Protein AF-A0A916QQP7-F1 (afdb_monomer)

Nearest PDB structures (foldseek):
  4oo6-assembly1_A  TM=1.938E-01  e=2.506E-03  Homo sapiens
  7rfy-assembly1_A  TM=2.744E-01  e=1.872E+00  Homo sapiens
  3wpt-assembly2_B  TM=1.356E-01  e=4.912E-01  Homo sapiens
  7jtk-assembly1_X  TM=3.147E-01  e=8.544E+00  Chlamydomonas reinhardtii
  4e4v-assembly2_B  TM=1.574E-01  e=1.304E+00  Homo sapiens

Secondary structure (DSSP, 8-state):
---SHHHHHHHHHHHHTTPPPPSSHHHHHHHHHHHHHHHHHHH-TTT--S-HHHHHHHHHHHHHHHHHHHHH-SS-TT---TT-EEEHHHHHHHHHHHHHHH-SSS-HHHHHHHHHHHHHHHHH-BTTEEEEETTEEEESSHHHHHHHHHHHHHHSS-HHHHHHHHHHSTTHHHHHHHHHHHHHHHHHHHGGGGGHIIIIIIHHHTSPPSSTT---HHHH-HHHHHHHHHHHTTTT-SGGGHHHHHHHHHHHGGGGGS---HHHHHHHHHHHHHS-HHHIIIIIHHHHHHHHTSTTS-GGGHHHHHHHHHHH---HHHHHHHHHHHHTT--HHHHHHHHHHHHHH---HHHHHHHHHHTHHHHTT-HHHHHHHHT-TTHHHHHHH----HHHHHHHHHHHHHSGGGGS-TTPPP----PPP-SHHHHHHHHHHHHHHHHHT----EEEEEEEETTTTEEEEEEEE----TTGGGS-HHHHHHHHHHHT-S-S-HHHHHHHHHHHHHH----HHHHHHHHHHHHH--S--HHHHHHHHHTTHHHH-HHHHHHHHHHTTSTT-GGGGGGG-SHHHHHHHHHHHHHHHHHHHTT--HHHHHHHHHHHHH-SSGGGT-HHHHHHHHHHTS-HHHHHHHHEEE-GGG--------HHHHHHHHHHHHHHHHTT--THHHHHHHHHS-------HHHHHHHHHHHHHHHHHHTT---HHHHHHHHHHHHHHTTT-GGGGGGHHHHHHHS-HHHHHTTTT----SS--SHHHHHHHHHHHHHHHTTTS----HHHHHHHHHHHT-SSHHHHHHHHHHHHHHHHHTTSSS---GGGGS----THHHHTTTT-SSHHHHHHHHHHHHHSSSS---HHHHHHHHHHTTS--SSHHHHHHHHHHHHHHSS---GGGHHHHHHHHHHHHT-GGGS-HHHHHHHHHHHHHHHTT-

Radius of gyration: 38.22 Å; Cα contacts (8 Å, |Δi|>4): 1112; chains: 1; bounding box: 90×75×105 Å

Sequence (942 aa):
MLTTPLQVTIILLIIKNGGRPPGERETLFDEYWRTILKREKSKDKDLIKSDDQILLNVHSFLGYLLHYRAASNTSDSSNINVQSLLPEDEFRAAIEEVLRKNDRFSSDEDINNKVDKFVTDAKDRLVLIVEPQPGLFGFELRSFQEFFAAVYLFKNGDRFENLKEKIGAIDSEHWRYVSLFLAGRIVRELGEDSEKILTQVCRPLDRPVEDKNQNQNHFLRPGAWFALEVVADGSLSKSQYRNFQYDLIDYGLEVLDTGLTDKQMSQLVSYTKQLSQSDKDDLLQIILERKFNGKNFPESCWENALYIYGEYFPQEGFLKEKVDALFETEQKSLILSAFSITLLYISDPQWIAKCLENYWSYWIENEDIVIKFLSRDDKNELLRCWSLSESQSEKLAEIIIEDWEYDLPNSEEINWEFTQPQTLAEQLILLSKVLQIIANYRRMKIFDLRIEIDDLSHHIDILITSRDTSYISDIPSETIDSVARLLQNNDFILPVKLTLWIVFWLFNQPEKQNIELFGNFLKDNPTLPEYFDKLWFVSGLEYSWPILTLAIKANTNQQDTFANFLDYLDSSTQISIAEEIDKGIKEFLDKADDEEKQRFVIALLTSVGLDEFFPKLISTARKIGVQLYELVGAYLKLSLMYLELGLEYPPEQLQKMLRTVETAIQNREKPYNYLWPIFIFEGIWLCSLQVIDYARQILELFLEKYSESHSFPSASLGIALFLKLLEYDANILDLAPNLFTTLPLEKLIKVDTYKFDISDNSPETYITRLLNFKFQTGRFFIKPDQEYISRFTLLLTHSNKLVRIGSALILKVIRDSSRRKIIKRKWLSDIRIDFSLGREFINKENPKDRLIGITLLSLSDYPIEEKQYQHLILNNLQNPKTEAEEAEEEAWNQLIQEIPMDSEKHFMWRTFLEEILRKPAVYSSSVLSIAMERYLELVGKS

Solvent-accessible surface area (backbone atoms only — not comparable to full-atom values): 52813 Å² total; per-residue (Å²): 131,81,86,46,76,64,51,49,52,50,40,54,53,36,44,75,72,75,45,80,69,58,82,24,63,42,56,39,53,53,52,45,51,53,52,48,45,55,49,53,46,67,76,38,86,75,76,65,77,69,55,70,67,57,53,50,48,47,48,11,48,51,13,31,52,39,52,52,52,62,66,70,61,85,81,62,99,85,71,87,60,84,78,48,56,30,49,54,69,58,45,44,50,55,46,44,52,50,47,46,74,78,44,84,77,69,51,73,67,58,50,50,57,48,38,55,46,55,53,57,41,19,58,75,51,43,76,67,34,28,40,91,43,96,61,30,35,33,55,90,45,70,71,57,28,32,45,21,21,14,55,33,41,59,74,52,77,58,44,54,59,52,44,35,51,43,63,72,36,94,64,20,78,81,34,43,65,24,46,48,29,31,49,30,46,40,38,70,76,50,49,80,66,33,57,44,48,52,68,64,22,21,51,59,50,27,46,79,52,90,55,95,83,72,52,68,31,48,82,68,25,60,19,24,53,48,32,34,46,47,50,33,60,29,54,48,74,52,77,92,35,49,66,56,46,42,55,28,47,53,51,19,56,52,57,48,67,35,43,57,31,72,69,55,48,53,50,49,52,54,33,61,66,54,41,51,72,67,47,42,64,70,37,51,46,54,46,51,56,51,42,70,75,33,96,84,49,45,74,43,42,38,58,68,55,49,51,58,44,49,76,74,45,88,64,55,68,64,56,48,53,54,36,50,54,33,51,72,64,78,42,63,72,47,34,51,45,28,47,55,50,43,77,71,60,58,82,56,42,57,60,51,33,49,51,52,60,75,46,37,88,70,42,77,83,33,64,71,56,47,49,56,52,61,64,38,91,57,41,74,58,29,41,68,56,36,87,68,48,72,70,53,48,42,53,51,42,50,48,50,66,73,53,37,80,69,66,53,73,91,83,68,80,83,77,69,77,82,78,87,60,90,46,73,48,44,41,51,58,48,38,57,57,55,49,54,52,47,70,76,63,53,75,86,55,82,48,86,42,79,45,81,44,88,94,68,85,48,68,47,45,39,36,47,55,48,67,68,73,91,66,65,84,78,59,62,66,69,38,58,53,48,53,58,56,55,69,72,53,80,90,58,56,65,60,48,50,51,52,49,49,52,56,46,58,74,75,52,74,61,42,73,71,56,45,52,55,50,50,51,51,42,66,78,43,42,74,76,63,58,66,52,54,42,51,38,51,63,52,43,44,46,43,51,34,34,55,52,46,49,35,54,59,45,33,52,75,42,92,80,48,46,70,46,36,62,90,41,44,36,72,70,51,46,51,53,52,46,54,51,51,56,49,50,53,54,65,47,64,78,70,53,52,73,69,54,49,49,50,52,50,50,8,73,73,66,64,57,66,49,69,80,75,46,63,77,47,46,61,53,19,56,64,46,70,46,55,54,65,58,59,50,54,48,45,41,48,74,62,70,91,70,82,77,77,78,49,75,60,54,61,69,58,51,52,54,37,53,50,54,26,52,53,26,54,75,71,69,43,81,38,58,87,49,50,48,69,76,51,75,45,81,36,63,80,77,66,57,69,68,56,56,55,50,53,50,50,51,48,51,52,44,54,65,75,44,53,85,56,90,60,66,74,59,57,54,51,50,52,53,49,50,59,57,42,45,72,80,38,82,73,57,64,76,47,44,59,58,51,50,71,57,41,63,65,77,55,51,54,44,64,67,7,72,67,73,61,80,47,53,75,45,72,68,48,49,47,49,44,46,51,34,49,34,46,42,42,30,56,67,56,76,86,79,47,74,64,38,53,52,58,56,50,53,38,56,70,38,94,47,67,61,39,22,53,43,41,50,41,50,48,46,54,55,53,55,3,43,68,68,48,92,66,82,63,70,72,70,74,77,63,85,46,69,36,68,70,8,63,71,19,62,78,44,92,49,43,62,47,22,40,51,8,52,54,38,22,42,61,5,68,45,96,45,68,54,60,70,49,30,46,53,38,56,58,53,46,20,54,66,53,98,46,50,57,65,39,30,48,54,35,45,40,44,55,54,66,70,47,82,79,51,78,96,43,45,68,60,55,49,53,53,39,50,63,52,56,75,38,42,77,79,42,52,47,66,42,29,12,46,37,40,48,52,48,51,56,57,62,78,74,109

pLDDT: mean 78.85, std 13.81, range [35.72, 97.12]

Mean predicted aligned error: 13.73 Å

Structure (mmCIF, N/CA/C/O backbone):
data_AF-A0A916QQP7-F1
#
_entry.id   AF-A0A916QQP7-F1
#
loop_
_atom_site.group_PDB
_atom_site.id
_atom_site.type_symbol
_atom_site.label_atom_id
_atom_site.label_alt_id
_atom_site.label_comp_id
_atom_site.label_asym_id
_atom_site.label_entity_id
_atom_site.label_seq_id
_atom_site.pdbx_PDB_ins_code
_atom_site.Cartn_x
_atom_site.Cartn_y
_atom_site.Cartn_z
_atom_site.occupancy
_atom_site.B_iso_or_equiv
_atom_site.auth_seq_id
_atom_site.auth_comp_id
_atom_site.auth_asym_id
_atom_site.auth_atom_id
_atom_site.pdbx_PDB_model_num
ATOM 1 N N . MET A 1 1 ? -17.509 13.305 25.160 1.00 52.16 1 MET A N 1
ATOM 2 C CA . MET A 1 1 ? -18.732 13.488 25.982 1.00 52.16 1 MET A CA 1
ATOM 3 C C . MET A 1 1 ? -19.833 14.358 25.344 1.00 52.16 1 MET A C 1
ATOM 5 O O . MET A 1 1 ? -20.975 14.207 25.750 1.00 52.16 1 MET A O 1
ATOM 9 N N . LEU A 1 2 ? -19.572 15.202 24.327 1.00 54.59 2 LEU A N 1
ATOM 10 C CA . LEU A 1 2 ? -20.626 15.915 23.564 1.00 54.59 2 LEU A CA 1
ATOM 11 C C . LEU A 1 2 ? -20.655 15.476 22.091 1.00 54.59 2 LEU A C 1
ATOM 13 O O . LEU A 1 2 ? -20.524 16.298 21.192 1.00 54.59 2 LEU A O 1
ATOM 17 N N . THR A 1 3 ? -20.751 14.172 21.832 1.00 59.41 3 THR A N 1
ATOM 18 C CA . THR A 1 3 ? -20.649 13.652 20.458 1.00 59.41 3 THR A CA 1
ATOM 19 C C . THR A 1 3 ? -22.005 13.469 19.781 1.00 59.41 3 THR A C 1
ATOM 21 O O . THR A 1 3 ? -22.055 13.404 18.558 1.00 59.41 3 THR A O 1
ATOM 24 N N . THR A 1 4 ? -23.114 13.425 20.537 1.00 73.44 4 THR A N 1
ATOM 25 C CA . THR A 1 4 ? -24.462 13.226 19.968 1.00 73.44 4 THR A CA 1
ATOM 26 C C . THR A 1 4 ? -25.487 14.261 20.461 1.00 73.44 4 THR A C 1
ATOM 28 O O . THR A 1 4 ? -25.470 14.628 21.641 1.00 73.44 4 THR A O 1
ATOM 31 N N . PRO A 1 5 ? -26.447 14.690 19.612 1.00 78.56 5 PRO A N 1
ATOM 32 C CA . PRO A 1 5 ? -27.536 15.590 20.016 1.00 78.56 5 PRO A CA 1
ATOM 33 C C . PRO A 1 5 ? -28.362 15.076 21.207 1.00 78.56 5 PRO A C 1
ATOM 35 O O . PRO A 1 5 ? -28.834 15.859 22.038 1.00 78.56 5 PRO A O 1
ATOM 38 N N . LEU A 1 6 ? -28.504 13.752 21.332 1.00 80.00 6 LEU A N 1
ATOM 39 C CA . LEU A 1 6 ? -29.191 13.123 22.458 1.00 80.00 6 LEU A CA 1
ATOM 40 C C . LEU A 1 6 ? -28.448 13.352 23.780 1.00 80.00 6 LEU A C 1
ATOM 42 O O . LEU A 1 6 ? -29.069 13.774 24.752 1.00 80.00 6 LEU A O 1
ATOM 46 N N . GLN A 1 7 ? -27.131 13.126 23.822 1.00 77.94 7 GLN A N 1
ATOM 47 C CA . GLN A 1 7 ? -26.327 13.369 25.026 1.00 77.94 7 GLN A CA 1
ATOM 48 C C . GLN A 1 7 ? -26.394 14.837 25.456 1.00 77.94 7 GLN A C 1
ATOM 50 O O . GLN A 1 7 ? -26.571 15.115 26.639 1.00 77.94 7 GLN A O 1
ATOM 55 N N . VAL A 1 8 ? -26.341 15.774 24.502 1.00 79.50 8 VAL A N 1
ATOM 56 C CA . VAL A 1 8 ? -26.513 17.211 24.780 1.00 79.50 8 VAL A CA 1
ATOM 57 C C . VAL A 1 8 ? -27.874 17.475 25.429 1.00 79.50 8 VAL A C 1
ATOM 59 O O . VAL A 1 8 ? -27.960 18.169 26.441 1.00 79.50 8 VAL A O 1
ATOM 62 N N . THR A 1 9 ? -28.939 16.876 24.893 1.00 82.62 9 THR A N 1
ATOM 63 C CA . THR A 1 9 ? -30.300 17.019 25.429 1.00 82.62 9 THR A CA 1
ATOM 64 C C . THR A 1 9 ? -30.419 16.446 26.841 1.00 82.62 9 THR A C 1
ATOM 66 O O . THR A 1 9 ? -30.991 17.091 27.722 1.00 82.62 9 THR A O 1
ATOM 69 N N . ILE A 1 10 ? -29.843 15.263 27.080 1.00 82.06 10 ILE A N 1
ATOM 70 C CA . ILE A 1 10 ? -29.789 14.629 28.401 1.00 82.06 10 ILE A CA 1
ATOM 71 C C . ILE A 1 10 ? -29.072 15.546 29.402 1.00 82.06 10 ILE A C 1
ATOM 73 O O . ILE A 1 10 ? -29.618 15.832 30.469 1.00 82.06 10 ILE A O 1
ATOM 77 N N . ILE A 1 11 ? -27.894 16.062 29.040 1.00 82.31 11 ILE A N 1
ATOM 78 C CA . ILE A 1 11 ? -27.097 16.967 29.877 1.00 82.31 11 ILE A CA 1
ATOM 79 C C . ILE A 1 11 ? -27.885 18.238 30.216 1.00 82.31 11 ILE A C 1
ATOM 81 O O . ILE A 1 11 ? -27.983 18.602 31.389 1.00 82.31 11 ILE A O 1
ATOM 85 N N . LEU A 1 12 ? -28.491 18.894 29.220 1.00 83.31 12 LEU A N 1
ATOM 86 C CA . LEU A 1 12 ? -29.300 20.100 29.429 1.00 83.31 12 LEU A CA 1
ATOM 87 C C . LEU A 1 12 ? -30.479 19.842 30.374 1.00 83.31 12 LEU A C 1
ATOM 89 O O . LEU A 1 12 ? -30.806 20.694 31.202 1.00 83.31 12 LEU A O 1
ATOM 93 N N . LEU A 1 13 ? -31.104 18.666 30.283 1.00 84.00 13 LEU A N 1
ATOM 94 C CA . LEU A 1 13 ? -32.218 18.286 31.146 1.00 84.00 13 LEU A CA 1
ATOM 95 C C . LEU A 1 13 ? -31.766 18.023 32.590 1.00 84.00 13 LEU A C 1
ATOM 97 O O . LEU A 1 13 ? -32.446 18.461 33.520 1.00 84.00 13 LEU A O 1
ATOM 101 N N . ILE A 1 14 ? -30.616 17.370 32.786 1.00 82.31 14 ILE A N 1
ATOM 102 C CA . ILE A 1 14 ? -30.013 17.160 34.113 1.00 82.31 14 ILE A CA 1
ATOM 103 C C . ILE A 1 14 ? -29.678 18.511 34.763 1.00 82.31 14 ILE A C 1
ATOM 105 O O . ILE A 1 14 ? -30.084 18.758 35.901 1.00 82.31 14 ILE A O 1
ATOM 109 N N . ILE A 1 15 ? -29.028 19.419 34.022 1.00 83.56 15 ILE A N 1
ATOM 110 C CA . ILE A 1 15 ? -28.679 20.768 34.502 1.00 83.56 15 ILE A CA 1
ATOM 111 C C . ILE A 1 15 ? -29.939 21.564 34.855 1.00 83.56 15 ILE A C 1
ATOM 113 O O . ILE A 1 15 ? -30.016 22.157 35.932 1.00 83.56 15 ILE A O 1
ATOM 117 N N . LYS A 1 16 ? -30.960 21.551 33.986 1.00 81.06 16 LYS A N 1
ATOM 118 C CA . LYS A 1 16 ? -32.236 22.248 34.221 1.00 81.06 16 LYS A CA 1
ATOM 119 C C . LYS A 1 16 ? -32.920 21.800 35.517 1.00 81.06 16 LYS A C 1
ATOM 121 O O . LYS A 1 16 ? -33.603 22.603 36.147 1.00 81.06 16 LYS A O 1
ATOM 126 N N . ASN A 1 17 ? -32.726 20.547 35.922 1.00 74.38 17 ASN A N 1
ATOM 127 C CA . ASN A 1 17 ? -33.290 19.980 37.147 1.00 74.38 17 ASN A CA 1
ATOM 128 C C . ASN A 1 17 ? -32.346 20.071 38.364 1.00 74.38 17 ASN A C 1
ATOM 130 O O . ASN A 1 17 ? -32.630 19.467 39.399 1.00 74.38 17 ASN A O 1
ATOM 134 N N . GLY A 1 18 ? -31.252 20.838 38.268 1.00 70.06 18 GLY A N 1
ATOM 135 C CA . GLY A 1 18 ? -30.325 21.117 39.370 1.00 70.06 18 GLY A CA 1
ATOM 136 C C . GLY A 1 18 ? -29.254 20.047 39.610 1.00 70.06 18 GLY A C 1
ATOM 137 O O . GLY A 1 18 ? -28.571 20.100 40.631 1.00 70.06 18 GLY A O 1
ATOM 138 N N . GLY A 1 19 ? -29.104 19.077 38.703 1.00 74.31 19 GLY A N 1
ATOM 139 C CA . GLY A 1 19 ? -28.053 18.060 38.761 1.00 74.31 19 GLY A CA 1
ATOM 140 C C . GLY A 1 19 ? -26.752 18.513 38.092 1.00 74.31 19 GLY A C 1
ATOM 141 O O . GLY A 1 19 ? -26.756 19.362 37.199 1.00 74.31 19 GLY A O 1
ATOM 142 N N . ARG A 1 20 ? -25.623 17.914 38.492 1.00 74.44 20 ARG A N 1
ATOM 143 C CA . ARG A 1 20 ? -24.344 18.054 37.780 1.00 74.44 20 ARG A CA 1
ATOM 144 C C . ARG A 1 20 ? -24.214 16.890 36.792 1.00 74.44 20 ARG A C 1
ATOM 146 O O . ARG A 1 20 ? -24.265 15.748 37.244 1.00 74.44 20 ARG A O 1
ATOM 153 N N . PRO A 1 21 ? -24.054 17.141 35.481 1.00 72.69 21 PRO A N 1
ATOM 154 C CA . PRO A 1 21 ? -23.915 16.062 34.513 1.00 72.69 21 PRO A CA 1
ATOM 155 C C . PRO A 1 21 ? -22.624 15.270 34.790 1.00 72.69 21 PRO A C 1
ATOM 157 O O . PRO A 1 21 ? -21.571 15.887 34.993 1.00 72.69 21 PRO A O 1
ATOM 160 N N . PRO A 1 22 ? -22.693 13.930 34.839 1.00 78.19 22 PRO A N 1
ATOM 161 C CA . PRO A 1 22 ? -21.520 13.088 35.022 1.00 78.19 22 PRO A CA 1
ATOM 162 C C . PRO A 1 22 ? -20.663 13.039 33.752 1.00 78.19 22 PRO A C 1
ATOM 164 O O . PRO A 1 22 ? -21.135 13.336 32.653 1.00 78.19 22 PRO A O 1
ATOM 167 N N . GLY A 1 23 ? -19.392 12.676 33.934 1.00 72.38 23 GLY A N 1
ATOM 168 C CA . GLY A 1 23 ? -18.406 12.569 32.859 1.00 72.38 23 GLY A CA 1
ATOM 169 C C . GLY A 1 23 ? -18.343 11.195 32.190 1.00 72.38 23 GLY A C 1
ATOM 170 O O . GLY A 1 23 ? -17.676 11.084 31.170 1.00 72.38 23 GLY A O 1
ATOM 171 N N . GLU A 1 24 ? -19.025 10.173 32.725 1.00 83.75 24 GLU A N 1
ATOM 172 C CA . GLU A 1 24 ? -19.048 8.809 32.174 1.00 83.75 24 GLU A CA 1
ATOM 173 C C . GLU A 1 24 ? -20.408 8.474 31.543 1.00 83.75 24 GLU A C 1
ATOM 175 O O . GLU A 1 24 ? -21.462 8.867 32.058 1.00 83.75 24 GLU A O 1
ATOM 180 N N . ARG A 1 25 ? -20.403 7.742 30.416 1.00 86.81 25 ARG A N 1
ATOM 181 C CA . ARG A 1 25 ? -21.611 7.505 29.606 1.00 86.81 25 ARG A CA 1
ATOM 182 C C . ARG A 1 25 ? -22.678 6.744 30.384 1.00 86.81 25 ARG A C 1
ATOM 184 O O . ARG A 1 25 ? -23.839 7.141 30.368 1.00 86.81 25 ARG A O 1
ATOM 191 N N . GLU A 1 26 ? -22.302 5.668 31.066 1.00 91.75 26 GLU A N 1
ATOM 192 C CA . GLU A 1 26 ? -23.253 4.863 31.839 1.00 91.75 26 GLU A CA 1
ATOM 193 C C . GLU A 1 26 ? -23.886 5.677 32.973 1.00 91.75 26 GLU A C 1
ATOM 195 O O . GLU A 1 26 ? -25.113 5.700 33.094 1.00 91.75 26 GLU A O 1
ATOM 200 N N . THR A 1 27 ? -23.078 6.446 33.710 1.00 89.00 27 THR A N 1
ATOM 201 C CA . THR A 1 27 ? -23.564 7.346 34.762 1.00 89.00 27 THR A CA 1
ATOM 202 C C . THR A 1 27 ? -24.541 8.382 34.199 1.00 89.00 27 THR A C 1
ATOM 204 O O . THR A 1 27 ? -25.553 8.678 34.831 1.00 89.00 27 THR A O 1
ATOM 207 N N . LEU A 1 28 ? -24.280 8.926 33.004 1.00 89.25 28 LEU A N 1
ATOM 208 C CA . LEU A 1 28 ? -25.153 9.913 32.357 1.00 89.25 28 LEU A CA 1
ATOM 209 C C . LEU A 1 28 ? -26.552 9.354 32.084 1.00 89.25 28 LEU A C 1
ATOM 211 O O . LEU A 1 28 ? -27.550 10.025 32.356 1.00 89.25 28 LEU A O 1
ATOM 215 N N . PHE A 1 29 ? -26.628 8.127 31.569 1.00 91.69 29 PHE A N 1
ATOM 216 C CA . PHE A 1 29 ? -27.898 7.456 31.293 1.00 91.69 29 PHE A CA 1
ATOM 217 C C . PHE A 1 29 ? -28.621 7.045 32.585 1.00 91.69 29 PHE A C 1
ATOM 219 O O . PHE A 1 29 ? -29.838 7.218 32.677 1.00 91.69 29 PHE A O 1
ATOM 226 N N . ASP A 1 30 ? -27.889 6.589 33.607 1.00 91.81 30 ASP A N 1
ATOM 227 C CA . ASP A 1 30 ? -28.454 6.252 34.921 1.00 91.81 30 ASP A CA 1
ATOM 228 C C . ASP A 1 30 ? -29.046 7.490 35.623 1.00 91.81 30 ASP A C 1
ATOM 230 O O . ASP A 1 30 ? -30.173 7.443 36.118 1.00 91.81 30 ASP A O 1
ATOM 234 N N . GLU A 1 31 ? -28.345 8.629 35.601 1.00 89.88 31 GLU A N 1
ATOM 235 C CA . GLU A 1 31 ? -28.830 9.900 36.162 1.00 89.88 31 GLU A CA 1
ATOM 236 C C . GLU A 1 31 ? -30.016 10.473 35.379 1.00 89.88 31 GLU A C 1
ATOM 238 O O . GLU A 1 31 ? -30.972 10.992 35.969 1.00 89.88 31 GLU A O 1
ATOM 243 N N . TYR A 1 32 ? -30.005 10.346 34.050 1.00 90.06 32 TYR A N 1
ATOM 244 C CA . TYR A 1 32 ? -31.153 10.718 33.230 1.00 90.06 32 TYR A CA 1
ATOM 245 C C . TYR A 1 32 ? -32.390 9.898 33.594 1.00 90.06 32 TYR A C 1
ATOM 247 O O . TYR A 1 32 ? -33.447 10.473 33.864 1.00 90.06 32 TYR A O 1
ATOM 255 N N . TRP A 1 33 ? -32.250 8.571 33.667 1.00 91.06 33 TRP A N 1
ATOM 256 C CA . TRP A 1 33 ? -33.318 7.670 34.088 1.00 91.06 33 TRP A CA 1
ATOM 257 C C . TRP A 1 33 ? -33.901 8.085 35.443 1.00 91.06 33 TRP A C 1
ATOM 259 O O . TRP A 1 33 ? -35.109 8.299 35.553 1.00 91.06 33 TRP A O 1
ATOM 269 N N . ARG A 1 34 ? -33.048 8.284 36.460 1.00 89.81 34 ARG A N 1
ATOM 270 C CA . ARG A 1 34 ? -33.471 8.725 37.803 1.00 89.81 34 ARG A CA 1
ATOM 271 C C . ARG A 1 34 ? -34.209 10.061 37.762 1.00 89.81 34 ARG A C 1
ATOM 273 O O . ARG A 1 34 ? -35.211 10.245 38.455 1.00 89.81 34 ARG A O 1
ATOM 280 N N . THR A 1 35 ? -33.735 10.991 36.938 1.00 88.00 35 THR A N 1
ATOM 281 C CA . THR A 1 35 ? -34.334 12.319 36.778 1.00 88.00 35 THR A CA 1
ATOM 282 C C . THR A 1 35 ? -35.729 12.241 36.155 1.00 88.00 35 THR A C 1
ATOM 284 O O . THR A 1 35 ? -36.659 12.878 36.656 1.00 88.00 35 THR A O 1
ATOM 287 N N . ILE A 1 36 ? -35.902 11.450 35.090 1.00 86.88 36 ILE A N 1
ATOM 288 C CA . ILE A 1 36 ? -37.209 11.247 34.450 1.00 86.88 36 ILE A CA 1
ATOM 289 C C . ILE A 1 36 ? -38.151 10.487 35.384 1.00 86.88 36 ILE A C 1
ATOM 291 O O . ILE A 1 36 ? -39.280 10.929 35.573 1.00 86.88 36 ILE A O 1
ATOM 295 N N . LEU A 1 37 ? -37.682 9.434 36.055 1.00 88.25 37 LEU A N 1
ATOM 296 C CA . LEU A 1 37 ? -38.468 8.689 37.040 1.00 88.25 37 LEU A CA 1
ATOM 297 C C . LEU A 1 37 ? -39.016 9.610 38.143 1.00 88.25 37 LEU A C 1
ATOM 299 O O . LEU A 1 37 ? -40.213 9.601 38.433 1.00 88.25 37 LEU A O 1
ATOM 303 N N . LYS A 1 38 ? -38.163 10.474 38.709 1.00 85.50 38 LYS A N 1
ATOM 304 C CA . LYS A 1 38 ? -38.564 11.462 39.723 1.00 85.50 38 LYS A CA 1
ATOM 305 C C . LYS A 1 38 ? -39.569 12.485 39.183 1.00 85.50 38 LYS A C 1
ATOM 307 O O . LYS A 1 38 ? -40.450 12.929 39.919 1.00 85.50 38 LYS A O 1
ATOM 312 N N . ARG A 1 39 ? -39.432 12.883 37.915 1.00 82.94 39 ARG A N 1
ATOM 313 C CA . ARG A 1 39 ? -40.344 13.818 37.243 1.00 82.94 39 ARG A CA 1
ATOM 314 C C . ARG A 1 39 ? -41.712 13.192 36.980 1.00 82.94 39 ARG A C 1
ATOM 316 O O . ARG A 1 39 ? -42.716 13.848 37.224 1.00 82.94 39 ARG A O 1
ATOM 323 N N . GLU A 1 40 ? -41.770 11.957 36.495 1.00 82.38 40 GLU A N 1
ATOM 324 C CA . GLU A 1 40 ? -43.049 11.297 36.212 1.00 82.38 40 GLU A CA 1
ATOM 325 C C . GLU A 1 40 ? -43.801 10.971 37.510 1.00 82.38 40 GLU A C 1
ATOM 327 O O . GLU A 1 40 ? -44.994 11.245 37.608 1.00 82.38 40 GLU A O 1
ATOM 332 N N . LYS A 1 41 ? -43.092 10.569 38.576 1.00 81.31 41 LYS A N 1
ATOM 333 C CA . LYS A 1 41 ? -43.691 10.412 39.914 1.00 81.31 41 LYS A CA 1
ATOM 334 C C . LYS A 1 41 ? -44.239 11.711 40.524 1.00 81.31 41 LYS A C 1
ATOM 336 O O . LYS A 1 41 ? -45.062 11.646 41.434 1.00 81.31 41 LYS A O 1
ATOM 341 N N . SER A 1 42 ? -43.780 12.888 40.083 1.00 77.62 42 SER A N 1
ATOM 342 C CA . SER A 1 42 ? -44.223 14.178 40.639 1.00 77.62 42 SER A CA 1
ATOM 343 C C . SER A 1 42 ? -45.385 14.829 39.885 1.00 77.62 42 SER A C 1
ATOM 345 O O . SER A 1 42 ? -46.081 15.656 40.475 1.00 77.62 42 SER A O 1
ATOM 347 N N . LYS A 1 43 ? -45.615 14.462 38.617 1.00 71.25 43 LYS A N 1
ATOM 348 C CA . LYS A 1 43 ? -46.704 15.007 37.789 1.00 71.25 43 LYS A CA 1
ATOM 349 C C . LYS A 1 43 ? -48.070 14.428 38.129 1.00 71.25 43 LYS A C 1
ATOM 351 O O . LYS A 1 43 ? -49.054 15.155 38.041 1.00 71.25 43 LYS A O 1
ATOM 356 N N . ASP A 1 44 ? -48.125 13.160 38.518 1.00 60.56 44 ASP A N 1
ATOM 357 C CA . ASP A 1 44 ? -49.387 12.492 38.802 1.00 60.56 44 ASP A CA 1
ATOM 358 C C . ASP A 1 44 ? -49.211 11.465 39.931 1.00 60.56 44 ASP A C 1
ATOM 360 O O . ASP A 1 44 ? -48.482 10.480 39.803 1.00 60.56 44 ASP A O 1
ATOM 364 N N . LYS A 1 45 ? -49.849 11.728 41.081 1.00 54.62 45 LYS A N 1
ATOM 365 C CA . LYS A 1 45 ? -49.714 10.902 42.294 1.00 54.62 45 LYS A CA 1
ATOM 366 C C . LYS A 1 45 ? -50.355 9.518 42.140 1.00 54.62 45 LYS A C 1
ATOM 368 O O . LYS A 1 45 ? -50.099 8.653 42.983 1.00 54.62 45 LYS A O 1
ATOM 373 N N . ASP A 1 46 ? -51.173 9.307 41.105 1.00 54.19 46 ASP A N 1
ATOM 374 C CA . ASP A 1 46 ? -51.916 8.063 40.912 1.00 54.19 46 ASP A CA 1
ATOM 375 C C . ASP A 1 46 ? -51.365 7.138 39.812 1.00 54.19 46 ASP A C 1
ATOM 377 O O . ASP A 1 46 ? -51.513 5.914 39.949 1.00 54.19 46 ASP A O 1
ATOM 381 N N . LEU A 1 47 ? -50.650 7.682 38.816 1.00 53.38 47 LEU A N 1
ATOM 382 C CA . LEU A 1 47 ? -50.090 6.932 37.680 1.00 53.38 47 LEU A CA 1
ATOM 383 C C . LEU A 1 47 ? -49.019 5.921 38.139 1.00 53.38 47 LEU A C 1
ATOM 385 O O . LEU A 1 47 ? -49.292 4.731 38.223 1.00 53.38 47 LEU A O 1
ATOM 389 N N . ILE A 1 48 ? -47.848 6.354 38.619 1.00 59.56 48 ILE A N 1
ATOM 390 C CA . ILE A 1 48 ? -46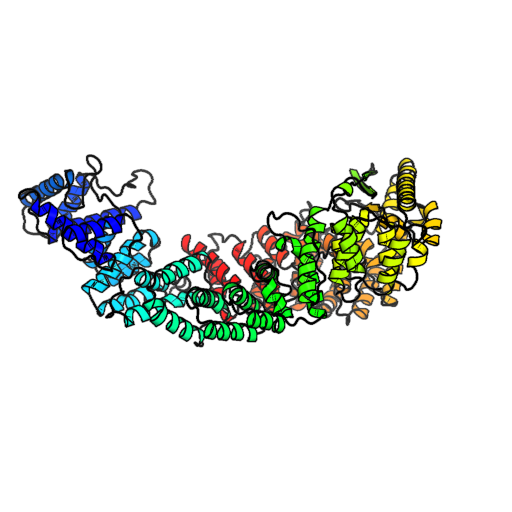.737 5.427 38.925 1.00 59.56 48 ILE A CA 1
ATOM 391 C C . ILE A 1 48 ? -46.591 5.198 40.443 1.00 59.56 48 ILE A C 1
ATOM 393 O O . ILE A 1 48 ? -45.813 5.872 41.121 1.00 59.56 48 ILE A O 1
ATOM 397 N N . LYS A 1 49 ? -47.315 4.207 40.990 1.00 62.72 49 LYS A N 1
ATOM 398 C CA . LYS A 1 49 ? -47.206 3.774 42.413 1.00 62.72 49 LYS A CA 1
ATOM 399 C C . LYS A 1 49 ? -46.224 2.619 42.650 1.00 62.72 49 LYS A C 1
ATOM 401 O O . LYS A 1 49 ? -46.053 2.186 43.787 1.00 62.72 49 LYS A O 1
ATOM 406 N N . SER A 1 50 ? -45.604 2.111 41.590 1.00 66.94 50 SER A N 1
ATOM 407 C CA . SER A 1 50 ? -44.686 0.974 41.653 1.00 66.94 50 SER A CA 1
ATOM 408 C C . SER A 1 50 ? -43.354 1.339 42.322 1.00 66.94 50 SER A C 1
ATOM 410 O O . SER A 1 50 ? -42.880 2.481 42.243 1.00 66.94 50 SER A O 1
ATOM 412 N N . ASP A 1 51 ? -42.752 0.346 42.978 1.00 79.38 51 ASP A N 1
ATOM 413 C CA . ASP A 1 51 ? -41.404 0.434 43.545 1.00 79.38 51 ASP A CA 1
ATOM 414 C C . ASP A 1 51 ? -40.382 0.741 42.435 1.00 79.38 51 ASP A C 1
ATOM 416 O O . ASP A 1 51 ? -40.439 0.161 41.345 1.00 79.38 51 ASP A O 1
ATOM 420 N N . ASP A 1 52 ? -39.446 1.651 42.719 1.00 86.31 52 ASP A N 1
ATOM 421 C CA . ASP A 1 52 ? -38.355 2.039 41.816 1.00 86.31 52 ASP A CA 1
ATOM 422 C C . ASP A 1 52 ? -37.552 0.817 41.366 1.00 86.31 52 ASP A C 1
ATOM 424 O O . ASP A 1 52 ? -37.159 0.722 40.201 1.00 86.31 52 ASP A O 1
ATOM 428 N N . GLN A 1 53 ? -37.355 -0.153 42.264 1.00 85.94 53 GLN A N 1
ATOM 429 C CA . GLN A 1 53 ? -36.619 -1.369 41.944 1.00 85.94 53 GLN A CA 1
ATOM 430 C C . GLN A 1 53 ? -37.382 -2.265 40.960 1.00 85.94 53 GLN A C 1
ATOM 432 O O . GLN A 1 53 ? -36.773 -2.825 40.046 1.00 85.94 53 GLN A O 1
ATOM 437 N N . ILE A 1 54 ? -38.706 -2.382 41.111 1.00 88.38 54 ILE A N 1
ATOM 438 C CA . ILE A 1 54 ? -39.550 -3.148 40.184 1.00 88.38 54 ILE A CA 1
ATOM 439 C C . ILE A 1 54 ? -39.554 -2.466 38.816 1.00 88.38 54 ILE A C 1
ATOM 441 O O . ILE A 1 54 ? -39.341 -3.136 37.808 1.00 88.38 54 ILE A O 1
ATOM 445 N N . LEU A 1 55 ? -39.712 -1.139 38.772 1.00 90.31 55 LEU A N 1
ATOM 446 C CA . LEU A 1 55 ? -39.658 -0.368 37.526 1.00 90.31 55 LEU A CA 1
ATOM 447 C C . LEU A 1 55 ? -38.320 -0.551 36.812 1.00 90.31 55 LEU A C 1
ATOM 449 O O . LEU A 1 55 ? -38.304 -0.825 35.613 1.00 90.31 55 LEU A O 1
ATOM 453 N N . LEU A 1 56 ? -37.209 -0.465 37.544 1.00 92.25 56 LEU A N 1
ATOM 454 C CA . LEU A 1 56 ? -35.880 -0.697 36.990 1.00 92.25 56 LEU A CA 1
ATOM 455 C C . LEU A 1 56 ? -35.718 -2.136 36.482 1.00 92.25 56 LEU A C 1
ATOM 457 O O . LEU A 1 56 ? -35.105 -2.342 35.439 1.00 92.25 56 LEU A O 1
ATOM 461 N N . ASN A 1 57 ? -36.252 -3.132 37.195 1.00 92.31 57 ASN A N 1
ATOM 462 C CA . ASN A 1 57 ? -36.201 -4.528 36.762 1.00 92.31 57 ASN A CA 1
ATOM 463 C C . ASN A 1 57 ? -37.006 -4.742 35.469 1.00 92.31 57 ASN A C 1
ATOM 465 O O . ASN A 1 57 ? -36.477 -5.356 34.545 1.00 92.31 57 ASN A O 1
ATOM 469 N N . VAL A 1 58 ? -38.213 -4.170 35.370 1.00 92.62 58 VAL A N 1
ATOM 470 C CA . VAL A 1 58 ? -39.049 -4.199 34.156 1.00 92.62 58 VAL A CA 1
ATOM 471 C C . VAL A 1 58 ? -38.317 -3.549 32.982 1.00 92.62 58 VAL A C 1
ATOM 473 O O . VAL A 1 58 ? -38.153 -4.186 31.946 1.00 92.62 58 VAL A O 1
ATOM 476 N N . HIS A 1 59 ? -37.786 -2.335 33.161 1.00 95.19 59 HIS A N 1
ATOM 477 C CA . HIS A 1 59 ? -37.027 -1.644 32.115 1.00 95.19 59 HIS A CA 1
ATOM 478 C C . HIS A 1 59 ? -35.788 -2.435 31.693 1.00 95.19 59 HIS A C 1
ATOM 480 O O . HIS A 1 59 ? -35.570 -2.627 30.502 1.00 95.19 59 HIS A O 1
ATOM 486 N N . SER A 1 60 ? -35.004 -2.944 32.653 1.00 95.94 60 SER A N 1
ATOM 487 C CA . SER A 1 60 ? -33.807 -3.736 32.349 1.00 95.94 60 SER A CA 1
ATOM 488 C C . SER A 1 60 ? -34.138 -5.006 31.564 1.00 95.94 60 SER A C 1
ATOM 490 O O . SER A 1 60 ? -33.481 -5.302 30.569 1.00 95.94 60 SER A O 1
ATOM 492 N N . PHE A 1 61 ? -35.190 -5.729 31.962 1.00 95.50 61 PHE A N 1
ATOM 493 C CA . PHE A 1 61 ? -35.578 -6.970 31.304 1.00 95.50 61 PHE A CA 1
ATOM 494 C C . PHE A 1 61 ? -36.090 -6.723 29.890 1.00 95.50 61 PHE A C 1
ATOM 496 O O . PHE A 1 61 ? -35.645 -7.395 28.968 1.00 95.50 61 PHE A O 1
ATOM 503 N N . LEU A 1 62 ? -36.955 -5.725 29.704 1.00 94.56 62 LEU A N 1
ATOM 504 C CA . LEU A 1 62 ? -37.450 -5.345 28.384 1.00 94.56 62 LEU A CA 1
ATOM 505 C C . LEU A 1 62 ? -36.328 -4.832 27.479 1.00 94.56 62 LEU A C 1
ATOM 507 O O . LEU A 1 62 ? -36.293 -5.196 26.309 1.00 94.56 62 LEU A O 1
ATOM 511 N N . GLY A 1 63 ? -35.386 -4.051 28.019 1.00 94.50 63 GLY A N 1
ATOM 512 C CA . GLY A 1 63 ? -34.198 -3.605 27.289 1.00 94.50 63 GLY A CA 1
ATOM 513 C C . GLY A 1 63 ? -33.387 -4.785 26.765 1.00 94.50 63 GLY A C 1
ATOM 514 O O . GLY A 1 63 ? -33.111 -4.861 25.570 1.00 94.50 63 GLY A O 1
ATOM 515 N N . TYR A 1 64 ? -33.086 -5.754 27.634 1.00 94.81 64 TYR A N 1
ATOM 516 C CA . TYR A 1 64 ? -32.396 -6.982 27.241 1.00 94.81 64 TYR A CA 1
ATOM 517 C C . TYR A 1 64 ? -33.201 -7.825 26.248 1.00 94.81 64 TYR A C 1
ATOM 519 O O . TYR A 1 64 ? -32.652 -8.241 25.235 1.00 94.81 64 TYR A O 1
ATOM 527 N N . LEU A 1 65 ? -34.489 -8.063 26.506 1.00 92.88 65 LEU A N 1
ATOM 528 C CA . LEU A 1 65 ? -35.351 -8.911 25.681 1.00 92.88 65 LEU A CA 1
ATOM 529 C C . LEU A 1 65 ? -35.492 -8.363 24.258 1.00 92.88 65 LEU A C 1
ATOM 531 O O . LEU A 1 65 ? -35.314 -9.106 23.294 1.00 92.88 65 LEU A O 1
ATOM 535 N N . LEU A 1 66 ? -35.776 -7.064 24.128 1.00 91.50 66 LEU A N 1
ATOM 536 C CA . LEU A 1 66 ? -35.867 -6.384 22.837 1.00 91.50 66 LEU A CA 1
ATOM 537 C C . LEU A 1 66 ? -34.529 -6.429 22.094 1.00 91.50 66 LEU A C 1
ATOM 539 O O . LEU A 1 66 ? -34.498 -6.743 20.905 1.00 91.50 66 LEU A O 1
ATOM 543 N N . HIS A 1 67 ? -33.416 -6.194 22.799 1.00 90.19 67 HIS A N 1
ATOM 544 C CA . HIS A 1 67 ? -32.082 -6.225 22.195 1.00 90.19 67 HIS A CA 1
ATOM 545 C C . HIS A 1 67 ? -31.666 -7.626 21.755 1.00 90.19 67 HIS A C 1
ATOM 547 O O . HIS A 1 67 ? -31.130 -7.801 20.664 1.00 90.19 67 HIS A O 1
ATOM 553 N N . TYR A 1 68 ? -31.956 -8.632 22.572 1.00 88.94 68 TYR A N 1
ATOM 554 C CA . TYR A 1 68 ? -31.675 -10.031 22.279 1.00 88.94 68 TYR A CA 1
ATOM 555 C C . TYR A 1 68 ? -32.488 -10.543 21.083 1.00 88.94 68 TYR A C 1
ATOM 557 O O . TYR A 1 68 ? -31.947 -11.205 20.195 1.00 88.94 68 TYR A O 1
ATOM 565 N N . ARG A 1 69 ? -33.778 -10.194 21.006 1.00 84.12 69 ARG A N 1
ATOM 566 C CA . ARG A 1 69 ? -34.631 -10.552 19.863 1.00 84.12 69 ARG A CA 1
ATOM 567 C C . ARG A 1 69 ? -34.195 -9.862 18.578 1.00 84.12 69 ARG A C 1
ATOM 569 O O . ARG A 1 69 ? -34.227 -10.489 17.526 1.00 84.12 69 ARG A O 1
ATOM 576 N N . ALA A 1 70 ? -33.741 -8.612 18.664 1.00 82.00 70 ALA A N 1
ATOM 577 C CA . ALA A 1 70 ? -33.170 -7.917 17.516 1.00 82.00 70 ALA A CA 1
ATOM 578 C C . ALA A 1 70 ? -31.919 -8.630 16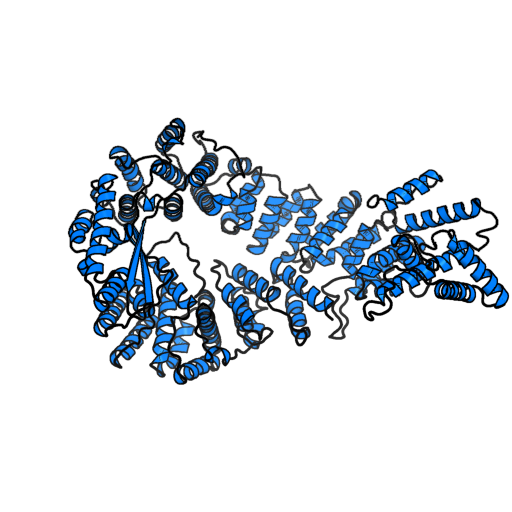.961 1.00 82.00 70 ALA A C 1
ATOM 580 O O . ALA A 1 70 ? -31.715 -8.603 15.753 1.00 82.00 70 ALA A O 1
ATOM 581 N N . ALA A 1 71 ? -31.133 -9.308 17.810 1.00 76.56 71 ALA A N 1
ATOM 582 C CA . ALA A 1 71 ? -29.987 -10.118 17.379 1.00 76.56 71 ALA A CA 1
ATOM 583 C C . ALA A 1 71 ? -30.399 -11.465 16.745 1.00 76.56 71 ALA A C 1
ATOM 585 O O . ALA A 1 71 ? -29.798 -11.911 15.780 1.00 76.56 71 ALA A O 1
ATOM 586 N N . SER A 1 72 ? -31.447 -12.114 17.268 1.00 66.50 72 SER A N 1
ATOM 587 C CA . SER A 1 72 ? -31.788 -13.515 16.940 1.00 66.50 72 SER A CA 1
ATOM 588 C C . SER A 1 72 ? -32.574 -13.715 15.629 1.00 66.50 72 SER A C 1
ATOM 590 O O . SER A 1 72 ? -32.796 -14.850 15.217 1.00 66.50 72 SER A O 1
ATOM 592 N N . ASN A 1 73 ? -33.024 -12.642 14.971 1.00 58.44 73 ASN A N 1
ATOM 593 C CA . ASN A 1 73 ? -34.012 -12.689 13.880 1.00 58.44 73 ASN A CA 1
ATOM 594 C C . ASN A 1 73 ? -33.412 -12.565 12.460 1.00 58.44 73 ASN A C 1
ATOM 596 O O . ASN A 1 73 ? -34.079 -12.090 11.542 1.00 58.44 73 ASN A O 1
ATOM 600 N N . THR A 1 74 ? -32.166 -12.995 12.251 1.00 50.19 74 THR A N 1
ATOM 601 C CA . THR A 1 74 ? -31.482 -12.950 10.942 1.00 50.19 74 THR A CA 1
ATOM 602 C C . THR A 1 74 ? -31.801 -14.130 10.007 1.00 50.19 74 THR A C 1
ATOM 604 O O . THR A 1 74 ? -31.333 -14.124 8.871 1.00 50.19 74 THR A O 1
ATOM 607 N N . SER A 1 75 ? -32.610 -15.120 10.420 1.00 40.38 75 SER A N 1
ATOM 608 C CA . SER A 1 75 ? -32.779 -16.387 9.673 1.00 40.38 75 SER A CA 1
ATOM 609 C C . SER A 1 75 ? -34.190 -16.748 9.169 1.00 40.38 75 SER A C 1
ATOM 611 O O . SER A 1 75 ? -34.267 -17.593 8.284 1.00 40.38 75 SER A O 1
ATOM 613 N N . ASP A 1 76 ? -35.284 -16.100 9.600 1.00 37.50 76 ASP A N 1
ATOM 614 C CA . ASP A 1 76 ? -36.644 -16.435 9.121 1.00 37.50 76 ASP A CA 1
ATOM 615 C C . ASP A 1 76 ? -37.463 -15.203 8.691 1.00 37.50 76 ASP A C 1
ATOM 617 O O . ASP A 1 76 ? -37.742 -14.278 9.452 1.00 37.50 76 ASP A O 1
ATOM 621 N N . SER A 1 77 ? -37.876 -15.205 7.424 1.00 38.50 77 SER A N 1
ATOM 622 C CA . SER A 1 77 ? -38.370 -14.050 6.658 1.00 38.50 77 SER A CA 1
ATOM 623 C C . SER A 1 77 ? -39.870 -13.745 6.807 1.00 38.50 77 SER A C 1
ATOM 625 O O . SER A 1 77 ? -40.429 -13.018 5.985 1.00 38.50 77 SER A O 1
ATOM 627 N N . SER A 1 78 ? -40.551 -14.247 7.845 1.00 37.66 78 SER A N 1
ATOM 628 C CA . SER A 1 78 ? -42.017 -14.120 7.949 1.00 37.66 78 SER A CA 1
ATOM 629 C C . SER A 1 78 ? -42.573 -13.354 9.153 1.00 37.66 78 SER A C 1
ATOM 631 O O . SER A 1 78 ? -43.787 -13.219 9.230 1.00 37.66 78 SER A O 1
ATOM 633 N N . ASN A 1 79 ? -41.758 -12.802 10.059 1.00 42.06 79 ASN A N 1
ATOM 634 C CA . ASN A 1 79 ? -42.236 -11.817 11.045 1.00 42.06 79 ASN A CA 1
ATOM 635 C C . ASN A 1 79 ? -41.119 -10.849 11.450 1.00 42.06 79 ASN A C 1
ATOM 637 O O . ASN A 1 79 ? -40.345 -11.061 12.380 1.00 42.06 79 ASN A O 1
ATOM 641 N N . ILE A 1 80 ? -41.045 -9.767 10.683 1.00 45.91 80 ILE A N 1
ATOM 642 C CA . ILE A 1 80 ? -40.043 -8.709 10.760 1.00 45.91 80 ILE A CA 1
ATOM 643 C C . ILE A 1 80 ? -40.305 -7.862 12.012 1.00 45.91 80 ILE A C 1
ATOM 645 O O . ILE A 1 80 ? -41.023 -6.868 11.947 1.00 45.91 80 ILE A O 1
ATOM 649 N N . ASN A 1 81 ? -39.697 -8.196 13.153 1.00 50.81 81 ASN A N 1
ATOM 650 C CA . ASN A 1 81 ? -39.691 -7.299 14.316 1.00 50.81 81 ASN A CA 1
ATOM 651 C C . ASN A 1 81 ? -38.476 -6.345 14.298 1.00 50.81 81 ASN A C 1
ATOM 653 O O . ASN A 1 81 ? -37.791 -6.140 15.297 1.00 50.81 81 ASN A O 1
ATOM 657 N N . VAL A 1 82 ? -38.203 -5.750 13.126 1.00 51.75 82 VAL A N 1
ATOM 658 C CA . VAL A 1 82 ? -37.143 -4.737 12.896 1.00 51.75 82 VAL A CA 1
ATOM 659 C C . VAL A 1 82 ? -37.355 -3.483 13.753 1.00 51.75 82 VAL A C 1
ATOM 661 O O . VAL A 1 82 ? -36.426 -2.716 13.985 1.00 51.75 82 VAL A O 1
ATOM 664 N N . GLN A 1 83 ? -38.567 -3.283 14.270 1.00 59.41 83 GLN A N 1
ATOM 665 C CA . GLN A 1 83 ? -38.929 -2.099 15.040 1.00 59.41 83 GLN A CA 1
ATOM 666 C C . GLN A 1 83 ? -38.476 -2.148 16.510 1.00 59.41 83 GLN A C 1
ATOM 668 O O . GLN A 1 83 ? -38.533 -1.117 17.168 1.00 59.41 83 GLN A O 1
ATOM 673 N N . SER A 1 84 ? -37.985 -3.290 17.022 1.00 78.75 84 SER A N 1
ATOM 674 C CA . SER A 1 84 ? -37.647 -3.465 18.451 1.00 78.75 84 SER A CA 1
ATOM 675 C C . SER A 1 84 ? -38.817 -3.106 19.388 1.00 78.75 84 SER A C 1
ATOM 677 O O . SER A 1 84 ? -38.625 -2.444 20.407 1.00 78.75 84 SER A O 1
ATOM 679 N N . LEU A 1 85 ? -40.035 -3.547 19.041 1.00 86.25 85 LEU A N 1
ATOM 680 C CA . LEU A 1 85 ? -41.262 -3.340 19.822 1.00 86.25 85 LEU A CA 1
ATOM 681 C C . LEU A 1 85 ? -41.935 -4.680 20.161 1.00 86.25 85 LEU A C 1
ATOM 683 O O . LEU A 1 85 ? -41.752 -5.678 19.466 1.00 86.25 85 LEU A O 1
ATOM 687 N N . LEU A 1 86 ? -42.729 -4.706 21.229 1.00 89.19 86 LEU A N 1
ATOM 688 C CA . LEU A 1 86 ? -43.504 -5.866 21.667 1.00 89.19 86 LEU A CA 1
ATOM 689 C C . LEU A 1 86 ? -45.004 -5.636 21.457 1.00 89.19 86 LEU A C 1
ATOM 691 O O . LEU A 1 86 ? -45.511 -4.617 21.928 1.00 89.19 86 LEU A O 1
ATOM 695 N N . PRO A 1 87 ? -45.727 -6.580 20.832 1.00 91.62 87 PRO A N 1
ATOM 696 C CA . PRO A 1 87 ? -47.186 -6.648 20.911 1.00 91.62 87 PRO A CA 1
ATOM 697 C C . PRO A 1 87 ? -47.701 -6.600 22.358 1.00 91.62 87 PRO A C 1
ATOM 699 O O . PRO A 1 87 ? -47.015 -7.066 23.269 1.00 91.62 87 PRO A O 1
ATOM 702 N N . GLU A 1 88 ? -48.897 -6.043 22.588 1.00 92.38 88 GLU A N 1
ATOM 703 C CA . GLU A 1 88 ? -49.460 -5.869 23.942 1.00 92.38 88 GLU A CA 1
ATOM 704 C C . GLU A 1 88 ? -49.488 -7.178 24.752 1.00 92.38 88 GLU A C 1
ATOM 706 O O . GLU A 1 88 ? -49.175 -7.173 25.941 1.00 92.38 88 GLU A O 1
ATOM 711 N N . ASP A 1 89 ? -49.834 -8.305 24.132 1.00 92.50 89 ASP A N 1
ATOM 712 C CA . ASP A 1 89 ? -49.875 -9.628 24.762 1.00 92.50 89 ASP A CA 1
ATOM 713 C C . ASP A 1 89 ? -48.483 -10.121 25.183 1.00 92.50 89 ASP A C 1
ATOM 715 O O . ASP A 1 89 ? -48.304 -10.602 26.304 1.00 92.50 89 ASP A O 1
ATOM 719 N N . GLU A 1 90 ? -47.472 -9.926 24.338 1.00 91.31 90 GLU A N 1
ATOM 720 C CA . GLU A 1 90 ? -46.085 -10.252 24.678 1.00 91.31 90 GLU A CA 1
ATOM 721 C C . GLU A 1 90 ? -45.505 -9.301 25.731 1.00 91.31 90 GLU A C 1
ATOM 723 O O . GLU A 1 90 ? -44.760 -9.723 26.618 1.00 91.31 90 GLU A O 1
ATOM 728 N N . PHE A 1 91 ? -45.862 -8.018 25.667 1.00 93.31 91 PHE A N 1
ATOM 729 C CA . PHE A 1 91 ? -45.480 -7.018 26.658 1.00 93.31 91 PHE A CA 1
ATOM 730 C C . PHE A 1 91 ? -46.081 -7.344 28.032 1.00 93.31 91 PHE A C 1
ATOM 732 O O . PHE A 1 91 ? -45.372 -7.318 29.042 1.00 93.31 91 PHE A O 1
ATOM 739 N N . ARG A 1 92 ? -47.361 -7.739 28.066 1.00 94.81 92 ARG A N 1
ATOM 740 C CA . ARG A 1 92 ? -48.049 -8.258 29.258 1.00 94.81 92 ARG A CA 1
ATOM 741 C C . ARG A 1 92 ? -47.313 -9.457 29.844 1.00 94.81 92 ARG A C 1
ATOM 743 O O . ARG A 1 92 ? -46.998 -9.435 31.032 1.00 94.81 92 ARG A O 1
ATOM 750 N N . ALA A 1 93 ? -46.987 -10.448 29.014 1.00 93.06 93 ALA A N 1
ATOM 751 C CA . ALA A 1 93 ? -46.261 -11.642 29.443 1.00 93.06 93 ALA A CA 1
ATOM 752 C C . ALA A 1 93 ? -44.873 -11.304 30.019 1.00 93.06 93 ALA A C 1
ATOM 754 O O . ALA A 1 93 ? -44.490 -11.824 31.066 1.00 93.06 93 ALA A O 1
ATOM 755 N N . ALA A 1 94 ? -44.140 -10.380 29.389 1.00 91.94 94 ALA A N 1
ATOM 756 C CA . ALA A 1 94 ? -42.831 -9.943 29.869 1.00 91.94 94 ALA A CA 1
ATOM 757 C C . ALA A 1 94 ? -42.911 -9.220 31.228 1.00 91.94 94 ALA A C 1
ATOM 759 O O . ALA A 1 94 ? -42.064 -9.436 32.098 1.00 91.94 94 ALA A O 1
ATOM 760 N N . ILE A 1 95 ? -43.931 -8.379 31.446 1.00 92.56 95 ILE A N 1
ATOM 761 C CA . ILE A 1 95 ? -44.161 -7.739 32.752 1.00 92.56 95 ILE A CA 1
ATOM 762 C C . ILE A 1 95 ? -44.533 -8.790 33.798 1.00 92.56 95 ILE A C 1
ATOM 764 O O . ILE A 1 95 ? -43.988 -8.767 34.904 1.00 92.56 95 ILE A O 1
ATOM 768 N N . GLU A 1 96 ? -45.437 -9.710 33.459 1.00 92.50 96 GLU A N 1
ATOM 769 C CA . GLU A 1 96 ? -45.861 -10.786 34.352 1.00 92.50 96 GLU A CA 1
ATOM 770 C C . GLU A 1 96 ? -44.663 -11.623 34.819 1.00 92.50 96 GLU A C 1
ATOM 772 O O . GLU A 1 96 ? -44.512 -11.865 36.019 1.00 92.50 96 GLU A O 1
ATOM 777 N N . GLU A 1 97 ? -43.761 -11.989 33.904 1.00 91.44 97 GLU A N 1
ATOM 778 C CA . GLU A 1 97 ? -42.534 -12.726 34.213 1.00 91.44 97 GLU A CA 1
ATOM 779 C C . GLU A 1 97 ? -41.673 -11.988 35.249 1.00 91.44 97 GLU A C 1
ATOM 781 O O . GLU A 1 97 ? -41.258 -12.566 36.262 1.00 91.44 97 GLU A O 1
ATOM 786 N N . VAL A 1 98 ? -41.438 -10.688 35.043 1.00 90.44 98 VAL A N 1
ATOM 787 C CA . VAL A 1 98 ? -40.654 -9.870 35.978 1.00 90.44 98 VAL A CA 1
ATOM 788 C C . VAL A 1 98 ? -41.346 -9.779 37.334 1.00 90.44 98 VAL A C 1
ATOM 790 O O . VAL A 1 98 ? -40.680 -9.919 38.364 1.00 90.44 98 VAL A O 1
ATOM 793 N N . LEU A 1 99 ? -42.662 -9.560 37.366 1.00 90.25 99 LEU A N 1
ATOM 794 C CA . LEU A 1 99 ? -43.416 -9.462 38.614 1.00 90.25 99 LEU A CA 1
ATOM 795 C C . LEU A 1 99 ? -43.371 -10.781 39.390 1.00 90.25 99 LEU A C 1
ATOM 797 O O . LEU A 1 99 ? -43.021 -10.759 40.567 1.00 90.25 99 LEU A O 1
ATOM 801 N N . ARG A 1 100 ? -43.599 -11.926 38.738 1.00 89.19 100 ARG A N 1
ATOM 802 C CA . ARG A 1 100 ? -43.530 -13.252 39.378 1.00 89.19 100 ARG A CA 1
ATOM 803 C C . ARG A 1 100 ? -42.127 -13.607 39.868 1.00 89.19 100 ARG A C 1
ATOM 805 O O . ARG A 1 100 ? -41.976 -14.253 40.905 1.00 89.19 100 ARG A O 1
ATOM 812 N N . LYS A 1 101 ? -41.078 -13.165 39.165 1.00 86.06 101 LYS A N 1
ATOM 813 C CA . LYS A 1 101 ? -39.687 -13.356 39.612 1.00 86.06 101 LYS A CA 1
ATOM 814 C C . LYS A 1 101 ? -39.386 -12.576 40.898 1.00 86.06 101 LYS A C 1
ATOM 816 O O . LYS A 1 101 ? -38.616 -13.065 41.726 1.00 86.06 101 LYS A O 1
ATOM 821 N N . ASN A 1 102 ? -39.983 -11.393 41.064 1.00 81.06 102 ASN A N 1
ATOM 822 C CA . ASN A 1 102 ? -39.791 -10.522 42.229 1.00 81.06 102 ASN A CA 1
ATOM 823 C C . ASN A 1 102 ? -40.802 -10.777 43.366 1.00 81.06 102 ASN A C 1
ATOM 825 O O . ASN A 1 102 ? -40.517 -10.434 44.510 1.00 81.06 102 ASN A O 1
ATOM 829 N N . ASP A 1 103 ? -41.950 -11.391 43.075 1.00 81.69 103 ASP A N 1
ATOM 830 C CA . ASP A 1 103 ? -43.036 -11.643 44.022 1.00 81.69 103 ASP A CA 1
ATOM 831 C C . ASP A 1 103 ? -43.668 -13.021 43.768 1.00 81.69 103 ASP A C 1
ATOM 833 O O . ASP A 1 103 ? -44.516 -13.199 42.894 1.00 81.69 103 ASP A O 1
ATOM 837 N N . ARG A 1 104 ? -43.225 -14.015 44.547 1.00 77.31 104 ARG A N 1
ATOM 838 C CA . ARG A 1 104 ? -43.657 -15.419 44.419 1.00 77.31 104 ARG A CA 1
ATOM 839 C C . ARG A 1 104 ? -44.944 -15.747 45.180 1.00 77.31 104 ARG A C 1
ATOM 841 O O . ARG A 1 104 ? -45.399 -16.884 45.101 1.00 77.31 104 ARG A O 1
ATOM 848 N N . PHE A 1 105 ? -45.465 -14.812 45.975 1.00 80.00 105 PHE A N 1
ATOM 849 C CA . PHE A 1 105 ? -46.520 -15.087 46.957 1.00 80.00 105 PHE A CA 1
ATOM 850 C C . PHE A 1 105 ? -47.836 -14.366 46.658 1.00 80.00 105 PHE A C 1
ATOM 852 O O . PHE A 1 105 ? -48.870 -14.791 47.170 1.00 80.00 105 PHE A O 1
ATOM 859 N N . SER A 1 106 ? -47.811 -13.299 45.853 1.00 85.06 106 SER A N 1
ATOM 860 C CA . SER A 1 106 ? -49.030 -12.647 45.362 1.00 85.06 106 SER A CA 1
ATOM 861 C C . SER A 1 106 ? -49.918 -13.613 44.571 1.00 85.06 106 SER A C 1
ATOM 863 O O . SER A 1 106 ? -49.426 -14.501 43.873 1.00 85.06 106 SER A O 1
ATOM 865 N N . SER A 1 107 ? -51.236 -13.420 44.670 1.00 87.81 107 SER A N 1
ATOM 866 C CA . SER A 1 107 ? -52.205 -14.187 43.884 1.00 87.81 107 SER A CA 1
ATOM 867 C C . SER A 1 107 ? -52.132 -13.823 42.393 1.00 87.81 107 SER A C 1
ATOM 869 O O . SER A 1 107 ? -51.663 -12.741 42.033 1.00 87.81 107 SER A O 1
ATOM 871 N N . ASP A 1 108 ? -52.625 -14.701 41.513 1.00 86.38 108 ASP A N 1
ATOM 872 C CA . ASP A 1 108 ? -52.694 -14.413 40.071 1.00 86.38 108 ASP A CA 1
ATOM 873 C C . ASP A 1 108 ? -53.545 -13.170 39.771 1.00 86.38 108 ASP A C 1
ATOM 875 O O . ASP A 1 108 ? -53.230 -12.403 38.865 1.00 86.38 108 ASP A O 1
ATOM 879 N N . GLU A 1 109 ? -54.588 -12.928 40.568 1.00 87.06 109 GLU A N 1
ATOM 880 C CA . GLU A 1 109 ? -55.437 -11.740 40.459 1.00 87.06 109 GLU A CA 1
ATOM 881 C C . GLU A 1 109 ? -54.653 -10.459 40.794 1.00 87.06 109 GLU A C 1
ATOM 883 O O . GLU A 1 109 ? -54.719 -9.477 40.055 1.00 87.06 109 GLU A O 1
ATOM 888 N N . ASP A 1 110 ? -53.828 -10.482 41.847 1.00 85.19 110 ASP A N 1
ATOM 889 C CA . ASP A 1 110 ? -52.979 -9.346 42.226 1.00 85.19 110 ASP A CA 1
ATOM 890 C C . ASP A 1 110 ? -51.890 -9.053 41.185 1.00 85.19 110 ASP A C 1
ATOM 892 O O . ASP A 1 110 ? -51.588 -7.888 40.909 1.00 85.19 110 ASP A O 1
ATOM 896 N N . ILE A 1 111 ? -51.285 -10.098 40.608 1.00 87.69 111 ILE A N 1
ATOM 897 C CA . ILE A 1 111 ? -50.286 -9.958 39.542 1.00 87.69 111 ILE A CA 1
ATOM 898 C C . ILE A 1 111 ? -50.937 -9.387 38.280 1.00 87.69 111 ILE A C 1
ATOM 900 O O . ILE A 1 111 ? -50.422 -8.407 37.746 1.00 87.69 111 ILE A O 1
ATOM 904 N N . ASN A 1 112 ? -52.084 -9.916 37.848 1.00 88.81 112 ASN A N 1
ATOM 905 C CA . ASN A 1 112 ? -52.797 -9.424 36.666 1.00 88.81 112 ASN A CA 1
ATOM 906 C C . ASN A 1 112 ? -53.225 -7.960 36.820 1.00 88.81 112 ASN A C 1
ATOM 908 O O . ASN A 1 112 ? -52.978 -7.160 35.921 1.00 88.81 112 ASN A O 1
ATOM 912 N N . ASN A 1 113 ? -53.747 -7.573 37.989 1.00 87.81 113 ASN A N 1
ATOM 913 C CA . ASN A 1 113 ? -54.083 -6.178 38.283 1.00 87.81 113 ASN A CA 1
ATOM 914 C C . ASN A 1 113 ? -52.856 -5.251 38.188 1.00 87.81 113 ASN A C 1
ATOM 916 O O . ASN A 1 113 ? -52.953 -4.122 37.698 1.00 87.81 113 ASN A O 1
ATOM 920 N N . LYS A 1 114 ? -51.680 -5.713 38.642 1.00 86.81 114 LYS A N 1
ATOM 921 C CA . LYS A 1 114 ? -50.420 -4.972 38.474 1.00 86.81 114 LYS A CA 1
ATOM 922 C C . LYS A 1 114 ? -50.025 -4.899 36.997 1.00 86.81 114 LYS A C 1
ATOM 924 O O . LYS A 1 114 ? -49.702 -3.810 36.538 1.00 86.81 114 LYS A O 1
ATOM 929 N N . VAL A 1 115 ? -50.074 -6.003 36.250 1.00 90.88 115 VAL A N 1
ATOM 930 C CA . VAL A 1 115 ? -49.767 -6.028 34.807 1.00 90.88 115 VAL A CA 1
ATOM 931 C C . VAL A 1 115 ? -50.655 -5.043 34.045 1.00 90.88 115 VAL A C 1
ATOM 933 O O . VAL A 1 115 ? -50.128 -4.202 33.323 1.00 90.88 115 VAL A O 1
ATOM 936 N N . ASP A 1 116 ? -51.974 -5.075 34.254 1.00 90.12 116 ASP A N 1
ATOM 937 C CA . ASP A 1 116 ? -52.927 -4.156 33.617 1.00 90.12 116 ASP A CA 1
ATOM 938 C C . ASP A 1 116 ? -52.580 -2.693 33.882 1.00 90.12 116 ASP A C 1
ATOM 940 O O . ASP A 1 116 ? -52.648 -1.852 32.980 1.00 90.12 116 ASP A O 1
ATOM 944 N N . LYS A 1 117 ? -52.150 -2.393 35.111 1.00 87.19 117 LYS A N 1
ATOM 945 C CA . LYS A 1 117 ? -51.686 -1.058 35.465 1.00 87.19 117 LYS A CA 1
ATOM 946 C C . LYS A 1 117 ? -50.423 -0.671 34.694 1.00 87.19 117 LYS A C 1
ATOM 948 O O . LYS A 1 117 ? -50.397 0.398 34.100 1.00 87.19 117 LYS A O 1
ATOM 953 N N . PHE A 1 118 ? -49.409 -1.536 34.655 1.00 88.88 118 PHE A N 1
ATOM 954 C CA . PHE A 1 118 ? -48.178 -1.281 33.898 1.00 88.88 118 PHE A CA 1
ATOM 955 C C . PHE A 1 118 ? -48.444 -1.080 32.400 1.00 88.88 118 PHE A C 1
ATOM 957 O O . PHE A 1 118 ? -47.845 -0.197 31.792 1.00 88.88 118 PHE A O 1
ATOM 964 N N . VAL A 1 119 ? -49.350 -1.868 31.812 1.00 90.19 119 VAL A N 1
ATOM 965 C CA . VAL A 1 119 ? -49.771 -1.716 30.411 1.00 90.19 119 VAL A CA 1
ATOM 966 C C . VAL A 1 119 ? -50.465 -0.380 30.201 1.00 90.19 119 VAL A C 1
ATOM 968 O O . VAL A 1 119 ? -50.125 0.335 29.267 1.00 90.19 119 VAL A O 1
ATOM 971 N N . THR A 1 120 ? -51.399 -0.018 31.083 1.00 88.50 120 THR A N 1
ATOM 972 C CA . THR A 1 120 ? -52.114 1.264 31.011 1.00 88.50 120 THR A CA 1
ATOM 973 C C . THR A 1 120 ? -51.147 2.443 31.119 1.00 88.50 120 THR A C 1
ATOM 975 O O . THR A 1 120 ? -51.190 3.337 30.281 1.00 88.50 120 THR A O 1
ATOM 978 N N . ASP A 1 121 ? -50.225 2.410 32.085 1.00 86.75 121 ASP A N 1
ATOM 979 C CA . ASP A 1 121 ? -49.205 3.447 32.267 1.00 86.75 121 ASP A CA 1
ATOM 980 C C . ASP A 1 121 ? -48.280 3.553 31.038 1.00 86.75 121 ASP A C 1
ATOM 982 O O . ASP A 1 121 ? -47.847 4.647 30.675 1.00 86.75 121 ASP A O 1
ATOM 986 N N . ALA A 1 122 ? -47.985 2.428 30.375 1.00 88.19 122 ALA A N 1
ATOM 987 C CA . ALA A 1 122 ? -47.130 2.381 29.190 1.00 88.19 122 ALA A CA 1
ATOM 988 C C . ALA A 1 122 ? -47.792 2.938 27.917 1.00 88.19 122 ALA A C 1
ATOM 990 O O . ALA A 1 122 ? -47.057 3.370 27.028 1.00 88.19 122 ALA A O 1
ATOM 991 N N . LYS A 1 123 ? -49.135 2.971 27.835 1.00 87.56 123 LYS A N 1
ATOM 992 C CA . LYS A 1 123 ? -49.871 3.593 26.711 1.00 87.56 123 LYS A CA 1
ATOM 993 C C . LYS A 1 123 ? -49.619 5.096 26.629 1.00 87.56 123 LYS A C 1
ATOM 995 O O . LYS A 1 123 ? -49.441 5.635 25.543 1.00 87.56 123 LYS A O 1
ATOM 1000 N N . ASP A 1 124 ? -49.530 5.753 27.783 1.00 81.62 124 ASP A N 1
ATOM 1001 C CA . ASP A 1 124 ? -49.125 7.156 27.854 1.00 81.62 124 ASP A CA 1
ATOM 1002 C C . ASP A 1 124 ? -47.595 7.283 27.882 1.00 81.62 124 ASP A C 1
ATOM 1004 O O . ASP A 1 124 ? -46.988 7.786 26.933 1.00 81.62 124 ASP A O 1
ATOM 1008 N N . ARG A 1 125 ? -46.959 6.857 28.984 1.00 85.06 125 ARG A N 1
ATOM 1009 C CA . ARG A 1 125 ? -45.498 6.818 29.170 1.00 85.06 125 ARG A CA 1
ATOM 1010 C C . ARG A 1 125 ? -45.157 6.174 30.515 1.00 85.06 125 ARG A C 1
ATOM 1012 O O . ARG A 1 125 ? -45.156 6.838 31.555 1.00 85.06 125 ARG A O 1
ATOM 1019 N N . LEU A 1 126 ? -44.726 4.915 30.500 1.00 86.38 126 LEU A N 1
ATOM 1020 C CA . LEU A 1 126 ? -44.149 4.253 31.667 1.00 86.38 126 LEU A CA 1
ATOM 1021 C C . LEU A 1 126 ? -42.669 4.635 31.768 1.00 86.38 126 LEU A C 1
ATOM 1023 O O . LEU A 1 126 ? -41.768 3.870 31.432 1.00 86.38 126 LEU A O 1
ATOM 1027 N N . VAL A 1 127 ? -42.427 5.860 32.233 1.00 88.88 127 VAL A N 1
ATOM 1028 C CA . VAL A 1 127 ? -41.105 6.492 32.350 1.00 88.88 127 VAL A CA 1
ATOM 1029 C C . VAL A 1 127 ? -40.372 6.609 31.001 1.00 88.88 127 VAL A C 1
ATOM 1031 O O . VAL A 1 127 ? -40.438 7.672 30.384 1.00 88.88 127 VAL A O 1
ATOM 1034 N N . LEU A 1 128 ? -39.679 5.561 30.538 1.00 90.75 128 LEU A N 1
ATOM 1035 C CA . LEU A 1 128 ? -39.004 5.521 29.227 1.00 90.75 128 LEU A CA 1
ATOM 1036 C C . LEU A 1 128 ? -39.587 4.476 28.266 1.00 90.75 128 LEU A C 1
ATOM 1038 O O . LEU A 1 128 ? -39.188 4.451 27.101 1.00 90.75 128 LEU A O 1
ATOM 1042 N N . ILE A 1 129 ? -40.518 3.645 28.734 1.00 92.12 129 ILE A N 1
ATOM 1043 C CA . ILE A 1 129 ? -41.300 2.744 27.888 1.00 92.12 129 ILE A CA 1
ATOM 1044 C C . ILE A 1 129 ? -42.556 3.482 27.432 1.00 92.12 129 ILE A C 1
ATOM 1046 O O . ILE A 1 129 ? -43.235 4.123 28.238 1.00 92.12 129 ILE A O 1
ATOM 1050 N N . VAL A 1 130 ? -42.862 3.386 26.145 1.00 91.44 130 VAL A N 1
ATOM 1051 C CA . VAL A 1 130 ? -44.037 4.009 25.526 1.00 91.44 130 VAL A CA 1
ATOM 1052 C C . VAL A 1 130 ? -44.717 3.028 24.570 1.00 91.44 130 VAL A C 1
ATOM 1054 O O . VAL A 1 130 ? -44.190 1.943 24.309 1.00 91.44 130 VAL A O 1
ATOM 1057 N N . GLU A 1 131 ? -45.843 3.456 24.008 1.00 92.56 131 GLU A N 1
ATOM 1058 C CA . GLU A 1 131 ? -46.539 2.839 22.880 1.00 92.56 131 GLU A CA 1
ATOM 1059 C C . GLU A 1 131 ? -46.326 3.706 21.617 1.00 92.56 131 GLU A C 1
ATOM 1061 O O . GLU A 1 131 ? -47.135 4.592 21.333 1.00 92.56 131 GLU A O 1
ATOM 1066 N N . PRO A 1 132 ? -45.221 3.543 20.850 1.00 85.19 132 PRO A N 1
ATOM 1067 C CA . PRO A 1 132 ? -44.976 4.386 19.675 1.00 85.19 132 PRO A CA 1
ATOM 1068 C C . PRO A 1 132 ? -46.024 4.178 18.579 1.00 85.19 132 PRO A C 1
ATOM 1070 O O . PRO A 1 132 ? -46.267 5.070 17.767 1.00 85.19 132 PRO A O 1
ATOM 1073 N N . GLN A 1 133 ? -46.608 2.978 18.532 1.00 86.94 133 GLN A N 1
ATOM 1074 C CA . GLN A 1 133 ? -47.685 2.590 17.630 1.00 86.94 133 GLN A CA 1
ATOM 1075 C C . GLN A 1 133 ? -48.757 1.856 18.438 1.00 86.94 133 GLN A C 1
ATOM 1077 O O . GLN A 1 133 ? -48.390 1.061 19.303 1.00 86.94 133 GLN A O 1
ATOM 1082 N N . PRO A 1 134 ? -50.055 2.053 18.141 1.00 89.06 134 PRO A N 1
ATOM 1083 C CA . PRO A 1 134 ? -51.126 1.376 18.864 1.00 89.06 134 PRO A CA 1
ATOM 1084 C C . PRO A 1 134 ? -50.927 -0.147 18.903 1.00 89.06 134 PRO A C 1
ATOM 1086 O O . PRO A 1 134 ? -50.840 -0.795 17.861 1.00 89.06 134 PRO A O 1
ATOM 1089 N N . GLY A 1 135 ? -50.867 -0.708 20.107 1.00 89.62 135 GLY A N 1
ATOM 1090 C CA . GLY A 1 135 ? -50.650 -2.122 20.396 1.00 89.62 135 GLY A CA 1
ATOM 1091 C C . GLY A 1 135 ? -49.188 -2.575 20.436 1.00 89.62 135 GLY A C 1
ATOM 1092 O O . GLY A 1 135 ? -48.963 -3.765 20.653 1.00 89.62 135 GLY A O 1
ATOM 1093 N N . LEU A 1 136 ? -48.207 -1.685 20.236 1.00 90.94 136 LEU A N 1
ATOM 1094 C CA . LEU A 1 136 ? -46.776 -2.008 20.206 1.00 90.94 136 LEU A CA 1
ATOM 1095 C C . LEU A 1 136 ? -45.987 -1.168 21.219 1.00 90.94 136 LEU A C 1
ATOM 1097 O O . LEU A 1 136 ? -45.974 0.057 21.143 1.00 90.94 136 LEU A O 1
ATOM 1101 N N . PHE A 1 137 ? -45.268 -1.834 22.122 1.00 92.94 137 PHE A N 1
ATOM 1102 C CA . PHE A 1 137 ? -44.583 -1.229 23.267 1.00 92.94 137 PHE A CA 1
ATOM 1103 C C . PHE A 1 137 ? -43.062 -1.363 23.176 1.00 92.94 137 PHE A C 1
ATOM 1105 O O . PHE A 1 137 ? -42.543 -2.407 22.784 1.00 92.94 137 PHE A O 1
ATOM 1112 N N . GLY A 1 138 ? -42.321 -0.340 23.599 1.00 92.31 138 GLY A N 1
ATOM 1113 C CA . GLY A 1 138 ? -40.859 -0.400 23.645 1.00 92.31 138 GLY A CA 1
ATOM 1114 C C . GLY A 1 138 ? -40.203 0.925 24.015 1.00 92.31 138 GLY A C 1
ATOM 1115 O O . GLY A 1 138 ? -40.818 1.777 24.656 1.00 92.31 138 GLY A O 1
ATOM 1116 N N . PHE A 1 139 ? -38.938 1.089 23.624 1.00 91.62 139 PHE A N 1
ATOM 1117 C CA . PHE A 1 139 ? -38.169 2.313 23.860 1.00 91.62 139 PHE A CA 1
ATOM 1118 C C . PHE A 1 139 ? -38.228 3.240 22.643 1.00 91.62 139 PHE A C 1
ATOM 1120 O O . PHE A 1 139 ? -38.036 2.796 21.516 1.00 91.62 139 PHE A O 1
ATOM 1127 N N . GLU A 1 140 ? -38.396 4.547 22.870 1.00 86.06 140 GLU A N 1
ATOM 1128 C CA . GLU A 1 140 ? -38.318 5.551 21.789 1.00 86.06 140 GLU A CA 1
ATOM 1129 C C . GLU A 1 140 ? -36.917 5.622 21.163 1.00 86.06 140 GLU A C 1
ATOM 1131 O O . GLU A 1 140 ? -36.769 5.974 19.995 1.00 86.06 140 GLU A O 1
ATOM 1136 N N . LEU A 1 141 ? -35.875 5.322 21.948 1.00 88.00 141 LEU A N 1
ATOM 1137 C CA . LEU A 1 141 ? -34.479 5.439 21.535 1.00 88.00 141 LEU A CA 1
ATOM 1138 C C . LEU A 1 141 ? -33.702 4.163 21.859 1.00 88.00 141 LEU A C 1
ATOM 1140 O O . LEU A 1 141 ? -33.671 3.711 23.007 1.00 88.00 141 LEU A O 1
ATOM 1144 N N . ARG A 1 142 ? -32.985 3.651 20.853 1.00 87.94 142 ARG A N 1
ATOM 1145 C CA . ARG A 1 142 ? -32.157 2.438 20.944 1.00 87.94 142 ARG A CA 1
ATOM 1146 C C . ARG A 1 142 ? -31.086 2.506 22.038 1.00 87.94 142 ARG A C 1
ATOM 1148 O O . ARG A 1 142 ? -30.830 1.513 22.705 1.00 87.94 142 ARG A O 1
ATOM 1155 N N . SER A 1 143 ? -30.518 3.680 22.298 1.00 90.69 143 SER A N 1
ATOM 1156 C CA . SER A 1 143 ? -29.503 3.854 23.345 1.00 90.69 143 SER A CA 1
ATOM 1157 C C . SER A 1 143 ? -30.030 3.578 24.762 1.00 90.69 143 SER A C 1
ATOM 1159 O O . SER A 1 143 ? -29.269 3.125 25.615 1.00 90.69 143 SER A O 1
ATOM 1161 N N . PHE A 1 144 ? -31.327 3.796 25.032 1.00 92.25 144 PHE A N 1
ATOM 1162 C CA . PHE A 1 144 ? -31.934 3.404 26.310 1.00 92.25 144 PHE A CA 1
ATOM 1163 C C . PHE A 1 144 ? -32.163 1.901 26.394 1.00 92.25 144 PHE A C 1
ATOM 1165 O O . PHE A 1 144 ? -31.904 1.315 27.442 1.00 92.25 144 PHE A O 1
ATOM 1172 N N . GLN A 1 145 ? -32.592 1.277 25.297 1.00 93.88 145 GLN A N 1
ATOM 1173 C CA . GLN A 1 145 ? -32.683 -0.179 25.206 1.00 93.88 145 GLN A CA 1
ATOM 1174 C C . GLN A 1 145 ? -31.320 -0.829 25.494 1.00 93.88 145 GLN A C 1
ATOM 1176 O O . GLN A 1 145 ? -31.242 -1.724 26.333 1.00 93.88 145 GLN A O 1
ATOM 1181 N N . GLU A 1 146 ? -30.243 -0.330 24.881 1.00 94.25 146 GLU A N 1
ATOM 1182 C CA . GLU A 1 146 ? -28.870 -0.814 25.085 1.00 94.25 146 GLU A CA 1
ATOM 1183 C C . GLU A 1 146 ? -28.381 -0.605 26.527 1.00 94.25 146 GLU A C 1
ATOM 1185 O O . GLU A 1 146 ? -27.835 -1.525 27.141 1.00 94.25 146 GLU A O 1
ATOM 1190 N N . PHE A 1 147 ? -28.630 0.577 27.105 1.00 96.12 147 PHE A N 1
ATOM 1191 C CA . PHE A 1 147 ? -28.335 0.855 28.512 1.00 96.12 147 PHE A CA 1
ATOM 1192 C C . PHE A 1 147 ? -29.046 -0.139 29.438 1.00 96.12 147 PHE A C 1
ATOM 1194 O O . PHE A 1 147 ? -28.416 -0.765 30.289 1.00 96.12 147 PHE A O 1
ATOM 1201 N N . PHE A 1 148 ? -30.353 -0.335 29.261 1.00 97.12 148 PHE A N 1
ATOM 1202 C CA . PHE A 1 148 ? -31.134 -1.234 30.108 1.00 97.12 148 PHE A CA 1
ATOM 1203 C C . PHE A 1 148 ? -30.781 -2.709 29.912 1.00 97.12 148 PHE A C 1
ATOM 1205 O O . PHE A 1 148 ? -30.773 -3.455 30.896 1.00 97.12 148 PHE A O 1
ATOM 1212 N N . ALA A 1 149 ? -30.410 -3.117 28.696 1.00 96.38 149 ALA A N 1
ATOM 1213 C CA . ALA A 1 149 ? -29.853 -4.440 28.443 1.00 96.38 149 ALA A CA 1
ATOM 1214 C C . ALA A 1 149 ? -28.580 -4.674 29.274 1.00 96.38 149 ALA A C 1
ATOM 1216 O O . ALA A 1 149 ? -28.445 -5.715 29.921 1.00 96.38 149 ALA A O 1
ATOM 1217 N N . ALA A 1 150 ? -27.689 -3.682 29.351 1.00 96.75 150 ALA A N 1
ATOM 1218 C CA . ALA A 1 150 ? -26.490 -3.762 30.181 1.00 96.75 150 ALA A CA 1
ATOM 1219 C C . ALA A 1 150 ? -26.819 -3.828 31.680 1.00 96.75 150 ALA A C 1
ATOM 1221 O O . ALA A 1 150 ? -26.224 -4.621 32.411 1.00 96.75 150 ALA A O 1
ATOM 1222 N N . VAL A 1 151 ? -27.815 -3.061 32.147 1.00 96.69 151 VAL A N 1
ATOM 1223 C CA . VAL A 1 151 ? -28.304 -3.148 33.537 1.00 96.69 151 VAL A CA 1
ATOM 1224 C C . VAL A 1 151 ? -28.796 -4.558 33.864 1.00 96.69 151 VAL A C 1
ATOM 1226 O O . VAL A 1 151 ? -28.537 -5.067 34.957 1.00 96.69 151 VAL A O 1
ATOM 1229 N N . TYR A 1 152 ? -29.499 -5.202 32.933 1.00 96.62 152 TYR A N 1
ATOM 1230 C CA . TYR A 1 152 ? -29.986 -6.563 33.124 1.00 96.62 152 TYR A CA 1
ATOM 1231 C C . TYR A 1 152 ? -28.842 -7.574 33.213 1.00 96.62 152 TYR A C 1
ATOM 1233 O O . TYR A 1 152 ? -28.815 -8.361 34.162 1.00 96.62 152 TYR A O 1
ATOM 1241 N N . LEU A 1 153 ? -27.886 -7.515 32.279 1.00 96.31 153 LEU A N 1
ATOM 1242 C CA . LEU A 1 153 ? -26.706 -8.389 32.255 1.00 96.31 153 LEU A CA 1
ATOM 1243 C C . LEU A 1 153 ? -25.814 -8.200 33.488 1.00 96.31 153 LEU A C 1
ATOM 1245 O O . LEU A 1 153 ? -25.219 -9.154 33.977 1.00 96.31 153 LEU A O 1
ATOM 1249 N N . PHE A 1 154 ? -25.745 -6.988 34.035 1.00 96.56 154 PHE A N 1
ATOM 1250 C CA . PHE A 1 154 ? -25.020 -6.730 35.277 1.00 96.56 154 PHE A CA 1
ATOM 1251 C C . PHE A 1 154 ? -25.678 -7.398 36.498 1.00 96.56 154 PHE A C 1
ATOM 1253 O O . PHE A 1 154 ? -24.990 -7.814 37.432 1.00 96.56 154 PHE A O 1
ATOM 1260 N N . LYS A 1 155 ? -27.016 -7.462 36.522 1.00 93.25 155 LYS A N 1
ATOM 1261 C CA . LYS A 1 155 ? -27.801 -7.994 37.649 1.00 93.25 155 LYS A CA 1
ATOM 1262 C C . LYS A 1 155 ? -27.997 -9.511 37.604 1.00 93.25 155 LYS A C 1
ATOM 1264 O O . LYS A 1 155 ? -28.234 -10.106 38.653 1.00 93.25 155 LYS A O 1
ATOM 1269 N N . ASN A 1 156 ? -27.970 -10.123 36.420 1.00 90.44 156 ASN A N 1
ATOM 1270 C CA . ASN A 1 156 ? -28.321 -11.530 36.224 1.00 90.44 156 ASN A CA 1
ATOM 1271 C C . ASN A 1 156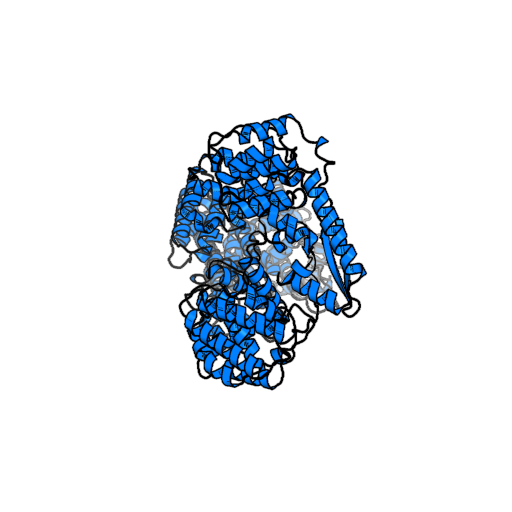 ? -27.126 -12.314 35.664 1.00 90.44 156 ASN A C 1
ATOM 1273 O O . ASN A 1 156 ? -26.661 -12.020 34.569 1.00 90.44 156 ASN A O 1
ATOM 1277 N N . GLY A 1 157 ? -26.686 -13.351 36.380 1.00 88.12 157 GLY A N 1
ATOM 1278 C CA . GLY A 1 157 ? -25.555 -14.194 35.973 1.00 88.12 157 GLY A CA 1
ATOM 1279 C C . GLY A 1 157 ? -24.194 -13.647 36.412 1.00 88.12 157 GLY A C 1
ATOM 1280 O O . GLY A 1 157 ? -24.111 -12.759 37.265 1.00 88.12 157 GLY A O 1
ATOM 1281 N N . ASP A 1 158 ? -23.125 -14.211 35.850 1.00 93.50 158 ASP A N 1
ATOM 1282 C CA . ASP A 1 158 ? -21.772 -13.687 36.028 1.00 93.50 158 ASP A CA 1
ATOM 1283 C C . ASP A 1 158 ? -21.548 -12.540 35.039 1.00 93.50 158 ASP A C 1
ATOM 1285 O O . ASP A 1 158 ? -21.533 -12.730 33.828 1.00 93.50 158 ASP A O 1
ATOM 1289 N N . ARG A 1 159 ? -21.383 -11.327 35.566 1.00 93.88 159 ARG A N 1
ATOM 1290 C CA . ARG A 1 159 ? -21.229 -10.102 34.776 1.00 93.88 159 ARG A CA 1
ATOM 1291 C C . ARG A 1 159 ? -19.977 -10.095 33.889 1.00 93.88 159 ARG A C 1
ATOM 1293 O O . ARG A 1 159 ? -20.013 -9.466 32.836 1.00 93.88 159 ARG A O 1
ATOM 1300 N N . PHE A 1 160 ? -18.891 -10.752 34.306 1.00 94.88 160 PHE A N 1
ATOM 1301 C CA . PHE A 1 160 ? -17.664 -10.833 33.511 1.00 94.88 160 PHE A CA 1
ATOM 1302 C C . PHE A 1 160 ? -17.824 -11.881 32.417 1.00 94.88 160 PHE A C 1
ATOM 1304 O O . PHE A 1 160 ? -17.455 -11.615 31.277 1.00 94.88 160 PHE A O 1
ATOM 1311 N N . GLU A 1 161 ? -18.455 -13.016 32.728 1.00 94.38 161 GLU A N 1
ATOM 1312 C CA . GLU A 1 161 ? -18.784 -14.019 31.713 1.00 94.38 161 GLU A CA 1
ATOM 1313 C C . GLU A 1 161 ? -19.764 -13.463 30.677 1.00 94.38 161 GLU A C 1
ATOM 1315 O O . GLU A 1 161 ? -19.509 -13.582 29.486 1.00 94.38 161 GLU A O 1
ATOM 1320 N N . ASN A 1 162 ? -20.816 -12.763 31.114 1.00 93.12 162 ASN A N 1
ATOM 1321 C CA . ASN A 1 162 ? -21.756 -12.076 30.231 1.00 93.12 162 ASN A CA 1
ATOM 1322 C C . ASN A 1 162 ? -21.025 -11.094 29.306 1.00 93.12 162 ASN A C 1
ATOM 1324 O O . ASN A 1 162 ? -21.278 -11.070 28.105 1.00 93.12 162 ASN A O 1
ATOM 1328 N N . LEU A 1 163 ? -20.110 -10.285 29.852 1.00 92.75 163 LEU A N 1
ATOM 1329 C CA . LEU A 1 163 ? -19.332 -9.331 29.063 1.00 92.75 163 LEU A CA 1
ATOM 1330 C C . LEU A 1 163 ? -18.432 -10.051 28.045 1.00 92.75 163 LEU A C 1
ATOM 1332 O O . LEU A 1 163 ? -18.427 -9.692 26.870 1.00 92.75 163 LEU A O 1
ATOM 1336 N N . LYS A 1 164 ? -17.729 -11.103 28.478 1.00 92.00 164 LYS A N 1
ATOM 1337 C CA . LYS A 1 164 ? -16.870 -11.940 27.631 1.00 92.00 164 LYS A CA 1
ATOM 1338 C C . LYS A 1 164 ? -17.650 -12.606 26.505 1.00 92.00 164 LYS A C 1
ATOM 1340 O O . LYS A 1 164 ? -17.225 -12.541 25.358 1.00 92.00 164 LYS A O 1
ATOM 1345 N N . GLU A 1 165 ? -18.804 -13.186 26.813 1.00 89.50 165 GLU A N 1
ATOM 1346 C CA . GLU A 1 165 ? -19.692 -13.818 25.839 1.00 89.50 165 GLU A CA 1
ATOM 1347 C C . GLU A 1 165 ? -20.175 -12.809 24.791 1.00 89.50 165 GLU A C 1
ATOM 1349 O O . GLU A 1 165 ? -20.150 -13.110 23.603 1.00 89.50 165 GLU A O 1
ATOM 1354 N N . LYS A 1 166 ? -20.576 -11.596 25.200 1.00 89.69 166 LYS A N 1
ATOM 1355 C CA . LYS A 1 166 ? -21.101 -10.590 24.260 1.00 89.69 166 LYS A CA 1
ATOM 1356 C C . LYS A 1 166 ? -20.035 -9.976 23.358 1.00 89.69 166 LYS A C 1
ATOM 1358 O O . LYS A 1 166 ? -20.351 -9.625 22.227 1.00 89.69 166 LYS A O 1
ATOM 1363 N N . ILE A 1 167 ? -18.792 -9.868 23.825 1.00 86.88 167 ILE A N 1
ATOM 1364 C CA . ILE A 1 167 ? -17.665 -9.413 22.995 1.00 86.88 167 ILE A CA 1
ATOM 1365 C C . ILE A 1 167 ? -17.172 -10.537 22.077 1.00 86.88 167 ILE A C 1
ATOM 1367 O O . ILE A 1 167 ? -16.834 -10.277 20.929 1.00 86.88 167 ILE A O 1
ATOM 1371 N N . GLY A 1 168 ? -17.142 -11.780 22.566 1.00 79.56 168 GLY A N 1
ATOM 1372 C CA . GLY A 1 168 ? -16.696 -12.946 21.799 1.00 79.56 168 GLY A CA 1
ATOM 1373 C C . GLY A 1 168 ? -17.732 -13.519 20.825 1.00 79.56 168 GLY A C 1
ATOM 1374 O O . GLY A 1 168 ? -17.427 -14.487 20.134 1.00 79.56 168 GLY A O 1
ATOM 1375 N N . ALA A 1 169 ? -18.950 -12.973 20.785 1.00 75.88 169 ALA A N 1
ATOM 1376 C CA . ALA A 1 169 ? -20.015 -13.425 19.895 1.00 75.88 169 ALA A CA 1
ATOM 1377 C C . ALA A 1 169 ? -19.845 -12.899 18.459 1.00 75.88 169 ALA A C 1
ATOM 1379 O O . ALA A 1 169 ? -19.308 -11.815 18.240 1.00 75.88 169 ALA A O 1
ATOM 1380 N N . ILE A 1 170 ? -20.396 -13.636 17.487 1.00 60.44 170 ILE A N 1
ATOM 1381 C CA . ILE A 1 170 ? -20.402 -13.260 16.060 1.00 60.44 170 ILE A CA 1
ATOM 1382 C C . ILE A 1 170 ? -21.077 -11.889 15.852 1.00 60.44 170 ILE A C 1
ATOM 1384 O O . ILE A 1 170 ? -20.530 -11.032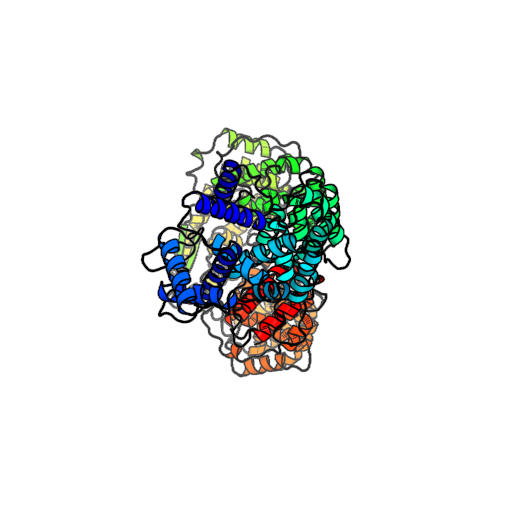 15.165 1.00 60.44 170 ILE A O 1
ATOM 1388 N N . ASP A 1 171 ? -22.188 -11.617 16.549 1.00 63.03 171 ASP A N 1
ATOM 1389 C CA . ASP A 1 171 ? -22.902 -10.327 16.505 1.00 63.03 171 ASP A CA 1
ATOM 1390 C C . ASP A 1 171 ? -22.324 -9.271 17.470 1.00 63.03 171 ASP A C 1
ATOM 1392 O O . ASP A 1 171 ? -23.060 -8.450 18.033 1.00 63.03 171 ASP A O 1
ATOM 1396 N N . SER A 1 172 ? -21.014 -9.297 17.724 1.00 76.44 172 SER A N 1
ATOM 1397 C CA . SER A 1 172 ? -20.361 -8.391 18.681 1.00 76.44 172 SER A CA 1
ATOM 1398 C C . SER A 1 172 ? -20.651 -6.911 18.396 1.00 76.44 172 SER A C 1
ATOM 1400 O O . SER A 1 172 ? -20.840 -6.143 19.339 1.00 76.44 172 SER A O 1
ATOM 1402 N N . GLU A 1 173 ? -20.795 -6.505 17.127 1.00 82.94 173 GLU A N 1
ATOM 1403 C CA . GLU A 1 173 ? -21.176 -5.135 16.751 1.00 82.94 173 GLU A CA 1
ATOM 1404 C C . GLU A 1 173 ? -22.546 -4.726 17.317 1.00 82.94 173 GLU A C 1
ATOM 1406 O O . GLU A 1 173 ? -22.701 -3.612 17.822 1.00 82.94 173 GLU A O 1
ATOM 1411 N N . HIS A 1 174 ? -23.534 -5.629 17.305 1.00 86.25 174 HIS A N 1
ATOM 1412 C CA . HIS A 1 174 ? -24.869 -5.368 17.857 1.00 86.25 174 HIS A CA 1
ATOM 1413 C C . HIS A 1 174 ? -24.839 -5.231 19.382 1.00 86.25 174 HIS A C 1
ATOM 1415 O O . HIS A 1 174 ? -25.585 -4.434 19.956 1.00 86.25 174 HIS A O 1
ATOM 1421 N N . TRP A 1 175 ? -23.969 -5.986 20.053 1.00 91.69 175 TRP A N 1
ATOM 1422 C CA . TRP A 1 175 ? -23.803 -5.937 21.508 1.00 91.69 175 TRP A CA 1
ATOM 1423 C C . TRP A 1 175 ? -22.797 -4.890 21.983 1.00 91.69 175 TRP A C 1
ATOM 1425 O O . TRP A 1 175 ? -22.719 -4.625 23.179 1.00 91.69 175 TRP A O 1
ATOM 1435 N N . ARG A 1 176 ? -22.072 -4.240 21.077 1.00 91.06 176 ARG A N 1
ATOM 1436 C CA . ARG A 1 176 ? -20.952 -3.347 21.384 1.00 91.06 176 ARG A CA 1
ATOM 1437 C C . ARG A 1 176 ? -21.285 -2.251 22.399 1.00 91.06 176 ARG A C 1
ATOM 1439 O O . ARG A 1 176 ? -20.624 -2.140 23.431 1.00 91.06 176 ARG A O 1
ATOM 1446 N N . TYR A 1 177 ? -22.354 -1.481 22.177 1.00 91.38 177 TYR A N 1
ATOM 1447 C CA . TYR A 1 177 ? -22.761 -0.434 23.127 1.00 91.38 177 TYR A CA 1
ATOM 1448 C C . TYR A 1 177 ? -23.311 -0.993 24.443 1.00 91.38 177 TYR A C 1
ATOM 1450 O O . TYR A 1 177 ? -23.105 -0.381 25.491 1.00 91.38 177 TYR A O 1
ATOM 1458 N N . VAL A 1 178 ? -23.943 -2.170 24.418 1.00 94.81 178 VAL A N 1
ATOM 1459 C CA . VAL A 1 178 ? -24.353 -2.884 25.637 1.00 94.81 178 VAL A CA 1
ATOM 1460 C C . VAL A 1 178 ? -23.123 -3.287 26.450 1.00 94.81 178 VAL A C 1
ATOM 1462 O O . VAL A 1 178 ? -23.102 -3.074 27.659 1.00 94.81 178 VAL A O 1
ATOM 1465 N N . SER A 1 179 ? -22.077 -3.801 25.800 1.00 95.50 179 SER A N 1
ATOM 1466 C CA . SER A 1 179 ? -20.807 -4.170 26.431 1.00 95.50 179 SER A CA 1
ATOM 1467 C C . SER A 1 179 ? -20.107 -2.959 27.051 1.00 95.50 179 SER A C 1
ATOM 1469 O O . SER A 1 179 ? -19.633 -3.054 28.182 1.00 95.50 179 SER A O 1
ATOM 1471 N N . LEU A 1 180 ? -20.113 -1.798 26.384 1.00 94.06 180 LEU A N 1
ATOM 1472 C CA . LEU A 1 180 ? -19.585 -0.553 26.958 1.00 94.06 180 LEU A CA 1
ATOM 1473 C C . LEU A 1 180 ? -20.384 -0.078 28.175 1.00 94.06 180 LEU A C 1
ATOM 1475 O O . LEU A 1 180 ? -19.793 0.248 29.204 1.00 94.06 180 LEU A O 1
ATOM 1479 N N . PHE A 1 181 ? -21.720 -0.081 28.105 1.00 95.06 181 PHE A N 1
ATOM 1480 C CA . PHE A 1 181 ? -22.548 0.234 29.271 1.00 95.06 181 PHE A CA 1
ATOM 1481 C C . PHE A 1 181 ? -22.321 -0.768 30.410 1.00 95.06 181 PHE A C 1
ATOM 1483 O O . PHE A 1 181 ? -22.255 -0.373 31.572 1.00 95.06 181 PHE A O 1
ATOM 1490 N N . LEU A 1 182 ? -22.155 -2.055 30.105 1.00 95.94 182 LEU A N 1
ATOM 1491 C CA . LEU A 1 182 ? -21.896 -3.085 31.107 1.00 95.94 182 LEU A CA 1
ATOM 1492 C C . LEU A 1 182 ? -20.531 -2.874 31.773 1.00 95.94 182 LEU A C 1
ATOM 1494 O O . LEU A 1 182 ? -20.453 -2.903 33.000 1.00 95.94 182 LEU A O 1
ATOM 1498 N N . ALA A 1 183 ? -19.484 -2.590 30.996 1.00 94.94 183 ALA A N 1
ATOM 1499 C CA . ALA A 1 183 ? -18.162 -2.248 31.515 1.00 94.94 183 ALA A CA 1
ATOM 1500 C C . ALA A 1 183 ? -18.206 -0.984 32.388 1.00 94.94 183 ALA A C 1
ATOM 1502 O O . ALA A 1 183 ? -17.743 -1.019 33.527 1.00 94.94 183 ALA A O 1
ATOM 1503 N N . GLY A 1 184 ? -18.842 0.095 31.917 1.00 93.19 184 GLY A N 1
ATOM 1504 C CA . GLY A 1 184 ? -19.016 1.326 32.693 1.00 93.19 184 GLY A CA 1
ATOM 1505 C C . GLY A 1 184 ? -19.758 1.092 34.013 1.00 93.19 184 GLY A C 1
ATOM 1506 O O . GLY A 1 184 ? -19.358 1.608 35.059 1.00 93.19 184 GLY A O 1
ATOM 1507 N N . ARG A 1 185 ? -20.787 0.234 34.006 1.00 94.12 185 ARG A N 1
ATOM 1508 C CA . ARG A 1 185 ? -21.512 -0.145 35.225 1.00 94.12 185 ARG A CA 1
ATOM 1509 C C . ARG A 1 185 ? -20.665 -0.992 36.172 1.00 94.12 185 ARG A C 1
ATOM 1511 O O . ARG A 1 185 ? -20.719 -0.771 37.378 1.00 94.12 185 ARG A O 1
ATOM 1518 N N . ILE A 1 186 ? -19.864 -1.927 35.654 1.00 94.69 186 ILE A N 1
ATOM 1519 C CA . ILE A 1 186 ? -18.899 -2.702 36.450 1.00 94.69 186 ILE A CA 1
ATOM 1520 C C . ILE A 1 186 ? -17.899 -1.766 37.134 1.00 94.69 186 ILE A C 1
ATOM 1522 O O . ILE A 1 186 ? -17.704 -1.879 38.341 1.00 94.69 186 ILE A O 1
ATOM 1526 N N . VAL A 1 187 ? -17.328 -0.808 36.401 1.00 92.12 187 VAL A N 1
ATOM 1527 C CA . VAL A 1 187 ? -16.401 0.195 36.951 1.00 92.12 187 VAL A CA 1
ATOM 1528 C C . VAL A 1 187 ? -17.063 1.017 38.059 1.00 92.12 187 VAL A C 1
ATOM 1530 O O . VAL A 1 187 ? -16.479 1.197 39.132 1.00 92.12 187 VAL A O 1
ATOM 1533 N N . ARG A 1 188 ? -18.298 1.482 37.829 1.00 89.56 188 ARG A N 1
ATOM 1534 C CA . ARG A 1 188 ? -19.046 2.307 38.786 1.00 89.56 188 ARG A CA 1
ATOM 1535 C C . ARG A 1 188 ? -19.423 1.557 40.063 1.00 89.56 188 ARG A C 1
ATOM 1537 O O . ARG A 1 188 ? -19.289 2.122 41.144 1.00 89.56 188 ARG A O 1
ATOM 1544 N N . GLU A 1 189 ? -19.918 0.329 39.941 1.00 91.88 189 GLU A N 1
ATOM 1545 C CA . GLU A 1 189 ? -20.504 -0.424 41.059 1.00 91.88 189 GLU A CA 1
ATOM 1546 C C . GLU A 1 189 ? -19.479 -1.293 41.807 1.00 91.88 189 GLU A C 1
ATOM 1548 O O . GLU A 1 189 ? -19.658 -1.544 42.996 1.00 91.88 189 GLU A O 1
ATOM 1553 N N . LEU A 1 190 ? -18.417 -1.766 41.137 1.00 90.50 190 LEU A N 1
ATOM 1554 C CA . LEU A 1 190 ? -17.421 -2.667 41.739 1.00 90.50 190 LEU A CA 1
ATOM 1555 C C . LEU A 1 190 ? -16.084 -1.999 42.097 1.00 90.50 190 LEU A C 1
ATOM 1557 O O . LEU A 1 190 ? -15.294 -2.601 42.820 1.00 90.50 190 LEU A O 1
ATOM 1561 N N . GLY A 1 191 ? -15.810 -0.770 41.648 1.00 86.06 191 GLY A N 1
ATOM 1562 C CA . GLY A 1 191 ? -14.584 -0.061 42.033 1.00 86.06 191 GLY A CA 1
ATOM 1563 C C . GLY A 1 191 ? -13.314 -0.806 41.602 1.00 86.06 191 GLY A C 1
ATOM 1564 O O . GLY A 1 191 ? -13.146 -1.084 40.418 1.00 86.06 191 GLY A O 1
ATOM 1565 N N . GLU A 1 192 ? -12.426 -1.130 42.544 1.00 81.62 192 GLU A N 1
ATOM 1566 C CA . GLU A 1 192 ? -11.151 -1.833 42.287 1.00 81.62 192 GLU A CA 1
ATOM 1567 C C . GLU A 1 192 ? -11.347 -3.222 41.653 1.00 81.62 192 GLU A C 1
ATOM 1569 O O . GLU A 1 192 ? -10.569 -3.635 40.798 1.00 81.62 192 GLU A O 1
ATOM 1574 N N . ASP A 1 193 ? -12.447 -3.916 41.967 1.00 89.25 193 ASP A N 1
ATOM 1575 C CA . ASP A 1 193 ? -12.764 -5.219 41.365 1.00 89.25 193 ASP A CA 1
ATOM 1576 C C . ASP A 1 193 ? -13.029 -5.137 39.846 1.00 89.25 193 ASP A C 1
ATOM 1578 O O . ASP A 1 193 ? -13.092 -6.171 39.176 1.00 89.25 193 ASP A O 1
ATOM 1582 N N . SER A 1 194 ? -13.170 -3.931 39.281 1.00 89.88 194 SER A N 1
ATOM 1583 C CA . SER A 1 194 ? -13.332 -3.727 37.837 1.00 89.88 194 SER A CA 1
ATOM 1584 C C . SER A 1 194 ? -12.083 -4.060 37.016 1.00 89.88 194 SER A C 1
ATOM 1586 O O . SER A 1 194 ? -12.223 -4.380 35.836 1.00 89.88 194 SER A O 1
ATOM 1588 N N . GLU A 1 195 ? -10.896 -4.140 37.631 1.00 91.88 195 GLU A N 1
ATOM 1589 C CA . GLU A 1 195 ? -9.663 -4.620 36.979 1.00 91.88 195 GLU A CA 1
ATOM 1590 C C . GLU A 1 195 ? -9.802 -6.053 36.430 1.00 91.88 195 GLU A C 1
ATOM 1592 O O . GLU A 1 195 ? -9.113 -6.467 35.490 1.00 91.88 195 GLU A O 1
ATOM 1597 N N . LYS A 1 196 ? -10.764 -6.820 36.961 1.00 94.62 196 LYS A N 1
ATOM 1598 C CA . LYS A 1 196 ? -11.133 -8.144 36.446 1.00 94.62 196 LYS A CA 1
ATOM 1599 C C . LYS A 1 196 ? -11.662 -8.110 35.012 1.00 94.62 196 LYS A C 1
ATOM 1601 O O . LYS A 1 196 ? -11.596 -9.143 34.355 1.00 94.62 196 LYS A O 1
ATOM 1606 N N . ILE A 1 197 ? -12.097 -6.963 34.480 1.00 95.19 197 ILE A N 1
ATOM 1607 C CA . ILE A 1 197 ? -12.397 -6.829 33.043 1.00 95.19 197 ILE A CA 1
ATOM 1608 C C . ILE A 1 197 ? -11.152 -7.204 32.223 1.00 95.19 197 ILE A C 1
ATOM 1610 O O . ILE A 1 197 ? -11.232 -8.038 31.327 1.00 95.19 197 ILE A O 1
ATOM 1614 N N . LEU A 1 198 ? -9.969 -6.692 32.570 1.00 94.69 198 LEU A N 1
ATOM 1615 C CA . LEU A 1 198 ? -8.751 -7.017 31.825 1.00 94.69 198 LEU A CA 1
ATOM 1616 C C . LEU A 1 198 ? -8.371 -8.501 31.962 1.00 94.69 198 LEU A C 1
ATOM 1618 O O . LEU A 1 198 ? -8.030 -9.157 30.978 1.00 94.69 198 LEU A O 1
ATOM 1622 N N . THR A 1 199 ? -8.426 -9.050 33.179 1.00 94.44 199 THR A N 1
ATOM 1623 C CA . THR A 1 199 ? -7.904 -10.400 33.466 1.00 94.44 199 THR A CA 1
ATOM 1624 C C . THR A 1 199 ? -8.882 -11.541 33.187 1.00 94.44 199 THR A C 1
ATOM 1626 O O . THR A 1 199 ? -8.427 -12.637 32.862 1.00 94.44 199 THR A O 1
ATOM 1629 N N . GLN A 1 200 ? -10.193 -11.308 33.291 1.00 94.50 200 GLN A N 1
ATOM 1630 C CA . GLN A 1 200 ? -11.243 -12.316 33.088 1.00 94.50 200 GLN A CA 1
ATOM 1631 C C . GLN A 1 200 ? -11.989 -12.155 31.759 1.00 94.50 200 GLN A C 1
ATOM 1633 O O . GLN A 1 200 ? -12.619 -13.112 31.315 1.00 94.50 200 GLN A O 1
ATOM 1638 N N . VAL A 1 201 ? -11.896 -10.988 31.108 1.00 93.94 201 VAL A N 1
ATOM 1639 C CA . VAL A 1 201 ? -12.574 -10.721 29.831 1.00 93.94 201 VAL A CA 1
ATOM 1640 C C . VAL A 1 201 ? -11.574 -10.507 28.702 1.00 93.94 201 VAL A C 1
ATOM 1642 O O . VAL A 1 201 ? -11.446 -11.382 27.850 1.00 93.94 201 VAL A O 1
ATOM 1645 N N . CYS A 1 202 ? -10.822 -9.403 28.710 1.00 94.25 202 CYS A N 1
ATOM 1646 C CA . CYS A 1 202 ? -9.970 -9.025 27.577 1.00 94.25 202 CYS A CA 1
ATOM 1647 C C . CYS A 1 202 ? -8.876 -10.069 27.293 1.00 94.25 202 CYS A C 1
ATOM 1649 O O . CYS A 1 202 ? -8.809 -10.609 26.194 1.00 94.25 202 CYS A O 1
ATOM 1651 N N . ARG A 1 203 ? -8.057 -10.422 28.294 1.00 93.50 203 ARG A N 1
ATOM 1652 C CA . ARG A 1 203 ? -6.958 -11.389 28.110 1.00 93.50 203 ARG A CA 1
ATOM 1653 C C . ARG A 1 203 ? -7.435 -12.790 27.713 1.00 93.50 203 ARG A C 1
ATOM 1655 O O . ARG A 1 203 ? -6.826 -13.378 26.826 1.00 93.50 203 ARG A O 1
ATOM 1662 N N . PRO A 1 204 ? -8.468 -13.376 28.349 1.00 91.19 204 PRO A N 1
ATOM 1663 C CA . PRO A 1 204 ? -8.961 -14.690 27.944 1.00 91.19 204 PRO A CA 1
ATOM 1664 C C . PRO A 1 204 ? -9.535 -14.736 26.528 1.00 91.19 204 PRO A C 1
ATOM 1666 O O . PRO A 1 204 ? -9.423 -15.781 25.898 1.00 91.19 204 PRO A O 1
ATOM 1669 N N . LEU A 1 205 ? -10.113 -13.637 26.028 1.00 88.81 205 LEU A N 1
ATOM 1670 C CA . LEU A 1 205 ? -10.649 -13.577 24.664 1.00 88.81 205 LEU A CA 1
ATOM 1671 C C . LEU A 1 205 ? -9.566 -13.715 23.591 1.00 88.81 205 LEU A C 1
ATOM 1673 O O . LEU A 1 205 ? -9.830 -14.339 22.570 1.00 88.81 205 LEU A O 1
ATOM 1677 N N . ASP A 1 206 ? -8.363 -13.196 23.840 1.00 89.31 206 ASP A N 1
ATOM 1678 C CA . ASP A 1 206 ? -7.268 -13.183 22.858 1.00 89.31 206 ASP A CA 1
ATOM 1679 C C . ASP A 1 206 ? -6.319 -14.390 23.001 1.00 89.31 206 ASP A C 1
ATOM 1681 O O . ASP A 1 206 ? -5.343 -14.543 22.258 1.00 89.31 206 ASP A O 1
ATOM 1685 N N . ARG A 1 207 ? -6.562 -15.259 23.990 1.00 82.75 207 ARG A N 1
ATOM 1686 C CA . ARG A 1 207 ? -5.699 -16.413 24.263 1.00 82.75 207 ARG A CA 1
ATOM 1687 C C . ARG A 1 207 ? -5.967 -17.574 23.312 1.00 82.75 207 ARG A C 1
ATOM 1689 O O . ARG A 1 207 ? -7.125 -17.883 23.033 1.00 82.75 207 ARG A O 1
ATOM 1696 N N . PRO A 1 208 ? -4.905 -18.303 22.921 1.00 67.25 208 PRO A N 1
ATOM 1697 C CA . PRO A 1 208 ? -5.058 -19.496 22.126 1.00 67.25 208 PRO A CA 1
ATOM 1698 C C . PRO A 1 208 ? -5.782 -20.615 22.880 1.00 67.25 208 PRO A C 1
ATOM 1700 O O . PRO A 1 208 ? -5.294 -21.076 23.911 1.00 67.25 208 PRO A O 1
ATOM 1703 N N . VAL A 1 209 ? -6.928 -21.071 22.366 1.00 64.12 209 VAL A N 1
ATOM 1704 C CA . VAL A 1 209 ? -7.585 -22.299 22.849 1.00 64.12 209 VAL A CA 1
ATOM 1705 C C . VAL A 1 209 ? -6.926 -23.495 22.158 1.00 64.12 209 VAL A C 1
ATOM 1707 O O . VAL A 1 209 ? -6.774 -23.496 20.939 1.00 64.12 209 VAL A O 1
ATOM 1710 N N . GLU A 1 210 ? -6.517 -24.509 22.927 1.00 53.09 210 GLU A N 1
ATOM 1711 C CA . GLU A 1 210 ? -5.761 -25.677 22.432 1.00 53.09 210 GLU A CA 1
ATOM 1712 C C . GLU A 1 210 ? -6.531 -26.543 21.411 1.00 53.09 210 GLU A C 1
ATOM 1714 O O . GLU A 1 210 ? -5.935 -27.404 20.759 1.00 53.09 210 GLU A O 1
ATOM 1719 N N . ASP A 1 211 ? -7.833 -26.303 21.224 1.00 54.62 211 ASP A N 1
ATOM 1720 C CA . ASP A 1 211 ? -8.651 -27.018 20.250 1.00 54.62 211 ASP A CA 1
ATOM 1721 C C . ASP A 1 211 ? -8.539 -26.373 18.856 1.00 54.62 211 ASP A C 1
ATOM 1723 O O . ASP A 1 211 ? -8.920 -25.219 18.629 1.00 54.62 211 ASP A O 1
ATOM 1727 N N . LYS A 1 212 ? -7.975 -27.130 17.906 1.00 47.69 212 LYS A N 1
ATOM 1728 C CA . LYS A 1 212 ? -7.338 -26.647 16.660 1.00 47.69 212 LYS A CA 1
ATOM 1729 C C . LYS A 1 212 ? -8.234 -25.882 15.670 1.00 47.69 212 LYS A C 1
ATOM 1731 O O . LYS A 1 212 ? -7.722 -25.397 14.668 1.00 47.69 212 LYS A O 1
ATOM 1736 N N . ASN A 1 213 ? -9.529 -25.732 15.941 1.00 49.16 213 ASN A N 1
ATOM 1737 C CA . ASN A 1 213 ? -10.488 -25.122 15.016 1.00 49.16 213 ASN A CA 1
ATOM 1738 C C . ASN A 1 213 ? -11.114 -23.807 15.519 1.00 49.16 213 ASN A C 1
ATOM 1740 O O . ASN A 1 213 ? -11.679 -23.068 14.715 1.00 49.16 213 ASN A O 1
ATOM 1744 N N . GLN A 1 214 ? -10.986 -23.461 16.806 1.00 51.66 214 GLN A N 1
ATOM 1745 C CA . GLN A 1 214 ? -11.720 -22.329 17.408 1.00 51.66 214 GLN A CA 1
ATOM 1746 C C . GLN A 1 214 ? -10.863 -21.096 17.702 1.00 51.66 214 GLN A C 1
ATOM 1748 O O . GLN A 1 214 ? -11.357 -20.085 18.191 1.00 51.66 214 GLN A O 1
ATOM 1753 N N . ASN A 1 215 ? -9.574 -21.139 17.382 1.00 60.19 215 ASN A N 1
ATOM 1754 C CA . ASN A 1 215 ? -8.642 -20.134 17.867 1.00 60.19 215 ASN A CA 1
ATOM 1755 C C . ASN A 1 215 ? -8.552 -18.872 16.982 1.00 60.19 215 ASN A C 1
ATOM 1757 O O . ASN A 1 215 ? -7.481 -18.499 16.511 1.00 60.19 215 ASN A O 1
ATOM 1761 N N . GLN A 1 216 ? -9.702 -18.290 16.631 1.00 65.38 216 GLN A N 1
ATOM 1762 C CA . GLN A 1 216 ? -9.782 -17.171 15.678 1.00 65.38 216 GLN A CA 1
ATOM 1763 C C . GLN A 1 216 ? -9.257 -15.864 16.282 1.00 65.38 216 GLN A C 1
ATOM 1765 O O . GLN A 1 216 ? -8.636 -15.057 15.592 1.00 65.38 216 GLN A O 1
ATOM 1770 N N . ASN A 1 217 ? -9.432 -15.703 17.591 1.00 73.38 217 ASN A N 1
ATOM 1771 C CA . ASN A 1 217 ? -9.261 -14.432 18.285 1.00 73.38 217 ASN A CA 1
ATOM 1772 C C . ASN A 1 217 ? -7.808 -14.060 18.595 1.00 73.38 217 ASN A C 1
ATOM 1774 O O . ASN A 1 217 ? -7.547 -12.903 18.908 1.00 73.38 217 ASN A O 1
ATOM 1778 N N . HIS A 1 218 ? -6.860 -14.995 18.481 1.00 80.25 218 HIS A N 1
ATOM 1779 C CA . HIS A 1 218 ? -5.464 -14.731 18.838 1.00 80.25 218 HIS A CA 1
ATOM 1780 C C . HIS A 1 218 ? -4.841 -13.582 18.031 1.00 80.25 218 HIS A C 1
ATOM 1782 O O . HIS A 1 218 ? -4.158 -12.734 18.599 1.00 80.25 218 HIS A O 1
ATOM 1788 N N . PHE A 1 219 ? -5.112 -13.534 16.724 1.00 84.31 219 PHE A N 1
ATOM 1789 C CA . PHE A 1 219 ? -4.610 -12.477 15.840 1.00 84.31 219 PHE A CA 1
ATOM 1790 C C . PHE A 1 219 ? -5.556 -11.276 15.761 1.00 84.31 219 PHE A C 1
ATOM 1792 O O . PHE A 1 219 ? -5.095 -10.147 15.661 1.00 84.31 219 PHE A O 1
ATOM 1799 N N . LEU A 1 220 ? -6.874 -11.497 15.860 1.00 85.00 220 LEU A N 1
ATOM 1800 C CA . LEU A 1 220 ? -7.858 -10.406 15.814 1.00 85.00 220 LEU A CA 1
ATOM 1801 C C . LEU A 1 220 ? -7.821 -9.515 17.054 1.00 85.00 220 LEU A C 1
ATOM 1803 O O . LEU A 1 220 ? -8.187 -8.343 16.980 1.00 85.00 220 LEU A O 1
ATOM 1807 N N . ARG A 1 221 ? -7.411 -10.091 18.187 1.00 89.62 221 ARG A N 1
ATOM 1808 C CA . ARG A 1 221 ? -7.311 -9.441 19.493 1.00 89.62 221 ARG A CA 1
ATOM 1809 C C . ARG A 1 221 ? -8.577 -8.655 19.901 1.00 89.62 221 ARG A C 1
ATOM 1811 O O . ARG A 1 221 ? -8.476 -7.478 20.262 1.00 89.62 221 ARG A O 1
ATOM 1818 N N . PRO A 1 222 ? -9.791 -9.246 19.830 1.00 90.00 222 PRO A N 1
ATOM 1819 C CA . PRO A 1 222 ? -11.032 -8.557 20.200 1.00 90.00 222 PRO A CA 1
ATOM 1820 C C . PRO A 1 222 ? -11.023 -8.023 21.642 1.00 90.00 222 PRO A C 1
ATOM 1822 O O . PRO A 1 222 ? -11.606 -6.974 21.916 1.00 90.00 222 PRO A O 1
ATOM 1825 N N . GLY A 1 223 ? -10.335 -8.700 22.563 1.00 92.88 223 GLY A N 1
ATOM 1826 C CA . GLY A 1 223 ? -10.144 -8.251 23.936 1.00 92.88 223 GLY A CA 1
ATOM 1827 C C . GLY A 1 223 ? -9.305 -6.976 24.037 1.00 92.88 223 GLY A C 1
ATOM 1828 O O . GLY A 1 223 ? -9.673 -6.069 24.788 1.00 92.88 223 GLY A O 1
ATOM 1829 N N . ALA A 1 224 ? -8.210 -6.878 23.280 1.00 94.62 224 ALA A N 1
ATOM 1830 C CA . ALA A 1 224 ? -7.375 -5.678 23.214 1.00 94.62 224 ALA A CA 1
ATOM 1831 C C . ALA A 1 224 ? -8.125 -4.495 22.574 1.00 94.62 224 ALA A C 1
ATOM 1833 O O . ALA A 1 224 ? -8.110 -3.387 23.113 1.00 94.62 224 ALA A O 1
ATOM 1834 N N . TRP A 1 225 ? -8.877 -4.732 21.493 1.00 94.62 225 TRP A N 1
ATOM 1835 C CA . TRP A 1 225 ? -9.743 -3.704 20.903 1.00 94.62 225 TRP A CA 1
ATOM 1836 C C . TRP A 1 225 ? -10.792 -3.189 21.885 1.00 94.62 225 TRP A C 1
ATOM 1838 O O . TRP A 1 225 ? -10.989 -1.978 21.994 1.00 94.62 225 TRP A O 1
ATOM 1848 N N . PHE A 1 226 ? -11.436 -4.091 22.628 1.00 95.06 226 PHE A N 1
ATOM 1849 C CA . PHE A 1 226 ? -12.406 -3.703 23.645 1.00 95.06 226 PHE A CA 1
ATOM 1850 C C . PHE A 1 226 ? -11.756 -2.918 24.792 1.00 95.06 226 PHE A C 1
ATOM 1852 O O . PHE A 1 226 ? -12.353 -1.969 25.297 1.00 95.06 226 PHE A O 1
ATOM 1859 N N . ALA A 1 227 ? -10.520 -3.254 25.178 1.00 95.50 227 ALA A N 1
ATOM 1860 C CA . ALA A 1 227 ? -9.777 -2.502 26.187 1.00 95.50 227 ALA A CA 1
ATOM 1861 C C . ALA A 1 227 ? -9.568 -1.034 25.772 1.00 95.50 227 ALA A C 1
ATOM 1863 O O . ALA A 1 227 ? -9.869 -0.132 26.557 1.00 95.50 227 ALA A O 1
ATOM 1864 N N . LEU A 1 228 ? -9.146 -0.788 24.524 1.00 95.25 228 LEU A N 1
ATOM 1865 C CA . LEU A 1 228 ? -9.035 0.570 23.974 1.00 95.25 228 LEU A CA 1
ATOM 1866 C C . LEU A 1 228 ? -10.385 1.288 23.956 1.00 95.25 228 LEU A C 1
ATOM 1868 O O . LEU A 1 228 ? -10.461 2.473 24.277 1.00 95.25 228 LEU A O 1
ATOM 1872 N N . GLU A 1 229 ? -11.456 0.574 23.614 1.00 93.69 229 GLU A N 1
ATOM 1873 C CA . GLU A 1 229 ? -12.794 1.150 23.537 1.00 93.69 229 GLU A CA 1
ATOM 1874 C C . GLU A 1 229 ? -13.340 1.574 24.910 1.00 93.69 229 GLU A C 1
ATOM 1876 O O . GLU A 1 229 ? -13.906 2.660 25.038 1.00 93.69 229 GLU A O 1
ATOM 1881 N N . VAL A 1 230 ? -13.125 0.765 25.954 1.00 92.31 230 VAL A N 1
ATOM 1882 C CA . VAL A 1 230 ? -13.504 1.105 27.338 1.00 92.31 230 VAL A CA 1
ATOM 1883 C C . VAL A 1 230 ? -12.804 2.381 27.802 1.00 92.31 230 VAL A C 1
ATOM 1885 O O . VAL A 1 230 ? -13.421 3.225 28.460 1.00 92.31 230 VAL A O 1
ATOM 1888 N N . VAL A 1 231 ? -11.525 2.544 27.453 1.00 92.44 231 VAL A N 1
ATOM 1889 C CA . VAL A 1 231 ? -10.768 3.751 27.799 1.00 92.44 231 VAL A CA 1
ATOM 1890 C C . VAL A 1 231 ? -11.249 4.953 26.981 1.00 92.44 231 VAL A C 1
ATOM 1892 O O . VAL A 1 231 ? -11.502 6.010 27.559 1.00 92.44 231 VAL A O 1
ATOM 1895 N N . ALA A 1 232 ? -11.440 4.793 25.668 1.00 90.19 232 ALA A N 1
ATOM 1896 C CA . ALA A 1 232 ? -11.931 5.846 24.776 1.00 90.19 232 ALA A CA 1
ATOM 1897 C C . ALA A 1 232 ? -13.350 6.327 25.137 1.00 90.19 232 ALA A C 1
ATOM 1899 O O . ALA A 1 232 ? -13.667 7.505 24.971 1.00 90.19 232 ALA A O 1
ATOM 1900 N N . ASP A 1 233 ? -14.195 5.451 25.695 1.00 86.88 233 ASP A N 1
ATOM 1901 C CA . ASP A 1 233 ? -15.521 5.822 26.201 1.00 86.88 233 ASP A CA 1
ATOM 1902 C C . ASP A 1 233 ? -15.464 6.796 27.396 1.00 86.88 233 ASP A C 1
ATOM 1904 O O . ASP A 1 233 ? -16.444 7.485 27.694 1.00 86.88 233 ASP A O 1
ATOM 1908 N N . GLY A 1 234 ? -14.316 6.887 28.074 1.00 82.06 234 GLY A N 1
ATOM 1909 C CA . GLY A 1 234 ? -14.122 7.743 29.243 1.00 82.06 234 GLY A CA 1
ATOM 1910 C C . GLY A 1 234 ? -14.683 7.151 30.537 1.00 82.06 234 GLY A C 1
ATOM 1911 O O . GLY A 1 234 ? -14.706 7.833 31.558 1.00 82.06 234 GLY A O 1
ATOM 1912 N N . SER A 1 235 ? -15.090 5.876 30.539 1.00 80.69 235 SER A N 1
ATOM 1913 C CA . SER A 1 235 ? -15.605 5.182 31.731 1.00 80.69 235 SER A CA 1
ATOM 1914 C C . SER A 1 235 ? -14.605 5.156 32.903 1.00 80.69 235 SER A C 1
ATOM 1916 O O . SER A 1 235 ? -15.002 5.011 34.057 1.00 80.69 235 SER A O 1
ATOM 1918 N N . LEU A 1 236 ? -13.313 5.355 32.620 1.00 84.25 236 LEU A N 1
ATOM 1919 C CA . LEU A 1 236 ? -12.214 5.358 33.589 1.00 84.25 236 LEU A CA 1
ATOM 1920 C C . LEU A 1 236 ? -11.615 6.752 33.838 1.00 84.25 236 LEU A C 1
ATOM 1922 O O . LEU A 1 236 ? -10.549 6.854 34.431 1.00 84.25 236 LEU A O 1
ATOM 1926 N N . SER A 1 237 ? -12.293 7.840 33.449 1.00 77.25 237 SER A N 1
ATOM 1927 C CA . SER A 1 237 ? -11.726 9.201 33.511 1.00 77.25 237 SER A CA 1
ATOM 1928 C C . SER A 1 237 ? -11.434 9.738 34.923 1.00 77.25 237 SER A C 1
ATOM 1930 O O . SER A 1 237 ? -10.873 10.822 35.075 1.00 77.25 237 SER A O 1
ATOM 1932 N N . LYS A 1 238 ? -11.846 9.032 35.985 1.00 81.00 238 LYS A N 1
ATOM 1933 C CA . LYS A 1 238 ? -11.568 9.441 37.372 1.00 81.00 238 LYS A CA 1
ATOM 1934 C C . LYS A 1 238 ? -10.152 9.032 37.766 1.00 81.00 238 LYS A C 1
ATOM 1936 O O . LYS A 1 238 ? -9.759 7.887 37.569 1.00 81.00 238 LYS A O 1
ATOM 1941 N N . SER A 1 239 ? -9.442 9.927 38.452 1.00 75.12 239 SER A N 1
ATOM 1942 C CA . SER A 1 239 ? -8.042 9.732 38.865 1.00 75.12 239 SER A CA 1
ATOM 1943 C C . SER A 1 239 ? -7.770 8.439 39.645 1.00 75.12 239 SER A C 1
ATOM 1945 O O . SER A 1 239 ? -6.681 7.887 39.538 1.00 75.12 239 SER A O 1
ATOM 1947 N N . GLN A 1 240 ? -8.745 7.922 40.397 1.00 84.31 240 GLN A N 1
ATOM 1948 C CA . GLN A 1 240 ? -8.598 6.668 41.146 1.00 84.31 240 GLN A CA 1
ATOM 1949 C C . GLN A 1 240 ? -8.394 5.427 40.257 1.00 84.31 240 GLN A C 1
ATOM 1951 O O . GLN A 1 240 ? -7.874 4.430 40.737 1.00 84.31 240 GLN A O 1
ATOM 1956 N N . TYR A 1 241 ? -8.767 5.485 38.973 1.00 88.62 241 TYR A N 1
ATOM 1957 C CA . TYR A 1 241 ? -8.616 4.376 38.025 1.00 88.62 241 TYR A CA 1
ATOM 1958 C C . TYR A 1 241 ? -7.399 4.529 37.103 1.00 88.62 241 TYR A C 1
ATOM 1960 O O . TYR A 1 241 ? -7.297 3.814 36.112 1.00 88.62 241 TYR A O 1
ATOM 1968 N N . ARG A 1 242 ? -6.463 5.441 37.409 1.00 89.31 242 ARG A N 1
ATOM 1969 C CA . ARG A 1 242 ? -5.319 5.759 36.535 1.00 89.31 242 ARG A CA 1
ATOM 1970 C C . ARG A 1 242 ? -4.464 4.539 36.179 1.00 89.31 242 ARG A C 1
ATOM 1972 O O . ARG A 1 242 ? -4.100 4.381 35.020 1.00 89.31 242 ARG A O 1
ATOM 1979 N N . ASN A 1 243 ? -4.187 3.669 37.153 1.00 91.00 243 ASN A N 1
ATOM 1980 C CA . ASN A 1 243 ? -3.410 2.442 36.931 1.00 91.00 243 ASN A CA 1
ATOM 1981 C C . ASN A 1 243 ? -4.170 1.451 36.046 1.00 91.00 243 ASN A C 1
ATOM 1983 O O . ASN A 1 243 ? -3.615 0.909 35.100 1.00 91.00 243 ASN A O 1
ATOM 1987 N N . PHE A 1 244 ? -5.465 1.271 36.299 1.00 92.69 244 PHE A N 1
ATOM 1988 C CA . PHE A 1 244 ? -6.280 0.385 35.479 1.00 92.69 244 PHE A CA 1
ATOM 1989 C C . PHE A 1 244 ? -6.440 0.914 34.042 1.00 92.69 244 PHE A C 1
ATOM 1991 O O . PHE A 1 244 ? -6.392 0.150 33.080 1.00 92.69 244 PHE A O 1
ATOM 1998 N N . GLN A 1 245 ? -6.563 2.234 33.881 1.00 92.94 245 GLN A N 1
ATOM 1999 C CA . GLN A 1 245 ? -6.552 2.894 32.577 1.00 92.94 245 GLN A CA 1
ATOM 2000 C C . GLN A 1 245 ? -5.222 2.657 31.846 1.00 92.94 245 GLN A C 1
ATOM 2002 O O . GLN A 1 245 ? -5.244 2.324 30.664 1.00 92.94 245 GLN A O 1
ATOM 2007 N N . TYR A 1 246 ? -4.087 2.777 32.546 1.00 94.44 246 TYR A N 1
ATOM 2008 C CA . TYR A 1 246 ? -2.765 2.442 32.008 1.00 94.44 246 TYR A CA 1
ATOM 2009 C C . TYR A 1 246 ? -2.719 0.994 31.507 1.00 94.44 246 TYR A C 1
ATOM 2011 O O . TYR A 1 246 ? -2.373 0.770 30.352 1.00 94.44 246 TYR A O 1
ATOM 2019 N N . ASP A 1 247 ? -3.135 0.028 32.330 1.00 95.50 247 ASP A N 1
ATOM 2020 C CA . ASP A 1 247 ? -3.091 -1.397 31.984 1.00 95.50 247 ASP A CA 1
ATOM 2021 C C . ASP A 1 247 ? -3.979 -1.747 30.777 1.00 95.50 247 ASP A C 1
ATOM 2023 O O . ASP A 1 247 ? -3.627 -2.615 29.975 1.00 95.50 247 ASP A O 1
ATOM 2027 N N . LEU A 1 248 ? -5.126 -1.076 30.622 1.00 95.44 248 LEU A N 1
ATOM 2028 C CA . LEU A 1 248 ? -6.005 -1.258 29.464 1.00 95.44 248 LEU A CA 1
ATOM 2029 C C . LEU A 1 248 ? -5.450 -0.623 28.190 1.00 95.44 248 LEU A C 1
ATOM 2031 O O . LEU A 1 248 ? -5.587 -1.229 27.132 1.00 95.44 248 LEU A O 1
ATOM 2035 N N . ILE A 1 249 ? -4.837 0.565 28.267 1.00 95.88 249 ILE A N 1
ATOM 2036 C CA . ILE A 1 249 ? -4.164 1.165 27.103 1.00 95.88 249 ILE A CA 1
ATOM 2037 C C . ILE A 1 249 ? -2.986 0.281 26.697 1.00 95.88 249 ILE A C 1
ATOM 2039 O O . ILE A 1 249 ? -2.838 -0.029 25.521 1.00 95.88 249 ILE A O 1
ATOM 2043 N N . ASP A 1 250 ? -2.185 -0.163 27.662 1.00 95.56 250 ASP A N 1
ATOM 2044 C CA . ASP A 1 250 ? -1.011 -0.997 27.423 1.00 95.56 250 ASP A CA 1
ATOM 2045 C C . ASP A 1 250 ? -1.372 -2.313 26.738 1.00 95.56 250 ASP A C 1
ATOM 2047 O O . ASP A 1 250 ? -0.857 -2.625 25.665 1.00 95.56 250 ASP A O 1
ATOM 2051 N N . TYR A 1 251 ? -2.338 -3.036 27.307 1.00 95.88 251 TYR A N 1
ATOM 2052 C CA . TYR A 1 251 ? -2.858 -4.253 26.698 1.00 95.88 251 TYR A CA 1
ATOM 2053 C C . TYR A 1 251 ? -3.539 -3.978 25.352 1.00 95.88 251 TYR A C 1
ATOM 2055 O O . TYR A 1 251 ? -3.373 -4.722 24.390 1.00 95.88 251 TYR A O 1
ATOM 2063 N N . GLY A 1 252 ? -4.294 -2.883 25.267 1.00 95.19 252 GLY A N 1
ATOM 2064 C CA . GLY A 1 252 ? -4.977 -2.458 24.057 1.00 95.19 252 GLY A CA 1
ATOM 2065 C C . GLY A 1 252 ? -4.025 -2.207 22.890 1.00 95.19 252 GLY A C 1
ATOM 2066 O O . GLY A 1 252 ? -4.324 -2.583 21.762 1.00 95.19 252 GLY A O 1
ATOM 2067 N N . LEU A 1 253 ? -2.846 -1.644 23.157 1.00 95.19 253 LEU A N 1
ATOM 2068 C CA . LEU A 1 253 ? -1.803 -1.406 22.160 1.00 95.19 253 LEU A CA 1
ATOM 2069 C C . LEU A 1 253 ? -1.031 -2.669 21.752 1.00 95.19 253 LEU A C 1
ATOM 2071 O O . LEU A 1 253 ? -0.174 -2.592 20.873 1.00 95.19 253 LEU A O 1
ATOM 2075 N N . GLU A 1 254 ? -1.327 -3.846 22.309 1.00 92.62 254 GLU A N 1
ATOM 2076 C CA . GLU A 1 254 ? -0.834 -5.112 21.749 1.00 92.62 254 GLU A CA 1
ATOM 2077 C C . GLU A 1 254 ? -1.432 -5.424 20.365 1.00 92.62 254 GLU A C 1
ATOM 2079 O O . GLU A 1 254 ? -0.893 -6.262 19.647 1.00 92.62 254 GLU A O 1
ATOM 2084 N N . VAL A 1 255 ? -2.498 -4.731 19.934 1.00 92.62 255 VAL A N 1
ATOM 2085 C CA . VAL A 1 255 ? -2.991 -4.818 18.541 1.00 92.62 255 VAL A CA 1
ATOM 2086 C C . VAL A 1 255 ? -1.926 -4.415 17.517 1.00 92.62 255 VAL A C 1
ATOM 2088 O O . VAL A 1 255 ? -1.962 -4.891 16.389 1.00 92.62 255 VAL A O 1
ATOM 2091 N N . LEU A 1 256 ? -0.954 -3.589 17.922 1.00 92.19 256 LEU A N 1
ATOM 2092 C CA . LEU A 1 256 ? 0.181 -3.191 17.090 1.00 92.19 256 LEU A CA 1
ATOM 2093 C C . LEU A 1 256 ? 1.227 -4.304 16.926 1.00 92.19 256 LEU A C 1
ATOM 2095 O O . LEU A 1 256 ? 2.078 -4.186 16.057 1.00 92.19 256 LEU A O 1
ATOM 2099 N N . ASP A 1 257 ? 1.196 -5.375 17.728 1.00 89.06 257 ASP A N 1
ATOM 2100 C CA . ASP A 1 257 ? 2.204 -6.453 17.665 1.00 89.06 257 ASP A CA 1
ATOM 2101 C C . ASP A 1 257 ? 2.046 -7.361 16.431 1.00 89.06 257 ASP A C 1
ATOM 2103 O O . ASP A 1 257 ? 2.815 -8.301 16.233 1.00 89.06 257 ASP A O 1
ATOM 2107 N N . THR A 1 258 ? 1.021 -7.113 15.620 1.00 85.31 258 THR A N 1
ATOM 2108 C CA . THR A 1 258 ? 0.703 -7.816 14.376 1.00 85.31 258 THR A CA 1
ATOM 2109 C C . THR A 1 258 ? 0.355 -6.801 13.288 1.00 85.31 258 THR A C 1
ATOM 2111 O O . THR A 1 258 ? 0.234 -5.608 13.559 1.00 85.31 258 THR A O 1
ATOM 2114 N N . GLY A 1 259 ? 0.146 -7.260 12.054 1.00 85.19 259 GLY A N 1
ATOM 2115 C CA . GLY A 1 259 ? -0.399 -6.403 10.999 1.00 85.19 259 GLY A CA 1
ATOM 2116 C C . GLY A 1 259 ? -1.764 -5.828 11.364 1.00 85.19 259 GLY A C 1
ATOM 2117 O O . GLY A 1 259 ? -2.598 -6.529 11.937 1.00 85.19 259 GLY A O 1
ATOM 2118 N N . LEU A 1 260 ? -1.987 -4.564 11.009 1.00 90.25 260 LEU A N 1
ATOM 2119 C CA . LEU A 1 260 ? -3.278 -3.892 11.113 1.00 90.25 260 LEU A CA 1
ATOM 2120 C C . LEU A 1 260 ? -3.752 -3.509 9.719 1.00 90.25 260 LEU A C 1
ATOM 2122 O O . LEU A 1 260 ? -2.980 -2.946 8.954 1.00 90.25 260 LEU A O 1
ATOM 2126 N N . THR A 1 261 ? -5.028 -3.757 9.439 1.00 91.62 261 THR A N 1
ATOM 2127 C CA . THR A 1 261 ? -5.705 -3.218 8.248 1.00 91.62 261 THR A CA 1
ATOM 2128 C C . THR A 1 261 ? -5.907 -1.706 8.356 1.00 91.62 261 THR A C 1
ATOM 2130 O O . THR A 1 261 ? -5.984 -1.169 9.464 1.00 91.62 261 THR A O 1
ATOM 2133 N N . ASP A 1 262 ? -6.144 -1.020 7.237 1.00 88.94 262 ASP A N 1
ATOM 2134 C CA . ASP A 1 262 ? -6.447 0.423 7.223 1.00 88.94 262 ASP A CA 1
ATOM 2135 C C . ASP A 1 262 ? -7.679 0.782 8.068 1.00 88.94 262 ASP A C 1
ATOM 2137 O O . ASP A 1 262 ? -7.716 1.809 8.756 1.00 88.94 262 ASP A O 1
ATOM 2141 N N . LYS A 1 263 ? -8.697 -0.093 8.073 1.00 90.62 263 LYS A N 1
ATOM 2142 C CA . LYS A 1 263 ? -9.897 0.068 8.910 1.00 90.62 263 LYS A CA 1
ATOM 2143 C C . LYS A 1 263 ? -9.547 -0.034 10.393 1.00 90.62 263 LYS A C 1
ATOM 2145 O O . LYS A 1 263 ? -10.013 0.782 11.188 1.00 90.62 263 LYS A O 1
ATOM 2150 N N . GLN A 1 264 ? -8.733 -1.020 10.770 1.00 92.81 264 GLN A N 1
ATOM 2151 C CA . GLN A 1 264 ? -8.258 -1.172 12.144 1.00 92.81 264 GLN A CA 1
ATOM 2152 C C . GLN A 1 264 ? -7.366 0.000 12.555 1.00 92.81 264 GLN A C 1
ATOM 2154 O O . GLN A 1 264 ? -7.528 0.519 13.655 1.00 92.81 264 GLN A O 1
ATOM 2159 N N . MET A 1 265 ? -6.492 0.475 11.670 1.00 92.44 265 MET A N 1
ATOM 2160 C CA . MET A 1 265 ? -5.651 1.638 11.931 1.00 92.44 265 MET A CA 1
ATOM 2161 C C . MET A 1 265 ? -6.497 2.903 12.131 1.00 92.44 265 MET A C 1
ATOM 2163 O O . MET A 1 265 ? -6.350 3.605 13.129 1.00 92.44 265 MET A O 1
ATOM 2167 N N . SER A 1 266 ? -7.488 3.138 11.269 1.00 92.56 266 SER A N 1
ATOM 2168 C CA . SER A 1 266 ? -8.457 4.234 11.424 1.00 92.56 266 SER A CA 1
ATOM 2169 C C . SER A 1 266 ? -9.245 4.134 12.736 1.00 92.56 266 SER A C 1
ATOM 2171 O O . SER A 1 266 ? -9.507 5.137 13.405 1.00 92.56 266 SER A O 1
ATOM 2173 N N . GLN A 1 267 ? -9.616 2.915 13.134 1.00 92.50 267 GLN A N 1
ATOM 2174 C CA . GLN A 1 267 ? -10.286 2.645 14.404 1.00 92.50 267 GLN A CA 1
ATOM 2175 C C . GLN A 1 267 ? -9.368 2.936 15.598 1.00 92.50 267 GLN A C 1
ATOM 2177 O O . GLN A 1 267 ? -9.809 3.567 16.561 1.00 92.50 267 GLN A O 1
ATOM 2182 N N . LEU A 1 268 ? -8.100 2.534 15.522 1.00 94.75 268 LEU A N 1
ATOM 2183 C CA . LEU A 1 268 ? -7.091 2.808 16.537 1.00 94.75 268 LEU A CA 1
ATOM 2184 C C . LEU A 1 268 ? -6.881 4.312 16.712 1.00 94.75 268 LEU A C 1
ATOM 2186 O O . LEU A 1 268 ? -7.003 4.805 17.830 1.00 94.75 268 LEU A O 1
ATOM 2190 N N . VAL A 1 269 ? -6.677 5.042 15.610 1.00 93.31 269 VAL A N 1
ATOM 2191 C CA . VAL A 1 269 ? -6.570 6.510 15.584 1.00 93.31 269 VAL A CA 1
ATOM 2192 C C . VAL A 1 269 ? -7.828 7.165 16.158 1.00 93.31 269 VAL A C 1
ATOM 2194 O O . VAL A 1 269 ? -7.750 8.121 16.925 1.00 93.31 269 VAL A O 1
ATOM 2197 N N . SER A 1 270 ? -9.018 6.648 15.849 1.00 93.31 270 SER A N 1
ATOM 2198 C CA . SER A 1 270 ? -10.268 7.156 16.425 1.00 93.31 270 SER A CA 1
ATOM 2199 C C . SER A 1 270 ? -10.320 6.994 17.950 1.00 93.31 270 SER A C 1
ATOM 2201 O O . SER A 1 270 ? -10.728 7.929 18.647 1.00 93.31 270 SER A O 1
ATOM 2203 N N . TYR A 1 271 ? -9.903 5.845 18.491 1.00 93.25 271 TYR A N 1
ATOM 2204 C CA . TYR A 1 271 ? -9.885 5.617 19.940 1.00 93.25 271 TYR A CA 1
ATOM 2205 C C . TYR A 1 271 ? -8.817 6.445 20.645 1.00 93.25 271 TYR A C 1
ATOM 2207 O O . TYR A 1 271 ? -9.115 7.091 21.649 1.00 93.25 271 TYR A O 1
ATOM 2215 N N . THR A 1 272 ? -7.599 6.494 20.107 1.00 93.75 272 THR A N 1
ATOM 2216 C CA . THR A 1 272 ? -6.513 7.300 20.678 1.00 93.75 272 THR A CA 1
ATOM 2217 C C . THR A 1 272 ? -6.834 8.793 20.607 1.00 93.75 272 THR A C 1
ATOM 2219 O O . THR A 1 272 ? -6.579 9.521 21.566 1.00 93.75 272 THR A O 1
ATOM 2222 N N . LYS A 1 273 ? -7.513 9.264 19.552 1.00 93.00 273 LYS A N 1
ATOM 2223 C CA . LYS A 1 273 ? -7.992 10.651 19.445 1.00 93.00 273 LYS A CA 1
ATOM 2224 C C . LYS A 1 273 ? -8.993 11.028 20.538 1.00 93.00 273 LYS A C 1
ATOM 2226 O O . LYS A 1 273 ? -8.971 12.181 20.972 1.00 93.00 273 LYS A O 1
ATOM 2231 N N . GLN A 1 274 ? -9.843 10.089 20.965 1.00 90.50 274 GLN A N 1
ATOM 2232 C CA . GLN A 1 274 ? -10.865 10.289 22.003 1.00 90.50 274 GLN A CA 1
ATOM 2233 C C . GLN A 1 274 ? -10.295 10.376 23.425 1.00 90.50 274 GLN A C 1
ATOM 2235 O O . GLN A 1 274 ? -10.985 10.878 24.315 1.00 90.50 274 GLN A O 1
ATOM 2240 N N . LEU A 1 275 ? -9.051 9.938 23.638 1.00 90.88 275 LEU A N 1
ATOM 2241 C CA . LEU A 1 275 ? -8.354 10.099 24.912 1.00 90.88 275 LEU A CA 1
ATOM 2242 C C . LEU A 1 275 ? -8.226 11.582 25.281 1.00 90.88 275 LEU A C 1
ATOM 2244 O O . LEU A 1 275 ? -8.043 12.444 24.413 1.00 90.88 275 LEU A O 1
ATOM 2248 N N . SER A 1 276 ? -8.304 11.892 26.578 1.00 88.50 276 SER A N 1
ATOM 2249 C CA . SER A 1 276 ? -8.065 13.262 27.041 1.00 88.50 276 SER A CA 1
ATOM 2250 C C . SER A 1 276 ? -6.602 13.659 26.815 1.00 88.50 276 SER A C 1
ATOM 2252 O O . SER A 1 276 ? -5.731 12.794 26.744 1.00 88.50 276 SER A O 1
ATOM 2254 N N . GLN A 1 277 ? -6.301 14.960 26.728 1.00 89.12 277 GLN A N 1
ATOM 2255 C CA . GLN A 1 277 ? -4.914 15.404 26.534 1.00 89.12 277 GLN A CA 1
ATOM 2256 C C . GLN A 1 277 ? -3.992 14.890 27.653 1.00 89.12 277 GLN A C 1
ATOM 2258 O O . GLN A 1 277 ? -2.921 14.378 27.364 1.00 89.12 277 GLN A O 1
ATOM 2263 N N . SER A 1 278 ? -4.456 14.892 28.908 1.00 88.50 278 SER A N 1
ATOM 2264 C CA . SER A 1 278 ? -3.709 14.303 30.028 1.00 88.50 278 SER A CA 1
ATOM 2265 C C . SER A 1 278 ? -3.501 12.793 29.900 1.00 88.50 278 SER A C 1
ATOM 2267 O O . SER A 1 278 ? -2.523 12.264 30.410 1.00 88.50 278 SER A O 1
ATOM 2269 N N . ASP A 1 279 ? -4.417 12.056 29.268 1.00 91.06 279 ASP A N 1
ATOM 2270 C CA . ASP A 1 279 ? -4.228 10.615 29.036 1.00 91.06 279 ASP A CA 1
ATOM 2271 C C . ASP A 1 279 ? -3.205 10.370 27.929 1.00 91.06 279 ASP A C 1
ATOM 2273 O O . ASP A 1 279 ? -2.426 9.421 28.010 1.00 91.06 279 ASP A O 1
ATOM 2277 N N . LYS A 1 280 ? -3.195 11.232 26.907 1.00 93.06 280 LYS A N 1
ATOM 2278 C CA . LYS A 1 280 ? -2.198 11.177 25.838 1.00 93.06 280 LYS A CA 1
ATOM 2279 C C . LYS A 1 280 ? -0.803 11.431 26.401 1.00 93.06 280 LYS A C 1
ATOM 2281 O O . LYS A 1 280 ? 0.075 10.594 26.216 1.00 93.06 280 LYS A O 1
ATOM 2286 N N . ASP A 1 281 ? -0.647 12.525 27.140 1.00 89.19 281 ASP A N 1
ATOM 2287 C CA . ASP A 1 281 ? 0.642 12.970 27.670 1.00 89.19 281 ASP A CA 1
ATOM 2288 C C . ASP A 1 281 ? 1.178 12.014 28.755 1.00 89.19 281 ASP A C 1
ATOM 2290 O O . ASP A 1 281 ? 2.325 11.581 28.689 1.00 89.19 281 ASP A O 1
ATOM 2294 N N . ASP A 1 282 ? 0.358 11.616 29.738 1.00 89.50 282 ASP A N 1
ATOM 2295 C CA . ASP A 1 282 ? 0.877 10.852 30.884 1.00 89.50 282 ASP A CA 1
ATOM 2296 C C . ASP A 1 282 ? 0.822 9.325 30.705 1.00 89.50 282 ASP A C 1
ATOM 2298 O O . ASP A 1 282 ? 1.478 8.608 31.460 1.00 89.50 282 ASP A O 1
ATOM 2302 N N . LEU A 1 283 ? -0.018 8.795 29.805 1.00 94.19 283 LEU A N 1
ATOM 2303 C CA . LEU A 1 283 ? -0.199 7.343 29.646 1.00 94.19 283 LEU A CA 1
ATOM 2304 C C . LEU A 1 283 ? 0.239 6.874 28.264 1.00 94.19 283 LEU A C 1
ATOM 2306 O O . LEU A 1 283 ? 1.147 6.050 28.166 1.00 94.19 283 LEU A O 1
ATOM 2310 N N . LEU A 1 284 ? -0.397 7.386 27.205 1.00 95.00 284 LEU A N 1
ATOM 2311 C CA . LEU A 1 284 ? -0.168 6.906 25.841 1.00 95.00 284 LEU A CA 1
ATOM 2312 C C . LEU A 1 284 ? 1.292 7.097 25.423 1.00 95.00 284 LEU A C 1
ATOM 2314 O O . LEU A 1 284 ? 1.894 6.153 24.913 1.00 95.00 284 LEU A O 1
ATOM 2318 N N . GLN A 1 285 ? 1.863 8.277 25.692 1.00 94.75 285 GLN A N 1
ATOM 2319 C CA . GLN A 1 285 ? 3.264 8.572 25.401 1.00 94.75 285 GLN A CA 1
ATOM 2320 C C . GLN A 1 285 ? 4.193 7.556 26.079 1.00 94.75 285 GLN A C 1
ATOM 2322 O O . GLN A 1 285 ? 4.957 6.871 25.405 1.00 94.75 285 GLN A O 1
ATOM 2327 N N . ILE A 1 286 ? 4.065 7.381 27.400 1.00 94.25 286 ILE A N 1
ATOM 2328 C CA . ILE A 1 286 ? 4.911 6.470 28.189 1.00 94.25 286 ILE A CA 1
ATOM 2329 C C . ILE A 1 286 ? 4.804 5.027 27.686 1.00 94.25 286 ILE A C 1
ATOM 2331 O O . ILE A 1 286 ? 5.806 4.313 27.612 1.00 94.25 286 ILE A O 1
ATOM 2335 N N . ILE A 1 287 ? 3.593 4.573 27.363 1.00 95.88 287 ILE A N 1
ATOM 2336 C CA . ILE A 1 287 ? 3.360 3.204 26.897 1.00 95.88 287 ILE A CA 1
ATOM 2337 C C . ILE A 1 287 ? 4.000 2.988 25.525 1.00 95.88 287 ILE A C 1
ATOM 2339 O O . ILE A 1 287 ? 4.705 1.993 25.351 1.00 95.88 287 ILE A O 1
ATOM 2343 N N . LEU A 1 288 ? 3.806 3.911 24.578 1.00 94.88 288 LEU A N 1
ATOM 2344 C CA . LEU A 1 288 ? 4.419 3.827 23.251 1.00 94.88 288 LEU A CA 1
ATOM 2345 C C . LEU A 1 288 ? 5.947 3.860 23.346 1.00 94.88 288 LEU A C 1
ATOM 2347 O O . LEU A 1 288 ? 6.603 2.979 22.797 1.00 94.88 288 LEU A O 1
ATOM 2351 N N . GLU A 1 289 ? 6.521 4.795 24.108 1.00 94.56 289 GLU A N 1
ATOM 2352 C CA . GLU A 1 289 ? 7.974 4.888 24.303 1.00 94.56 289 GLU A CA 1
ATOM 2353 C C . GLU A 1 289 ? 8.550 3.607 24.923 1.00 94.56 289 GLU A C 1
ATOM 2355 O O . GLU A 1 289 ? 9.579 3.089 24.482 1.00 94.56 289 GLU A O 1
ATOM 2360 N N . ARG A 1 290 ? 7.861 3.033 25.916 1.00 94.44 290 ARG A N 1
ATOM 2361 C CA . ARG A 1 290 ? 8.241 1.747 26.513 1.00 94.44 290 ARG A CA 1
ATOM 2362 C C . ARG A 1 290 ? 8.146 0.598 25.508 1.00 94.44 290 ARG A C 1
ATOM 2364 O O . ARG A 1 290 ? 8.995 -0.290 25.543 1.00 94.44 290 ARG A O 1
ATOM 2371 N N . LYS A 1 291 ? 7.133 0.604 24.638 1.00 93.12 291 LYS A N 1
ATOM 2372 C CA . LYS A 1 291 ? 6.919 -0.424 23.612 1.00 93.12 291 LYS A CA 1
ATOM 2373 C C . LYS A 1 291 ? 8.022 -0.389 22.555 1.00 93.12 291 LYS A C 1
ATOM 2375 O O . LYS A 1 291 ? 8.614 -1.432 22.301 1.00 93.12 291 LYS A O 1
ATOM 2380 N N . PHE A 1 292 ? 8.373 0.794 22.041 1.00 93.06 292 PHE A N 1
ATOM 2381 C CA . PHE A 1 292 ? 9.509 0.977 21.125 1.00 93.06 292 PHE A CA 1
ATOM 2382 C C . PHE A 1 292 ? 10.837 0.502 21.723 1.00 93.06 292 PHE A C 1
ATOM 2384 O O . PHE A 1 292 ? 11.663 -0.075 21.028 1.00 93.06 292 PHE A O 1
ATOM 2391 N N . ASN A 1 293 ? 11.039 0.703 23.026 1.00 91.12 293 ASN A N 1
ATOM 2392 C CA . ASN A 1 293 ? 12.244 0.248 23.725 1.00 91.12 293 ASN A CA 1
ATOM 2393 C C . ASN A 1 293 ? 12.183 -1.236 24.160 1.00 91.12 293 ASN A C 1
ATOM 2395 O O . ASN A 1 293 ? 13.110 -1.741 24.802 1.00 91.12 293 ASN A O 1
ATOM 2399 N N . GLY A 1 294 ? 11.088 -1.942 23.862 1.00 87.19 294 GLY A N 1
ATOM 2400 C CA . GLY A 1 294 ? 10.862 -3.334 24.236 1.00 87.19 294 GLY A CA 1
ATOM 2401 C C . GLY A 1 294 ? 11.416 -4.328 23.212 1.00 87.19 294 GLY A C 1
ATOM 2402 O O . GLY A 1 294 ? 11.307 -4.137 22.011 1.00 87.19 294 GLY A O 1
ATOM 2403 N N . LYS A 1 295 ? 11.938 -5.471 23.680 1.00 80.12 295 LYS A N 1
ATOM 2404 C CA . LYS A 1 295 ? 12.511 -6.521 22.805 1.00 80.12 295 LYS A CA 1
ATOM 2405 C C . LYS A 1 295 ? 11.496 -7.266 21.928 1.00 80.12 295 LYS A C 1
ATOM 2407 O O . LYS A 1 295 ? 11.900 -7.994 21.031 1.00 80.12 295 LYS A O 1
ATOM 2412 N N . ASN A 1 296 ? 10.207 -7.145 22.235 1.00 81.56 296 ASN A N 1
ATOM 2413 C CA . ASN A 1 296 ? 9.145 -7.935 21.608 1.00 81.56 296 ASN A CA 1
ATOM 2414 C C . ASN A 1 296 ? 8.348 -7.144 20.559 1.00 81.56 296 ASN A C 1
ATOM 2416 O O . ASN A 1 296 ? 7.358 -7.670 20.061 1.00 81.56 296 ASN A O 1
ATOM 2420 N N . PHE A 1 297 ? 8.744 -5.904 20.249 1.00 89.69 297 PHE A N 1
ATOM 2421 C CA . PHE A 1 297 ? 8.051 -5.054 19.285 1.00 89.69 297 PHE A CA 1
ATOM 2422 C C . PHE A 1 297 ? 8.924 -4.845 18.037 1.00 89.69 297 PHE A C 1
ATOM 2424 O O . PHE A 1 297 ? 9.814 -3.991 18.060 1.00 89.69 297 PHE A O 1
ATOM 2431 N N . PRO A 1 298 ? 8.740 -5.659 16.981 1.00 88.06 298 PRO A N 1
ATOM 2432 C CA . PRO A 1 298 ? 9.604 -5.628 15.805 1.00 88.06 298 PRO A CA 1
ATOM 2433 C C . PRO A 1 298 ? 9.435 -4.332 15.007 1.00 88.06 298 PRO A C 1
ATOM 2435 O O . PRO A 1 298 ? 8.342 -3.769 14.957 1.00 88.06 298 PRO A O 1
ATOM 2438 N N . GLU A 1 299 ? 10.509 -3.898 14.347 1.00 89.62 299 GLU A N 1
ATOM 2439 C CA . GLU A 1 299 ? 10.569 -2.657 13.555 1.00 89.62 299 GLU A CA 1
ATOM 2440 C C . GLU A 1 299 ? 9.533 -2.620 12.421 1.00 89.62 299 GLU A C 1
ATOM 2442 O O . GLU A 1 299 ? 8.958 -1.572 12.139 1.00 89.62 299 GLU A O 1
ATOM 2447 N N . SER A 1 300 ? 9.183 -3.776 11.850 1.00 85.75 300 SER A N 1
ATOM 2448 C CA . SER A 1 300 ? 8.112 -3.921 10.849 1.00 85.75 300 SER A CA 1
ATOM 2449 C C . SER A 1 300 ? 6.719 -3.518 11.344 1.00 85.75 300 SER A C 1
ATOM 2451 O O . SER A 1 300 ? 5.825 -3.264 10.541 1.00 85.75 300 SER A O 1
ATOM 2453 N N . CYS A 1 301 ? 6.519 -3.431 12.659 1.00 89.06 301 CYS A N 1
ATOM 2454 C CA . CYS A 1 301 ? 5.284 -2.953 13.274 1.00 89.06 301 CYS A CA 1
ATOM 2455 C C . CYS A 1 301 ? 5.367 -1.486 13.738 1.00 89.06 301 CYS A C 1
ATOM 2457 O O . CYS A 1 301 ? 4.374 -0.942 14.230 1.00 89.06 301 CYS A O 1
ATOM 2459 N N . TRP A 1 302 ? 6.529 -0.833 13.616 1.00 91.94 302 TRP A N 1
ATOM 2460 C CA . TRP A 1 302 ? 6.742 0.513 14.152 1.00 91.94 302 TRP A CA 1
ATOM 2461 C C . TRP A 1 302 ? 6.003 1.590 13.373 1.00 91.94 302 TRP A C 1
ATOM 2463 O O . TRP A 1 302 ? 5.575 2.555 13.994 1.00 91.94 302 TRP A O 1
ATOM 2473 N N . GLU A 1 303 ? 5.809 1.434 12.063 1.00 89.75 303 GLU A N 1
ATOM 2474 C CA . GLU A 1 303 ? 5.177 2.443 11.199 1.00 89.75 303 GLU A CA 1
ATOM 2475 C C . GLU A 1 303 ? 3.850 2.964 11.774 1.00 89.75 303 GLU A C 1
ATOM 2477 O O . GLU A 1 303 ? 3.696 4.162 12.014 1.00 89.75 303 GLU A O 1
ATOM 2482 N N . ASN A 1 304 ? 2.928 2.059 12.114 1.00 90.06 304 ASN A N 1
ATOM 2483 C CA . ASN A 1 304 ? 1.631 2.415 12.695 1.00 90.06 304 ASN A CA 1
ATOM 2484 C C . ASN A 1 304 ? 1.766 3.087 14.073 1.00 90.06 304 ASN A C 1
ATOM 2486 O O . ASN A 1 304 ? 1.024 4.012 14.405 1.00 90.06 304 ASN A O 1
ATOM 2490 N N . ALA A 1 305 ? 2.723 2.646 14.891 1.00 93.00 305 ALA A N 1
ATOM 2491 C CA . ALA A 1 305 ? 2.970 3.244 16.200 1.00 93.00 305 ALA A CA 1
ATOM 2492 C C . ALA A 1 305 ? 3.600 4.644 16.084 1.00 93.00 305 ALA A C 1
ATOM 2494 O O . ALA A 1 305 ? 3.236 5.540 16.845 1.00 93.00 305 ALA A O 1
ATOM 2495 N N . LEU A 1 306 ? 4.510 4.846 15.125 1.00 93.69 306 LEU A N 1
ATOM 2496 C CA . LEU A 1 306 ? 5.168 6.125 14.851 1.00 93.69 306 LEU A CA 1
ATOM 2497 C C . LEU A 1 306 ? 4.192 7.124 14.241 1.00 93.69 306 LEU A C 1
ATOM 2499 O O . LEU A 1 306 ? 4.247 8.295 14.596 1.00 93.69 306 LEU A O 1
ATOM 2503 N N . TYR A 1 307 ? 3.255 6.663 13.411 1.00 92.00 307 TYR A N 1
ATOM 2504 C CA . TYR A 1 307 ? 2.146 7.480 12.926 1.00 92.00 307 TYR A CA 1
ATOM 2505 C C . TYR A 1 307 ? 1.314 8.032 14.094 1.00 92.00 307 TYR A C 1
ATOM 2507 O O . TYR A 1 307 ? 1.101 9.237 14.198 1.00 92.00 307 TYR A O 1
ATOM 2515 N N . ILE A 1 308 ? 0.903 7.168 15.034 1.00 92.81 308 ILE A N 1
ATOM 2516 C CA . ILE A 1 308 ? 0.168 7.589 16.243 1.00 92.81 308 ILE A CA 1
ATOM 2517 C C . ILE A 1 308 ? 1.005 8.552 17.089 1.00 92.81 308 ILE A C 1
ATOM 2519 O O . ILE A 1 308 ? 0.466 9.510 17.643 1.00 92.81 308 ILE A O 1
ATOM 2523 N N . TYR A 1 309 ? 2.310 8.300 17.205 1.00 94.25 309 TYR A N 1
ATOM 2524 C CA . TYR A 1 309 ? 3.204 9.153 17.977 1.00 94.25 309 TYR A CA 1
ATOM 2525 C C . TYR A 1 309 ? 3.341 10.546 17.341 1.00 94.25 309 TYR A C 1
ATOM 2527 O O . TYR A 1 309 ? 3.125 11.547 18.021 1.00 94.25 309 TYR A O 1
ATOM 2535 N N . GLY A 1 310 ? 3.640 10.614 16.040 1.00 92.06 310 GLY A N 1
ATOM 2536 C CA . GLY A 1 310 ? 3.809 11.861 15.289 1.00 92.06 310 GLY A CA 1
ATOM 2537 C C . GLY A 1 310 ? 2.537 12.706 15.219 1.00 92.06 310 GLY A C 1
ATOM 2538 O O . GLY A 1 310 ? 2.612 13.929 15.289 1.00 92.06 310 GLY A O 1
ATOM 2539 N N . GLU A 1 311 ? 1.365 12.069 15.179 1.00 90.75 311 GLU A N 1
ATOM 2540 C CA . GLU A 1 311 ? 0.071 12.759 15.183 1.00 90.75 311 GLU A CA 1
ATOM 2541 C C . GLU A 1 311 ? -0.215 13.501 16.503 1.00 90.75 311 GLU A C 1
ATOM 2543 O O . GLU A 1 311 ? -0.857 14.554 16.501 1.00 90.75 311 GLU A O 1
ATOM 2548 N N . TYR A 1 312 ? 0.213 12.960 17.651 1.00 91.00 312 TYR A N 1
ATOM 2549 C CA . TYR A 1 312 ? -0.181 13.493 18.964 1.00 91.00 312 TYR A CA 1
ATOM 2550 C C . TYR A 1 312 ? 0.925 14.205 19.731 1.00 91.00 312 TYR A C 1
ATOM 2552 O O . TYR A 1 312 ? 0.609 15.051 20.572 1.00 91.00 312 TYR A O 1
ATOM 2560 N N . PHE A 1 313 ? 2.192 13.887 19.473 1.00 90.38 313 PHE A N 1
ATOM 2561 C CA . PHE A 1 313 ? 3.305 14.391 20.266 1.00 90.38 313 PHE A CA 1
ATOM 2562 C C . PHE A 1 313 ? 4.187 15.313 19.419 1.00 90.38 313 PHE A C 1
ATOM 2564 O O . PHE A 1 313 ? 4.969 14.841 18.598 1.00 90.38 313 PHE A O 1
ATOM 2571 N N . PRO A 1 314 ? 4.133 16.640 19.647 1.00 78.38 314 PRO A N 1
ATOM 2572 C CA . PRO A 1 314 ? 4.902 17.610 18.863 1.00 78.38 314 PRO A CA 1
ATOM 2573 C C . PRO A 1 314 ? 6.406 17.577 19.177 1.00 78.38 314 PRO A C 1
ATOM 2575 O O . PRO A 1 314 ? 7.189 18.307 18.573 1.00 78.38 314 PRO A O 1
ATOM 2578 N N . GLN A 1 315 ? 6.826 16.791 20.172 1.00 81.06 315 GLN A N 1
ATOM 2579 C CA . GLN A 1 315 ? 8.232 16.653 20.526 1.00 81.06 315 GLN A CA 1
ATOM 2580 C C . GLN A 1 315 ? 8.929 15.749 19.510 1.00 81.06 315 GLN A C 1
ATOM 2582 O O . GLN A 1 315 ? 8.963 14.530 19.651 1.00 81.06 315 GLN A O 1
ATOM 2587 N N . GLU A 1 316 ? 9.550 16.371 18.511 1.00 85.94 316 GLU A N 1
ATOM 2588 C CA . GLU A 1 316 ? 10.247 15.646 17.448 1.00 85.94 316 GLU A CA 1
ATOM 2589 C C . GLU A 1 316 ? 11.461 14.843 17.944 1.00 85.94 316 GLU A C 1
ATOM 2591 O O . GLU A 1 316 ? 11.930 13.977 17.224 1.00 85.94 316 GLU A O 1
ATOM 2596 N N . GLY A 1 317 ? 11.999 15.096 19.145 1.00 90.75 317 GLY A N 1
ATOM 2597 C CA . GLY A 1 317 ? 13.246 14.471 19.614 1.00 90.75 317 GLY A CA 1
ATOM 2598 C C . GLY A 1 317 ? 13.195 12.940 19.675 1.00 90.75 317 GLY A C 1
ATOM 2599 O O . GLY A 1 317 ? 14.059 12.279 19.105 1.00 90.75 317 GLY A O 1
ATOM 2600 N N . PHE A 1 318 ? 12.170 12.378 20.323 1.00 92.50 318 PHE A N 1
ATOM 2601 C CA . PHE A 1 318 ? 11.987 10.923 20.393 1.00 92.50 318 PHE A CA 1
ATOM 2602 C C . PHE A 1 318 ? 11.587 10.339 19.032 1.00 92.50 318 PHE A C 1
ATOM 2604 O O . PHE A 1 318 ? 12.064 9.274 18.648 1.00 92.50 318 PHE A O 1
ATOM 2611 N N . LEU A 1 319 ? 10.740 11.054 18.280 1.00 93.06 319 LEU A N 1
ATOM 2612 C CA . LEU A 1 319 ? 10.323 10.630 16.944 1.00 93.06 319 LEU A CA 1
ATOM 2613 C C . LEU A 1 319 ? 11.530 10.528 15.999 1.00 93.06 319 LEU A C 1
ATOM 2615 O O . LEU A 1 319 ? 11.699 9.499 15.355 1.00 93.06 319 LEU A O 1
ATOM 2619 N N . LYS A 1 320 ? 12.400 11.546 15.983 1.00 94.81 320 LYS A N 1
ATOM 2620 C CA . LYS A 1 320 ? 13.666 11.561 15.237 1.00 94.81 320 LYS A CA 1
ATOM 2621 C C . LYS A 1 320 ? 14.565 10.397 15.654 1.00 94.81 320 LYS A C 1
ATOM 2623 O O . LYS A 1 320 ? 15.027 9.688 14.777 1.00 94.81 320 LYS A O 1
ATOM 2628 N N . GLU A 1 321 ? 14.727 10.125 16.955 1.00 94.94 321 GLU A N 1
ATOM 2629 C CA . GLU A 1 321 ? 15.518 8.977 17.443 1.00 94.94 321 GLU A CA 1
ATOM 2630 C C . GLU A 1 321 ? 15.022 7.635 16.873 1.00 94.94 321 GLU A C 1
ATOM 2632 O O . GLU A 1 321 ? 15.822 6.799 16.460 1.00 94.94 321 GLU A O 1
ATOM 2637 N N . LYS A 1 322 ? 13.702 7.404 16.841 1.00 94.38 322 LYS A N 1
ATOM 2638 C CA . LYS A 1 322 ? 13.145 6.137 16.331 1.00 94.38 322 LYS A CA 1
ATOM 2639 C C . LYS A 1 322 ? 13.121 6.055 14.813 1.00 94.38 322 LYS A C 1
ATOM 2641 O O . LYS A 1 322 ? 13.315 4.973 14.270 1.00 94.38 322 LYS A O 1
ATOM 2646 N N . VAL A 1 323 ? 12.924 7.180 14.135 1.00 94.12 323 VAL A N 1
ATOM 2647 C CA . VAL A 1 323 ? 13.076 7.273 12.681 1.00 94.12 323 VAL A CA 1
ATOM 2648 C C . VAL A 1 323 ? 14.536 7.019 12.280 1.00 94.12 323 VAL A C 1
ATOM 2650 O O . VAL A 1 323 ? 14.770 6.239 11.362 1.00 94.12 323 VAL A O 1
ATOM 2653 N N . ASP A 1 324 ? 15.511 7.573 13.008 1.00 94.56 324 ASP A N 1
ATOM 2654 C CA . ASP A 1 324 ? 16.941 7.289 12.820 1.00 94.56 324 ASP A CA 1
ATOM 2655 C C . ASP A 1 324 ? 17.242 5.796 13.017 1.00 94.56 324 ASP A C 1
ATOM 2657 O O . ASP A 1 324 ? 17.934 5.199 12.198 1.00 94.56 324 ASP A O 1
ATOM 2661 N N . ALA A 1 325 ? 16.654 5.154 14.032 1.00 93.56 325 ALA A N 1
ATOM 2662 C CA . ALA A 1 325 ? 16.805 3.712 14.229 1.00 93.56 325 ALA A CA 1
ATOM 2663 C C . ALA A 1 325 ? 16.252 2.884 13.051 1.00 93.56 325 ALA A C 1
ATOM 2665 O O . ALA A 1 325 ? 16.893 1.916 12.658 1.00 93.56 325 ALA A O 1
ATOM 2666 N N . LEU A 1 326 ? 15.114 3.269 12.450 1.00 92.19 326 LEU A N 1
ATOM 2667 C CA . LEU A 1 326 ? 14.611 2.618 11.229 1.00 92.19 326 LEU A CA 1
ATOM 2668 C C . LEU A 1 326 ? 15.555 2.829 10.043 1.00 92.19 326 LEU A C 1
ATOM 2670 O O . LEU A 1 326 ? 15.780 1.905 9.261 1.00 92.19 326 LEU A O 1
ATOM 2674 N N . PHE A 1 327 ? 16.129 4.024 9.926 1.00 93.12 327 PHE A N 1
ATOM 2675 C CA . PHE A 1 327 ? 17.115 4.320 8.900 1.00 93.12 327 PHE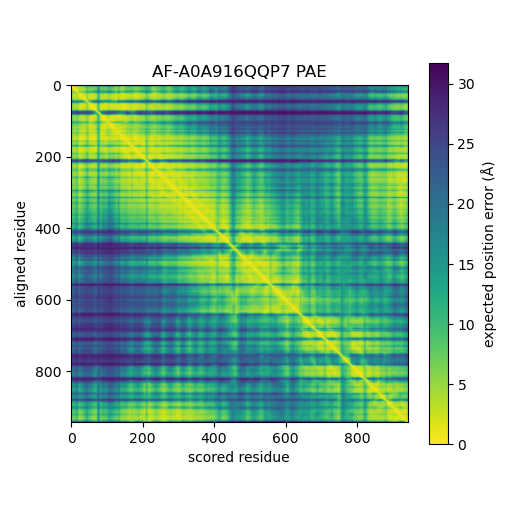 A CA 1
ATOM 2676 C C . PHE A 1 327 ? 18.395 3.470 9.039 1.00 93.12 327 PHE A C 1
ATOM 2678 O O . PHE A 1 327 ? 18.937 3.005 8.037 1.00 93.12 327 PHE A O 1
ATOM 2685 N N . GLU A 1 328 ? 18.839 3.201 10.269 1.00 92.00 328 GLU A N 1
ATOM 2686 C CA . GLU A 1 328 ? 20.013 2.370 10.579 1.00 92.00 328 GLU A CA 1
ATOM 2687 C C . GLU A 1 328 ? 19.823 0.870 10.275 1.00 92.00 328 GLU A C 1
ATOM 2689 O O . GLU A 1 328 ? 20.803 0.125 10.263 1.00 92.00 328 GLU A O 1
ATOM 2694 N N . THR A 1 329 ? 18.594 0.405 10.008 1.00 85.38 329 THR A N 1
ATOM 2695 C CA . THR A 1 329 ? 18.320 -1.019 9.722 1.00 85.38 329 THR A CA 1
ATOM 2696 C C . THR A 1 329 ? 18.856 -1.494 8.373 1.00 85.38 329 THR A C 1
ATOM 2698 O O . THR A 1 329 ? 18.973 -2.701 8.165 1.00 85.38 329 THR A O 1
ATOM 2701 N N . GLU A 1 330 ? 19.134 -0.566 7.449 1.00 81.19 330 GLU A N 1
ATOM 2702 C CA . GLU A 1 330 ? 19.479 -0.842 6.044 1.00 81.19 330 GLU A CA 1
ATOM 2703 C C . GLU A 1 330 ? 18.419 -1.675 5.284 1.00 81.19 330 GLU A C 1
ATOM 2705 O O . GLU A 1 330 ? 18.655 -2.101 4.155 1.00 81.19 330 GLU A O 1
ATOM 2710 N N . GLN A 1 331 ? 17.227 -1.883 5.860 1.00 80.75 331 GLN A N 1
ATOM 2711 C CA . GLN A 1 331 ? 16.109 -2.557 5.197 1.00 80.75 331 GLN A CA 1
ATOM 2712 C C . GLN A 1 331 ? 15.274 -1.534 4.434 1.00 80.75 331 GLN A C 1
ATOM 2714 O O . GLN A 1 331 ? 14.746 -0.584 5.021 1.00 80.75 331 GLN A O 1
ATOM 2719 N N . LYS A 1 332 ? 15.107 -1.737 3.124 1.00 83.50 332 LYS A N 1
ATOM 2720 C CA . LYS A 1 332 ? 14.474 -0.736 2.255 1.00 83.50 332 LYS A CA 1
ATOM 2721 C C . LYS A 1 332 ? 13.045 -0.403 2.679 1.00 83.50 332 LYS A C 1
ATOM 2723 O O . LYS A 1 332 ? 12.709 0.773 2.770 1.00 83.50 332 LYS A O 1
ATOM 2728 N N . SER A 1 333 ? 12.221 -1.404 2.995 1.00 81.50 333 SER A N 1
ATOM 2729 C CA . SER A 1 333 ? 10.831 -1.183 3.429 1.00 81.50 333 SER A CA 1
ATOM 2730 C C . SER A 1 333 ? 10.748 -0.318 4.693 1.00 81.50 333 SER A C 1
ATOM 2732 O O . SER A 1 333 ? 9.977 0.637 4.731 1.00 81.50 333 SER A O 1
ATOM 2734 N N . LEU A 1 334 ? 11.606 -0.572 5.687 1.00 87.00 334 LEU A N 1
ATOM 2735 C CA . LEU A 1 334 ? 11.663 0.204 6.930 1.00 87.00 334 LEU A CA 1
ATOM 2736 C C . LEU A 1 334 ? 12.165 1.633 6.704 1.00 87.00 334 LEU A C 1
ATOM 2738 O O . LEU A 1 334 ? 11.627 2.572 7.290 1.00 87.00 334 LEU A O 1
ATOM 2742 N N . ILE A 1 335 ? 13.149 1.812 5.821 1.00 90.62 335 ILE A N 1
ATOM 2743 C CA . ILE A 1 335 ? 13.648 3.132 5.416 1.00 90.62 335 ILE A CA 1
ATOM 2744 C C . ILE A 1 335 ? 12.554 3.936 4.699 1.00 90.62 335 ILE A C 1
ATOM 2746 O O . ILE A 1 335 ? 12.392 5.130 4.950 1.00 90.62 335 ILE A O 1
ATOM 2750 N N . LEU A 1 336 ? 11.756 3.300 3.840 1.00 89.62 336 LEU A N 1
ATOM 2751 C CA . LEU A 1 336 ? 10.634 3.954 3.163 1.00 89.62 336 LEU A CA 1
ATOM 2752 C C . LEU A 1 336 ? 9.508 4.325 4.140 1.00 89.62 336 LEU A C 1
ATOM 2754 O O . LEU A 1 336 ? 8.951 5.425 4.047 1.00 89.62 336 LEU A O 1
ATOM 2758 N N . SER A 1 337 ? 9.215 3.478 5.131 1.00 88.62 337 SER A N 1
ATOM 2759 C CA . SER A 1 337 ? 8.325 3.843 6.242 1.00 88.62 337 SER A CA 1
ATOM 2760 C C . SER A 1 337 ? 8.894 5.031 7.034 1.00 88.62 337 SER A C 1
ATOM 2762 O O . SER A 1 337 ? 8.166 5.982 7.324 1.00 88.62 337 SER A O 1
ATOM 2764 N N . ALA A 1 338 ? 10.201 5.050 7.316 1.00 93.38 338 ALA A N 1
ATOM 2765 C CA . ALA A 1 338 ? 10.883 6.157 7.994 1.00 93.38 338 ALA A CA 1
ATOM 2766 C C . ALA A 1 338 ? 10.771 7.476 7.208 1.00 93.38 338 ALA A C 1
ATOM 2768 O O . ALA A 1 338 ? 10.470 8.522 7.793 1.00 93.38 338 ALA A O 1
ATOM 2769 N N . PHE A 1 339 ? 10.916 7.434 5.880 1.00 94.38 339 PHE A N 1
ATOM 2770 C CA . PHE A 1 339 ? 10.677 8.588 5.011 1.00 94.38 339 PHE A CA 1
ATOM 2771 C C . PHE A 1 339 ? 9.218 9.032 5.003 1.00 94.38 339 PHE A C 1
ATOM 2773 O O . PHE A 1 339 ? 8.953 10.231 5.068 1.00 94.38 339 PHE A O 1
ATOM 2780 N N . SER A 1 340 ? 8.272 8.092 4.984 1.00 90.44 340 SER A N 1
ATOM 2781 C CA . SER A 1 340 ? 6.846 8.412 5.075 1.00 90.44 340 SER A CA 1
ATOM 2782 C C . SER A 1 340 ? 6.522 9.165 6.366 1.00 90.44 340 SER A C 1
ATOM 2784 O O . SER A 1 340 ? 5.848 10.189 6.311 1.00 90.44 340 SER A O 1
ATOM 2786 N N . ILE A 1 341 ? 7.053 8.726 7.510 1.00 91.94 341 ILE A N 1
ATOM 2787 C CA . ILE A 1 341 ? 6.892 9.428 8.793 1.00 91.94 341 ILE A CA 1
ATOM 2788 C C . ILE A 1 341 ? 7.608 10.785 8.778 1.00 91.94 341 ILE A C 1
ATOM 2790 O O . ILE A 1 341 ? 7.037 11.787 9.209 1.00 91.94 341 ILE A O 1
ATOM 2794 N N . THR A 1 342 ? 8.829 10.840 8.240 1.00 93.75 342 THR A N 1
ATOM 2795 C CA . THR A 1 342 ? 9.637 12.066 8.153 1.00 93.75 342 THR A CA 1
ATOM 2796 C C . THR A 1 342 ? 8.929 13.161 7.367 1.00 93.75 342 THR A C 1
ATOM 2798 O O . THR A 1 342 ? 8.765 14.276 7.858 1.00 93.75 342 THR A O 1
ATOM 2801 N N . LEU A 1 343 ? 8.478 12.842 6.153 1.00 92.12 343 LEU A N 1
ATOM 2802 C CA . LEU A 1 343 ? 7.858 13.809 5.253 1.00 92.12 343 LEU A CA 1
ATOM 2803 C C . LEU A 1 343 ? 6.447 14.222 5.697 1.00 92.12 343 LEU A C 1
ATOM 2805 O O . LEU A 1 343 ? 5.948 15.228 5.199 1.00 92.12 343 LEU A O 1
ATOM 2809 N N . LEU A 1 344 ? 5.820 13.486 6.620 1.00 89.69 344 LEU A N 1
ATOM 2810 C CA . LEU A 1 344 ? 4.508 13.825 7.177 1.00 89.69 344 LEU A CA 1
ATOM 2811 C C . LEU A 1 344 ? 4.594 14.657 8.460 1.00 89.69 344 LEU A C 1
ATOM 2813 O O . LEU A 1 344 ? 3.851 15.624 8.602 1.00 89.69 344 LEU A O 1
ATOM 2817 N N . TYR A 1 345 ? 5.468 14.279 9.396 1.00 90.56 345 TYR A N 1
ATOM 2818 C CA . TYR A 1 345 ? 5.395 14.772 10.778 1.00 90.56 345 TYR A CA 1
ATOM 2819 C C . TYR A 1 345 ? 6.588 15.611 11.222 1.00 90.56 345 TYR A C 1
ATOM 2821 O O . TYR A 1 345 ? 6.492 16.311 12.229 1.00 90.56 345 TYR A O 1
ATOM 2829 N N . ILE A 1 346 ? 7.707 15.561 10.499 1.00 91.00 346 ILE A N 1
ATOM 2830 C CA . ILE A 1 346 ? 8.896 16.334 10.855 1.00 91.00 346 ILE A CA 1
ATOM 2831 C C . ILE A 1 346 ? 8.866 17.658 10.093 1.00 91.00 346 ILE A C 1
ATOM 2833 O O . ILE A 1 346 ? 8.641 17.698 8.882 1.00 91.00 346 ILE A O 1
ATOM 2837 N N . SER A 1 347 ? 9.069 18.753 10.829 1.00 90.06 347 SER A N 1
ATOM 2838 C CA . SER A 1 347 ? 8.969 20.120 10.305 1.00 90.06 347 SER A CA 1
ATOM 2839 C C . SER A 1 347 ? 10.323 20.792 10.089 1.00 90.06 347 SER A C 1
ATOM 2841 O O . SER A 1 347 ? 10.369 21.875 9.525 1.00 90.06 347 SER A O 1
ATOM 2843 N N . ASP A 1 348 ? 11.418 20.193 10.559 1.00 91.75 348 ASP A N 1
ATOM 2844 C CA . ASP A 1 348 ? 12.776 20.741 10.479 1.00 91.75 348 ASP A CA 1
ATOM 2845 C C . ASP A 1 348 ? 13.404 20.504 9.087 1.00 91.75 348 ASP A C 1
ATOM 2847 O O . ASP A 1 348 ? 13.887 19.393 8.827 1.00 91.75 348 ASP A O 1
ATOM 2851 N N . PRO A 1 349 ? 13.459 21.514 8.189 1.00 90.81 349 PRO A N 1
ATOM 2852 C CA . PRO A 1 349 ? 13.885 21.300 6.807 1.00 90.81 349 PRO A CA 1
ATOM 2853 C C . PRO A 1 349 ? 15.366 20.921 6.698 1.00 90.81 349 PRO A C 1
ATOM 2855 O O . PRO A 1 349 ? 15.754 20.207 5.777 1.00 90.81 349 PRO A O 1
ATOM 2858 N N . GLN A 1 350 ? 16.202 21.358 7.649 1.00 92.25 350 GLN A N 1
ATOM 2859 C CA . GLN A 1 350 ? 17.629 21.021 7.671 1.00 92.25 350 GLN A CA 1
ATOM 2860 C C . GLN A 1 350 ? 17.846 19.553 8.027 1.00 92.25 350 GLN A C 1
ATOM 2862 O O . GLN A 1 350 ? 18.676 18.879 7.415 1.00 92.25 350 GLN A O 1
ATOM 2867 N N . TRP A 1 351 ? 17.097 19.049 9.009 1.00 93.81 351 TRP A N 1
ATOM 2868 C CA . TRP A 1 351 ? 17.169 17.644 9.393 1.00 93.81 351 TRP A CA 1
ATOM 2869 C C . TRP A 1 351 ? 16.635 16.736 8.278 1.00 93.81 351 TRP A C 1
ATOM 2871 O O . TRP A 1 351 ? 17.314 15.783 7.904 1.00 93.81 351 TRP A O 1
ATOM 2881 N N . ILE A 1 352 ? 15.492 17.080 7.673 1.00 93.31 352 ILE A N 1
ATOM 2882 C CA . ILE A 1 352 ? 14.914 16.315 6.554 1.00 93.31 352 ILE A CA 1
ATOM 2883 C C . ILE A 1 352 ? 15.877 16.281 5.363 1.00 93.31 352 ILE A C 1
ATOM 2885 O O . ILE A 1 352 ? 16.124 15.207 4.816 1.00 93.31 352 ILE A O 1
ATOM 2889 N N . ALA A 1 353 ? 16.465 17.425 4.988 1.00 91.81 353 ALA A N 1
ATOM 2890 C CA . ALA A 1 353 ? 17.453 17.489 3.912 1.00 91.81 353 ALA A CA 1
ATOM 2891 C C . ALA A 1 353 ? 18.649 16.563 4.187 1.00 91.81 353 ALA A C 1
ATOM 2893 O O . ALA A 1 353 ? 19.077 15.828 3.300 1.00 91.81 353 ALA A O 1
ATOM 2894 N N . LYS A 1 354 ? 19.136 16.523 5.434 1.00 92.56 354 LYS A N 1
ATOM 2895 C CA . LYS A 1 354 ? 20.216 15.617 5.840 1.00 92.56 354 LYS A CA 1
ATOM 2896 C C . LYS A 1 354 ? 19.815 14.139 5.738 1.00 92.56 354 LYS A C 1
ATOM 2898 O O . LYS A 1 354 ? 20.632 13.323 5.320 1.00 92.56 354 LYS A O 1
ATOM 2903 N N . CYS A 1 355 ? 18.585 13.776 6.098 1.00 92.06 355 CYS A N 1
ATOM 2904 C CA . CYS A 1 355 ? 18.088 12.404 5.945 1.00 92.06 355 CYS A CA 1
ATOM 2905 C C . CYS A 1 355 ? 17.966 12.005 4.469 1.00 92.06 355 CYS A C 1
ATOM 2907 O O . CYS A 1 355 ? 18.445 10.938 4.084 1.00 92.06 355 CYS A O 1
ATOM 2909 N N . LEU A 1 356 ? 17.391 12.878 3.634 1.00 91.31 356 LEU A N 1
ATOM 2910 C CA . LEU A 1 356 ? 17.299 12.660 2.187 1.00 91.31 356 LEU A CA 1
ATOM 2911 C C . LEU A 1 356 ? 18.688 12.521 1.544 1.00 91.31 356 LEU A C 1
ATOM 2913 O O . LEU A 1 356 ? 18.860 11.703 0.643 1.00 91.31 356 LEU A O 1
ATOM 2917 N N . GLU A 1 357 ? 19.680 13.276 2.023 1.00 89.81 357 GLU A N 1
ATOM 2918 C CA . GLU A 1 357 ? 21.074 13.180 1.581 1.00 89.81 357 GLU A CA 1
ATOM 2919 C C . GLU A 1 357 ? 21.727 11.855 1.994 1.00 89.81 357 GLU A C 1
ATOM 2921 O O . GLU A 1 357 ? 22.297 11.159 1.155 1.00 89.81 357 GLU A O 1
ATOM 2926 N N . ASN A 1 358 ? 21.624 11.485 3.274 1.00 91.06 358 ASN A N 1
ATOM 2927 C CA . ASN A 1 358 ? 22.281 10.298 3.826 1.00 91.06 358 ASN A CA 1
ATOM 2928 C C . ASN A 1 358 ? 21.742 8.990 3.236 1.00 91.06 358 ASN A C 1
ATOM 2930 O O . ASN A 1 358 ? 22.509 8.054 3.021 1.00 91.06 358 ASN A O 1
ATOM 2934 N N . TYR A 1 359 ? 20.436 8.929 2.971 1.00 91.25 359 TYR A N 1
ATOM 2935 C CA . TYR A 1 359 ? 19.754 7.726 2.484 1.00 91.25 359 TYR A CA 1
ATOM 2936 C C . TYR A 1 359 ? 19.290 7.868 1.035 1.00 91.25 359 TYR A C 1
ATOM 2938 O O . TYR A 1 359 ? 18.356 7.187 0.615 1.00 91.25 359 TYR A O 1
ATOM 2946 N N . TRP A 1 360 ? 19.966 8.734 0.272 1.00 89.06 360 TRP A N 1
ATOM 2947 C CA . TRP A 1 360 ? 19.695 9.032 -1.134 1.00 89.06 360 TRP A CA 1
ATOM 2948 C C . TRP A 1 360 ? 19.308 7.795 -1.956 1.00 89.06 360 TRP A C 1
ATOM 2950 O O . TRP A 1 360 ? 18.256 7.778 -2.582 1.00 89.06 360 TRP A O 1
ATOM 2960 N N . SER A 1 361 ? 20.102 6.722 -1.899 1.00 88.25 361 SER A N 1
ATOM 2961 C CA . SER A 1 361 ? 19.888 5.510 -2.705 1.00 88.25 361 SER A CA 1
ATOM 2962 C C . SER A 1 361 ? 18.578 4.764 -2.431 1.00 88.25 361 SER A C 1
ATOM 2964 O O . SER A 1 361 ? 18.145 4.001 -3.285 1.00 88.25 361 SER A O 1
ATOM 2966 N N . TYR A 1 362 ? 17.951 4.947 -1.266 1.00 85.38 362 TYR A N 1
ATOM 2967 C CA . TYR A 1 362 ? 16.772 4.168 -0.873 1.00 85.38 362 TYR A CA 1
ATOM 2968 C C . TYR A 1 362 ? 15.454 4.761 -1.362 1.00 85.38 362 TYR A C 1
ATOM 2970 O O . TYR A 1 362 ? 14.538 4.014 -1.702 1.00 85.38 362 TYR A O 1
ATOM 2978 N N . TRP A 1 363 ? 15.341 6.089 -1.376 1.00 88.00 363 TRP A N 1
ATOM 2979 C CA . TRP A 1 363 ? 14.079 6.768 -1.683 1.00 88.00 363 TRP A CA 1
ATOM 2980 C C . TRP A 1 363 ? 14.031 7.356 -3.084 1.00 88.00 363 TRP A C 1
ATOM 2982 O O . TRP A 1 363 ? 12.942 7.563 -3.605 1.00 88.00 363 TRP A O 1
ATOM 2992 N N . ILE A 1 364 ? 15.186 7.630 -3.689 1.00 86.00 364 ILE A N 1
ATOM 2993 C CA . ILE A 1 364 ? 15.266 8.373 -4.946 1.00 86.00 364 ILE A CA 1
ATOM 2994 C C . ILE A 1 364 ? 14.568 7.654 -6.114 1.00 86.00 364 ILE A C 1
ATOM 2996 O O . ILE A 1 364 ? 14.103 8.300 -7.043 1.00 86.00 364 ILE A O 1
ATOM 3000 N N . GLU A 1 365 ? 14.456 6.324 -6.043 1.00 80.38 365 GLU A N 1
ATOM 3001 C CA . GLU A 1 365 ? 13.733 5.484 -7.012 1.00 80.38 365 GLU A CA 1
ATOM 3002 C C . GLU A 1 365 ? 12.307 5.114 -6.550 1.00 80.38 365 GLU A C 1
ATOM 3004 O O . GLU A 1 365 ? 11.613 4.358 -7.229 1.00 80.38 365 GLU A O 1
ATOM 3009 N N . ASN A 1 366 ? 11.867 5.578 -5.375 1.00 83.38 366 ASN A N 1
ATOM 3010 C CA . ASN A 1 366 ? 10.556 5.248 -4.826 1.00 83.38 366 ASN A CA 1
ATOM 3011 C C . ASN A 1 366 ? 9.531 6.344 -5.146 1.00 83.38 366 ASN A C 1
ATOM 3013 O O . ASN A 1 366 ? 9.554 7.420 -4.549 1.00 83.38 366 ASN A O 1
ATOM 3017 N N . GLU A 1 367 ? 8.600 6.024 -6.045 1.00 80.44 367 GLU A N 1
ATOM 3018 C CA . GLU A 1 367 ? 7.577 6.948 -6.545 1.00 80.44 367 GLU A CA 1
ATOM 3019 C C . GLU A 1 367 ? 6.741 7.575 -5.414 1.00 80.44 367 GLU A C 1
ATOM 3021 O O . GLU A 1 367 ? 6.579 8.790 -5.386 1.00 80.44 367 GLU A O 1
ATOM 3026 N N . ASP A 1 368 ? 6.294 6.802 -4.417 1.00 82.69 368 ASP A N 1
ATOM 3027 C CA . ASP A 1 368 ? 5.479 7.333 -3.312 1.00 82.69 368 ASP A CA 1
ATOM 3028 C C . ASP A 1 368 ? 6.232 8.377 -2.475 1.00 82.69 368 ASP A C 1
ATOM 3030 O O . ASP A 1 368 ? 5.666 9.407 -2.092 1.00 82.69 368 ASP A O 1
ATOM 3034 N N . ILE A 1 369 ? 7.509 8.131 -2.165 1.00 88.69 369 ILE A N 1
ATOM 3035 C CA . ILE A 1 369 ? 8.332 9.077 -1.402 1.00 88.69 369 ILE A CA 1
ATOM 3036 C C . ILE A 1 369 ? 8.683 10.300 -2.247 1.00 88.69 369 ILE A C 1
ATOM 3038 O O . ILE A 1 369 ? 8.603 11.422 -1.741 1.00 88.69 369 ILE A O 1
ATOM 3042 N N . VAL A 1 370 ? 9.014 10.105 -3.526 1.00 86.50 370 VAL A N 1
ATOM 3043 C CA . VAL A 1 370 ? 9.260 11.196 -4.477 1.00 86.50 370 VAL A CA 1
ATOM 3044 C C . VAL A 1 370 ? 8.019 12.079 -4.598 1.00 86.50 370 VAL A C 1
ATOM 3046 O O . VAL A 1 370 ? 8.129 13.290 -4.424 1.00 86.50 370 VAL A O 1
ATOM 3049 N N . ILE A 1 371 ? 6.828 11.503 -4.781 1.00 83.69 371 ILE A N 1
ATOM 3050 C CA . ILE A 1 371 ? 5.560 12.239 -4.843 1.00 83.69 371 ILE A CA 1
ATOM 3051 C C . ILE A 1 371 ? 5.317 12.997 -3.538 1.00 83.69 371 ILE A C 1
ATOM 3053 O O . ILE A 1 371 ? 5.003 14.189 -3.580 1.00 83.69 371 ILE A O 1
ATOM 3057 N N . LYS A 1 372 ? 5.493 12.358 -2.372 1.00 87.19 372 LYS A N 1
ATOM 3058 C CA . LYS A 1 372 ? 5.344 13.031 -1.069 1.00 87.19 372 LYS A CA 1
ATOM 3059 C C . LYS A 1 372 ? 6.306 14.207 -0.932 1.00 87.19 372 LYS A C 1
ATOM 3061 O O . LYS A 1 372 ? 5.885 15.252 -0.453 1.00 87.19 372 LYS A O 1
ATOM 3066 N N . PHE A 1 373 ? 7.559 14.064 -1.370 1.00 89.19 373 PHE A N 1
ATOM 3067 C CA . PHE A 1 373 ? 8.544 15.147 -1.396 1.00 89.19 373 PHE A CA 1
ATOM 3068 C C . PHE A 1 373 ? 8.130 16.275 -2.355 1.00 89.19 373 PHE A C 1
ATOM 3070 O O . PHE A 1 373 ? 8.107 17.441 -1.955 1.00 89.19 373 PHE A O 1
ATOM 3077 N N . LEU A 1 374 ? 7.764 15.943 -3.597 1.00 83.44 374 LEU A N 1
ATOM 3078 C CA . LEU A 1 374 ? 7.376 16.914 -4.623 1.00 83.44 374 LEU A CA 1
ATOM 3079 C C . LEU A 1 374 ? 6.103 17.687 -4.250 1.00 83.44 374 LEU A C 1
ATOM 3081 O O . LEU A 1 374 ? 5.985 18.857 -4.625 1.00 83.44 374 LEU A O 1
ATOM 3085 N N . SER A 1 375 ? 5.214 17.062 -3.471 1.00 84.12 375 SER A N 1
ATOM 3086 C CA . SER A 1 375 ? 3.933 17.612 -3.004 1.00 84.12 375 SER A CA 1
ATOM 3087 C C . SER A 1 375 ? 4.034 18.490 -1.750 1.00 84.12 375 SER A C 1
ATOM 3089 O O . SER A 1 375 ? 3.011 18.981 -1.278 1.00 84.12 375 SER A O 1
ATOM 3091 N N . ARG A 1 376 ? 5.226 18.677 -1.164 1.00 85.88 376 ARG A N 1
ATOM 3092 C CA . ARG A 1 376 ? 5.374 19.490 0.052 1.00 85.88 376 ARG A CA 1
ATOM 3093 C C . ARG A 1 376 ? 5.216 20.985 -0.220 1.00 85.88 376 ARG A C 1
ATOM 3095 O O . ARG A 1 376 ? 5.884 21.539 -1.094 1.00 85.88 376 ARG A O 1
ATOM 3102 N N . ASP A 1 377 ? 4.452 21.653 0.642 1.00 83.56 377 ASP A N 1
ATOM 3103 C CA . ASP A 1 377 ? 4.269 23.111 0.612 1.00 83.56 377 ASP A CA 1
ATOM 3104 C C . ASP A 1 377 ? 5.592 23.877 0.813 1.00 83.56 377 ASP A C 1
ATOM 3106 O O . ASP A 1 377 ? 5.813 24.936 0.224 1.00 83.56 377 ASP A O 1
ATOM 3110 N N . ASP A 1 378 ? 6.506 23.329 1.617 1.00 87.06 378 ASP A N 1
ATOM 3111 C CA . ASP A 1 378 ? 7.811 23.911 1.944 1.00 87.06 378 ASP A CA 1
ATOM 3112 C C . ASP A 1 378 ? 8.962 23.372 1.069 1.00 87.06 378 ASP A C 1
ATOM 3114 O O . ASP A 1 378 ? 10.130 23.640 1.356 1.00 87.06 378 ASP A O 1
ATOM 3118 N N . LYS A 1 379 ? 8.678 22.668 -0.041 1.00 88.12 379 LYS A N 1
ATOM 3119 C CA . LYS A 1 379 ? 9.701 22.065 -0.926 1.00 88.12 379 LYS A CA 1
ATOM 3120 C C . LYS A 1 379 ? 10.797 23.044 -1.349 1.00 88.12 379 LYS A C 1
ATOM 3122 O O . LYS A 1 379 ? 11.979 22.707 -1.339 1.00 88.12 379 LYS A O 1
ATOM 3127 N N . ASN A 1 380 ? 10.423 24.271 -1.710 1.00 88.56 380 ASN A N 1
ATOM 3128 C CA . ASN A 1 380 ? 11.387 25.292 -2.129 1.00 88.56 380 ASN A CA 1
ATOM 3129 C C . ASN A 1 380 ? 12.294 25.752 -0.975 1.00 88.56 380 ASN A C 1
ATOM 3131 O O . ASN A 1 380 ? 13.435 26.143 -1.216 1.00 88.56 380 ASN A O 1
ATOM 3135 N N . GLU A 1 381 ? 11.802 25.739 0.266 1.00 89.81 381 GLU A N 1
ATOM 3136 C CA . GLU A 1 381 ? 12.611 26.016 1.458 1.00 89.81 381 GLU A CA 1
ATOM 3137 C C . GLU A 1 381 ? 13.541 24.838 1.761 1.00 89.81 381 GLU A C 1
ATOM 3139 O O . GLU A 1 381 ? 14.740 25.045 1.946 1.00 89.81 381 GLU A O 1
ATOM 3144 N N . LEU A 1 382 ? 13.028 23.607 1.677 1.00 90.88 382 LEU A N 1
ATOM 3145 C CA . LEU A 1 382 ? 13.812 22.382 1.823 1.00 90.88 382 LEU A CA 1
ATOM 3146 C C . LEU A 1 382 ? 14.984 22.324 0.829 1.00 90.88 382 LEU A C 1
ATOM 3148 O O . LEU A 1 382 ? 16.126 22.121 1.237 1.00 90.88 382 LEU A O 1
ATOM 3152 N N . LEU A 1 383 ? 14.723 22.574 -0.462 1.00 90.44 383 LEU A N 1
ATOM 3153 C CA . LEU A 1 383 ? 15.753 22.606 -1.507 1.00 90.44 383 LEU A CA 1
ATOM 3154 C C . LEU A 1 383 ? 16.852 23.632 -1.199 1.00 90.44 383 LEU A C 1
ATOM 3156 O O . LEU A 1 383 ? 18.021 23.372 -1.461 1.00 90.44 383 LEU A O 1
ATOM 3160 N N . ARG A 1 384 ? 16.506 24.785 -0.611 1.00 90.31 384 ARG A N 1
ATOM 3161 C CA . ARG A 1 384 ? 17.485 25.820 -0.225 1.00 90.31 384 ARG A CA 1
ATOM 3162 C C . ARG A 1 384 ? 18.317 25.434 0.995 1.00 90.31 384 ARG A C 1
ATOM 3164 O O . ARG A 1 384 ? 19.438 25.919 1.130 1.00 90.31 384 ARG A O 1
ATOM 3171 N N . CYS A 1 385 ? 17.780 24.610 1.893 1.00 89.38 385 CYS A N 1
ATOM 3172 C CA . CYS A 1 385 ? 18.519 24.077 3.039 1.00 89.38 385 CYS A CA 1
ATOM 3173 C C . CYS A 1 385 ? 19.452 22.921 2.657 1.00 89.38 385 CYS A C 1
ATOM 3175 O O . CYS A 1 385 ? 20.372 22.602 3.411 1.00 89.38 385 CYS A O 1
ATOM 3177 N N . TRP A 1 386 ? 19.230 22.306 1.499 1.00 88.06 386 TRP A N 1
ATOM 3178 C CA . TRP A 1 386 ? 19.963 21.135 1.056 1.00 88.06 386 TRP A CA 1
ATOM 3179 C C . TRP A 1 386 ? 21.265 21.509 0.343 1.00 88.06 386 TRP A C 1
ATOM 3181 O O . TRP A 1 386 ? 21.270 22.182 -0.686 1.00 88.06 386 TRP A O 1
ATOM 3191 N N . SER A 1 387 ? 22.394 21.038 0.875 1.00 86.06 387 SER A N 1
ATOM 3192 C CA . SER A 1 387 ? 23.715 21.208 0.256 1.00 86.06 387 SER A CA 1
ATOM 3193 C C . SER A 1 387 ? 23.976 20.140 -0.811 1.00 86.06 387 SER A C 1
ATOM 3195 O O . SER A 1 387 ? 24.928 19.373 -0.707 1.00 86.06 387 SER A O 1
ATOM 3197 N N . LEU A 1 388 ? 23.114 20.079 -1.829 1.00 84.50 388 LEU A N 1
ATOM 3198 C CA . LEU A 1 388 ? 23.241 19.117 -2.923 1.00 84.50 388 LEU A CA 1
ATOM 3199 C C . LEU A 1 388 ? 24.576 19.295 -3.656 1.00 84.50 388 LEU A C 1
ATOM 3201 O O . LEU A 1 388 ? 24.950 20.403 -4.050 1.00 84.50 388 LEU A O 1
ATOM 3205 N N . SER A 1 389 ? 25.269 18.185 -3.899 1.00 89.62 389 SER A N 1
ATOM 3206 C CA . SER A 1 389 ? 26.337 18.163 -4.897 1.00 89.62 389 SER A CA 1
ATOM 3207 C C . SER A 1 389 ? 25.766 18.381 -6.303 1.00 89.62 389 SER A C 1
ATOM 3209 O O . SER A 1 389 ? 24.568 18.207 -6.544 1.00 89.62 389 SER A O 1
ATOM 3211 N N . GLU A 1 390 ? 26.626 18.739 -7.254 1.00 88.00 390 GLU A N 1
ATOM 3212 C CA . GLU A 1 390 ? 26.239 18.873 -8.663 1.00 88.00 390 GLU A CA 1
ATOM 3213 C C . GLU A 1 390 ? 25.621 17.570 -9.188 1.00 88.00 390 GLU A C 1
ATOM 3215 O O . GLU A 1 390 ? 24.516 17.590 -9.712 1.00 88.00 390 GLU A O 1
ATOM 3220 N N . SER A 1 391 ? 26.245 16.425 -8.894 1.00 88.19 391 SER A N 1
ATOM 3221 C CA . SER A 1 391 ? 25.750 15.099 -9.291 1.00 88.19 391 SER A CA 1
ATOM 3222 C C . SER A 1 391 ? 24.382 14.738 -8.690 1.00 88.19 391 SER A C 1
ATOM 3224 O O . SER A 1 391 ? 23.528 14.196 -9.388 1.00 88.19 391 SER A O 1
ATOM 3226 N N . GLN A 1 392 ? 24.138 15.053 -7.413 1.00 89.00 392 GLN A N 1
ATOM 3227 C CA . GLN A 1 392 ? 22.817 14.841 -6.804 1.00 89.00 392 GLN A CA 1
ATOM 3228 C C . GLN A 1 392 ? 21.771 15.801 -7.372 1.00 89.00 392 GLN A C 1
ATOM 3230 O O . GLN A 1 392 ? 20.630 15.403 -7.581 1.00 89.00 392 GLN A O 1
ATOM 3235 N N . SER A 1 393 ? 22.153 17.052 -7.642 1.00 90.62 393 SER A N 1
ATOM 3236 C CA . SER A 1 393 ? 21.261 18.030 -8.273 1.00 90.62 393 SER A CA 1
ATOM 3237 C C . SER A 1 393 ? 20.875 17.580 -9.674 1.00 90.62 393 SER A C 1
ATOM 3239 O O . SER A 1 393 ? 19.708 17.662 -10.041 1.00 90.62 393 SER A O 1
ATOM 3241 N N . GLU A 1 394 ? 21.831 17.054 -10.439 1.00 90.38 394 GLU A N 1
ATOM 3242 C CA . GLU A 1 394 ? 21.558 16.467 -11.744 1.00 90.38 394 GLU A CA 1
ATOM 3243 C C . GLU A 1 394 ? 20.562 15.323 -11.622 1.00 90.38 394 GLU A C 1
ATOM 3245 O O . GLU A 1 394 ? 19.521 15.387 -12.263 1.00 90.38 394 GLU A O 1
ATOM 3250 N N . LYS A 1 395 ? 20.805 14.350 -10.735 1.00 89.38 395 LYS A N 1
ATOM 3251 C CA . LYS A 1 395 ? 19.897 13.211 -10.561 1.00 89.38 395 LYS A CA 1
ATOM 3252 C C . LYS A 1 395 ? 18.500 13.620 -10.077 1.00 89.38 395 LYS A C 1
ATOM 3254 O O . LYS A 1 395 ? 17.508 13.095 -10.575 1.00 89.38 395 LYS A O 1
ATOM 3259 N N . LEU A 1 396 ? 18.399 14.581 -9.156 1.00 89.62 396 LEU A N 1
ATOM 3260 C CA . LEU A 1 396 ? 17.107 15.118 -8.717 1.00 89.62 396 LEU A CA 1
ATOM 3261 C C . LEU A 1 396 ? 16.364 15.798 -9.866 1.00 89.62 396 LEU A C 1
ATOM 3263 O O . LEU A 1 396 ? 15.153 15.648 -9.994 1.00 89.62 396 LEU A O 1
ATOM 3267 N N . ALA A 1 397 ? 17.091 16.532 -10.709 1.00 90.38 397 ALA A N 1
ATOM 3268 C CA . ALA A 1 397 ? 16.528 17.129 -11.905 1.00 90.38 397 ALA A CA 1
ATOM 3269 C C . ALA A 1 397 ? 16.002 16.071 -12.884 1.00 90.38 397 ALA A C 1
ATOM 3271 O O . ALA A 1 397 ? 14.936 16.290 -13.451 1.00 90.38 397 ALA A O 1
ATOM 3272 N N . GLU A 1 398 ? 16.685 14.933 -13.059 1.00 89.38 398 GLU A N 1
ATOM 3273 C CA . GLU A 1 398 ? 16.174 13.821 -13.884 1.00 89.38 398 GLU A CA 1
ATOM 3274 C C . GLU A 1 398 ? 14.814 13.331 -13.379 1.00 89.38 398 GLU A C 1
ATOM 3276 O O . GLU A 1 398 ? 13.899 13.149 -14.169 1.00 89.38 398 GLU A O 1
ATOM 3281 N N . ILE A 1 399 ? 14.652 13.189 -12.065 1.00 86.75 399 ILE A N 1
ATOM 3282 C CA . ILE A 1 399 ? 13.409 12.690 -11.457 1.00 86.75 399 ILE A CA 1
ATOM 3283 C C . ILE A 1 399 ? 12.293 13.716 -11.559 1.00 86.75 399 ILE A C 1
ATOM 3285 O O . ILE A 1 399 ? 11.175 13.383 -11.934 1.00 86.75 399 ILE A O 1
ATOM 3289 N N . ILE A 1 400 ? 12.610 14.988 -11.306 1.00 86.69 400 ILE A N 1
ATOM 3290 C CA . ILE A 1 400 ? 11.668 16.085 -11.540 1.00 86.69 400 ILE A CA 1
ATOM 3291 C C . ILE A 1 400 ? 11.216 16.081 -13.004 1.00 86.69 400 ILE A C 1
ATOM 3293 O O . ILE A 1 400 ? 10.041 16.291 -13.260 1.00 86.69 400 ILE A O 1
ATOM 3297 N N . ILE A 1 401 ? 12.114 15.821 -13.961 1.00 86.00 401 ILE A N 1
ATOM 3298 C CA . ILE A 1 401 ? 11.787 15.679 -15.388 1.00 86.00 401 ILE A CA 1
ATOM 3299 C C . ILE A 1 401 ? 10.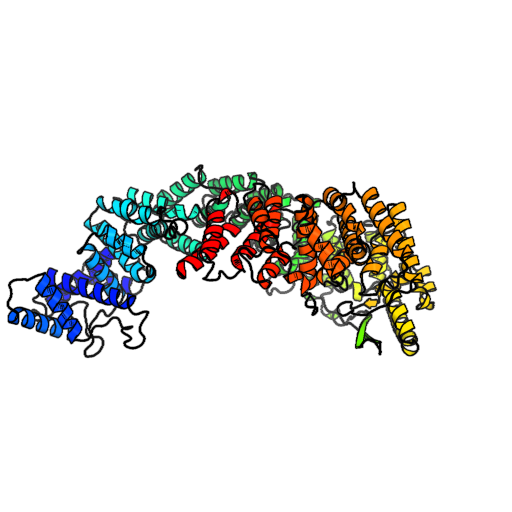920 14.440 -15.648 1.00 86.00 401 ILE A C 1
ATOM 3301 O O . ILE A 1 401 ? 10.002 14.489 -16.470 1.00 86.00 401 ILE A O 1
ATOM 3305 N N . GLU A 1 402 ? 11.216 13.320 -14.996 1.00 81.31 402 GLU A N 1
ATOM 3306 C CA . GLU A 1 402 ? 10.521 12.056 -15.208 1.00 81.31 402 GLU A CA 1
ATOM 3307 C C . GLU A 1 402 ? 9.079 12.083 -14.689 1.00 81.31 402 GLU A C 1
ATOM 3309 O O . GLU A 1 402 ? 8.195 11.658 -15.442 1.00 81.31 402 GLU A O 1
ATOM 3314 N N . ASP A 1 403 ? 8.869 12.661 -13.501 1.00 75.75 403 ASP A N 1
ATOM 3315 C CA . ASP A 1 403 ? 7.619 12.671 -12.717 1.00 75.75 403 ASP A CA 1
ATOM 3316 C C . ASP A 1 403 ? 6.969 14.062 -12.615 1.00 75.75 403 ASP A C 1
ATOM 3318 O O . ASP A 1 403 ? 6.110 14.332 -11.772 1.00 75.75 403 ASP A O 1
ATOM 3322 N N . TRP A 1 404 ? 7.363 14.962 -13.512 1.00 71.75 404 TRP A N 1
ATOM 3323 C CA . TRP A 1 404 ? 6.913 16.350 -13.592 1.00 71.75 404 TRP A CA 1
ATOM 3324 C C . TRP A 1 404 ? 5.391 16.553 -13.551 1.00 71.75 404 TRP A C 1
ATOM 3326 O O . TRP A 1 404 ? 4.960 17.626 -13.146 1.00 71.75 404 TRP A O 1
ATOM 3336 N N . GLU A 1 405 ? 4.565 15.564 -13.923 1.00 66.12 405 GLU A N 1
ATOM 3337 C CA . GLU A 1 405 ? 3.094 15.642 -13.866 1.00 66.12 405 GLU A CA 1
ATOM 3338 C C . GLU A 1 405 ? 2.563 15.911 -12.444 1.00 66.12 405 GLU A C 1
ATOM 3340 O O . GLU A 1 405 ? 1.553 16.599 -12.293 1.00 66.12 405 GLU A O 1
ATOM 3345 N N . TYR A 1 406 ? 3.271 15.440 -11.411 1.00 57.03 406 TYR A N 1
ATOM 3346 C CA . TYR A 1 406 ? 2.947 15.680 -9.998 1.00 57.03 406 TYR A CA 1
ATOM 3347 C C . TYR A 1 406 ? 3.502 17.011 -9.462 1.00 57.03 406 TYR A C 1
ATOM 3349 O O . TYR A 1 406 ? 3.103 17.466 -8.392 1.00 57.03 406 TYR A O 1
ATOM 3357 N N . ASP A 1 407 ? 4.401 17.652 -10.213 1.00 58.62 407 ASP A N 1
ATOM 3358 C CA . ASP A 1 407 ? 4.988 18.966 -9.917 1.00 58.62 407 ASP A CA 1
ATOM 3359 C C . ASP A 1 407 ? 4.202 20.121 -10.583 1.00 58.62 407 ASP A C 1
ATOM 3361 O O . ASP A 1 407 ? 4.552 21.300 -10.468 1.00 58.62 407 ASP A O 1
ATOM 3365 N N . LEU A 1 408 ? 3.115 19.804 -11.301 1.00 59.62 408 LEU A N 1
ATOM 3366 C CA . LEU A 1 408 ? 2.253 20.791 -11.946 1.00 59.62 408 LEU A CA 1
ATOM 3367 C C . LEU A 1 408 ? 1.170 21.269 -10.960 1.00 59.62 408 LEU A C 1
ATOM 3369 O O . LEU A 1 408 ? 0.298 20.487 -10.574 1.00 59.62 408 LEU A O 1
ATOM 3373 N N . PRO A 1 409 ? 1.144 22.556 -10.570 1.00 53.97 409 PRO A N 1
ATOM 3374 C CA . PRO A 1 409 ? 0.040 23.098 -9.804 1.00 53.97 409 PRO A CA 1
ATOM 3375 C C . PRO A 1 409 ? -1.237 23.011 -10.642 1.00 53.97 409 PRO A C 1
ATOM 3377 O O . PRO A 1 409 ? -1.285 23.418 -11.807 1.00 53.97 409 PRO A O 1
ATOM 3380 N N . ASN A 1 410 ? -2.300 22.496 -10.029 1.00 47.72 410 ASN A N 1
ATOM 3381 C CA . ASN A 1 410 ? -3.632 22.536 -10.609 1.00 47.72 410 ASN A CA 1
ATOM 3382 C C . ASN A 1 410 ? -4.034 24.009 -10.801 1.00 47.72 410 ASN A C 1
ATOM 3384 O O . ASN A 1 410 ? -4.403 24.678 -9.840 1.00 47.72 410 ASN A O 1
ATOM 3388 N N . SER A 1 411 ? -4.027 24.492 -12.047 1.00 49.69 411 SER A N 1
ATOM 3389 C CA . SER A 1 411 ? -4.708 25.714 -12.520 1.00 49.69 411 SER A CA 1
ATOM 3390 C C . SER A 1 411 ? -4.080 27.107 -12.309 1.00 49.69 411 SER A C 1
ATOM 3392 O O . SER A 1 411 ? -4.814 28.091 -12.389 1.00 49.69 411 SER A O 1
ATOM 3394 N N . GLU A 1 412 ? -2.763 27.259 -12.142 1.00 53.06 412 GLU A N 1
ATOM 3395 C CA . GLU A 1 412 ? -2.161 28.610 -12.176 1.00 53.06 412 GLU A CA 1
ATOM 3396 C C . GLU A 1 412 ? -1.848 29.103 -13.605 1.00 53.06 412 GLU A C 1
ATOM 3398 O O . GLU A 1 412 ? -1.487 28.325 -14.491 1.00 53.06 412 GLU A O 1
ATOM 3403 N N . GLU A 1 413 ? -2.005 30.415 -13.836 1.00 62.12 413 GLU A N 1
ATOM 3404 C CA . GLU A 1 413 ? -1.519 31.100 -15.042 1.00 62.12 413 GLU A CA 1
ATOM 3405 C C . GLU A 1 413 ? -0.017 30.827 -15.210 1.00 62.12 413 GLU A C 1
ATOM 3407 O O . GLU A 1 413 ? 0.753 30.996 -14.265 1.00 62.12 413 GLU A O 1
ATOM 3412 N N . ILE A 1 414 ? 0.407 30.411 -16.412 1.00 67.56 414 ILE A N 1
ATOM 3413 C CA . ILE A 1 414 ? 1.825 30.163 -16.710 1.00 67.56 414 ILE A CA 1
ATOM 3414 C C . ILE A 1 414 ? 2.620 31.424 -16.365 1.00 67.56 414 ILE A C 1
ATOM 3416 O O . ILE A 1 414 ? 2.436 32.475 -16.984 1.00 67.56 414 ILE A O 1
ATOM 3420 N N . ASN A 1 415 ? 3.523 31.312 -15.390 1.00 73.56 415 ASN A N 1
ATOM 3421 C CA . ASN A 1 415 ? 4.442 32.390 -15.074 1.00 73.56 415 ASN A CA 1
ATOM 3422 C C . ASN A 1 415 ? 5.570 32.416 -16.112 1.00 73.56 415 ASN A C 1
ATOM 3424 O O . ASN A 1 415 ? 6.490 31.600 -16.086 1.00 73.56 415 ASN A O 1
ATOM 3428 N N . TRP A 1 416 ? 5.482 33.382 -17.020 1.00 74.88 416 TRP A N 1
ATOM 3429 C CA . TRP A 1 416 ? 6.408 33.583 -18.130 1.00 74.88 416 TRP A CA 1
ATOM 3430 C C . TRP A 1 416 ? 7.738 34.249 -17.740 1.00 74.88 416 TRP A C 1
ATOM 3432 O O . TRP A 1 416 ? 8.614 34.403 -18.597 1.00 74.88 416 TRP A O 1
ATOM 3442 N N . GLU A 1 417 ? 7.902 34.653 -16.475 1.00 78.62 417 GLU A N 1
ATOM 3443 C CA . GLU A 1 417 ? 9.108 35.315 -15.979 1.00 78.62 417 GLU A CA 1
ATOM 3444 C C . GLU A 1 417 ? 10.159 34.316 -15.477 1.00 78.62 417 GLU A C 1
ATOM 3446 O O . GLU A 1 417 ? 9.953 33.563 -14.515 1.00 78.62 417 GLU A O 1
ATOM 3451 N N . PHE A 1 418 ? 11.352 34.385 -16.074 1.00 81.62 418 PHE A N 1
ATOM 3452 C CA . PHE A 1 418 ? 12.515 33.630 -15.622 1.00 81.62 418 PHE A CA 1
ATOM 3453 C C . PHE A 1 418 ? 13.551 34.529 -14.943 1.00 81.62 418 PHE A C 1
ATOM 3455 O O . PHE A 1 418 ? 14.051 35.494 -15.524 1.00 81.62 418 PHE A O 1
ATOM 3462 N N . THR A 1 419 ? 13.925 34.169 -13.717 1.00 81.38 419 THR A N 1
ATOM 3463 C CA . THR A 1 419 ? 15.020 34.788 -12.960 1.00 81.38 419 THR A CA 1
ATOM 3464 C C . THR A 1 419 ? 16.291 33.955 -13.086 1.00 81.38 419 THR A C 1
ATOM 3466 O O . THR A 1 419 ? 16.218 32.729 -13.082 1.00 81.38 419 THR A O 1
ATOM 3469 N N . GLN A 1 420 ? 17.459 34.600 -13.159 1.00 85.12 420 GLN A N 1
ATOM 3470 C CA . GLN A 1 420 ? 18.742 33.899 -13.267 1.00 85.12 420 GLN A CA 1
ATOM 3471 C C . GLN A 1 420 ? 19.126 33.237 -11.927 1.00 85.12 420 GLN A C 1
ATOM 3473 O O . GLN A 1 420 ? 19.367 33.966 -10.959 1.00 85.12 420 GLN A O 1
ATOM 3478 N N . PRO A 1 421 ? 19.219 31.895 -11.859 1.00 89.38 421 PRO A N 1
ATOM 3479 C CA . PRO A 1 421 ? 19.540 31.192 -10.623 1.00 89.38 421 PRO A CA 1
ATOM 3480 C C . PRO A 1 421 ? 21.028 31.341 -10.274 1.00 89.38 421 PRO A C 1
ATOM 3482 O O . PRO A 1 421 ? 21.889 31.313 -11.154 1.00 89.38 421 PRO A O 1
ATOM 3485 N N . GLN A 1 422 ? 21.316 31.509 -8.985 1.00 87.19 422 GLN A N 1
ATOM 3486 C CA . GLN A 1 422 ? 22.650 31.672 -8.395 1.00 87.19 422 GLN A CA 1
ATOM 3487 C C . GLN A 1 422 ? 23.131 30.413 -7.661 1.00 87.19 422 GLN A C 1
ATOM 3489 O O . GLN A 1 422 ? 24.314 30.292 -7.353 1.00 87.19 422 GLN A O 1
ATOM 3494 N N . THR A 1 423 ? 22.227 29.480 -7.357 1.00 90.62 423 THR A N 1
ATOM 3495 C CA . THR A 1 423 ? 22.529 28.227 -6.645 1.00 90.62 423 THR A CA 1
ATOM 3496 C C . THR A 1 423 ? 21.950 27.022 -7.385 1.00 90.62 423 THR A C 1
ATOM 3498 O O . THR A 1 423 ? 21.014 27.173 -8.169 1.00 90.62 423 THR A O 1
ATOM 3501 N N . LEU A 1 424 ? 22.466 25.816 -7.115 1.00 91.31 424 LEU A N 1
ATOM 3502 C CA . LEU A 1 424 ? 21.919 24.566 -7.667 1.00 91.31 424 LEU A CA 1
ATOM 3503 C C . LEU A 1 424 ? 20.441 24.374 -7.288 1.00 91.31 424 LEU A C 1
ATOM 3505 O O . LEU A 1 424 ? 19.625 24.020 -8.134 1.00 91.31 424 LEU A O 1
ATOM 3509 N N . ALA A 1 425 ? 20.066 24.719 -6.054 1.00 89.94 425 ALA A N 1
ATOM 3510 C CA . ALA A 1 425 ? 18.675 24.704 -5.607 1.00 89.94 425 ALA A CA 1
ATOM 3511 C C . ALA A 1 425 ? 17.782 25.641 -6.442 1.00 89.94 425 ALA A C 1
ATOM 3513 O O . ALA A 1 425 ? 16.689 25.263 -6.856 1.00 89.94 425 ALA A O 1
ATOM 3514 N N . GLU A 1 426 ? 18.247 26.857 -6.746 1.00 90.75 426 GLU A N 1
ATOM 3515 C CA . GLU A 1 426 ? 17.509 27.785 -7.612 1.00 90.75 426 GLU A CA 1
ATOM 3516 C C . GLU A 1 426 ? 17.428 27.299 -9.066 1.00 90.75 426 GLU A C 1
ATOM 3518 O O . GLU A 1 426 ? 16.440 27.580 -9.744 1.00 90.75 426 GLU A O 1
ATOM 3523 N N . GLN A 1 427 ? 18.426 26.549 -9.544 1.00 93.69 427 GLN A N 1
ATOM 3524 C CA . GLN A 1 427 ? 18.378 25.901 -10.857 1.00 93.69 427 GLN A CA 1
ATOM 3525 C C . GLN A 1 427 ? 17.307 24.799 -10.913 1.00 93.69 427 GLN A C 1
ATOM 3527 O O . GLN A 1 427 ? 16.576 24.727 -11.899 1.00 93.69 427 GLN A O 1
ATOM 3532 N N . LEU A 1 428 ? 17.146 24.000 -9.852 1.00 91.94 428 LEU A N 1
ATOM 3533 C CA . LEU A 1 428 ? 16.062 23.010 -9.746 1.00 91.94 428 LEU A CA 1
ATOM 3534 C C . LEU A 1 428 ? 14.678 23.668 -9.702 1.00 91.94 428 LEU A C 1
ATOM 3536 O O . LEU A 1 428 ? 13.752 23.213 -10.362 1.00 91.94 428 LEU A O 1
ATOM 3540 N N . ILE A 1 429 ? 14.544 24.795 -9.001 1.00 89.00 429 ILE A N 1
ATOM 3541 C CA . ILE A 1 429 ? 13.296 25.574 -8.994 1.00 89.00 429 ILE A CA 1
ATOM 3542 C C . ILE A 1 429 ? 12.988 26.132 -10.396 1.00 89.00 429 ILE A C 1
ATOM 3544 O O . ILE A 1 429 ? 11.830 26.170 -10.816 1.00 89.00 429 ILE A O 1
ATOM 3548 N N . LEU A 1 430 ? 14.012 26.573 -11.139 1.00 90.69 430 LEU A N 1
ATOM 3549 C CA . LEU A 1 430 ? 13.853 26.993 -12.534 1.00 90.69 430 LEU A CA 1
ATOM 3550 C C . LEU A 1 430 ? 13.400 25.822 -13.421 1.00 90.69 430 LEU A C 1
ATOM 3552 O O . LEU A 1 430 ? 12.527 26.022 -14.262 1.00 90.69 430 LEU A O 1
ATOM 3556 N N . LEU A 1 431 ? 13.945 24.619 -13.224 1.00 91.12 431 LEU A N 1
ATOM 3557 C CA . LEU A 1 431 ? 13.581 23.423 -13.987 1.00 91.12 431 LEU A CA 1
ATOM 3558 C C . LEU A 1 431 ? 12.077 23.132 -13.930 1.00 91.12 431 LEU A C 1
ATOM 3560 O O . LEU A 1 431 ? 11.454 23.011 -14.985 1.00 91.12 431 LEU A O 1
ATOM 3564 N N . SER A 1 432 ? 11.488 23.105 -12.730 1.00 85.75 432 SER A N 1
ATOM 3565 C CA . SER A 1 432 ? 10.045 22.893 -12.535 1.00 85.75 432 SER A CA 1
ATOM 3566 C C . SER A 1 432 ? 9.198 23.894 -13.333 1.00 85.75 432 SER A C 1
ATOM 3568 O O . SER A 1 432 ? 8.214 23.525 -13.977 1.00 85.75 432 SER A O 1
ATOM 3570 N N . LYS A 1 433 ? 9.618 25.169 -13.380 1.00 84.44 433 LYS A N 1
ATOM 3571 C CA . LYS A 1 433 ? 8.943 26.208 -14.181 1.00 84.44 433 LYS A CA 1
ATOM 3572 C C . LYS A 1 433 ? 9.052 25.967 -15.687 1.00 84.44 433 LYS A C 1
ATOM 3574 O O . LYS A 1 433 ? 8.099 26.202 -16.423 1.00 84.44 433 LYS A O 1
ATOM 3579 N N . VAL A 1 434 ? 10.215 25.531 -16.170 1.00 87.69 434 VAL A N 1
ATOM 3580 C CA . VAL A 1 434 ? 10.434 25.267 -17.603 1.00 87.69 434 VAL A CA 1
ATOM 3581 C C . VAL A 1 434 ? 9.638 24.035 -18.047 1.00 87.69 434 VAL A C 1
ATOM 3583 O O . VAL A 1 434 ? 9.036 24.051 -19.122 1.00 87.69 434 VAL A O 1
ATOM 3586 N N . LEU A 1 435 ? 9.564 23.003 -17.205 1.00 86.75 435 LEU A N 1
ATOM 3587 C CA . LEU A 1 435 ? 8.751 21.817 -17.460 1.00 86.75 435 LEU A CA 1
ATOM 3588 C C . LEU A 1 435 ? 7.270 22.177 -17.616 1.00 86.75 435 LEU A C 1
ATOM 3590 O O . LEU A 1 435 ? 6.677 21.787 -18.616 1.00 86.75 435 LEU A O 1
ATOM 3594 N N . GLN A 1 436 ? 6.696 23.032 -16.759 1.00 80.06 436 GLN A N 1
ATOM 3595 C CA . GLN A 1 436 ? 5.315 23.528 -16.932 1.00 80.06 436 GLN A CA 1
ATOM 3596 C C . GLN A 1 436 ? 5.024 24.076 -18.341 1.00 80.06 436 GLN A C 1
ATOM 3598 O O . GLN A 1 436 ? 3.924 23.895 -18.868 1.00 80.06 436 GLN A O 1
ATOM 3603 N N . ILE A 1 437 ? 5.992 24.723 -18.992 1.00 80.94 437 ILE A N 1
ATOM 3604 C CA . ILE A 1 437 ? 5.820 25.252 -20.353 1.00 80.94 437 ILE A CA 1
ATOM 3605 C C . ILE A 1 437 ? 5.788 24.115 -21.382 1.00 80.94 437 ILE A C 1
ATOM 3607 O O . ILE A 1 437 ? 4.932 24.126 -22.268 1.00 80.94 437 ILE A O 1
ATOM 3611 N N . ILE A 1 438 ? 6.653 23.104 -21.246 1.00 82.31 438 ILE A N 1
ATOM 3612 C CA . ILE A 1 438 ? 6.665 21.920 -22.125 1.00 82.31 438 ILE A CA 1
ATOM 3613 C C . ILE A 1 438 ? 5.314 21.177 -22.059 1.00 82.31 438 ILE A C 1
ATOM 3615 O O . ILE A 1 438 ? 4.782 20.792 -23.101 1.00 82.31 438 ILE A O 1
ATOM 3619 N N . ALA A 1 439 ? 4.705 21.052 -20.870 1.00 77.44 439 ALA A N 1
ATOM 3620 C CA . ALA A 1 439 ? 3.381 20.421 -20.668 1.00 77.44 439 ALA A CA 1
ATOM 3621 C C . ALA A 1 439 ? 2.299 21.109 -21.472 1.00 77.44 439 ALA A C 1
ATOM 3623 O O . ALA A 1 439 ? 1.490 20.458 -22.137 1.00 77.44 439 ALA A O 1
ATOM 3624 N N . ASN A 1 440 ? 2.288 22.433 -21.394 1.00 73.44 440 ASN A N 1
ATOM 3625 C CA . ASN A 1 440 ? 1.207 23.231 -21.934 1.00 73.44 440 ASN A CA 1
ATOM 3626 C C . ASN A 1 440 ? 1.292 23.398 -23.462 1.00 73.44 440 ASN A C 1
ATOM 3628 O O . ASN A 1 440 ? 0.275 23.693 -24.089 1.00 73.44 440 ASN A O 1
ATOM 3632 N N . TYR A 1 441 ? 2.458 23.155 -24.079 1.00 72.44 441 TYR A N 1
ATOM 3633 C CA . TYR A 1 441 ? 2.706 23.430 -25.503 1.00 72.44 441 TYR A CA 1
ATOM 3634 C C . TYR A 1 441 ? 2.979 22.195 -26.386 1.00 72.44 441 TYR A C 1
ATOM 3636 O O . TYR A 1 441 ? 3.360 22.343 -27.549 1.00 72.44 441 TYR A O 1
ATOM 3644 N N . ARG A 1 442 ? 2.691 20.973 -25.908 1.00 65.94 442 ARG A N 1
ATOM 3645 C CA . ARG A 1 442 ? 2.712 19.745 -26.733 1.00 65.94 442 ARG A CA 1
ATOM 3646 C C . ARG A 1 442 ? 1.551 19.717 -27.754 1.00 65.94 442 ARG A C 1
ATOM 3648 O O . ARG A 1 442 ? 0.440 19.292 -27.441 1.00 65.94 442 ARG A O 1
ATOM 3655 N N . ARG A 1 443 ? 1.741 20.165 -29.001 1.00 55.75 443 ARG A N 1
ATOM 3656 C CA . ARG A 1 443 ? 0.764 19.918 -30.093 1.00 55.75 443 ARG A CA 1
ATOM 3657 C C . ARG A 1 443 ? 1.453 19.465 -31.383 1.00 55.75 443 ARG A C 1
ATOM 3659 O O . ARG A 1 443 ? 2.308 20.168 -31.905 1.00 55.75 443 ARG A O 1
ATOM 3666 N N . MET A 1 444 ? 1.038 18.305 -31.904 1.00 52.25 444 MET A N 1
ATOM 3667 C CA . MET A 1 444 ? 1.524 17.696 -33.154 1.00 52.25 444 MET A CA 1
ATOM 3668 C C . MET A 1 444 ? 0.436 17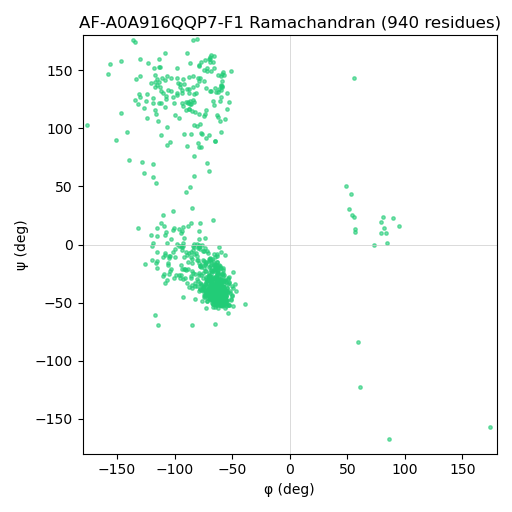.651 -34.238 1.00 52.25 444 MET A C 1
ATOM 3670 O O . MET A 1 444 ? -0.745 17.485 -33.926 1.00 52.25 444 MET A O 1
ATOM 3674 N N . LYS A 1 445 ? 0.853 17.666 -35.513 1.00 46.81 445 LYS A N 1
ATOM 3675 C CA . LYS A 1 445 ? 0.110 17.063 -36.636 1.00 46.81 445 LYS A CA 1
ATOM 3676 C C . LYS A 1 445 ? 0.887 15.849 -37.156 1.00 46.81 445 LYS A C 1
ATOM 3678 O O . LYS A 1 445 ? 2.085 15.954 -37.386 1.00 46.81 445 LYS A O 1
ATOM 3683 N N . ILE A 1 446 ? 0.205 14.721 -37.353 1.00 52.50 446 ILE A N 1
ATOM 3684 C CA . ILE A 1 446 ? 0.764 13.454 -37.860 1.00 52.50 446 ILE A CA 1
ATOM 3685 C C . ILE A 1 446 ? 0.078 13.123 -39.199 1.00 52.50 446 ILE A C 1
ATOM 3687 O O . ILE A 1 446 ? -1.124 13.358 -39.331 1.00 52.50 446 ILE A O 1
ATOM 3691 N N . PHE A 1 447 ? 0.829 12.616 -40.186 1.00 49.66 447 PHE A N 1
ATOM 3692 C CA . PHE A 1 447 ? 0.298 12.103 -41.458 1.00 49.66 447 PHE A CA 1
ATOM 3693 C C . PHE A 1 447 ? 0.392 10.564 -41.494 1.00 49.66 447 PHE A C 1
ATOM 3695 O O . PHE A 1 447 ? 1.477 10.011 -41.301 1.00 49.66 447 PHE A O 1
ATOM 3702 N N . ASP A 1 448 ? -0.727 9.888 -41.785 1.00 53.78 448 ASP A N 1
ATOM 3703 C CA . ASP A 1 448 ? -0.838 8.418 -41.802 1.00 53.78 448 ASP A CA 1
ATOM 3704 C C . ASP A 1 448 ? -0.785 7.850 -43.239 1.00 53.78 448 ASP A C 1
ATOM 3706 O O . ASP A 1 448 ? -1.580 8.248 -44.097 1.00 53.78 448 ASP A O 1
ATOM 3710 N N . LEU A 1 449 ? 0.110 6.883 -43.502 1.00 54.81 449 LEU A N 1
ATOM 3711 C CA . LEU A 1 449 ? 0.152 6.055 -44.720 1.00 54.81 449 LEU A CA 1
ATOM 3712 C C . LEU A 1 449 ? -0.115 4.579 -44.361 1.00 54.81 449 LEU A C 1
ATOM 3714 O O . LEU A 1 449 ? 0.457 4.072 -43.404 1.00 54.81 449 LEU A O 1
ATOM 3718 N N . ARG A 1 450 ? -0.931 3.850 -45.134 1.00 56.78 450 ARG A N 1
ATOM 3719 C CA . ARG A 1 450 ? -1.337 2.460 -44.831 1.00 56.78 450 ARG A CA 1
ATOM 3720 C C . ARG A 1 450 ? -1.002 1.493 -45.972 1.00 56.78 450 ARG A C 1
ATOM 3722 O O . ARG A 1 450 ? -1.355 1.767 -47.114 1.00 56.78 450 ARG A O 1
ATOM 3729 N N . ILE A 1 451 ? -0.344 0.371 -45.663 1.00 58.97 451 ILE A N 1
ATOM 3730 C CA . ILE A 1 451 ? 0.017 -0.712 -46.600 1.00 58.97 451 ILE A CA 1
ATOM 3731 C C . ILE A 1 451 ? -0.892 -1.926 -46.378 1.00 58.97 451 ILE A C 1
ATOM 3733 O O . ILE A 1 451 ? -1.040 -2.375 -45.243 1.00 58.97 451 ILE A O 1
ATOM 3737 N N . GLU A 1 452 ? -1.441 -2.508 -47.449 1.00 56.00 452 GLU A N 1
ATOM 3738 C CA . GLU A 1 452 ? -2.236 -3.749 -47.407 1.00 56.00 452 GLU A CA 1
ATOM 3739 C C . GLU A 1 452 ? -1.499 -4.909 -48.119 1.00 56.00 452 GLU A C 1
ATOM 3741 O O . GLU A 1 452 ? -0.930 -4.719 -49.199 1.00 56.00 452 GLU A O 1
ATOM 3746 N N . ILE A 1 453 ? -1.485 -6.105 -47.509 1.00 58.97 453 ILE A N 1
ATOM 3747 C CA . ILE A 1 453 ? -0.958 -7.352 -48.104 1.00 58.97 453 ILE A CA 1
ATOM 3748 C C . ILE A 1 453 ? -2.124 -8.343 -48.242 1.00 58.97 453 ILE A C 1
ATOM 3750 O O . ILE A 1 453 ? -2.669 -8.798 -47.230 1.00 58.97 453 ILE A O 1
ATOM 3754 N N . ASP A 1 454 ? -2.508 -8.653 -49.485 1.00 47.53 454 ASP A N 1
ATOM 3755 C CA . ASP A 1 454 ? -3.799 -9.269 -49.832 1.00 47.53 454 ASP A CA 1
ATOM 3756 C C . ASP A 1 454 ? -3.956 -10.703 -49.293 1.00 47.53 454 ASP A C 1
ATOM 3758 O O . ASP A 1 454 ? -5.039 -11.067 -48.831 1.00 47.53 454 ASP A O 1
ATOM 3762 N N . ASP A 1 455 ? -2.879 -11.498 -49.256 1.00 52.62 455 ASP A N 1
ATOM 3763 C CA . ASP A 1 455 ? -2.937 -12.906 -48.819 1.00 52.62 455 ASP A CA 1
ATOM 3764 C C . ASP A 1 455 ? -2.867 -13.096 -47.288 1.00 52.62 455 ASP A C 1
ATOM 3766 O O . ASP A 1 455 ? -3.072 -14.196 -46.771 1.00 52.62 455 ASP A O 1
ATOM 3770 N N . LEU A 1 456 ? -2.596 -12.024 -46.530 1.00 50.03 456 LEU A N 1
ATOM 3771 C CA . LEU A 1 456 ? -2.410 -12.101 -45.078 1.00 50.03 456 LEU A CA 1
ATOM 3772 C C . LEU A 1 456 ? -3.537 -11.464 -44.262 1.00 50.03 456 LEU A C 1
ATOM 3774 O O . LEU A 1 456 ? -3.566 -11.703 -43.064 1.00 50.03 456 LEU A O 1
ATOM 3778 N N . SER A 1 457 ? -4.492 -10.710 -44.819 1.00 48.72 457 SER A N 1
ATOM 3779 C CA . SER A 1 457 ? -5.517 -9.969 -44.038 1.00 48.72 457 SER A CA 1
ATOM 3780 C C . SER A 1 457 ? -4.945 -9.030 -42.951 1.00 48.72 457 SER A C 1
ATOM 3782 O O . SER A 1 457 ? -5.613 -8.722 -41.965 1.00 48.72 457 SER A O 1
ATOM 3784 N N . HIS A 1 458 ? -3.704 -8.562 -43.131 1.00 54.41 458 HIS A N 1
ATOM 3785 C CA . HIS A 1 458 ? -3.013 -7.653 -42.210 1.00 54.41 458 HIS A CA 1
ATOM 3786 C C . HIS A 1 458 ? -2.625 -6.350 -42.926 1.00 54.41 458 HIS A C 1
ATOM 3788 O O . HIS A 1 458 ? -2.155 -6.372 -44.064 1.00 54.41 458 HIS A O 1
ATOM 3794 N N . HIS A 1 459 ? -2.790 -5.221 -42.231 1.00 57.31 459 HIS A N 1
ATOM 3795 C CA . HIS A 1 459 ? -2.360 -3.896 -42.683 1.00 57.31 459 HIS A CA 1
ATOM 3796 C C . HIS A 1 459 ? -1.130 -3.444 -41.890 1.00 57.31 459 HIS A C 1
ATOM 3798 O O . HIS A 1 459 ? -1.029 -3.726 -40.694 1.00 57.31 459 HIS A O 1
ATOM 3804 N N . ILE A 1 460 ? -0.216 -2.725 -42.538 1.00 58.25 460 ILE A N 1
ATOM 3805 C CA . ILE A 1 460 ? 0.952 -2.109 -41.901 1.00 58.25 460 ILE A CA 1
ATOM 3806 C C . ILE A 1 460 ? 0.826 -0.594 -42.056 1.00 58.25 460 ILE A C 1
ATOM 3808 O O . ILE A 1 460 ? 0.864 -0.085 -43.174 1.00 58.25 460 ILE A O 1
ATOM 3812 N N . ASP A 1 461 ? 0.685 0.124 -40.942 1.00 56.53 461 ASP A N 1
ATOM 3813 C CA . ASP A 1 461 ? 0.665 1.588 -40.940 1.00 56.53 461 ASP A CA 1
ATOM 3814 C C . ASP A 1 461 ? 2.098 2.133 -40.841 1.00 56.53 461 ASP A C 1
ATOM 3816 O O . ASP A 1 461 ? 2.895 1.730 -39.982 1.00 56.53 461 ASP A O 1
ATOM 3820 N N . ILE A 1 462 ? 2.415 3.058 -41.740 1.00 60.75 462 ILE A N 1
ATOM 3821 C CA . ILE A 1 462 ? 3.667 3.798 -41.816 1.00 60.75 462 ILE A CA 1
ATOM 3822 C C . ILE A 1 462 ? 3.370 5.268 -41.523 1.00 60.75 462 ILE A C 1
ATOM 3824 O O . ILE A 1 462 ? 2.598 5.914 -42.230 1.00 60.75 462 ILE A O 1
ATOM 3828 N N . LEU A 1 463 ? 4.018 5.810 -40.495 1.00 59.25 463 LEU A N 1
ATOM 3829 C CA . LEU A 1 463 ? 3.906 7.221 -40.129 1.00 59.25 463 LEU A CA 1
ATOM 3830 C C . LEU A 1 463 ? 5.027 8.026 -40.783 1.00 59.25 463 LEU A C 1
ATOM 3832 O O . LEU A 1 463 ? 6.191 7.626 -40.690 1.00 59.25 463 LEU A O 1
ATOM 3836 N N . ILE A 1 464 ? 4.669 9.162 -41.391 1.00 63.41 464 ILE A N 1
ATOM 3837 C CA . ILE A 1 464 ? 5.615 10.128 -41.966 1.00 63.41 464 ILE A CA 1
ATOM 3838 C C . ILE A 1 464 ? 5.450 11.467 -41.243 1.00 63.41 464 ILE A C 1
ATOM 3840 O O . ILE A 1 464 ? 4.349 12.009 -41.126 1.00 63.41 464 ILE A O 1
ATOM 3844 N N . THR A 1 465 ? 6.550 11.995 -40.716 1.00 63.19 465 THR A N 1
ATOM 3845 C CA . THR A 1 465 ? 6.548 13.113 -39.763 1.00 63.19 465 THR A CA 1
ATOM 3846 C C . THR A 1 465 ? 6.787 14.471 -40.450 1.00 63.19 465 THR A C 1
ATOM 3848 O O . THR A 1 465 ? 7.598 14.572 -41.370 1.00 63.19 465 THR A O 1
ATOM 3851 N N . SER A 1 466 ? 6.064 15.529 -40.035 1.00 61.28 466 SER A N 1
ATOM 3852 C CA . SER A 1 466 ? 6.317 16.927 -40.456 1.00 61.28 466 SER A CA 1
ATOM 3853 C C . SER A 1 466 ? 5.768 17.956 -39.440 1.00 61.28 466 SER A C 1
ATOM 3855 O O . SER A 1 466 ? 4.850 17.647 -38.681 1.00 61.28 466 SER A O 1
ATOM 3857 N N . ARG A 1 467 ? 6.331 19.176 -39.400 1.00 63.59 467 ARG A N 1
ATOM 3858 C CA . ARG A 1 467 ? 6.064 20.203 -38.364 1.00 63.59 467 ARG A CA 1
ATOM 3859 C C . ARG A 1 467 ? 4.739 20.972 -38.554 1.00 63.59 467 ARG A C 1
ATOM 3861 O O . ARG A 1 467 ? 4.437 21.414 -39.659 1.00 63.59 467 ARG A O 1
ATOM 3868 N N . ASP A 1 468 ? 4.032 21.262 -37.450 1.00 60.94 468 ASP A N 1
ATOM 3869 C CA . ASP A 1 468 ? 2.948 22.265 -37.368 1.00 60.94 468 ASP A CA 1
ATOM 3870 C C . ASP A 1 468 ? 3.448 23.548 -36.675 1.00 60.94 468 ASP A C 1
ATOM 3872 O O . ASP A 1 468 ? 4.084 23.474 -35.629 1.00 60.94 468 ASP A O 1
ATOM 3876 N N . THR A 1 469 ? 3.192 24.729 -37.241 1.00 61.16 469 THR A N 1
ATOM 3877 C CA . THR A 1 469 ? 3.688 26.021 -36.716 1.00 61.16 469 THR A CA 1
ATOM 3878 C C . THR A 1 469 ? 2.576 26.956 -36.236 1.00 61.16 469 THR A C 1
ATOM 3880 O O . THR A 1 469 ? 2.845 28.116 -35.928 1.00 61.16 469 THR A O 1
ATOM 3883 N N . SER A 1 470 ? 1.318 26.506 -36.191 1.00 62.31 470 SER A N 1
ATOM 3884 C CA . SER A 1 470 ? 0.160 27.393 -35.995 1.00 62.31 470 SER A CA 1
ATOM 3885 C C . SER A 1 470 ? 0.003 28.003 -34.593 1.00 62.31 470 SER A C 1
ATOM 3887 O O . SER A 1 470 ? -0.886 28.824 -34.412 1.00 62.31 470 SER A O 1
ATOM 3889 N N . TYR A 1 471 ? 0.807 27.596 -33.607 1.00 61.12 471 TYR A N 1
ATOM 3890 C CA . TYR A 1 471 ? 0.666 27.977 -32.190 1.00 61.12 471 TYR A CA 1
ATOM 3891 C C . TYR A 1 471 ? 1.748 28.947 -31.686 1.00 61.12 471 TYR A C 1
ATOM 3893 O O . TYR A 1 471 ? 1.652 29.465 -30.578 1.00 61.12 471 TYR A O 1
ATOM 3901 N N . ILE A 1 472 ? 2.793 29.201 -32.481 1.00 62.81 472 ILE A N 1
ATOM 3902 C CA . ILE A 1 472 ? 3.952 30.011 -32.060 1.00 62.81 472 ILE A CA 1
ATOM 3903 C C . ILE A 1 472 ? 3.556 31.481 -31.799 1.00 62.81 472 ILE A C 1
ATOM 3905 O O . ILE A 1 472 ? 4.231 32.179 -31.050 1.00 62.81 472 ILE A O 1
ATOM 3909 N N . SER A 1 473 ? 2.434 31.948 -32.362 1.00 62.06 473 SER A N 1
ATOM 3910 C CA . SER A 1 473 ? 1.917 33.313 -32.179 1.00 62.06 473 SER A CA 1
ATOM 3911 C C . SER A 1 473 ? 1.458 33.646 -30.759 1.00 62.06 473 SER A C 1
ATOM 3913 O O . SER A 1 473 ? 1.316 34.827 -30.448 1.00 62.06 473 SER A O 1
ATOM 3915 N N . ASP A 1 474 ? 1.210 32.638 -29.922 1.00 68.88 474 ASP A N 1
ATOM 3916 C CA . ASP A 1 474 ? 0.560 32.814 -28.618 1.00 68.88 474 ASP A CA 1
ATOM 3917 C C . ASP A 1 474 ? 1.573 32.978 -27.464 1.00 68.88 474 ASP A C 1
ATOM 3919 O O . ASP A 1 474 ? 1.184 33.181 -26.314 1.00 68.88 474 ASP A O 1
ATOM 3923 N N . ILE A 1 475 ? 2.878 32.920 -27.763 1.00 75.94 475 ILE A N 1
ATOM 3924 C CA . ILE A 1 475 ? 3.966 32.973 -26.775 1.00 75.94 475 ILE A CA 1
ATOM 3925 C C . ILE A 1 475 ? 4.531 34.403 -26.676 1.00 75.94 475 ILE A C 1
ATOM 3927 O O . ILE A 1 475 ? 4.880 34.990 -27.706 1.00 75.94 475 ILE A O 1
ATOM 3931 N N . PRO A 1 476 ? 4.688 34.977 -25.465 1.00 82.75 476 PRO A N 1
ATOM 3932 C CA . PRO A 1 476 ? 5.279 36.305 -25.299 1.00 82.75 476 PRO A CA 1
ATOM 3933 C C . PRO A 1 476 ? 6.726 36.377 -25.815 1.00 82.75 476 PRO A C 1
ATOM 3935 O O . PRO A 1 476 ? 7.567 35.545 -25.470 1.00 82.75 476 PRO A O 1
ATOM 3938 N N . SER A 1 477 ? 7.061 37.417 -26.586 1.00 80.44 477 SER A N 1
ATOM 3939 C CA . SER A 1 477 ? 8.419 37.609 -27.126 1.00 80.44 477 SER A CA 1
ATOM 3940 C C . SER A 1 477 ? 9.482 37.747 -26.030 1.00 80.44 477 SER A C 1
ATOM 3942 O O . SER A 1 477 ? 10.592 37.245 -26.173 1.00 80.44 477 SER A O 1
ATOM 3944 N N . GLU A 1 478 ? 9.123 38.358 -24.897 1.00 82.56 478 GLU A N 1
ATOM 3945 C CA . GLU A 1 478 ? 10.013 38.522 -23.740 1.00 82.56 478 GLU A CA 1
ATOM 3946 C C . GLU A 1 478 ? 10.445 37.177 -23.134 1.00 82.56 478 GLU A C 1
ATOM 3948 O O . GLU A 1 478 ? 11.567 37.048 -22.639 1.00 82.56 478 GLU A O 1
ATOM 3953 N N . THR A 1 479 ? 9.595 36.150 -23.210 1.00 82.44 479 THR A N 1
ATOM 3954 C CA . THR A 1 479 ? 9.919 34.786 -22.772 1.00 82.44 479 THR A CA 1
ATOM 3955 C C . THR A 1 479 ? 10.945 34.150 -23.699 1.00 82.44 479 THR A C 1
ATOM 3957 O O . THR A 1 479 ? 11.933 33.593 -23.221 1.00 82.44 479 THR A O 1
ATOM 3960 N N . ILE A 1 480 ? 10.743 34.273 -25.014 1.00 83.12 480 ILE A N 1
ATOM 3961 C CA . ILE A 1 480 ? 11.658 33.747 -26.037 1.00 83.12 480 ILE A CA 1
ATOM 3962 C C . ILE A 1 480 ? 13.056 34.353 -25.838 1.00 83.12 480 ILE A C 1
ATOM 3964 O O . ILE A 1 480 ? 14.048 33.624 -25.752 1.00 83.12 480 ILE A O 1
ATOM 3968 N N . ASP A 1 481 ? 13.123 35.672 -25.648 1.00 85.12 481 ASP A N 1
ATOM 3969 C CA . ASP A 1 481 ? 14.372 36.392 -25.384 1.00 85.12 481 ASP A CA 1
ATOM 3970 C C . ASP A 1 481 ? 15.007 35.995 -24.042 1.00 85.12 481 ASP A C 1
ATOM 3972 O O . ASP A 1 481 ? 16.232 35.952 -23.900 1.00 85.12 481 ASP A O 1
ATOM 3976 N N . SER A 1 482 ? 14.195 35.698 -23.027 1.00 87.00 482 SER A N 1
ATOM 3977 C CA . SER A 1 482 ? 14.683 35.279 -21.709 1.00 87.00 482 SER A CA 1
ATOM 3978 C C . SER A 1 482 ? 15.306 33.884 -21.735 1.00 87.00 482 SER A C 1
ATOM 3980 O O . SER A 1 482 ? 16.384 33.708 -21.169 1.00 87.00 482 SER A O 1
ATOM 3982 N N . VAL A 1 483 ? 14.707 32.922 -22.447 1.00 88.56 483 VAL A N 1
ATOM 3983 C CA . VAL A 1 483 ? 15.299 31.585 -22.653 1.00 88.56 483 VAL A CA 1
ATOM 3984 C C . VAL A 1 483 ? 16.628 31.700 -23.401 1.00 88.56 483 VAL A C 1
ATOM 3986 O O . VAL A 1 483 ? 17.626 31.116 -22.978 1.00 88.56 483 VAL A O 1
ATOM 3989 N N . ALA A 1 484 ? 16.682 32.519 -24.457 1.00 87.25 484 ALA A N 1
ATOM 3990 C CA . ALA A 1 484 ? 17.913 32.754 -25.208 1.00 87.25 484 ALA A CA 1
ATOM 3991 C C . ALA A 1 484 ? 19.023 33.381 -24.342 1.00 87.25 484 ALA A C 1
ATOM 3993 O O . ALA A 1 484 ? 20.182 32.984 -24.451 1.00 87.25 484 ALA A O 1
ATOM 3994 N N . ARG A 1 485 ? 18.685 34.323 -23.447 1.00 88.44 485 ARG A N 1
ATOM 3995 C CA . ARG A 1 485 ? 19.640 34.901 -22.482 1.00 88.44 485 ARG A CA 1
ATOM 3996 C C . ARG A 1 485 ? 20.127 33.878 -21.459 1.00 88.44 485 ARG A C 1
ATOM 3998 O O . ARG A 1 485 ? 21.315 33.855 -21.157 1.00 88.44 485 ARG A O 1
ATOM 4005 N N . LEU A 1 486 ? 19.240 33.032 -20.938 1.00 90.12 486 LEU A N 1
ATOM 4006 C CA . LEU A 1 486 ? 19.604 31.983 -19.983 1.00 90.12 486 LEU A CA 1
ATOM 4007 C C . LEU A 1 486 ? 20.567 30.960 -20.597 1.00 90.12 486 LEU A C 1
ATOM 4009 O O . LEU A 1 486 ? 21.535 30.582 -19.947 1.00 90.12 486 LEU A O 1
ATOM 4013 N N . LEU A 1 487 ? 20.364 30.579 -21.861 1.00 89.12 487 LEU A N 1
ATOM 4014 C CA . LEU A 1 487 ? 21.249 29.653 -22.581 1.00 89.12 487 LEU A CA 1
ATOM 4015 C C . LEU A 1 487 ? 22.677 30.186 -22.800 1.00 89.12 487 LEU A C 1
ATOM 4017 O O . LEU A 1 487 ? 23.580 29.395 -23.065 1.00 89.12 487 LEU A O 1
ATOM 4021 N N . GLN A 1 488 ? 22.906 31.499 -22.671 1.00 85.62 488 GLN A N 1
ATOM 4022 C CA . GLN A 1 488 ? 24.255 32.083 -22.712 1.00 85.62 488 GLN A CA 1
ATOM 4023 C C . GLN A 1 488 ? 25.049 31.833 -21.422 1.00 85.62 488 GLN A C 1
ATOM 4025 O O . GLN A 1 488 ? 26.260 32.055 -21.403 1.00 85.62 488 GLN A O 1
ATOM 4030 N N . ASN A 1 489 ? 24.391 31.389 -20.347 1.00 82.19 489 ASN A N 1
ATOM 4031 C CA . ASN A 1 489 ? 25.055 31.036 -19.102 1.00 82.19 489 ASN A CA 1
ATOM 4032 C C . ASN A 1 489 ? 25.650 29.620 -19.185 1.00 82.19 489 ASN A C 1
ATOM 4034 O O . ASN A 1 489 ? 24.970 28.662 -19.558 1.00 82.19 489 ASN A O 1
ATOM 4038 N N . ASN A 1 490 ? 26.922 29.482 -18.814 1.00 78.00 490 ASN A N 1
ATOM 4039 C CA . ASN A 1 490 ? 27.615 28.195 -18.817 1.00 78.00 490 ASN A CA 1
ATOM 4040 C C . ASN A 1 490 ? 27.539 27.453 -17.478 1.00 78.00 490 ASN A C 1
ATOM 4042 O O . ASN A 1 490 ? 27.842 26.268 -17.461 1.00 78.00 490 ASN A O 1
ATOM 4046 N N . ASP A 1 491 ? 27.073 28.102 -16.409 1.00 86.69 491 ASP A N 1
ATOM 4047 C CA . ASP A 1 491 ? 27.094 27.559 -15.041 1.00 86.69 491 ASP A CA 1
ATOM 4048 C C . ASP A 1 491 ? 25.845 26.721 -14.685 1.00 86.69 491 ASP A C 1
ATOM 4050 O O . ASP A 1 491 ? 25.543 26.501 -13.510 1.00 86.69 491 ASP A O 1
ATOM 4054 N N . PHE A 1 492 ? 25.065 26.296 -15.684 1.00 91.12 492 PHE A N 1
ATOM 4055 C CA . PHE A 1 492 ? 23.879 25.467 -15.463 1.00 91.12 492 PHE A CA 1
ATOM 4056 C C . PHE A 1 492 ? 24.197 23.982 -15.540 1.00 91.12 492 PHE A C 1
ATOM 4058 O O . PHE A 1 492 ? 24.872 23.546 -16.474 1.00 91.12 492 PHE A O 1
ATOM 4065 N N . ILE A 1 493 ? 23.611 23.217 -14.617 1.00 92.06 493 ILE A N 1
ATOM 4066 C CA . ILE A 1 493 ? 23.618 21.756 -14.680 1.00 92.06 493 ILE A CA 1
ATOM 4067 C C . ILE A 1 493 ? 22.977 21.277 -15.983 1.00 92.06 493 ILE A C 1
ATOM 4069 O O . ILE A 1 493 ? 22.054 21.906 -16.525 1.00 92.06 493 ILE A O 1
ATOM 4073 N N . LEU A 1 494 ? 23.458 20.140 -16.484 1.00 91.31 494 LEU A N 1
ATOM 4074 C CA . LEU A 1 494 ? 23.085 19.638 -17.801 1.00 91.31 494 LEU A CA 1
ATOM 4075 C C . LEU A 1 494 ? 21.563 19.449 -17.988 1.00 91.31 494 LEU A C 1
ATOM 4077 O O . LEU A 1 494 ? 21.058 19.922 -19.012 1.00 91.31 494 LEU A O 1
ATOM 4081 N N . PRO A 1 495 ? 20.796 18.883 -17.028 1.00 92.94 495 PRO A N 1
ATOM 4082 C CA . PRO A 1 495 ? 19.345 18.737 -17.172 1.00 92.94 495 PRO A CA 1
ATOM 4083 C C . PRO A 1 495 ? 18.613 20.062 -17.420 1.00 92.94 495 PRO A C 1
ATOM 4085 O O . PRO A 1 495 ? 17.740 20.151 -18.285 1.00 92.94 495 PRO A O 1
ATOM 4088 N N . VAL A 1 496 ? 19.003 21.129 -16.715 1.00 92.62 496 VAL A N 1
ATOM 4089 C CA . VAL A 1 496 ? 18.403 22.465 -16.866 1.00 92.62 496 VAL A CA 1
ATOM 4090 C C . VAL A 1 496 ? 18.737 23.037 -18.236 1.00 92.62 496 VAL A C 1
ATOM 4092 O O . VAL A 1 496 ? 17.853 23.528 -18.940 1.00 92.62 496 VAL A O 1
ATOM 4095 N N . LYS A 1 497 ? 20.001 22.928 -18.656 1.00 92.12 497 LYS A N 1
ATOM 4096 C CA . LYS A 1 497 ? 20.460 23.429 -19.956 1.00 92.12 497 LYS A CA 1
ATOM 4097 C C . LYS A 1 497 ? 19.787 22.699 -21.122 1.00 92.12 497 LYS A C 1
ATOM 4099 O O . LYS A 1 497 ? 19.362 23.347 -22.077 1.00 92.12 497 LYS A O 1
ATOM 4104 N N . LEU A 1 498 ? 19.628 21.378 -21.032 1.00 91.50 498 LEU A N 1
ATOM 4105 C CA . LEU A 1 498 ? 18.917 20.573 -22.028 1.00 91.50 498 LEU A CA 1
ATOM 4106 C C . LEU A 1 498 ? 17.432 20.926 -22.101 1.00 91.50 498 LEU A C 1
ATOM 4108 O O . LEU A 1 498 ? 16.904 21.126 -23.195 1.00 91.50 498 LEU A O 1
ATOM 4112 N N . THR A 1 499 ? 16.774 21.072 -20.952 1.00 91.38 499 THR A N 1
ATOM 4113 C CA . THR A 1 499 ? 15.353 21.440 -20.898 1.00 91.38 499 THR A CA 1
ATOM 4114 C C . THR A 1 499 ? 15.124 22.843 -21.478 1.00 91.38 499 THR A C 1
ATOM 4116 O O . THR A 1 499 ? 14.175 23.060 -22.232 1.00 91.38 499 THR A O 1
ATOM 4119 N N . LEU A 1 500 ? 16.041 23.788 -21.234 1.00 92.06 500 LEU A N 1
ATOM 4120 C CA . LEU A 1 500 ? 16.028 25.107 -21.877 1.00 92.06 500 LEU A CA 1
ATOM 4121 C C . LEU A 1 500 ? 16.226 25.021 -23.399 1.00 92.06 500 LEU A C 1
ATOM 4123 O O . LEU A 1 500 ? 15.546 25.737 -24.132 1.00 92.06 500 LEU A O 1
ATOM 4127 N N . TRP A 1 501 ? 17.105 24.141 -23.893 1.00 92.69 501 TRP A N 1
ATOM 4128 C CA . TRP A 1 501 ? 17.263 23.901 -25.334 1.00 92.69 501 TRP A CA 1
ATOM 4129 C C . TRP A 1 501 ? 16.007 23.309 -25.973 1.00 92.69 501 TRP A C 1
ATOM 4131 O O . TRP A 1 501 ? 15.649 23.699 -27.082 1.00 92.69 501 TRP A O 1
ATOM 4141 N N . ILE A 1 502 ? 15.309 22.410 -25.281 1.00 90.56 502 ILE A N 1
ATOM 4142 C CA . ILE A 1 502 ? 14.024 21.868 -25.740 1.00 90.56 502 ILE A CA 1
ATOM 4143 C C . ILE A 1 502 ? 12.998 22.995 -25.882 1.00 90.56 502 ILE A C 1
ATOM 4145 O O . ILE A 1 502 ? 12.403 23.151 -26.947 1.00 90.56 502 ILE A O 1
ATOM 4149 N N . VAL A 1 503 ? 12.851 23.848 -24.864 1.00 88.94 503 VAL A N 1
ATOM 4150 C CA . VAL A 1 503 ? 11.960 25.018 -24.943 1.00 88.94 503 VAL A CA 1
ATOM 4151 C C . VAL A 1 503 ? 12.393 25.993 -26.040 1.00 88.94 503 VAL A C 1
ATOM 4153 O O . VAL A 1 503 ? 11.557 26.514 -26.775 1.00 88.94 503 VAL A O 1
ATOM 4156 N N . PHE A 1 504 ? 13.696 26.189 -26.236 1.00 90.81 504 PHE A N 1
ATOM 4157 C CA . PHE A 1 504 ? 14.207 27.000 -27.335 1.00 90.81 504 PHE A CA 1
ATOM 4158 C C . PHE A 1 504 ? 13.789 26.443 -28.704 1.00 90.81 504 PHE A C 1
ATOM 4160 O O . PHE A 1 504 ? 13.298 27.198 -29.546 1.00 90.81 504 PHE A O 1
ATOM 4167 N N . TRP A 1 505 ? 13.929 25.135 -28.930 1.00 88.44 505 TRP A N 1
ATOM 4168 C CA . TRP A 1 505 ? 13.569 24.486 -30.194 1.00 88.44 505 TRP A CA 1
ATOM 4169 C C . TRP A 1 505 ? 12.060 24.364 -30.425 1.00 88.44 505 TRP A C 1
ATOM 4171 O O . TRP A 1 505 ? 11.628 24.303 -31.579 1.00 88.44 505 TRP A O 1
ATOM 4181 N N . LEU A 1 506 ? 11.253 24.403 -29.361 1.00 82.50 506 LEU A N 1
ATOM 4182 C CA . LEU A 1 506 ? 9.801 24.548 -29.478 1.00 82.50 506 LEU A CA 1
ATOM 4183 C C . LEU A 1 506 ? 9.422 25.876 -30.148 1.00 82.50 506 LEU A C 1
ATOM 4185 O O . LEU A 1 506 ? 8.484 25.914 -30.948 1.00 82.50 506 LEU A O 1
ATOM 4189 N N . PHE A 1 507 ? 10.162 26.950 -29.858 1.00 82.75 507 PHE A N 1
ATOM 4190 C CA . PHE A 1 507 ? 9.829 28.309 -30.298 1.00 82.75 507 PHE A CA 1
ATOM 4191 C C . PHE A 1 507 ? 10.561 28.740 -31.573 1.00 82.75 507 PHE A C 1
ATOM 4193 O O . PHE A 1 507 ? 10.050 29.564 -32.330 1.00 82.75 507 PHE A O 1
ATOM 4200 N N . ASN A 1 508 ? 11.736 28.173 -31.846 1.00 83.25 508 ASN A N 1
ATOM 4201 C CA . ASN A 1 508 ? 12.629 28.648 -32.901 1.00 83.25 508 ASN A CA 1
ATOM 4202 C C . ASN A 1 508 ? 12.699 27.703 -34.110 1.00 83.25 508 ASN A C 1
ATOM 4204 O O . ASN A 1 508 ? 12.254 26.554 -34.075 1.00 83.25 508 ASN A O 1
ATOM 4208 N N . GLN A 1 509 ? 13.229 28.211 -35.225 1.00 81.12 509 GLN A N 1
ATOM 4209 C CA . GLN A 1 509 ? 13.569 27.406 -36.402 1.00 81.12 509 GLN A CA 1
ATOM 4210 C C . GLN A 1 509 ? 15.072 27.065 -36.405 1.00 81.12 509 GLN A C 1
ATOM 4212 O O . GLN A 1 509 ? 15.869 27.850 -35.871 1.00 81.12 509 GLN A O 1
ATOM 4217 N N . PRO A 1 510 ? 15.483 25.929 -37.009 1.00 78.81 510 PRO A N 1
ATOM 4218 C CA . PRO A 1 510 ? 16.882 25.558 -37.220 1.00 78.81 510 PRO A CA 1
ATOM 4219 C C . PRO A 1 510 ? 17.502 26.441 -38.308 1.00 78.81 510 PRO A C 1
ATOM 4221 O O . PRO A 1 510 ? 17.769 26.022 -39.430 1.00 78.81 510 PRO A O 1
ATOM 4224 N N . GLU A 1 511 ? 17.702 27.711 -37.971 1.00 80.69 511 GLU A N 1
ATOM 4225 C CA . GLU A 1 511 ? 18.502 28.643 -38.753 1.00 80.69 511 GLU A CA 1
ATOM 4226 C C . GLU A 1 511 ? 19.987 28.404 -38.488 1.00 80.69 511 GLU A C 1
ATOM 4228 O O . GLU A 1 511 ? 20.378 27.946 -37.412 1.00 80.69 511 GLU A O 1
ATOM 4233 N N . LYS A 1 512 ? 20.833 28.772 -39.453 1.00 77.06 512 LYS A N 1
ATOM 4234 C CA . LYS A 1 512 ? 22.278 28.520 -39.406 1.00 77.06 512 LYS A CA 1
ATOM 4235 C C . LYS A 1 512 ? 22.931 28.957 -38.086 1.00 77.06 512 LYS A C 1
ATOM 4237 O O . LYS A 1 512 ? 23.694 28.195 -37.507 1.00 77.06 512 LYS A O 1
ATOM 4242 N N . GLN A 1 513 ? 22.587 30.143 -37.583 1.00 80.75 513 GLN A N 1
ATOM 4243 C CA . GLN A 1 513 ? 23.136 30.670 -36.330 1.00 80.75 513 GLN A CA 1
ATOM 4244 C C . GLN A 1 513 ? 22.736 29.822 -35.109 1.00 80.75 513 GLN A C 1
ATOM 4246 O O . GLN A 1 513 ? 23.569 29.542 -34.251 1.00 80.75 513 GLN A O 1
ATOM 4251 N N . ASN A 1 514 ? 21.480 29.377 -35.046 1.00 83.81 514 ASN A N 1
ATOM 4252 C CA . ASN A 1 514 ? 20.962 28.564 -33.943 1.00 83.81 514 ASN A CA 1
ATOM 4253 C C . ASN A 1 514 ? 21.542 27.144 -33.977 1.00 83.81 514 ASN A C 1
ATOM 4255 O O . ASN A 1 514 ? 21.902 26.594 -32.938 1.00 83.81 514 ASN A O 1
ATOM 4259 N N . ILE A 1 515 ? 21.680 26.576 -35.180 1.00 81.12 515 ILE A N 1
ATOM 4260 C CA . ILE A 1 515 ? 22.317 25.275 -35.404 1.00 81.12 515 ILE A CA 1
ATOM 4261 C C . ILE A 1 515 ? 23.786 25.312 -34.971 1.00 81.12 515 ILE A C 1
ATOM 4263 O O . ILE A 1 515 ? 24.243 24.383 -34.313 1.00 81.12 515 ILE A O 1
ATOM 4267 N N . GLU A 1 516 ? 24.533 26.365 -35.315 1.00 80.56 516 GLU A N 1
ATOM 4268 C CA . GLU A 1 516 ? 25.940 26.505 -34.919 1.00 80.56 516 GLU A CA 1
ATOM 4269 C C . GLU A 1 516 ? 26.093 26.615 -33.392 1.00 80.56 516 GLU A C 1
ATOM 4271 O O . GLU A 1 516 ? 26.964 25.964 -32.813 1.00 80.56 516 GLU A O 1
ATOM 4276 N N . LEU A 1 517 ? 25.218 27.376 -32.722 1.00 83.38 517 LEU A N 1
ATOM 4277 C CA . LEU A 1 517 ? 25.214 27.500 -31.260 1.00 83.38 517 LEU A CA 1
ATOM 4278 C C . LEU A 1 517 ? 24.904 26.168 -30.564 1.00 83.38 517 LEU A C 1
ATOM 4280 O O . LEU A 1 517 ? 25.630 25.766 -29.654 1.00 83.38 517 LEU A O 1
ATOM 4284 N N . PHE A 1 518 ? 23.863 25.464 -31.008 1.00 86.69 518 PHE A N 1
ATOM 4285 C CA . PHE A 1 518 ? 23.500 24.165 -30.445 1.00 86.69 518 PHE A CA 1
ATOM 4286 C C . PHE A 1 518 ? 24.531 23.081 -30.781 1.00 86.69 518 PHE A C 1
ATOM 4288 O O . PHE A 1 518 ? 24.874 22.266 -29.932 1.00 86.69 518 PHE A O 1
ATOM 4295 N N . GLY A 1 519 ? 25.096 23.108 -31.990 1.00 80.81 519 GLY A N 1
ATOM 4296 C CA . GLY A 1 519 ? 26.166 22.206 -32.406 1.00 80.81 519 GLY A CA 1
ATOM 4297 C C . GLY A 1 519 ? 27.419 22.346 -31.542 1.00 80.81 519 GLY A C 1
ATOM 4298 O O . GLY A 1 519 ? 28.026 21.339 -31.192 1.00 80.81 519 GLY A O 1
ATOM 4299 N N . ASN A 1 520 ? 27.785 23.565 -31.133 1.00 83.44 520 ASN A N 1
ATOM 4300 C CA . ASN A 1 520 ? 28.871 23.769 -30.168 1.00 83.44 520 ASN A CA 1
ATOM 4301 C C . ASN A 1 520 ? 28.529 23.169 -28.797 1.00 83.44 520 ASN A C 1
ATOM 4303 O O . ASN A 1 520 ? 29.346 22.456 -28.227 1.00 83.44 520 ASN A O 1
ATOM 4307 N N . PHE A 1 521 ? 27.299 23.365 -28.315 1.00 86.94 521 PHE A N 1
ATOM 4308 C CA . PHE A 1 521 ? 26.839 22.738 -27.074 1.00 86.94 521 PHE A CA 1
ATOM 4309 C C . PHE A 1 521 ? 26.902 21.199 -27.124 1.00 86.94 521 PHE A C 1
ATOM 4311 O O . PHE A 1 521 ? 27.364 20.577 -26.169 1.00 86.94 521 PHE A O 1
ATOM 4318 N N . LEU A 1 522 ? 26.492 20.583 -28.238 1.00 82.88 522 LEU A N 1
ATOM 4319 C CA . LEU A 1 522 ? 26.573 19.132 -28.444 1.00 82.88 522 LEU A CA 1
ATOM 4320 C C . LEU A 1 522 ? 28.016 18.622 -28.568 1.00 82.88 522 LEU A C 1
ATOM 4322 O O . LEU A 1 522 ? 28.299 17.487 -28.195 1.00 82.88 522 LEU A O 1
ATOM 4326 N N . LYS A 1 523 ? 28.945 19.435 -29.086 1.00 80.44 523 LYS A N 1
ATOM 4327 C CA . LYS A 1 523 ? 30.379 19.097 -29.088 1.00 80.44 523 LYS A CA 1
ATOM 4328 C C . LYS A 1 523 ? 30.949 19.058 -27.675 1.00 80.44 523 LYS A C 1
ATOM 4330 O O . LYS A 1 523 ? 31.753 18.179 -27.376 1.00 80.44 523 LYS A O 1
ATOM 4335 N N . ASP A 1 524 ? 30.505 19.980 -26.827 1.00 82.12 524 ASP A N 1
ATOM 4336 C CA . ASP A 1 524 ? 30.903 20.034 -25.421 1.00 82.12 524 ASP A CA 1
ATOM 4337 C C . ASP A 1 524 ? 30.230 18.926 -24.585 1.00 82.12 524 ASP A C 1
ATOM 4339 O O . ASP A 1 524 ? 30.743 18.556 -23.533 1.00 82.12 524 ASP A O 1
ATOM 4343 N N . ASN A 1 525 ? 29.115 18.360 -25.068 1.00 81.88 525 ASN A N 1
ATOM 4344 C CA . ASN A 1 525 ? 28.336 17.304 -24.411 1.00 81.88 525 ASN A CA 1
ATOM 4345 C C . ASN A 1 525 ? 28.099 16.133 -25.379 1.00 81.88 525 ASN A C 1
ATOM 4347 O O . ASN A 1 525 ? 26.976 15.939 -25.855 1.00 81.88 525 ASN A O 1
ATOM 4351 N N . PRO A 1 526 ? 29.151 15.357 -25.709 1.00 72.31 526 PRO A N 1
ATOM 4352 C CA . PRO A 1 526 ? 29.067 14.319 -26.729 1.00 72.31 526 PRO A CA 1
ATOM 4353 C C . PRO A 1 526 ? 28.103 13.200 -26.337 1.00 72.31 526 PRO A C 1
ATOM 4355 O O . PRO A 1 526 ? 27.509 12.603 -27.220 1.00 72.31 526 PRO A O 1
ATOM 4358 N N . THR A 1 527 ? 27.898 12.937 -25.045 1.00 77.56 527 THR A N 1
ATOM 4359 C CA . THR A 1 527 ? 26.925 11.949 -24.567 1.00 77.56 527 THR A CA 1
ATOM 4360 C C . THR A 1 527 ? 25.746 12.666 -23.926 1.00 77.56 527 THR A C 1
ATOM 4362 O O . THR A 1 527 ? 25.929 13.374 -22.938 1.00 77.56 527 THR A O 1
ATOM 4365 N N . LEU A 1 528 ? 24.544 12.484 -24.479 1.00 82.06 528 LEU A N 1
ATOM 4366 C CA . LEU A 1 528 ? 23.318 13.038 -23.907 1.00 82.06 528 LEU A CA 1
ATOM 4367 C C . LEU A 1 528 ? 22.643 12.026 -22.964 1.00 82.06 528 LEU A C 1
ATOM 4369 O O . LEU A 1 528 ? 22.662 10.831 -23.264 1.00 82.06 528 LEU A O 1
ATOM 4373 N N . PRO A 1 529 ? 22.048 12.476 -21.847 1.00 81.56 529 PRO A N 1
ATOM 4374 C CA . PRO A 1 529 ? 21.329 11.603 -20.918 1.00 81.56 529 PRO A CA 1
ATOM 4375 C C . PRO A 1 529 ? 20.022 11.037 -21.484 1.00 81.56 529 PRO A C 1
ATOM 4377 O O . PRO A 1 529 ? 19.397 11.638 -22.353 1.00 81.56 529 PRO A O 1
ATOM 4380 N N . GLU A 1 530 ? 19.563 9.915 -20.932 1.00 76.12 530 GLU A N 1
ATOM 4381 C CA . GLU A 1 530 ? 18.391 9.175 -21.419 1.00 76.12 530 GLU A CA 1
ATOM 4382 C C . GLU A 1 530 ? 17.076 9.980 -21.350 1.00 76.12 530 GLU A C 1
ATOM 4384 O O . GLU A 1 530 ? 16.289 9.992 -22.300 1.00 76.12 530 GLU A O 1
ATOM 4389 N N . TYR A 1 531 ? 16.870 10.746 -20.274 1.00 80.31 531 TYR A N 1
ATOM 4390 C CA . TYR A 1 531 ? 15.694 11.610 -20.119 1.00 80.31 531 TYR A CA 1
ATOM 4391 C C . TYR A 1 531 ? 15.587 12.686 -21.216 1.00 80.31 531 TYR A C 1
ATOM 4393 O O . TYR A 1 531 ? 14.500 13.223 -21.446 1.00 80.31 531 TYR A O 1
ATOM 4401 N N . PHE A 1 532 ? 16.686 13.017 -21.912 1.00 85.81 532 PHE A N 1
ATOM 4402 C CA . PHE A 1 532 ? 16.651 13.956 -23.032 1.00 85.81 532 PHE A CA 1
ATOM 4403 C C . PHE A 1 532 ? 15.792 13.413 -24.167 1.00 85.81 532 PHE A C 1
ATOM 4405 O O . PHE A 1 532 ? 14.951 14.144 -24.680 1.00 85.81 532 PHE A O 1
ATOM 4412 N N . ASP A 1 533 ? 15.950 12.135 -24.518 1.00 79.12 533 ASP A N 1
ATOM 4413 C CA . ASP A 1 533 ? 15.146 11.499 -25.560 1.00 79.12 533 ASP A CA 1
ATOM 4414 C C . ASP A 1 533 ? 13.661 11.498 -25.165 1.00 79.12 533 ASP A C 1
ATOM 4416 O O . ASP A 1 533 ? 12.807 11.802 -26.000 1.00 79.12 533 ASP A O 1
ATOM 4420 N N . LYS A 1 534 ? 13.347 11.266 -23.877 1.00 79.31 534 LYS A N 1
ATOM 4421 C CA . LYS A 1 534 ? 11.978 11.369 -23.332 1.00 79.31 534 LYS A CA 1
ATOM 4422 C C . LYS A 1 534 ? 11.417 12.779 -23.505 1.00 79.31 534 LYS A C 1
ATOM 4424 O O . LYS A 1 534 ? 10.330 12.944 -24.054 1.00 79.31 534 LYS A O 1
ATOM 4429 N N . LEU A 1 535 ? 12.143 13.810 -23.080 1.00 81.00 535 LEU A N 1
ATOM 4430 C CA . LEU A 1 535 ? 11.692 15.196 -23.215 1.00 81.00 535 LEU A CA 1
ATOM 4431 C C . LEU A 1 535 ? 11.602 15.647 -24.680 1.00 81.00 535 LEU A C 1
ATOM 4433 O O . LEU A 1 535 ? 10.661 16.347 -25.058 1.00 81.00 535 LEU A O 1
ATOM 4437 N N . TRP A 1 536 ? 12.549 15.240 -25.522 1.00 85.62 536 TRP A N 1
ATOM 4438 C CA . TRP A 1 536 ? 12.571 15.527 -26.958 1.00 85.62 536 TRP A CA 1
ATOM 4439 C C . TRP A 1 536 ? 11.384 14.874 -27.681 1.00 85.62 536 TRP A C 1
ATOM 4441 O O . TRP A 1 536 ? 10.764 15.482 -28.558 1.00 85.62 536 TRP A O 1
ATOM 4451 N N . PHE A 1 537 ? 11.009 13.667 -27.254 1.00 78.50 537 PHE A N 1
ATOM 4452 C CA . PHE A 1 537 ? 9.797 12.977 -27.683 1.00 78.50 537 PHE A CA 1
ATOM 4453 C C . PHE A 1 537 ? 8.527 13.693 -27.204 1.00 78.50 537 PHE A C 1
ATOM 4455 O O . PHE A 1 537 ? 7.674 14.040 -28.019 1.00 78.50 537 PHE A O 1
ATOM 4462 N N . VAL A 1 538 ? 8.404 13.952 -25.896 1.00 74.25 538 VAL A N 1
ATOM 4463 C CA . VAL A 1 538 ? 7.196 14.525 -25.266 1.00 74.25 538 VAL A CA 1
ATOM 4464 C C . VAL A 1 538 ? 6.917 15.949 -25.749 1.00 74.25 538 VAL A C 1
ATOM 4466 O O . VAL A 1 538 ? 5.760 16.323 -25.944 1.00 74.25 538 VAL A O 1
ATOM 4469 N N . SER A 1 539 ? 7.967 16.731 -25.998 1.00 77.88 539 SER A N 1
ATOM 4470 C CA . SER A 1 539 ? 7.871 18.051 -26.637 1.00 77.88 539 SER A CA 1
ATOM 4471 C C . SER A 1 539 ? 7.469 17.976 -28.116 1.00 77.88 539 SER A C 1
ATOM 4473 O O . SER A 1 539 ? 6.999 18.957 -28.687 1.00 77.88 539 SER A O 1
ATOM 4475 N N . GLY A 1 540 ? 7.629 16.812 -28.744 1.00 75.50 540 GLY A N 1
ATOM 4476 C CA . GLY A 1 540 ? 7.316 16.560 -30.144 1.00 75.50 540 GLY A CA 1
ATOM 4477 C C . GLY A 1 540 ? 8.360 17.041 -31.145 1.00 75.50 540 GLY A C 1
ATOM 4478 O O . GLY A 1 540 ? 8.073 17.189 -32.340 1.00 75.50 540 GLY A O 1
ATOM 4479 N N . LEU A 1 541 ? 9.587 17.259 -30.679 1.00 81.38 541 LEU A N 1
ATOM 4480 C CA . LEU A 1 541 ? 10.676 17.762 -31.504 1.00 81.38 541 LEU A CA 1
ATOM 4481 C C . LEU A 1 541 ? 11.249 16.705 -32.452 1.00 81.38 541 LEU A C 1
ATOM 4483 O O . LEU A 1 541 ? 11.655 17.076 -33.552 1.00 81.38 541 LEU A O 1
ATOM 4487 N N . GLU A 1 542 ? 11.206 15.406 -32.122 1.00 79.44 542 GLU A N 1
ATOM 4488 C CA . GLU A 1 542 ? 11.680 14.366 -33.058 1.00 79.44 542 GLU A CA 1
ATOM 4489 C C . GLU A 1 542 ? 10.863 14.291 -34.355 1.00 79.44 542 GLU A C 1
ATOM 4491 O O . GLU A 1 542 ? 11.399 13.995 -35.422 1.00 79.44 542 GLU A O 1
ATOM 4496 N N . TYR A 1 543 ? 9.574 14.622 -34.265 1.00 75.25 543 TYR A N 1
ATOM 4497 C CA . TYR A 1 543 ? 8.646 14.666 -35.395 1.00 75.25 543 TYR A CA 1
ATOM 4498 C C . TYR A 1 543 ? 8.762 15.979 -36.157 1.00 75.25 543 TYR A C 1
ATOM 4500 O O . TYR A 1 543 ? 8.627 16.018 -37.378 1.00 75.25 543 TYR A O 1
ATOM 4508 N N . SER A 1 544 ? 9.008 17.061 -35.419 1.00 76.38 544 SER A N 1
ATOM 4509 C CA . SER A 1 544 ? 9.174 18.390 -35.992 1.00 76.38 544 SER A CA 1
ATOM 4510 C C . SER A 1 544 ? 10.492 18.506 -36.756 1.00 76.38 544 SER A C 1
ATOM 4512 O O . SER A 1 544 ? 10.531 19.202 -37.768 1.00 76.38 544 SER A O 1
ATOM 4514 N N . TRP A 1 545 ? 11.544 17.809 -36.302 1.00 83.25 545 TRP A N 1
ATOM 4515 C CA . TRP A 1 545 ? 12.905 17.903 -36.836 1.00 83.25 545 TRP A CA 1
ATOM 4516 C C . TRP A 1 545 ? 13.631 16.535 -36.938 1.00 83.25 545 TRP A C 1
ATOM 4518 O O . TRP A 1 545 ? 14.566 16.265 -36.170 1.00 83.25 545 TRP A O 1
ATOM 4528 N N . PRO A 1 546 ? 13.263 15.658 -37.896 1.00 82.81 546 PRO A N 1
ATOM 4529 C CA . PRO A 1 546 ? 13.845 14.315 -38.026 1.00 82.81 546 PRO A CA 1
ATOM 4530 C C . PRO A 1 546 ? 15.354 14.294 -38.318 1.00 82.81 546 PRO A C 1
ATOM 4532 O O . PRO A 1 546 ? 16.085 13.491 -37.735 1.00 82.81 546 PRO A O 1
ATOM 4535 N N . ILE A 1 547 ? 15.860 15.199 -39.167 1.00 86.12 547 ILE A N 1
ATOM 4536 C CA . ILE A 1 547 ? 17.303 15.269 -39.479 1.00 86.12 547 ILE A CA 1
ATOM 4537 C C . ILE A 1 547 ? 18.086 15.861 -38.314 1.00 86.12 547 ILE A C 1
ATOM 4539 O O . ILE A 1 547 ? 19.200 15.417 -38.052 1.00 86.12 547 ILE A O 1
ATOM 4543 N N . LEU A 1 548 ? 17.506 16.811 -37.573 1.00 85.88 548 LEU A N 1
ATOM 4544 C CA . LEU A 1 548 ? 18.124 17.315 -36.342 1.00 85.88 548 LEU A CA 1
ATOM 4545 C C . LEU A 1 548 ? 18.251 16.199 -35.307 1.00 85.88 548 LEU A C 1
ATOM 4547 O O . LEU A 1 548 ? 19.295 16.056 -34.683 1.00 85.88 548 LEU A O 1
ATOM 4551 N N . THR A 1 549 ? 17.230 15.354 -35.198 1.00 85.94 549 THR A N 1
ATOM 4552 C CA . THR A 1 549 ? 17.250 14.179 -34.320 1.00 85.94 549 THR A CA 1
ATOM 4553 C C . THR A 1 549 ? 18.328 13.179 -34.740 1.00 85.94 549 THR A C 1
ATOM 4555 O O . THR A 1 549 ? 19.064 12.678 -33.892 1.00 85.94 549 THR A O 1
ATOM 4558 N N . LEU A 1 550 ? 18.490 12.923 -36.044 1.00 83.44 550 LEU A N 1
ATOM 4559 C CA . LEU A 1 550 ? 19.602 12.110 -36.547 1.00 83.44 550 LEU A CA 1
ATOM 4560 C C . LEU A 1 550 ? 20.965 12.741 -36.277 1.00 83.44 550 LEU A C 1
ATOM 4562 O O . LEU A 1 550 ? 21.886 12.031 -35.887 1.00 83.44 550 LEU A O 1
ATOM 4566 N N . ALA A 1 551 ? 21.096 14.054 -36.460 1.00 83.56 551 ALA A N 1
ATOM 4567 C CA . ALA A 1 551 ? 22.337 14.773 -36.207 1.00 83.56 551 ALA A CA 1
ATOM 4568 C C . ALA A 1 551 ? 22.742 14.674 -34.728 1.00 83.56 551 ALA A C 1
ATOM 4570 O O . ALA A 1 551 ? 23.910 14.425 -34.428 1.00 83.56 551 ALA A O 1
ATOM 4571 N N . ILE A 1 552 ? 21.773 14.790 -33.812 1.00 82.31 552 ILE A N 1
ATOM 4572 C CA . ILE A 1 552 ? 21.976 14.594 -32.372 1.00 82.31 552 ILE A CA 1
ATOM 4573 C C . ILE A 1 552 ? 22.458 13.161 -32.083 1.00 82.31 552 ILE A C 1
ATOM 4575 O O . ILE A 1 552 ? 23.471 12.993 -31.404 1.00 82.31 552 ILE A O 1
ATOM 4579 N N . LYS A 1 553 ? 21.795 12.140 -32.652 1.00 78.00 553 LYS A N 1
ATOM 4580 C CA . LYS A 1 553 ? 22.132 10.709 -32.468 1.00 78.00 553 LYS A CA 1
ATOM 4581 C C . LYS A 1 553 ? 23.464 10.292 -33.105 1.00 78.00 553 LYS A C 1
ATOM 4583 O O . LYS A 1 553 ? 24.150 9.398 -32.615 1.00 78.00 553 LYS A O 1
ATOM 4588 N N . ALA A 1 554 ? 23.841 10.909 -34.220 1.00 74.25 554 ALA A N 1
ATOM 4589 C CA . ALA A 1 554 ? 25.106 10.638 -34.898 1.00 74.25 554 ALA A CA 1
ATOM 4590 C C . ALA A 1 554 ? 26.292 11.265 -34.152 1.00 74.25 554 ALA A C 1
ATOM 4592 O O . ALA A 1 554 ? 27.360 10.655 -34.076 1.00 74.25 554 ALA A O 1
ATOM 4593 N N . ASN A 1 555 ? 26.095 12.451 -33.567 1.00 70.81 555 ASN A N 1
ATOM 4594 C CA . ASN A 1 555 ? 27.100 13.128 -32.748 1.00 70.81 555 ASN A CA 1
ATOM 4595 C C . ASN A 1 555 ? 27.409 12.359 -31.451 1.00 70.81 555 ASN A C 1
ATOM 4597 O O . ASN A 1 555 ? 28.543 12.379 -30.983 1.00 70.81 555 ASN A O 1
ATOM 4601 N N . THR A 1 556 ? 26.430 11.623 -30.916 1.00 59.69 556 THR A N 1
ATOM 4602 C CA . THR A 1 556 ? 26.602 10.769 -29.728 1.00 59.69 556 THR A CA 1
ATOM 4603 C C . THR A 1 556 ? 27.505 9.560 -29.961 1.00 59.69 556 THR A C 1
ATOM 4605 O O . THR A 1 556 ? 28.073 9.023 -29.014 1.00 59.69 556 THR A O 1
ATOM 4608 N N . ASN A 1 557 ? 27.675 9.141 -31.219 1.00 56.69 557 ASN A N 1
ATOM 4609 C CA . ASN A 1 557 ? 28.376 7.907 -31.567 1.00 56.69 557 ASN A CA 1
ATOM 4610 C C . ASN A 1 557 ? 29.807 8.116 -32.105 1.00 56.69 557 ASN A C 1
ATOM 4612 O O . ASN A 1 557 ? 30.593 7.169 -32.046 1.00 56.69 557 ASN A O 1
ATOM 4616 N N . GLN A 1 558 ? 30.180 9.302 -32.622 1.00 55.81 558 GLN A N 1
ATOM 4617 C CA . GLN A 1 558 ? 31.519 9.603 -33.179 1.00 55.81 558 GLN A CA 1
ATOM 4618 C C . GLN A 1 558 ? 31.837 11.117 -33.179 1.00 55.81 558 GLN A C 1
ATOM 4620 O O . GLN A 1 558 ? 30.955 11.936 -33.418 1.00 55.81 558 GLN A O 1
ATOM 4625 N N . GLN A 1 559 ? 33.111 11.498 -32.994 1.00 51.28 559 GLN A N 1
ATOM 4626 C CA . GLN A 1 559 ? 33.562 12.895 -33.132 1.00 51.28 559 GLN A CA 1
ATOM 4627 C C . GLN A 1 559 ? 33.519 13.360 -34.608 1.00 51.28 559 GLN A C 1
ATOM 4629 O O . GLN A 1 559 ? 34.053 12.683 -35.484 1.00 51.28 559 GLN A O 1
ATOM 4634 N N . ASP A 1 560 ? 32.932 14.544 -34.844 1.00 58.28 560 ASP A N 1
ATOM 4635 C CA . ASP A 1 560 ? 32.895 15.339 -36.096 1.00 58.28 560 ASP A CA 1
ATOM 4636 C C . ASP A 1 560 ? 31.868 14.992 -37.205 1.00 58.28 560 ASP A C 1
ATOM 4638 O O . ASP A 1 560 ? 31.932 15.543 -38.305 1.00 58.28 560 ASP A O 1
ATOM 4642 N N . THR A 1 561 ? 30.837 14.184 -36.937 1.00 64.56 561 THR A N 1
ATOM 4643 C CA . THR A 1 561 ? 29.780 13.881 -37.933 1.00 64.56 561 THR A CA 1
ATOM 4644 C C . THR A 1 561 ? 28.722 14.981 -38.090 1.00 64.56 561 THR A C 1
ATOM 4646 O O . THR A 1 561 ? 28.154 15.107 -39.174 1.00 64.56 561 THR A O 1
ATOM 4649 N N . PHE A 1 562 ? 28.490 15.829 -37.073 1.00 71.12 562 PHE A N 1
ATOM 4650 C CA . PHE A 1 562 ? 27.465 16.895 -37.095 1.00 71.12 562 PHE A CA 1
ATOM 4651 C C . PHE A 1 562 ? 27.628 17.873 -38.275 1.00 71.12 562 PHE A C 1
ATOM 4653 O O . PHE A 1 562 ? 26.645 18.376 -38.816 1.00 71.12 562 PHE A O 1
ATOM 4660 N N . ALA A 1 563 ? 28.867 18.100 -38.730 1.00 71.50 563 ALA A N 1
ATOM 4661 C CA . ALA A 1 563 ? 29.168 18.970 -39.867 1.00 71.50 563 ALA A CA 1
ATOM 4662 C C . ALA A 1 563 ? 28.505 18.506 -41.177 1.00 71.50 563 ALA A C 1
ATOM 4664 O O . ALA A 1 563 ? 28.109 19.340 -41.988 1.00 71.50 563 ALA A O 1
ATOM 4665 N N . ASN A 1 564 ? 28.327 17.194 -41.363 1.00 78.81 564 ASN A N 1
ATOM 4666 C CA . ASN A 1 564 ? 27.713 16.627 -42.567 1.00 78.81 564 ASN A CA 1
ATOM 4667 C C . ASN A 1 564 ? 26.194 16.850 -42.622 1.00 78.81 564 ASN A C 1
ATOM 4669 O O . ASN A 1 564 ? 25.592 16.730 -43.689 1.00 78.81 564 ASN A O 1
ATOM 4673 N N . PHE A 1 565 ? 25.574 17.180 -41.484 1.00 81.69 565 PHE A N 1
ATOM 4674 C CA . PHE A 1 565 ? 24.138 17.432 -41.383 1.00 81.69 565 PHE A CA 1
ATOM 4675 C C . PHE A 1 565 ? 23.775 18.893 -41.660 1.00 81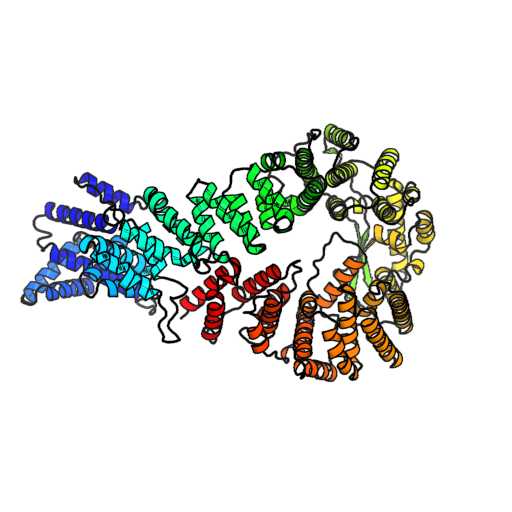.69 565 PHE A C 1
ATOM 4677 O O . PHE A 1 565 ? 22.633 19.152 -42.019 1.00 81.69 565 PHE A O 1
ATOM 4684 N N . LEU A 1 566 ? 24.715 19.842 -41.529 1.00 78.44 566 LEU A N 1
ATOM 4685 C CA . LEU A 1 566 ? 24.444 21.290 -41.550 1.00 78.44 566 LEU A CA 1
ATOM 4686 C C . LEU A 1 566 ? 23.625 21.755 -42.763 1.00 78.44 566 LEU A C 1
ATOM 4688 O O . LEU A 1 566 ? 22.693 22.539 -42.599 1.00 78.44 566 LEU A O 1
ATOM 4692 N N . ASP A 1 567 ? 23.930 21.230 -43.949 1.00 81.56 567 ASP A N 1
ATOM 4693 C CA . ASP A 1 567 ? 23.249 21.585 -45.203 1.00 81.56 567 ASP A CA 1
ATOM 4694 C C . ASP A 1 567 ? 21.838 20.976 -45.335 1.00 81.56 567 ASP A C 1
ATOM 4696 O O . ASP A 1 567 ? 21.129 21.271 -46.292 1.00 81.56 567 ASP A O 1
ATOM 4700 N N . TYR A 1 568 ? 21.432 20.116 -44.396 1.00 84.62 568 TYR A N 1
ATOM 4701 C CA . TYR A 1 568 ? 20.163 19.380 -44.409 1.00 84.62 568 TYR A CA 1
ATOM 4702 C C . TYR A 1 568 ? 19.267 19.693 -43.203 1.00 84.62 568 TYR A C 1
ATOM 4704 O O . TYR A 1 568 ? 18.177 19.134 -43.089 1.00 84.62 568 TYR A O 1
ATOM 4712 N N . LEU A 1 569 ? 19.722 20.554 -42.286 1.00 81.56 569 LEU A N 1
ATOM 4713 C CA . LEU A 1 569 ? 18.998 20.889 -41.057 1.00 81.56 569 LEU A CA 1
ATOM 4714 C C . LEU A 1 569 ? 17.954 21.993 -41.243 1.00 81.56 569 LEU A C 1
ATOM 4716 O O . LEU A 1 569 ? 17.077 22.125 -40.389 1.00 81.56 569 LEU A O 1
ATOM 4720 N N . ASP A 1 570 ? 17.999 22.756 -42.337 1.00 81.31 570 ASP A N 1
ATOM 4721 C CA . ASP A 1 570 ? 16.982 23.768 -42.605 1.00 81.31 570 ASP A CA 1
ATOM 4722 C C . ASP A 1 570 ? 15.603 23.131 -42.850 1.00 81.31 570 ASP A C 1
ATOM 4724 O O . ASP A 1 570 ? 15.468 21.995 -43.314 1.00 81.31 570 ASP A O 1
ATOM 4728 N N . SER A 1 571 ? 14.554 23.887 -42.536 1.00 74.00 571 SER A N 1
ATOM 4729 C CA . SER A 1 571 ? 13.179 23.394 -42.594 1.00 74.00 571 SER A CA 1
ATOM 4730 C C . SER A 1 571 ? 12.750 22.954 -43.997 1.00 74.00 571 SER A C 1
ATOM 4732 O O . SER A 1 571 ? 12.002 21.987 -44.121 1.00 74.00 571 SER A O 1
ATOM 4734 N N . SER A 1 572 ? 13.236 23.607 -45.055 1.00 78.06 572 SER A N 1
ATOM 4735 C CA . SER A 1 572 ? 12.835 23.296 -46.429 1.00 78.06 572 SER A CA 1
ATOM 4736 C C . SER A 1 572 ? 13.435 21.980 -46.930 1.00 78.06 572 SER A C 1
ATOM 4738 O O . SER A 1 572 ? 12.732 21.179 -47.551 1.00 78.06 572 SER A O 1
ATOM 4740 N N . THR A 1 573 ? 14.695 21.701 -46.588 1.00 81.25 573 THR A N 1
ATOM 4741 C CA . THR A 1 573 ? 15.373 20.457 -46.968 1.00 81.25 573 THR A CA 1
ATOM 4742 C C . THR A 1 573 ? 14.785 19.248 -46.245 1.00 81.25 573 THR A C 1
ATOM 4744 O O . THR A 1 573 ? 14.532 18.219 -46.875 1.00 81.25 573 THR A O 1
ATOM 4747 N N . GLN A 1 574 ? 14.489 19.373 -44.946 1.00 81.88 574 GLN A N 1
ATOM 4748 C CA . GLN A 1 574 ? 13.875 18.279 -44.185 1.00 81.88 574 GLN A CA 1
ATOM 4749 C C . GLN A 1 574 ? 12.493 17.886 -44.732 1.00 81.88 574 GLN A C 1
ATOM 4751 O O . GLN A 1 574 ? 12.194 16.691 -44.788 1.00 81.88 574 GLN A O 1
ATOM 4756 N N . ILE A 1 575 ? 11.686 18.862 -45.172 1.00 76.88 575 ILE A N 1
ATOM 4757 C CA . ILE A 1 575 ? 10.384 18.625 -45.821 1.00 76.88 575 ILE A CA 1
ATOM 4758 C C . ILE A 1 575 ? 10.573 17.885 -47.152 1.00 76.88 575 ILE A C 1
ATOM 4760 O O . ILE A 1 575 ? 9.897 16.890 -47.402 1.00 76.88 575 ILE A O 1
ATOM 4764 N N . SER A 1 576 ? 11.536 18.305 -47.978 1.00 81.69 576 SER A N 1
ATOM 4765 C CA . SER A 1 576 ? 11.797 17.661 -49.272 1.00 81.69 576 SER A CA 1
ATOM 4766 C C . SER A 1 576 ? 12.217 16.189 -49.142 1.00 81.69 576 SER A C 1
ATOM 4768 O O . SER A 1 576 ? 11.851 15.384 -49.997 1.00 81.69 576 SER A O 1
ATOM 4770 N N . ILE A 1 577 ? 12.983 15.823 -48.107 1.00 80.94 577 ILE A N 1
ATOM 4771 C CA . ILE A 1 577 ? 13.388 14.425 -47.864 1.00 80.94 577 ILE A CA 1
ATOM 4772 C C . ILE A 1 577 ? 12.179 13.577 -47.444 1.00 80.94 577 ILE A C 1
ATOM 4774 O O . ILE A 1 577 ? 12.027 12.453 -47.926 1.00 80.94 577 ILE A O 1
ATOM 4778 N N . ALA A 1 578 ? 11.297 14.116 -46.594 1.00 78.50 578 ALA A N 1
ATOM 4779 C CA . ALA A 1 578 ? 10.062 13.436 -46.202 1.00 78.50 578 ALA A CA 1
ATOM 4780 C C . ALA A 1 578 ? 9.167 13.145 -47.421 1.00 78.50 578 ALA A C 1
ATOM 4782 O O . ALA A 1 578 ? 8.685 12.024 -47.582 1.00 78.50 578 ALA A O 1
ATOM 4783 N N . GLU A 1 579 ? 9.005 14.126 -48.316 1.00 79.12 579 GLU A N 1
ATOM 4784 C CA . GLU A 1 579 ? 8.247 13.973 -49.566 1.00 79.12 579 GLU A CA 1
ATOM 4785 C C . GLU A 1 579 ? 8.871 12.929 -50.513 1.00 79.12 579 GLU A C 1
ATOM 4787 O O . GLU A 1 579 ? 8.150 12.189 -51.186 1.00 79.12 579 GLU A O 1
ATOM 4792 N N . GLU A 1 580 ? 10.206 12.827 -50.567 1.00 81.38 580 GLU A N 1
ATOM 4793 C CA . GLU A 1 580 ? 10.900 11.819 -51.381 1.00 81.38 580 GLU A CA 1
ATOM 4794 C C . GLU A 1 580 ? 10.690 10.395 -50.843 1.00 81.38 580 GLU A C 1
ATOM 4796 O O . GLU A 1 580 ? 10.437 9.475 -51.627 1.00 81.38 580 GLU A O 1
ATOM 4801 N N . ILE A 1 581 ? 10.759 10.215 -49.520 1.00 80.00 581 ILE A N 1
ATOM 4802 C CA . ILE A 1 581 ? 10.490 8.934 -48.855 1.00 80.00 581 ILE A CA 1
ATOM 4803 C C . ILE A 1 581 ? 9.032 8.511 -49.084 1.00 80.00 581 ILE A C 1
ATOM 4805 O O . ILE A 1 581 ? 8.797 7.388 -49.532 1.00 80.00 581 ILE A O 1
ATOM 4809 N N . ASP A 1 582 ? 8.069 9.411 -48.852 1.00 76.81 582 ASP A N 1
ATOM 4810 C CA . ASP A 1 582 ? 6.637 9.161 -49.082 1.00 76.81 582 ASP A CA 1
ATOM 4811 C C . ASP A 1 582 ? 6.371 8.702 -50.522 1.00 76.81 582 ASP A C 1
ATOM 4813 O O . ASP A 1 582 ? 5.727 7.679 -50.775 1.00 76.81 582 ASP A O 1
ATOM 4817 N N . LYS A 1 583 ? 6.946 9.423 -51.486 1.00 79.06 583 LYS A N 1
ATOM 4818 C CA . LYS A 1 583 ? 6.825 9.094 -52.903 1.00 79.06 583 LYS A CA 1
ATOM 4819 C C . LYS A 1 583 ? 7.468 7.748 -53.249 1.00 79.06 583 LYS A C 1
ATOM 4821 O O . LYS A 1 583 ? 6.879 6.984 -54.010 1.00 79.06 583 LYS A O 1
ATOM 4826 N N . GLY A 1 584 ? 8.653 7.452 -52.711 1.00 77.81 584 GLY A N 1
ATOM 4827 C CA . GLY A 1 584 ? 9.370 6.200 -52.969 1.00 77.81 584 GLY A CA 1
ATOM 4828 C C . GLY A 1 584 ? 8.620 4.967 -52.465 1.00 77.81 584 GLY A C 1
ATOM 4829 O O . GLY A 1 584 ? 8.547 3.964 -53.174 1.00 77.81 584 GLY A O 1
ATOM 4830 N N . ILE A 1 585 ? 8.005 5.066 -51.283 1.00 78.56 585 ILE A N 1
ATOM 4831 C CA . ILE A 1 585 ? 7.170 3.999 -50.718 1.00 78.56 585 ILE A CA 1
ATOM 4832 C C . ILE A 1 585 ? 5.942 3.763 -51.598 1.00 78.56 585 ILE A C 1
ATOM 4834 O O . ILE A 1 585 ? 5.699 2.627 -52.002 1.00 78.56 585 ILE A O 1
ATOM 4838 N N . LYS A 1 586 ? 5.206 4.825 -51.957 1.00 77.38 586 LYS A N 1
ATOM 4839 C CA . LYS A 1 586 ? 4.022 4.723 -52.831 1.00 77.38 586 LYS A CA 1
ATOM 4840 C C . LYS A 1 586 ? 4.365 4.086 -54.184 1.00 77.38 586 LYS A C 1
ATOM 4842 O O . LYS A 1 586 ? 3.708 3.140 -54.601 1.00 77.38 586 LYS A O 1
ATOM 4847 N N . GLU A 1 587 ? 5.450 4.528 -54.828 1.00 80.56 587 GLU A N 1
ATOM 4848 C CA . GLU A 1 587 ? 5.885 4.005 -56.133 1.00 80.56 587 GLU A CA 1
ATOM 4849 C C . GLU A 1 587 ? 6.275 2.511 -56.123 1.00 80.56 587 GLU A C 1
ATOM 4851 O O . GLU A 1 587 ? 6.093 1.844 -57.148 1.00 80.56 587 GLU A O 1
ATOM 4856 N N . PHE A 1 588 ? 6.851 2.000 -55.024 1.00 82.06 588 PHE A N 1
ATOM 4857 C CA . PHE A 1 588 ? 7.212 0.582 -54.870 1.00 82.06 588 PHE A CA 1
ATOM 4858 C C . PHE A 1 588 ? 5.977 -0.283 -54.595 1.00 82.06 588 PHE A C 1
ATOM 4860 O O . PHE A 1 588 ? 5.765 -1.292 -55.270 1.00 82.06 588 PHE A O 1
ATOM 4867 N N . LEU A 1 589 ? 5.136 0.138 -53.646 1.00 78.31 589 LEU A N 1
ATOM 4868 C CA . LEU A 1 589 ? 3.951 -0.619 -53.238 1.00 78.31 589 LEU A CA 1
ATOM 4869 C C . LEU A 1 589 ? 2.925 -0.772 -54.359 1.00 78.31 589 LEU A C 1
ATOM 4871 O O . LEU A 1 589 ? 2.290 -1.818 -54.448 1.00 78.31 589 LEU A O 1
ATOM 4875 N N . ASP A 1 590 ? 2.821 0.218 -55.247 1.00 76.88 590 ASP A N 1
ATOM 4876 C CA . ASP A 1 590 ? 1.941 0.169 -56.420 1.00 76.88 590 ASP A CA 1
ATOM 4877 C C . ASP A 1 590 ? 2.315 -0.945 -57.427 1.00 76.88 590 ASP A C 1
ATOM 4879 O O . ASP A 1 590 ? 1.532 -1.235 -58.334 1.00 76.88 590 ASP A O 1
ATOM 4883 N N . LYS A 1 591 ? 3.516 -1.544 -57.329 1.00 79.69 591 LYS A N 1
ATOM 4884 C CA . LYS A 1 591 ? 4.067 -2.484 -58.329 1.00 79.69 591 LYS A CA 1
ATOM 4885 C C . LYS A 1 591 ? 4.498 -3.846 -57.782 1.00 79.69 591 LYS A C 1
ATOM 4887 O O . LYS A 1 591 ? 4.703 -4.743 -58.595 1.00 79.69 591 LYS A O 1
ATOM 4892 N N . ALA A 1 592 ? 4.680 -3.976 -56.470 1.00 81.19 592 ALA A N 1
ATOM 4893 C CA . ALA A 1 592 ? 5.218 -5.177 -55.836 1.00 81.19 592 ALA A CA 1
ATOM 4894 C C . ALA A 1 592 ? 4.170 -6.298 -55.711 1.00 81.19 592 ALA A C 1
ATOM 4896 O O . ALA A 1 592 ? 3.003 -6.025 -55.410 1.00 81.19 592 ALA A O 1
ATOM 4897 N N . ASP A 1 593 ? 4.591 -7.552 -55.889 1.00 80.50 593 ASP A N 1
ATOM 4898 C CA . ASP A 1 593 ? 3.781 -8.723 -55.524 1.00 80.50 593 ASP A CA 1
ATOM 4899 C C . ASP A 1 593 ? 3.864 -9.046 -54.016 1.00 80.50 593 ASP A C 1
ATOM 4901 O O . ASP A 1 593 ? 4.559 -8.372 -53.252 1.00 80.50 593 ASP A O 1
ATOM 4905 N N . ASP A 1 594 ? 3.120 -10.050 -53.548 1.00 72.56 594 ASP A N 1
ATOM 4906 C CA . ASP A 1 594 ? 3.070 -10.373 -52.118 1.00 72.56 594 ASP A CA 1
ATOM 4907 C C . ASP A 1 594 ? 4.392 -10.950 -51.574 1.00 72.56 594 ASP A C 1
ATOM 4909 O O . ASP A 1 594 ? 4.725 -10.706 -50.411 1.00 72.56 594 ASP A O 1
ATOM 4913 N N . GLU A 1 595 ? 5.194 -11.639 -52.394 1.00 74.12 595 GLU A N 1
ATOM 4914 C CA . GLU A 1 595 ? 6.517 -12.140 -51.995 1.00 74.12 595 GLU A CA 1
ATOM 4915 C C . GLU A 1 595 ? 7.516 -10.976 -51.863 1.00 74.12 595 GLU A C 1
ATOM 4917 O O . GLU A 1 595 ? 8.273 -10.888 -50.891 1.00 74.12 595 GLU A O 1
ATOM 4922 N N . GLU A 1 596 ? 7.478 -10.027 -52.798 1.00 78.06 596 GLU A N 1
ATOM 4923 C CA . GLU A 1 596 ? 8.275 -8.800 -52.782 1.00 78.06 596 GLU A CA 1
ATOM 4924 C C . GLU A 1 596 ? 7.883 -7.877 -51.622 1.00 78.06 596 GLU A C 1
ATOM 4926 O O . GLU A 1 596 ? 8.759 -7.335 -50.941 1.00 78.06 596 GLU A O 1
ATOM 4931 N N . LYS A 1 597 ? 6.584 -7.746 -51.326 1.00 76.81 597 LYS A N 1
ATOM 4932 C CA . LYS A 1 597 ? 6.089 -7.030 -50.139 1.00 76.81 597 LYS A CA 1
ATOM 4933 C C . LYS A 1 597 ? 6.569 -7.698 -48.846 1.00 76.81 597 LYS A C 1
ATOM 4935 O O . LYS A 1 597 ? 7.006 -6.992 -47.937 1.00 76.81 597 LYS A O 1
ATOM 4940 N N . GLN A 1 598 ? 6.562 -9.033 -48.751 1.00 73.19 598 GLN A N 1
ATOM 4941 C CA . GLN A 1 598 ? 7.100 -9.749 -47.583 1.00 73.19 598 GLN A CA 1
ATOM 4942 C C . GLN A 1 598 ? 8.604 -9.515 -47.410 1.00 73.19 598 GLN A C 1
ATOM 4944 O O . GLN A 1 598 ? 9.059 -9.238 -46.298 1.00 73.19 598 GLN A O 1
ATOM 4949 N N . ARG A 1 599 ? 9.379 -9.556 -48.498 1.00 75.12 599 ARG A N 1
ATOM 4950 C CA . ARG A 1 599 ? 10.818 -9.246 -48.468 1.00 75.12 599 ARG A CA 1
ATOM 4951 C C . ARG A 1 599 ? 11.087 -7.802 -48.054 1.00 75.12 599 ARG A C 1
ATOM 4953 O O . ARG A 1 599 ? 11.968 -7.580 -47.227 1.00 75.12 599 ARG A O 1
ATOM 4960 N N . PHE A 1 600 ? 10.307 -6.842 -48.554 1.00 78.00 600 PHE A N 1
ATOM 4961 C CA . PHE A 1 600 ? 10.398 -5.433 -48.158 1.00 78.00 600 PHE A CA 1
ATOM 4962 C C . PHE A 1 600 ? 10.148 -5.245 -46.660 1.00 78.00 600 PHE A C 1
ATOM 4964 O O . PHE A 1 600 ? 10.903 -4.555 -45.976 1.00 78.00 600 PHE A O 1
ATOM 4971 N N . VAL A 1 601 ? 9.137 -5.926 -46.119 1.00 72.56 601 VAL A N 1
ATOM 4972 C CA . VAL A 1 601 ? 8.833 -5.891 -44.686 1.00 72.56 601 VAL A CA 1
ATOM 4973 C C . VAL A 1 601 ? 9.935 -6.564 -43.859 1.00 72.56 601 VAL A C 1
ATOM 4975 O O . VAL A 1 601 ? 10.355 -6.003 -42.849 1.00 72.56 601 VAL A O 1
ATOM 4978 N N . ILE A 1 602 ? 10.473 -7.715 -44.285 1.00 72.06 602 ILE A N 1
ATOM 4979 C CA . ILE A 1 602 ? 11.618 -8.362 -43.615 1.00 72.06 602 ILE A CA 1
ATOM 4980 C C . ILE A 1 602 ? 12.846 -7.443 -43.634 1.00 72.06 602 ILE A C 1
ATOM 4982 O O . ILE A 1 602 ? 13.539 -7.340 -42.621 1.00 72.06 602 ILE A O 1
ATOM 4986 N N . ALA A 1 603 ? 13.099 -6.742 -44.740 1.00 75.75 603 ALA A N 1
ATOM 4987 C CA . ALA A 1 603 ? 14.203 -5.794 -44.859 1.00 75.75 603 ALA A CA 1
ATOM 4988 C C . ALA A 1 603 ? 14.025 -4.578 -43.935 1.00 75.75 603 ALA A C 1
ATOM 4990 O O . ALA A 1 603 ? 14.966 -4.214 -43.233 1.00 75.75 603 ALA A O 1
ATOM 4991 N N . LEU A 1 604 ? 12.819 -4.002 -43.855 1.00 72.31 604 LEU A N 1
ATOM 4992 C CA . LEU A 1 604 ? 12.488 -2.924 -42.912 1.00 72.31 604 LEU A CA 1
ATOM 4993 C C . LEU A 1 604 ? 12.639 -3.348 -41.443 1.00 72.31 604 LEU A C 1
ATOM 4995 O O . LEU A 1 604 ? 13.018 -2.528 -40.612 1.00 72.31 604 LEU A O 1
ATOM 4999 N N . LEU A 1 605 ? 12.369 -4.617 -41.121 1.00 66.25 605 LEU A N 1
ATOM 5000 C CA . LEU A 1 605 ? 12.440 -5.145 -39.753 1.00 66.25 605 LEU A CA 1
ATOM 5001 C C . LEU A 1 605 ? 13.840 -5.598 -39.330 1.00 66.25 605 LEU A C 1
ATOM 5003 O O . LEU A 1 605 ? 14.186 -5.506 -38.154 1.00 66.25 605 LEU A O 1
ATOM 5007 N N . THR A 1 606 ? 14.623 -6.145 -40.259 1.00 68.00 606 THR A N 1
ATOM 5008 C CA . THR A 1 606 ? 15.955 -6.705 -39.972 1.00 68.00 606 THR A CA 1
ATOM 5009 C C . THR A 1 606 ? 17.089 -5.748 -40.321 1.00 68.00 606 THR A C 1
ATOM 5011 O O . THR A 1 606 ? 18.236 -6.021 -39.978 1.00 68.00 606 THR A O 1
ATOM 5014 N N . SER A 1 607 ? 16.790 -4.657 -41.032 1.00 71.00 607 SER A N 1
ATOM 5015 C CA . SER A 1 607 ? 17.769 -3.774 -41.679 1.00 71.00 607 SER A CA 1
ATOM 5016 C C . SER A 1 607 ? 18.694 -4.496 -42.673 1.00 71.00 607 SER A C 1
ATOM 5018 O O . SER A 1 607 ? 19.694 -3.931 -43.115 1.00 71.00 607 SER A O 1
ATOM 5020 N N . VAL A 1 608 ? 18.367 -5.737 -43.058 1.00 70.69 608 VAL A N 1
ATOM 5021 C CA . VAL A 1 608 ? 19.111 -6.537 -44.037 1.00 70.69 608 VAL A CA 1
ATOM 5022 C C . VAL A 1 608 ? 18.394 -6.450 -45.386 1.00 70.69 608 VAL A C 1
ATOM 5024 O O . VAL A 1 608 ? 17.306 -6.997 -45.537 1.00 70.69 608 VAL A O 1
ATOM 5027 N N . GLY A 1 609 ? 19.013 -5.792 -46.374 1.00 72.44 609 GLY A N 1
ATOM 5028 C CA . GLY A 1 609 ? 18.501 -5.699 -47.754 1.00 72.44 609 GLY A CA 1
ATOM 5029 C C . GLY A 1 609 ? 17.677 -4.445 -48.091 1.00 72.44 609 GLY A C 1
ATOM 5030 O O . GLY A 1 609 ? 16.969 -4.434 -49.091 1.00 72.44 609 GLY A O 1
ATOM 5031 N N . LEU A 1 610 ? 17.726 -3.378 -47.277 1.00 75.12 610 LEU A N 1
ATOM 5032 C CA . LEU A 1 610 ? 16.982 -2.124 -47.531 1.00 75.12 610 LEU A CA 1
ATOM 5033 C C . LEU A 1 610 ? 17.478 -1.315 -48.739 1.00 75.12 610 LEU A C 1
ATOM 5035 O O . LEU A 1 610 ? 16.747 -0.495 -49.299 1.00 75.12 610 LEU A O 1
ATOM 5039 N N . ASP A 1 611 ? 18.722 -1.543 -49.137 1.00 78.00 611 ASP A N 1
ATOM 5040 C CA . ASP A 1 611 ? 19.373 -0.950 -50.301 1.00 78.00 611 ASP A CA 1
ATOM 5041 C C . ASP A 1 611 ? 18.699 -1.326 -51.625 1.00 78.00 611 ASP A C 1
ATOM 5043 O O . ASP A 1 611 ? 18.761 -0.553 -52.583 1.00 78.00 611 ASP A O 1
ATOM 5047 N N . GLU A 1 612 ? 17.985 -2.450 -51.655 1.00 76.38 612 GLU A N 1
ATOM 5048 C CA . GLU A 1 612 ? 17.211 -2.902 -52.811 1.00 76.38 612 GLU A CA 1
ATOM 5049 C C . GLU A 1 612 ? 15.963 -2.027 -53.061 1.00 76.38 612 GLU A C 1
ATOM 5051 O O . GLU A 1 612 ? 15.515 -1.905 -54.201 1.00 76.38 612 GLU A O 1
ATOM 5056 N N . PHE A 1 613 ? 15.444 -1.349 -52.027 1.00 75.75 613 PHE A N 1
ATOM 5057 C CA . PHE A 1 613 ? 14.150 -0.649 -52.069 1.00 75.75 613 PHE A CA 1
ATOM 5058 C C . PHE A 1 613 ? 14.253 0.880 -52.118 1.00 75.75 613 PHE A C 1
ATOM 5060 O O . PHE A 1 613 ? 13.415 1.532 -52.741 1.00 75.75 613 PHE A O 1
ATOM 5067 N N . PHE A 1 614 ? 15.298 1.477 -51.531 1.00 79.56 614 PHE A N 1
ATOM 5068 C CA . PHE A 1 614 ? 15.503 2.936 -51.535 1.00 79.56 614 PHE A CA 1
ATOM 5069 C C . PHE A 1 614 ? 16.807 3.370 -52.231 1.00 79.56 614 PHE A C 1
ATOM 5071 O O . PHE A 1 614 ? 17.632 4.078 -51.642 1.00 79.56 614 PHE A O 1
ATOM 5078 N N . PRO A 1 615 ? 17.014 3.028 -53.517 1.00 78.50 615 PRO A N 1
ATOM 5079 C CA . PRO A 1 615 ? 18.292 3.253 -54.193 1.00 78.50 615 PRO A CA 1
ATOM 5080 C C . PRO A 1 615 ? 18.652 4.739 -54.357 1.00 78.50 615 PRO A C 1
ATOM 5082 O O . PRO A 1 615 ? 19.832 5.095 -54.360 1.00 78.50 615 PRO A O 1
ATOM 5085 N N . LYS A 1 616 ? 17.654 5.632 -54.461 1.00 78.31 616 LYS A N 1
ATOM 5086 C CA . LYS A 1 616 ? 17.862 7.089 -54.596 1.00 78.31 616 LYS A CA 1
ATOM 5087 C C . LYS A 1 616 ? 18.432 7.712 -53.314 1.00 78.31 616 LYS A C 1
ATOM 5089 O O . LYS A 1 616 ? 19.336 8.550 -53.379 1.00 78.31 616 LYS A O 1
ATOM 5094 N N . LEU A 1 617 ? 17.996 7.205 -52.159 1.00 81.25 617 LEU A N 1
ATOM 5095 C CA . LEU A 1 617 ? 18.403 7.682 -50.838 1.00 81.25 617 LEU A CA 1
ATOM 5096 C C . LEU A 1 617 ? 19.785 7.175 -50.413 1.00 81.25 617 LEU A C 1
ATOM 5098 O O . LEU A 1 617 ? 20.389 7.778 -49.534 1.00 81.25 617 LEU A O 1
ATOM 5102 N N . ILE A 1 618 ? 20.346 6.148 -51.067 1.00 82.81 618 ILE A N 1
ATOM 5103 C CA . ILE A 1 618 ? 21.722 5.676 -50.807 1.00 82.81 618 ILE A CA 1
ATOM 5104 C C . ILE A 1 618 ? 22.726 6.820 -50.972 1.00 82.81 618 ILE A C 1
ATOM 5106 O O . ILE A 1 618 ? 23.667 6.958 -50.189 1.00 82.81 618 ILE A O 1
ATOM 5110 N N . SER A 1 619 ? 22.537 7.647 -52.005 1.00 82.75 619 SER A N 1
ATOM 5111 C CA . SER A 1 619 ? 23.436 8.767 -52.284 1.00 82.75 619 SER A CA 1
ATOM 5112 C C . SER A 1 619 ? 23.334 9.868 -51.225 1.00 82.75 619 SER A C 1
ATOM 5114 O O . SER A 1 619 ? 24.357 10.426 -50.832 1.00 82.75 619 SER A O 1
ATOM 5116 N N . THR A 1 620 ? 22.124 10.127 -50.728 1.00 82.25 620 THR A N 1
ATOM 5117 C CA . THR A 1 620 ? 21.830 11.105 -49.676 1.00 82.25 620 THR A CA 1
ATOM 5118 C C . THR A 1 620 ? 22.333 10.619 -48.317 1.00 82.25 620 THR A C 1
ATOM 5120 O O . THR A 1 620 ? 23.096 11.333 -47.674 1.00 82.25 620 THR A O 1
ATOM 5123 N N . ALA A 1 621 ? 22.039 9.373 -47.933 1.00 84.31 621 ALA A N 1
ATOM 5124 C CA . ALA A 1 621 ? 22.544 8.744 -46.711 1.00 84.31 621 ALA A CA 1
ATOM 5125 C C . ALA A 1 621 ? 24.081 8.761 -46.668 1.00 84.31 621 ALA A C 1
ATOM 5127 O O . ALA A 1 621 ? 24.675 9.207 -45.689 1.00 84.31 621 ALA A O 1
ATOM 5128 N N . ARG A 1 622 ? 24.740 8.416 -47.785 1.00 84.88 622 ARG A N 1
ATOM 5129 C CA . ARG A 1 622 ? 26.205 8.467 -47.899 1.00 84.88 622 ARG A CA 1
ATOM 5130 C C . ARG A 1 622 ? 26.776 9.882 -47.763 1.00 84.88 622 ARG A C 1
ATOM 5132 O O . ARG A 1 622 ? 27.858 10.023 -47.206 1.00 84.88 622 ARG A O 1
ATOM 5139 N N . LYS A 1 623 ? 26.094 10.912 -48.283 1.00 83.56 623 LYS A N 1
ATOM 5140 C CA . LYS A 1 623 ? 26.523 12.320 -48.155 1.00 83.56 623 LYS A CA 1
ATOM 5141 C C . LYS A 1 623 ? 26.370 12.843 -46.729 1.00 83.56 623 LYS A C 1
ATOM 5143 O O . LYS A 1 623 ? 27.240 13.568 -46.270 1.00 83.56 623 LYS A O 1
ATOM 5148 N N . ILE A 1 624 ? 25.286 12.460 -46.058 1.00 83.31 624 ILE A N 1
ATOM 5149 C CA . ILE A 1 624 ? 25.045 12.765 -44.642 1.00 83.31 624 ILE A CA 1
ATOM 5150 C C . ILE A 1 624 ? 26.023 11.972 -43.749 1.00 83.31 624 ILE A C 1
ATOM 5152 O O . ILE A 1 624 ? 26.399 12.425 -42.673 1.00 83.31 624 ILE A O 1
ATOM 5156 N N . GLY A 1 625 ? 26.501 10.817 -44.221 1.00 81.69 625 GLY A N 1
ATOM 5157 C CA . GLY A 1 625 ? 27.434 9.951 -43.496 1.00 81.69 625 GLY A CA 1
ATOM 5158 C C . GLY A 1 625 ? 26.743 8.911 -42.613 1.00 81.69 625 GLY A C 1
ATOM 5159 O O . GLY A 1 625 ? 27.356 8.413 -41.677 1.00 81.69 625 GLY A O 1
ATOM 5160 N N . VAL A 1 626 ? 25.487 8.579 -42.916 1.00 82.69 626 VAL A N 1
ATOM 5161 C CA . VAL A 1 626 ? 24.679 7.577 -42.206 1.00 82.69 626 VAL A CA 1
ATOM 5162 C C . VAL A 1 626 ? 24.390 6.374 -43.101 1.00 82.69 626 VAL A C 1
ATOM 5164 O O . VAL A 1 626 ? 24.468 6.452 -44.333 1.00 82.69 626 VAL A O 1
ATOM 5167 N N . GLN A 1 627 ? 24.042 5.244 -42.494 1.00 83.00 627 GLN A N 1
ATOM 5168 C CA . GLN A 1 627 ? 23.524 4.093 -43.222 1.00 83.00 627 GLN A CA 1
ATOM 5169 C C . GLN A 1 627 ? 22.101 4.375 -43.712 1.00 83.00 627 GLN A C 1
ATOM 5171 O O . GLN A 1 627 ? 21.339 5.131 -43.109 1.00 83.00 627 GLN A O 1
ATOM 5176 N N . LEU A 1 628 ? 21.716 3.741 -44.820 1.00 81.69 628 LEU A N 1
ATOM 5177 C CA . LEU A 1 628 ? 20.397 3.947 -45.424 1.00 81.69 628 LEU A CA 1
ATOM 5178 C C . LEU A 1 628 ? 19.249 3.657 -44.441 1.00 81.69 628 LEU A C 1
ATOM 5180 O O . LEU A 1 628 ? 18.267 4.395 -44.416 1.00 81.69 628 LEU A O 1
ATOM 5184 N N . TYR A 1 629 ? 19.388 2.617 -43.613 1.00 76.44 629 TYR A N 1
ATOM 5185 C CA . TYR A 1 629 ? 18.368 2.252 -42.629 1.00 76.44 629 TYR A CA 1
ATOM 5186 C C . TYR A 1 629 ? 18.183 3.325 -41.540 1.00 76.44 629 TYR A C 1
ATOM 5188 O O . TYR A 1 629 ? 17.078 3.488 -41.032 1.00 76.44 629 TYR A O 1
ATOM 5196 N N . GLU A 1 630 ? 19.227 4.095 -41.215 1.00 78.75 630 GLU A N 1
ATOM 5197 C CA . GLU A 1 630 ? 19.179 5.166 -40.208 1.00 78.75 630 GLU A CA 1
ATOM 5198 C C . GLU A 1 630 ? 18.414 6.379 -40.743 1.00 78.75 630 GLU A C 1
ATOM 5200 O O . GLU A 1 630 ? 17.528 6.901 -40.069 1.00 78.75 630 GLU A O 1
ATOM 5205 N N . LEU A 1 631 ? 18.701 6.781 -41.989 1.00 83.38 631 LEU A N 1
ATOM 5206 C CA . LEU A 1 631 ? 18.004 7.885 -42.654 1.00 83.38 631 LEU A CA 1
ATOM 5207 C C . LEU A 1 631 ? 16.509 7.588 -42.820 1.00 83.38 631 LEU A C 1
ATOM 5209 O O . LEU A 1 631 ? 15.665 8.423 -42.505 1.00 83.38 631 LEU A O 1
ATOM 5213 N N . VAL A 1 632 ? 16.183 6.385 -43.293 1.00 80.50 632 VAL A N 1
ATOM 5214 C CA . VAL A 1 632 ? 14.795 5.962 -43.506 1.00 80.50 632 VAL A CA 1
ATOM 5215 C C . VAL A 1 632 ? 14.052 5.824 -42.169 1.00 80.50 632 VAL A C 1
ATOM 5217 O O . VAL A 1 632 ? 12.935 6.321 -42.047 1.00 80.50 632 VAL A O 1
ATOM 5220 N N . GLY A 1 633 ? 14.674 5.245 -41.133 1.00 75.56 633 GLY A N 1
ATOM 5221 C CA . GLY A 1 633 ? 14.072 5.083 -39.799 1.00 75.56 633 GLY A CA 1
ATOM 5222 C C . GLY A 1 633 ? 13.867 6.380 -38.995 1.00 75.56 633 GLY A C 1
ATOM 5223 O O . GLY A 1 633 ? 13.183 6.373 -37.963 1.00 75.56 633 GLY A O 1
ATOM 5224 N N . ALA A 1 634 ? 14.440 7.505 -39.435 1.00 80.00 634 ALA A N 1
ATOM 5225 C CA . ALA A 1 634 ? 14.188 8.817 -38.834 1.00 80.00 634 ALA A CA 1
ATOM 5226 C C . ALA A 1 634 ? 12.840 9.410 -39.242 1.00 80.00 634 ALA A C 1
ATOM 5228 O O . ALA A 1 634 ? 12.155 9.995 -38.408 1.00 80.00 634 ALA A O 1
ATOM 5229 N N . TYR A 1 635 ? 12.461 9.226 -40.506 1.00 76.69 635 TYR A N 1
ATOM 5230 C CA . TYR A 1 635 ? 11.196 9.712 -41.057 1.00 76.69 635 TYR A CA 1
ATOM 5231 C C . TYR A 1 635 ? 10.078 8.682 -40.978 1.00 76.69 635 TYR A C 1
ATOM 5233 O O . TYR A 1 635 ? 8.917 9.068 -40.888 1.00 76.69 635 TYR A O 1
ATOM 5241 N N . LEU A 1 636 ? 10.424 7.392 -41.023 1.00 73.81 636 LEU A N 1
ATOM 5242 C CA . LEU A 1 636 ? 9.465 6.300 -40.961 1.00 73.81 636 LEU A CA 1
ATOM 5243 C C . LEU A 1 636 ? 9.418 5.703 -39.567 1.00 73.81 636 LEU A C 1
ATOM 5245 O O . LEU A 1 636 ? 10.411 5.164 -39.071 1.00 73.81 636 LEU A O 1
ATOM 5249 N N . LYS A 1 637 ? 8.229 5.716 -38.971 1.00 68.44 637 LYS A N 1
ATOM 5250 C CA . LYS A 1 637 ? 7.928 4.916 -37.783 1.00 68.44 637 LYS A CA 1
ATOM 5251 C C . LYS A 1 637 ? 6.930 3.830 -38.166 1.00 68.44 637 LYS A C 1
ATOM 5253 O O . LYS A 1 637 ? 5.851 4.121 -38.678 1.00 68.44 637 LYS A O 1
ATOM 5258 N N . LEU A 1 638 ? 7.320 2.575 -37.946 1.00 62.50 638 LEU A N 1
ATOM 5259 C CA . LEU A 1 638 ? 6.459 1.412 -38.146 1.00 62.50 638 LEU A CA 1
ATOM 5260 C C . LEU A 1 638 ? 5.604 1.200 -36.901 1.00 62.50 638 LEU A C 1
ATOM 5262 O O . LEU A 1 638 ? 6.133 1.016 -35.803 1.00 62.50 638 LEU A O 1
ATOM 5266 N N . SER A 1 639 ? 4.286 1.165 -37.077 1.00 56.16 639 SER A N 1
ATOM 5267 C CA . SER A 1 639 ? 3.382 0.735 -36.014 1.00 56.16 639 SER A CA 1
ATOM 5268 C C . SER A 1 639 ? 3.416 -0.793 -35.908 1.00 56.16 639 SER A C 1
ATOM 5270 O O . SER A 1 639 ? 2.756 -1.512 -36.655 1.00 56.16 639 SER A O 1
ATOM 5272 N N . LEU A 1 640 ? 4.229 -1.319 -34.988 1.00 53.34 640 LEU A N 1
ATOM 5273 C CA . LEU A 1 640 ? 4.425 -2.767 -34.810 1.00 53.34 640 LEU A CA 1
ATOM 5274 C C . LEU A 1 640 ? 3.314 -3.451 -33.997 1.00 53.34 640 LEU A C 1
ATOM 5276 O O . LEU A 1 640 ? 3.374 -4.665 -33.786 1.00 53.34 640 LEU A O 1
ATOM 5280 N N . MET A 1 641 ? 2.298 -2.707 -33.543 1.00 44.97 641 MET A N 1
ATOM 5281 C CA . MET A 1 641 ? 1.264 -3.208 -32.626 1.00 44.97 641 MET A CA 1
ATOM 5282 C C . MET A 1 641 ? 0.397 -4.354 -33.194 1.00 44.97 641 MET A C 1
ATOM 5284 O O . MET A 1 641 ? -0.323 -4.985 -32.425 1.00 44.97 641 MET A O 1
ATOM 5288 N N . TYR A 1 642 ? 0.504 -4.699 -34.488 1.00 44.84 642 TYR A N 1
ATOM 5289 C CA . TYR A 1 642 ? -0.417 -5.630 -35.166 1.00 44.84 642 TYR A CA 1
ATOM 5290 C C . TYR A 1 642 ? 0.231 -6.759 -36.001 1.00 44.84 642 TYR A C 1
ATOM 5292 O O . TYR A 1 642 ? -0.452 -7.422 -36.777 1.00 44.84 642 TYR A O 1
ATOM 5300 N N . LEU A 1 643 ? 1.535 -7.037 -35.862 1.00 53.12 643 LEU A N 1
ATOM 5301 C CA . LEU A 1 643 ? 2.229 -7.967 -36.774 1.00 53.12 643 LEU A CA 1
ATOM 5302 C C . LEU A 1 643 ? 2.062 -9.458 -36.400 1.00 53.12 643 LEU A C 1
ATOM 5304 O O . LEU A 1 643 ? 2.744 -9.987 -35.514 1.00 53.12 643 LEU A O 1
ATOM 5308 N N . GLU A 1 644 ? 1.195 -10.169 -37.125 1.00 52.75 644 GLU A N 1
ATOM 5309 C CA . GLU A 1 644 ? 1.107 -11.640 -37.216 1.00 52.75 644 GLU A CA 1
ATOM 5310 C C . GLU A 1 644 ? 1.339 -12.093 -38.663 1.00 52.75 644 GLU A C 1
ATOM 5312 O O . GLU A 1 644 ? 0.432 -12.534 -39.353 1.00 52.75 644 GLU A O 1
ATOM 5317 N N . LEU A 1 645 ? 2.572 -11.951 -39.153 1.00 54.62 645 LEU A N 1
ATOM 5318 C CA . LEU A 1 645 ? 2.835 -12.041 -40.594 1.00 54.62 645 LEU A CA 1
ATOM 5319 C C . LEU A 1 645 ? 3.023 -13.454 -41.172 1.00 54.62 645 LEU A C 1
ATOM 5321 O O . LEU A 1 645 ? 3.198 -13.562 -42.377 1.00 54.62 645 LEU A O 1
ATOM 5325 N N . GLY A 1 646 ? 3.037 -14.521 -40.360 1.00 55.41 646 GLY A N 1
ATOM 5326 C CA . GLY A 1 646 ? 3.163 -15.898 -40.873 1.00 55.41 646 GLY A CA 1
ATOM 5327 C C . GLY A 1 646 ? 4.338 -16.134 -41.838 1.00 55.41 646 GLY A C 1
ATOM 5328 O O . GLY A 1 646 ? 4.215 -16.951 -42.741 1.00 55.41 646 GLY A O 1
ATOM 5329 N N . LEU A 1 647 ? 5.446 -15.397 -41.686 1.00 59.28 647 LEU A N 1
ATOM 5330 C CA . LEU A 1 647 ? 6.547 -15.399 -42.653 1.00 59.28 647 LEU A CA 1
ATOM 5331 C C . LEU A 1 647 ? 7.274 -16.748 -42.669 1.00 59.28 647 LEU A C 1
ATOM 5333 O O . LEU A 1 647 ? 7.668 -17.266 -41.619 1.00 59.28 647 LEU A O 1
ATOM 5337 N N . GLU A 1 648 ? 7.503 -17.286 -43.863 1.00 63.50 648 GLU A N 1
ATOM 5338 C CA . GLU A 1 648 ? 8.356 -18.454 -44.067 1.00 63.50 648 GLU A CA 1
ATOM 5339 C C . GLU A 1 648 ? 9.810 -18.013 -44.253 1.00 63.50 648 GLU A C 1
ATOM 5341 O O . GLU A 1 648 ? 10.095 -17.089 -45.012 1.00 63.50 648 GLU A O 1
ATOM 5346 N N . TYR A 1 649 ? 10.740 -18.678 -43.562 1.00 65.94 649 TYR A N 1
ATOM 5347 C CA . TYR A 1 649 ? 12.170 -18.432 -43.727 1.00 65.94 649 TYR A CA 1
ATOM 5348 C C . TYR A 1 649 ? 12.744 -19.333 -44.819 1.00 65.94 649 TYR A C 1
ATOM 5350 O O . TYR A 1 649 ? 12.828 -20.550 -44.615 1.00 65.94 649 TYR A O 1
ATOM 5358 N N . PRO A 1 650 ? 13.236 -18.777 -45.938 1.00 68.88 650 PRO A N 1
ATOM 5359 C CA . PRO A 1 650 ? 14.013 -19.550 -46.890 1.00 68.88 650 PRO A CA 1
ATOM 5360 C C . PRO A 1 650 ? 15.268 -20.113 -46.196 1.00 68.88 650 PRO A C 1
ATOM 5362 O O . PRO A 1 650 ? 15.955 -19.365 -45.486 1.00 68.88 650 PRO A O 1
ATOM 5365 N N . PRO A 1 651 ? 15.633 -21.393 -46.413 1.00 69.62 651 PRO A N 1
ATOM 5366 C CA . PRO A 1 651 ? 16.816 -22.002 -45.797 1.00 69.62 651 PRO A CA 1
ATOM 5367 C C . PRO A 1 651 ? 18.111 -21.204 -46.010 1.00 69.62 651 PRO A C 1
ATOM 5369 O O . PRO A 1 651 ? 18.959 -21.151 -45.121 1.00 69.62 651 PRO A O 1
ATOM 5372 N N . GLU A 1 652 ? 18.247 -20.532 -47.158 1.00 72.50 652 GLU A N 1
ATOM 5373 C CA . GLU A 1 652 ? 19.395 -19.677 -47.488 1.00 72.50 652 GLU A CA 1
ATOM 5374 C C . GLU A 1 652 ? 19.482 -18.433 -46.591 1.00 72.50 652 GLU A C 1
ATOM 5376 O O . GLU A 1 652 ? 20.568 -18.059 -46.142 1.00 72.50 652 GLU A O 1
ATOM 5381 N N . GLN A 1 653 ? 18.339 -17.819 -46.276 1.00 70.94 653 GLN A N 1
ATOM 5382 C CA . GLN A 1 653 ? 18.267 -16.651 -45.402 1.00 70.94 653 GLN A CA 1
ATOM 5383 C C . GLN A 1 653 ? 18.550 -17.047 -43.945 1.00 70.94 653 GLN A C 1
ATOM 5385 O O . GLN A 1 653 ? 19.351 -16.387 -43.285 1.00 70.94 653 GLN A O 1
ATOM 5390 N N . LEU A 1 654 ? 18.004 -18.178 -43.475 1.00 73.69 654 LEU A N 1
ATOM 5391 C CA . LEU A 1 654 ? 18.263 -18.706 -42.129 1.00 73.69 654 LEU A CA 1
ATOM 5392 C C . LEU A 1 654 ? 19.729 -19.124 -41.937 1.00 73.69 654 LEU A C 1
ATOM 5394 O O . LEU A 1 654 ? 20.340 -18.824 -40.912 1.00 73.69 654 LEU A O 1
ATOM 5398 N N . GLN A 1 655 ? 20.328 -19.778 -42.935 1.00 77.12 655 GLN A N 1
ATOM 5399 C CA . GLN A 1 655 ? 21.741 -20.153 -42.892 1.00 77.12 655 GLN A CA 1
ATOM 5400 C C . GLN A 1 655 ? 22.655 -18.919 -42.889 1.00 77.12 655 GLN A C 1
ATOM 5402 O O . GLN A 1 655 ? 23.657 -18.903 -42.169 1.00 77.12 655 GLN A O 1
ATOM 5407 N N . LYS A 1 656 ? 22.310 -17.875 -43.658 1.00 76.50 656 LYS A N 1
ATOM 5408 C CA . LYS A 1 656 ? 23.024 -16.590 -43.640 1.00 76.50 656 LYS A CA 1
ATOM 5409 C C . LYS A 1 656 ? 22.978 -15.965 -42.243 1.00 76.50 656 LYS A C 1
ATOM 5411 O O . LYS A 1 656 ? 24.016 -15.542 -41.750 1.00 76.50 656 LYS A O 1
ATOM 5416 N N . MET A 1 657 ? 21.823 -16.004 -41.577 1.00 76.69 657 MET A N 1
ATOM 5417 C CA . MET A 1 657 ? 21.656 -15.494 -40.212 1.00 76.69 657 MET A CA 1
ATOM 5418 C C . MET A 1 657 ? 22.450 -16.294 -39.169 1.00 76.69 657 MET A C 1
ATOM 5420 O O . MET A 1 657 ? 23.198 -15.698 -38.399 1.00 76.69 657 MET A O 1
ATOM 5424 N N . LEU A 1 658 ? 22.356 -17.632 -39.161 1.00 80.81 658 LEU A N 1
ATOM 5425 C CA . LEU A 1 658 ? 23.079 -18.483 -38.199 1.00 80.81 658 LEU A CA 1
ATOM 5426 C C . LEU A 1 658 ? 24.607 -18.345 -38.318 1.00 80.81 658 LEU A C 1
ATOM 5428 O O . LEU A 1 658 ? 25.302 -18.365 -37.305 1.00 80.81 658 LEU A O 1
ATOM 5432 N N . ARG A 1 659 ? 25.141 -18.132 -39.528 1.00 83.56 659 ARG A N 1
ATOM 5433 C CA . ARG A 1 659 ? 26.573 -17.835 -39.726 1.00 83.56 659 ARG A CA 1
ATOM 5434 C C . ARG A 1 659 ? 26.975 -16.472 -39.168 1.00 83.56 659 ARG A C 1
ATOM 5436 O O . ARG A 1 659 ? 28.046 -16.345 -38.574 1.00 83.56 659 ARG A O 1
ATOM 5443 N N . THR A 1 660 ? 26.132 -15.455 -39.351 1.00 80.31 660 THR A N 1
ATOM 5444 C CA . THR A 1 660 ? 26.352 -14.134 -38.746 1.00 80.31 660 THR A CA 1
ATOM 5445 C C . THR A 1 660 ? 26.361 -14.235 -37.217 1.00 80.31 660 THR A C 1
ATOM 5447 O O . THR A 1 660 ? 27.214 -13.629 -36.576 1.00 80.31 660 THR A O 1
ATOM 5450 N N . VAL A 1 661 ? 25.496 -15.076 -36.636 1.00 80.31 661 VAL A N 1
ATOM 5451 C CA . VAL A 1 661 ? 25.471 -15.372 -35.193 1.00 80.31 661 VAL A CA 1
ATOM 5452 C C . VAL A 1 661 ? 26.736 -16.086 -34.722 1.00 80.31 661 VAL A C 1
ATOM 5454 O O . VAL A 1 661 ? 27.326 -15.668 -33.730 1.00 80.31 661 VAL A O 1
ATOM 5457 N N . GLU A 1 662 ? 27.162 -17.148 -35.410 1.00 84.81 662 GLU A N 1
ATOM 5458 C CA . GLU A 1 662 ? 28.384 -17.880 -35.057 1.00 84.81 662 GLU A CA 1
ATOM 5459 C C . GLU A 1 662 ? 29.593 -16.939 -35.031 1.00 84.81 662 GLU A C 1
ATOM 5461 O O . GLU A 1 662 ? 30.342 -16.915 -34.054 1.00 84.81 662 GLU A O 1
ATOM 5466 N N . THR A 1 663 ? 29.738 -16.124 -36.080 1.00 83.81 663 THR A N 1
ATOM 5467 C CA . THR A 1 663 ? 30.827 -15.147 -36.209 1.00 83.81 663 THR A CA 1
ATOM 5468 C C . THR A 1 663 ? 30.802 -14.151 -35.049 1.00 83.81 663 THR A C 1
ATOM 5470 O O . THR A 1 663 ? 31.832 -13.905 -34.424 1.00 83.81 663 THR A O 1
ATOM 5473 N N . ALA A 1 664 ? 29.617 -13.638 -34.702 1.00 78.44 664 ALA A N 1
ATOM 5474 C CA . ALA A 1 664 ? 29.449 -12.730 -33.573 1.00 78.44 664 ALA A CA 1
ATOM 5475 C C . ALA A 1 664 ? 29.855 -13.387 -32.236 1.00 78.44 664 ALA A C 1
ATOM 5477 O O . ALA A 1 664 ? 30.631 -12.804 -31.480 1.00 78.44 664 ALA A O 1
ATOM 5478 N N . ILE A 1 665 ? 29.408 -14.621 -31.959 1.00 79.06 665 ILE A N 1
ATOM 5479 C CA . ILE A 1 665 ? 29.755 -15.362 -30.728 1.00 79.06 665 ILE A CA 1
ATOM 5480 C C . ILE A 1 665 ? 31.267 -15.620 -30.643 1.00 79.06 665 ILE A C 1
ATOM 5482 O O . ILE A 1 665 ? 31.875 -15.414 -29.590 1.00 79.06 665 ILE A O 1
ATOM 5486 N N . GLN A 1 666 ? 31.892 -16.039 -31.747 1.00 82.81 666 GLN A N 1
ATOM 5487 C CA . GLN A 1 666 ? 33.338 -16.282 -31.815 1.00 82.81 666 GLN A CA 1
ATOM 5488 C C . GLN A 1 666 ? 34.147 -15.003 -31.559 1.00 82.81 666 GLN A C 1
ATOM 5490 O O . GLN A 1 666 ? 35.153 -15.046 -30.847 1.00 82.81 666 GLN A O 1
ATOM 5495 N N . ASN A 1 667 ? 33.669 -13.863 -32.061 1.00 79.69 667 ASN A N 1
ATOM 5496 C CA . ASN A 1 667 ? 34.272 -12.548 -31.846 1.00 79.69 667 ASN A CA 1
ATOM 5497 C C . ASN A 1 667 ? 33.943 -11.930 -30.474 1.00 79.69 667 ASN A C 1
ATOM 5499 O O . ASN A 1 667 ? 34.408 -10.829 -30.180 1.00 79.69 667 ASN A O 1
ATOM 5503 N N . ARG A 1 668 ? 33.158 -12.613 -29.624 1.00 70.62 668 ARG A N 1
ATOM 5504 C CA . ARG A 1 668 ? 32.585 -12.071 -28.374 1.00 70.62 668 ARG A CA 1
ATOM 5505 C C . ARG A 1 668 ? 31.748 -10.802 -28.583 1.00 70.62 668 ARG A C 1
ATOM 5507 O O . ARG A 1 668 ? 31.552 -10.024 -27.649 1.00 70.62 668 ARG A O 1
ATOM 5514 N N . GLU A 1 669 ? 31.236 -10.605 -29.791 1.00 72.12 669 GLU A N 1
ATOM 5515 C CA . GLU A 1 669 ? 30.222 -9.599 -30.072 1.00 72.12 669 GLU A CA 1
ATOM 5516 C C . GLU A 1 669 ? 28.899 -10.025 -29.429 1.00 72.12 669 GLU A C 1
ATOM 5518 O O . GLU A 1 669 ? 28.683 -11.192 -29.092 1.00 72.12 669 GLU A O 1
ATOM 5523 N N . LYS A 1 670 ? 27.994 -9.071 -29.218 1.00 66.62 670 LYS A N 1
ATOM 5524 C CA . LYS A 1 670 ? 26.701 -9.361 -28.604 1.00 66.62 670 LYS A CA 1
ATOM 5525 C C . LYS A 1 670 ? 25.772 -9.983 -29.670 1.00 66.62 670 LYS A C 1
ATOM 5527 O O . LYS A 1 670 ? 25.373 -9.283 -30.600 1.00 66.62 670 LYS A O 1
ATOM 5532 N N . PRO A 1 671 ? 25.386 -11.271 -29.569 1.00 65.94 671 PRO A N 1
ATOM 5533 C CA . PRO A 1 671 ? 24.754 -11.985 -30.684 1.00 65.94 671 PRO A CA 1
ATOM 5534 C C . PRO A 1 671 ? 23.260 -11.656 -30.876 1.00 65.94 671 PRO A C 1
ATOM 5536 O O . PRO A 1 671 ? 22.635 -12.161 -31.808 1.00 65.94 671 PRO A O 1
ATOM 5539 N N . TYR A 1 672 ? 22.672 -10.811 -30.020 1.00 63.44 672 TYR A N 1
ATOM 5540 C CA . TYR A 1 672 ? 21.230 -10.542 -29.983 1.00 63.44 672 TYR A CA 1
ATOM 5541 C C . TYR A 1 672 ? 20.691 -9.893 -31.272 1.00 63.44 672 TYR A C 1
ATOM 5543 O O . TYR A 1 672 ? 19.621 -10.296 -31.719 1.00 63.44 672 TYR A O 1
ATOM 5551 N N . ASN A 1 673 ? 21.438 -8.980 -31.918 1.00 60.78 673 ASN A N 1
ATOM 5552 C CA . ASN A 1 673 ? 21.038 -8.313 -33.175 1.00 60.78 673 ASN A CA 1
ATOM 5553 C C . ASN A 1 673 ? 20.753 -9.300 -34.316 1.00 60.78 673 ASN A C 1
ATOM 5555 O O . ASN A 1 673 ? 19.962 -9.019 -35.214 1.00 60.78 673 ASN A O 1
ATOM 5559 N N . TYR A 1 674 ? 21.389 -10.470 -34.262 1.00 67.44 674 TYR A N 1
ATOM 5560 C CA . TYR A 1 674 ? 21.359 -11.470 -35.325 1.00 67.44 674 TYR A CA 1
ATOM 5561 C C . TYR A 1 674 ? 20.536 -12.703 -34.943 1.00 67.44 674 TYR A C 1
ATOM 5563 O O . TYR A 1 674 ? 19.892 -13.307 -35.800 1.00 67.44 674 TYR A O 1
ATOM 5571 N N . LEU A 1 675 ? 20.534 -13.065 -33.656 1.00 66.12 675 LEU A N 1
ATOM 5572 C CA . LEU A 1 675 ? 19.745 -14.171 -33.117 1.00 66.12 675 LEU A CA 1
ATOM 5573 C C . LEU A 1 675 ? 18.262 -13.822 -33.015 1.00 66.12 675 LEU A C 1
ATOM 5575 O O . LEU A 1 675 ? 17.421 -14.681 -33.251 1.00 66.12 675 LEU A O 1
ATOM 5579 N N . TRP A 1 676 ? 17.927 -12.576 -32.676 1.00 64.50 676 TRP A N 1
ATOM 5580 C CA . TRP A 1 676 ? 16.548 -12.185 -32.407 1.00 64.50 676 TRP A CA 1
ATOM 5581 C C . TRP A 1 676 ? 15.584 -12.458 -33.570 1.00 64.50 676 TRP A C 1
ATOM 5583 O O . TRP A 1 676 ? 14.568 -13.117 -33.332 1.00 64.50 676 TRP A O 1
ATOM 5593 N N . PRO A 1 677 ? 15.878 -12.058 -34.825 1.00 63.09 677 PRO A N 1
ATOM 5594 C CA . PRO A 1 677 ? 14.926 -12.254 -35.908 1.00 63.09 677 PRO A CA 1
ATOM 5595 C C . PRO A 1 677 ? 14.634 -13.733 -36.187 1.00 63.09 677 PRO A C 1
ATOM 5597 O O . PRO A 1 677 ? 13.522 -14.039 -36.590 1.00 63.09 677 PRO A O 1
ATOM 5600 N N . ILE A 1 678 ? 15.551 -14.657 -35.857 1.00 65.00 678 ILE A N 1
ATOM 5601 C CA . ILE A 1 678 ? 15.346 -16.118 -35.969 1.00 65.00 678 ILE A CA 1
ATOM 5602 C C . ILE A 1 678 ? 14.152 -16.596 -35.121 1.00 65.00 678 ILE A C 1
ATOM 5604 O O . ILE A 1 678 ? 13.530 -17.612 -35.435 1.00 65.00 678 ILE A O 1
ATOM 5608 N N . PHE A 1 679 ? 13.811 -15.857 -34.062 1.00 60.25 679 PHE A N 1
ATOM 5609 C CA . PHE A 1 679 ? 12.771 -16.211 -33.100 1.00 60.25 679 PHE A CA 1
ATOM 5610 C C . PHE A 1 679 ? 11.450 -15.421 -33.258 1.00 60.25 679 PHE A C 1
ATOM 5612 O O . PHE A 1 679 ? 10.466 -15.762 -32.604 1.00 60.25 679 PHE A O 1
ATOM 5619 N N . ILE A 1 680 ? 11.387 -14.365 -34.090 1.00 52.88 680 ILE A N 1
ATOM 5620 C CA . ILE A 1 680 ? 10.237 -13.425 -34.152 1.00 52.88 680 ILE A CA 1
ATOM 5621 C C . ILE A 1 680 ? 8.973 -14.043 -34.758 1.00 52.88 680 ILE A C 1
ATOM 5623 O O . ILE A 1 680 ? 7.856 -13.632 -34.402 1.00 52.88 680 ILE A O 1
ATOM 5627 N N . PHE A 1 681 ? 9.117 -14.993 -35.678 1.00 54.97 681 PHE A N 1
ATOM 5628 C CA . PHE A 1 681 ? 8.003 -15.498 -36.474 1.00 54.97 681 PHE A CA 1
ATOM 5629 C C . PHE A 1 681 ? 7.765 -16.975 -36.196 1.00 54.97 681 PHE A C 1
ATOM 5631 O O . PHE A 1 681 ? 8.703 -17.744 -36.005 1.00 54.97 681 PHE A O 1
ATOM 5638 N N . GLU A 1 682 ? 6.495 -17.378 -36.235 1.00 51.88 682 GLU A N 1
ATOM 5639 C CA . GLU A 1 682 ? 6.033 -18.773 -36.147 1.00 51.88 682 GLU A CA 1
ATOM 5640 C C . GLU A 1 682 ? 6.463 -19.616 -37.372 1.00 51.88 682 GLU A C 1
ATOM 5642 O O . GLU A 1 682 ? 5.864 -20.647 -37.671 1.00 51.88 682 GLU A O 1
ATOM 5647 N N . GLY A 1 683 ? 7.495 -19.170 -38.096 1.00 55.38 683 GLY A N 1
ATOM 5648 C CA . GLY A 1 683 ? 8.015 -19.803 -39.290 1.00 55.38 683 GLY A CA 1
ATOM 5649 C C . GLY A 1 683 ? 8.484 -21.215 -38.974 1.00 55.38 683 GLY A C 1
ATOM 5650 O O . GLY A 1 683 ? 9.289 -21.452 -38.067 1.00 55.38 683 GLY A O 1
A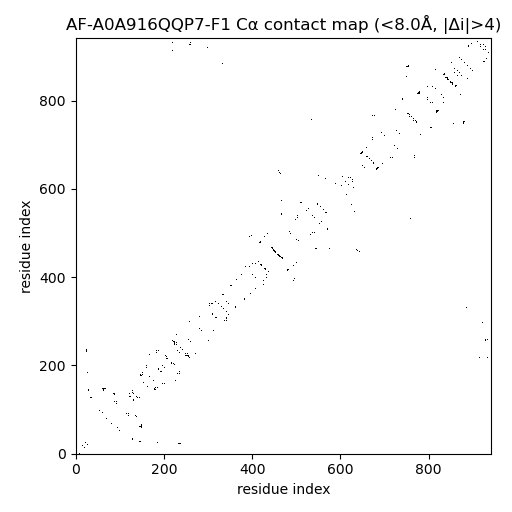TOM 5651 N N . ILE A 1 684 ? 7.972 -22.169 -39.743 1.00 58.50 684 ILE A N 1
ATOM 5652 C CA . ILE A 1 684 ? 8.464 -23.539 -39.721 1.00 58.50 684 ILE A CA 1
ATOM 5653 C C . ILE A 1 684 ? 9.933 -23.484 -40.139 1.00 58.50 684 ILE A C 1
ATOM 5655 O O . ILE A 1 684 ? 10.269 -22.983 -41.210 1.00 58.50 684 ILE A O 1
ATOM 5659 N N . TRP A 1 685 ? 10.811 -24.010 -39.286 1.00 68.94 685 TRP A N 1
ATOM 5660 C CA . TRP A 1 685 ? 12.181 -24.323 -39.666 1.00 68.94 685 TRP A CA 1
ATOM 5661 C C . TRP A 1 685 ? 12.105 -25.441 -40.714 1.00 68.94 685 TRP A C 1
ATOM 5663 O O . TRP A 1 685 ? 12.068 -26.623 -40.374 1.00 68.94 685 TRP A O 1
ATOM 5673 N N . LEU A 1 686 ? 12.004 -25.071 -41.997 1.00 59.00 686 LEU A N 1
ATOM 5674 C CA . LEU A 1 686 ? 12.075 -25.975 -43.151 1.00 59.00 686 LEU A CA 1
ATOM 5675 C C . LEU A 1 686 ? 13.525 -26.477 -43.287 1.00 59.00 686 LEU A C 1
ATOM 5677 O O . LEU A 1 686 ? 14.252 -26.138 -44.219 1.00 59.00 686 LEU A O 1
ATOM 5681 N N . CYS A 1 687 ? 13.985 -27.210 -42.275 1.00 63.50 687 CYS A N 1
ATOM 5682 C CA . CYS A 1 687 ? 15.396 -27.418 -41.988 1.00 63.50 687 CYS A CA 1
ATOM 5683 C C . CYS A 1 687 ? 15.838 -28.858 -42.243 1.00 63.50 687 CYS A C 1
ATOM 5685 O O . CYS A 1 687 ? 15.130 -29.822 -41.959 1.00 63.50 687 CYS A O 1
ATOM 5687 N N . SER A 1 688 ? 17.066 -29.005 -42.740 1.00 68.31 688 SER A N 1
ATOM 5688 C CA . SER A 1 688 ? 17.778 -30.280 -42.748 1.00 68.31 688 SER A CA 1
ATOM 5689 C C . SER A 1 688 ? 18.332 -30.593 -41.350 1.00 68.31 688 SER A C 1
ATOM 5691 O O . SER A 1 688 ? 18.594 -29.681 -40.564 1.00 68.31 688 SER A O 1
ATOM 5693 N N . LEU A 1 689 ? 18.585 -31.876 -41.055 1.00 75.12 689 LEU A N 1
ATOM 5694 C CA . LEU A 1 689 ? 19.278 -32.327 -39.830 1.00 75.12 689 LEU A CA 1
ATOM 5695 C C . LEU A 1 689 ? 20.571 -31.535 -39.553 1.00 75.12 689 LEU A C 1
ATOM 5697 O O . LEU A 1 689 ? 20.875 -31.222 -38.410 1.00 75.12 689 LEU A O 1
ATOM 5701 N N . GLN A 1 690 ? 21.275 -31.120 -40.611 1.00 77.69 690 GLN A N 1
ATOM 5702 C CA . GLN A 1 690 ? 22.498 -30.319 -40.522 1.00 77.69 690 GLN A CA 1
ATOM 5703 C C . GLN A 1 690 ? 22.287 -28.956 -39.848 1.00 77.69 690 GLN A C 1
ATOM 5705 O O . GLN A 1 690 ? 23.174 -28.487 -39.143 1.00 77.69 690 GLN A O 1
ATOM 5710 N N . VAL A 1 691 ? 21.135 -28.310 -40.054 1.00 78.38 691 VAL A N 1
ATOM 5711 C CA . VAL A 1 691 ? 20.828 -27.014 -39.426 1.00 78.38 691 VAL A CA 1
ATOM 5712 C C . VAL A 1 691 ? 20.529 -27.192 -37.934 1.00 78.38 691 VAL A C 1
ATOM 5714 O O . VAL A 1 691 ? 20.940 -26.355 -37.135 1.00 78.38 691 VAL A O 1
ATOM 5717 N N . ILE A 1 692 ? 19.876 -28.295 -37.549 1.00 81.69 692 ILE A N 1
ATOM 5718 C CA . ILE A 1 692 ? 19.571 -28.628 -36.146 1.00 81.69 692 ILE A CA 1
ATOM 5719 C C . ILE A 1 692 ? 20.858 -28.965 -35.382 1.00 81.69 692 ILE A C 1
ATOM 5721 O O . ILE A 1 692 ? 21.099 -28.399 -34.316 1.00 81.69 692 ILE A O 1
ATOM 5725 N N . ASP A 1 693 ? 21.718 -29.810 -35.956 1.00 83.62 693 ASP A N 1
ATOM 5726 C CA . ASP A 1 693 ? 23.019 -30.151 -35.366 1.00 83.62 693 ASP A CA 1
ATOM 5727 C C . ASP A 1 693 ? 23.899 -28.905 -35.194 1.00 83.62 693 ASP A C 1
ATOM 5729 O O . ASP A 1 693 ? 24.545 -28.720 -34.162 1.00 83.62 693 ASP A O 1
ATOM 5733 N N . TYR A 1 694 ? 23.893 -28.014 -36.188 1.00 85.19 694 TYR A N 1
ATOM 5734 C CA . TYR A 1 694 ? 24.636 -26.759 -36.129 1.00 85.19 694 TYR A CA 1
ATOM 5735 C C . TYR A 1 694 ? 24.065 -25.806 -35.067 1.00 85.19 694 TYR A C 1
ATOM 5737 O O . TYR A 1 694 ? 24.822 -25.230 -34.293 1.00 85.19 694 TYR A O 1
ATOM 5745 N N . ALA A 1 695 ? 22.740 -25.699 -34.934 1.00 84.31 695 ALA A N 1
ATOM 5746 C CA . ALA A 1 695 ? 22.107 -24.919 -33.869 1.00 84.31 695 ALA A CA 1
ATOM 5747 C C . ALA A 1 695 ? 22.421 -25.469 -32.460 1.00 84.31 695 ALA A C 1
ATOM 5749 O O . ALA A 1 695 ? 22.639 -24.687 -31.532 1.00 84.31 695 ALA A O 1
ATOM 5750 N N . ARG A 1 696 ? 22.514 -26.796 -32.292 1.00 88.44 696 ARG A N 1
ATOM 5751 C CA . ARG A 1 696 ? 22.971 -27.422 -31.040 1.00 88.44 696 ARG A CA 1
ATOM 5752 C C . ARG A 1 696 ? 24.422 -27.069 -30.714 1.00 88.44 696 ARG A C 1
ATOM 5754 O O . ARG A 1 696 ? 24.708 -26.703 -29.577 1.00 88.44 696 ARG A O 1
ATOM 5761 N N . GLN A 1 697 ? 25.318 -27.120 -31.699 1.00 88.38 697 GLN A N 1
ATOM 5762 C CA . GLN A 1 697 ? 26.717 -26.707 -31.522 1.00 88.38 697 GLN A CA 1
ATOM 5763 C C . GLN A 1 697 ? 26.824 -25.232 -31.124 1.00 88.38 697 GLN A C 1
ATOM 5765 O O . GLN A 1 697 ? 27.637 -24.888 -30.270 1.00 88.38 697 GLN A O 1
ATOM 5770 N N . ILE A 1 698 ? 25.968 -24.367 -31.681 1.00 86.75 698 ILE A N 1
ATOM 5771 C CA . ILE A 1 698 ? 25.875 -22.965 -31.262 1.00 86.75 698 ILE A CA 1
ATOM 5772 C C . ILE A 1 698 ? 25.440 -22.852 -29.795 1.00 86.75 698 ILE A C 1
ATOM 5774 O O . ILE A 1 698 ? 26.020 -22.039 -29.084 1.00 86.75 698 ILE A O 1
ATOM 5778 N N . LEU A 1 699 ? 24.492 -23.667 -29.306 1.00 86.94 699 LEU A N 1
ATOM 5779 C CA . LEU A 1 699 ? 24.105 -23.668 -27.885 1.00 86.94 699 LEU A CA 1
ATOM 5780 C C . LEU A 1 699 ? 25.245 -24.135 -26.970 1.00 86.94 699 LEU A C 1
ATOM 5782 O O . LEU A 1 699 ? 25.474 -23.537 -25.923 1.00 86.94 699 LEU A O 1
ATOM 5786 N N . GLU A 1 700 ? 25.969 -25.185 -27.350 1.00 87.94 700 GLU A N 1
ATOM 5787 C CA . GLU A 1 700 ? 27.115 -25.685 -26.583 1.00 87.94 700 GLU A CA 1
ATOM 5788 C C . GLU A 1 700 ? 28.252 -24.652 -26.547 1.00 87.94 700 GLU A C 1
ATOM 5790 O O . GLU A 1 700 ? 28.748 -24.322 -25.468 1.00 87.94 700 GLU A O 1
ATOM 5795 N N . LEU A 1 701 ? 28.591 -24.060 -27.700 1.00 86.44 701 LEU A N 1
ATOM 5796 C CA . LEU A 1 701 ? 29.558 -22.963 -27.811 1.00 86.44 701 LEU A CA 1
ATOM 5797 C C . LEU A 1 701 ? 29.122 -21.753 -26.978 1.00 86.44 701 LEU A C 1
ATOM 5799 O O . LEU A 1 701 ? 29.939 -21.108 -26.321 1.00 86.44 701 LEU A O 1
ATOM 5803 N N . PHE A 1 702 ? 27.825 -21.457 -26.989 1.00 82.06 702 PHE A N 1
ATOM 5804 C CA . PHE A 1 702 ? 27.233 -20.389 -26.207 1.00 82.06 702 PHE A CA 1
ATOM 5805 C C . PHE A 1 702 ? 27.383 -20.649 -24.696 1.00 82.06 702 PHE A C 1
ATOM 5807 O O . PHE A 1 702 ? 27.896 -19.787 -23.982 1.00 82.06 702 PHE A O 1
ATOM 5814 N N . LEU A 1 703 ? 27.015 -21.841 -24.206 1.00 81.88 703 LEU A N 1
ATOM 5815 C CA . LEU A 1 703 ? 27.163 -22.218 -22.794 1.00 81.88 703 LEU A CA 1
ATOM 5816 C C . LEU A 1 703 ? 28.633 -22.242 -22.357 1.00 81.88 703 LEU A C 1
ATOM 5818 O O . LEU A 1 703 ? 28.937 -21.823 -21.246 1.00 81.88 703 LEU A O 1
ATOM 5822 N N . GLU A 1 704 ? 29.555 -22.664 -23.226 1.00 82.25 704 GLU A N 1
ATOM 5823 C CA . GLU A 1 704 ? 30.994 -22.632 -22.951 1.00 82.25 704 GLU A CA 1
ATOM 5824 C C . GLU A 1 704 ? 31.508 -21.190 -22.799 1.00 82.25 704 GLU A C 1
ATOM 5826 O O . GLU A 1 704 ? 32.117 -20.852 -21.783 1.00 82.25 704 GLU A O 1
ATOM 5831 N N . LYS A 1 705 ? 31.253 -20.321 -23.790 1.00 78.25 705 LYS A N 1
ATOM 5832 C CA . LYS A 1 705 ? 31.833 -18.966 -23.856 1.00 78.25 705 LYS A CA 1
ATOM 5833 C C . LYS A 1 705 ? 31.180 -17.955 -22.921 1.00 78.25 705 LYS A C 1
ATOM 5835 O O . LYS A 1 705 ? 31.847 -16.997 -22.529 1.00 78.25 705 LYS A O 1
ATOM 5840 N N . TYR A 1 706 ? 29.914 -18.155 -22.567 1.00 71.31 706 TYR A N 1
ATOM 5841 C CA . TYR A 1 706 ? 29.162 -17.242 -21.704 1.00 71.31 706 TYR A CA 1
ATOM 5842 C C . TYR A 1 706 ? 28.908 -17.801 -20.295 1.00 71.31 706 TYR A C 1
ATOM 5844 O O . TYR A 1 706 ? 28.236 -17.135 -19.513 1.00 71.31 706 TYR A O 1
ATOM 5852 N N . SER A 1 707 ? 29.503 -18.947 -19.928 1.00 61.16 707 SER A N 1
ATOM 5853 C CA . SER A 1 707 ? 29.420 -19.531 -18.574 1.00 61.16 707 SER A CA 1
ATOM 5854 C C . SER A 1 707 ? 29.908 -18.614 -17.444 1.00 61.16 707 SER A C 1
ATOM 5856 O O . SER A 1 707 ? 29.450 -18.738 -16.313 1.00 61.16 707 SER A O 1
ATOM 5858 N N . GLU A 1 708 ? 30.805 -17.673 -17.751 1.00 53.78 708 GLU A N 1
ATOM 5859 C CA . GLU A 1 708 ? 31.376 -16.708 -16.797 1.00 53.78 708 GLU A CA 1
ATOM 5860 C C . GLU A 1 708 ? 30.735 -15.303 -16.899 1.00 53.78 708 GLU A C 1
ATOM 5862 O O . GLU A 1 708 ? 31.008 -14.407 -16.094 1.00 53.78 708 GLU A O 1
ATOM 5867 N N . SER A 1 709 ? 29.868 -15.079 -17.895 1.00 53.69 709 SER A N 1
ATOM 5868 C CA . SER A 1 709 ? 29.289 -13.770 -18.207 1.00 53.69 709 SER A CA 1
ATOM 5869 C C . SER A 1 709 ? 28.021 -13.513 -17.388 1.00 53.69 709 SER A C 1
ATOM 5871 O O . SER A 1 709 ? 27.008 -14.184 -17.548 1.00 53.69 709 SER A O 1
ATOM 5873 N N . HIS A 1 710 ? 28.051 -12.498 -16.523 1.00 49.97 710 HIS A N 1
ATOM 5874 C CA . HIS A 1 710 ? 26.932 -12.154 -15.635 1.00 49.97 710 HIS A CA 1
ATOM 5875 C C . HIS A 1 710 ? 25.796 -11.365 -16.338 1.00 49.97 710 HIS A C 1
ATOM 5877 O O . HIS A 1 710 ? 24.840 -10.931 -15.675 1.00 49.97 710 HIS A O 1
ATOM 5883 N N . SER A 1 711 ? 25.874 -11.158 -17.664 1.00 54.38 711 SER A N 1
ATOM 5884 C CA . SER A 1 711 ? 24.909 -10.351 -18.420 1.00 54.38 711 SER A CA 1
ATOM 5885 C C . SER A 1 711 ? 23.693 -11.173 -18.874 1.00 54.38 711 SER A C 1
ATOM 5887 O O . SER A 1 711 ? 23.774 -12.177 -19.579 1.00 54.38 711 SER A O 1
ATOM 5889 N N . PHE A 1 712 ? 22.522 -10.724 -18.429 1.00 52.75 712 PHE A N 1
ATOM 5890 C CA . PHE A 1 712 ? 21.245 -11.425 -18.547 1.00 52.75 712 PHE A CA 1
ATOM 5891 C C . PHE A 1 712 ? 20.660 -11.581 -19.973 1.00 52.75 712 PHE A C 1
ATOM 5893 O O . PHE A 1 712 ? 19.974 -12.579 -20.184 1.00 52.75 712 PHE A O 1
ATOM 5900 N N . PRO A 1 713 ? 20.949 -10.733 -20.988 1.00 55.97 713 PRO A N 1
ATOM 5901 C CA . PRO A 1 713 ? 20.384 -10.939 -22.330 1.00 55.97 713 PRO A CA 1
ATOM 5902 C C . PRO A 1 713 ? 20.872 -12.233 -22.996 1.00 55.97 713 PRO A C 1
ATOM 5904 O O . PRO A 1 713 ? 20.130 -12.892 -23.722 1.00 55.97 713 PRO A O 1
ATOM 5907 N N . SER A 1 714 ? 22.117 -12.626 -22.718 1.00 61.41 714 SER A N 1
ATOM 5908 C CA . SER A 1 714 ? 22.744 -13.807 -23.308 1.00 61.41 714 SER A CA 1
ATOM 5909 C C . SER A 1 714 ? 22.088 -15.090 -22.773 1.00 61.41 714 SER A C 1
ATOM 5911 O O . SER A 1 714 ? 21.706 -15.965 -23.547 1.00 61.41 714 SER A O 1
ATOM 5913 N N . ALA A 1 715 ? 21.883 -15.192 -21.458 1.00 63.12 715 ALA A N 1
ATOM 5914 C CA . ALA A 1 715 ? 21.247 -16.351 -20.823 1.00 63.12 715 ALA A CA 1
ATOM 5915 C C . ALA A 1 715 ? 19.852 -16.669 -21.398 1.00 63.12 715 ALA A C 1
ATOM 5917 O O . ALA A 1 715 ? 19.553 -17.829 -21.692 1.00 63.12 715 ALA A O 1
ATOM 5918 N N . SER A 1 716 ? 19.022 -15.644 -21.618 1.00 65.88 716 SER A N 1
ATOM 5919 C CA . SER A 1 716 ? 17.680 -15.787 -22.201 1.00 65.88 716 SER A CA 1
ATOM 5920 C C . SER A 1 716 ? 17.714 -16.344 -23.626 1.00 65.88 716 SER A C 1
ATOM 5922 O O . SER A 1 716 ? 16.868 -17.163 -23.985 1.00 65.88 716 SER A O 1
ATOM 5924 N N . LEU A 1 717 ? 18.720 -15.968 -24.423 1.00 69.75 717 LEU A N 1
ATOM 5925 C CA . LEU A 1 717 ? 18.930 -16.506 -25.771 1.00 69.75 717 LEU A CA 1
ATOM 5926 C C . LEU A 1 717 ? 19.345 -17.984 -25.738 1.00 69.75 717 LEU A C 1
ATOM 5928 O O . LEU A 1 717 ? 18.879 -18.766 -26.566 1.00 69.75 717 LEU A O 1
ATOM 5932 N N . GLY A 1 718 ? 20.155 -18.387 -24.754 1.00 75.81 718 GLY A N 1
ATOM 5933 C CA . GLY A 1 718 ? 20.501 -19.793 -24.522 1.00 75.81 718 GLY A CA 1
ATOM 5934 C C . GLY A 1 718 ? 19.283 -20.646 -24.151 1.00 75.81 718 GLY A C 1
ATOM 5935 O O . GLY A 1 718 ? 19.100 -21.730 -24.699 1.00 75.81 718 GLY A O 1
ATOM 5936 N N . ILE A 1 719 ? 18.403 -20.137 -23.282 1.00 76.31 719 ILE A N 1
ATOM 5937 C CA . ILE A 1 719 ? 17.139 -20.804 -22.919 1.00 76.31 719 ILE A CA 1
ATOM 5938 C C . ILE A 1 719 ? 16.193 -20.881 -24.121 1.00 76.31 719 ILE A C 1
ATOM 5940 O O . ILE A 1 719 ? 15.619 -21.936 -24.380 1.00 76.31 719 ILE A O 1
ATOM 5944 N N . ALA A 1 720 ? 16.044 -19.786 -24.872 1.00 74.44 720 ALA A N 1
ATOM 5945 C CA . ALA A 1 720 ? 15.247 -19.744 -26.096 1.00 74.44 720 ALA A CA 1
ATOM 5946 C C . ALA A 1 720 ? 15.711 -20.797 -27.112 1.00 74.44 720 ALA A C 1
ATOM 5948 O O . ALA A 1 720 ? 14.898 -21.551 -27.647 1.00 74.44 720 ALA A O 1
ATOM 5949 N N . LEU A 1 721 ? 17.025 -20.889 -27.332 1.00 79.62 721 LEU A N 1
ATOM 5950 C CA . LEU A 1 721 ? 17.624 -21.871 -28.229 1.00 79.62 721 LEU A CA 1
ATOM 5951 C C . LEU A 1 721 ? 17.463 -23.305 -27.699 1.00 79.62 721 LEU A C 1
ATOM 5953 O O . LEU A 1 721 ? 17.092 -24.189 -28.465 1.00 79.62 721 LEU A O 1
ATOM 5957 N N . PHE A 1 722 ? 17.657 -23.535 -26.395 1.00 85.06 722 PHE A N 1
ATOM 5958 C CA . PHE A 1 722 ? 17.420 -24.831 -25.746 1.00 85.06 722 PHE A CA 1
ATOM 5959 C C . PHE A 1 722 ? 15.971 -25.304 -25.922 1.00 85.06 722 PHE A C 1
ATOM 5961 O O . PHE A 1 722 ? 15.733 -26.438 -26.333 1.00 85.06 722 PHE A O 1
ATOM 5968 N N . LEU A 1 723 ? 14.995 -24.427 -25.670 1.00 79.06 723 LEU A N 1
ATOM 5969 C CA . LEU A 1 723 ? 13.574 -24.742 -25.823 1.00 79.06 723 LEU A CA 1
ATOM 5970 C C . LEU A 1 723 ? 13.179 -24.950 -27.289 1.00 79.06 723 LEU A C 1
ATOM 5972 O O . LEU A 1 723 ? 12.344 -25.808 -27.570 1.00 79.06 723 LEU A O 1
ATOM 5976 N N . LYS A 1 724 ? 13.809 -24.231 -28.229 1.00 77.38 724 LYS A N 1
ATOM 5977 C CA . LYS A 1 724 ? 13.609 -24.451 -29.667 1.00 77.38 724 LYS A CA 1
ATOM 5978 C C . LYS A 1 724 ? 14.196 -25.786 -30.131 1.00 77.38 724 LYS A C 1
ATOM 5980 O O . LYS A 1 724 ? 13.576 -26.479 -30.931 1.00 77.38 724 LYS A O 1
ATOM 5985 N N . LEU A 1 725 ? 15.359 -26.180 -29.611 1.00 81.75 725 LEU A N 1
ATOM 5986 C CA . LEU A 1 725 ? 15.986 -27.474 -29.905 1.00 81.75 725 LEU A CA 1
ATOM 5987 C C . LEU A 1 725 ? 15.229 -28.650 -29.280 1.00 81.75 725 LEU A C 1
ATOM 5989 O O . LEU A 1 725 ? 15.199 -29.727 -29.868 1.00 81.75 725 LEU A O 1
ATOM 5993 N N . LEU A 1 726 ? 14.555 -28.435 -28.148 1.00 82.69 726 LEU A N 1
ATOM 5994 C CA . LEU A 1 726 ? 13.702 -29.430 -27.495 1.00 82.69 726 LEU A CA 1
ATOM 5995 C C . LEU A 1 726 ? 12.537 -29.907 -28.389 1.00 82.69 726 LEU A C 1
ATOM 5997 O O . LEU A 1 726 ? 12.025 -31.008 -28.169 1.00 82.69 726 LEU A O 1
ATOM 6001 N N . GLU A 1 727 ? 12.164 -29.142 -29.427 1.00 78.00 727 GLU A N 1
ATOM 6002 C CA . GLU A 1 727 ? 11.252 -29.576 -30.502 1.00 78.00 727 GLU A CA 1
ATOM 6003 C C . GLU A 1 727 ? 11.837 -30.727 -31.334 1.00 78.00 727 GLU A C 1
ATOM 6005 O O . GLU A 1 727 ? 11.138 -31.687 -31.649 1.00 78.00 727 GLU A O 1
ATOM 6010 N N . TYR A 1 728 ? 13.125 -30.655 -31.676 1.00 79.00 728 TYR A N 1
ATOM 6011 C CA . TYR A 1 728 ? 13.726 -31.469 -32.736 1.00 79.00 728 TYR A CA 1
ATOM 6012 C C . TYR A 1 728 ? 14.700 -32.544 -32.225 1.00 79.00 728 TYR A C 1
ATOM 6014 O O . TYR A 1 728 ? 14.850 -33.567 -32.889 1.00 79.00 728 TYR A O 1
ATOM 6022 N N . ASP A 1 729 ? 15.339 -32.354 -31.063 1.00 81.38 729 ASP A N 1
ATOM 6023 C CA . ASP A 1 729 ? 16.390 -33.244 -30.540 1.00 81.38 729 ASP A CA 1
ATOM 6024 C C . ASP A 1 729 ? 16.089 -33.725 -29.109 1.00 81.38 729 ASP A C 1
ATOM 6026 O O . ASP A 1 729 ? 16.051 -32.946 -28.157 1.00 81.38 729 ASP A O 1
ATOM 6030 N N . ALA A 1 730 ? 15.919 -35.038 -28.934 1.00 79.19 730 ALA A N 1
ATOM 6031 C CA . ALA A 1 730 ? 15.714 -35.652 -27.620 1.00 79.19 730 ALA A CA 1
ATOM 6032 C C . ALA A 1 730 ? 16.973 -35.623 -26.733 1.00 79.19 730 ALA A C 1
ATOM 6034 O O . ALA A 1 730 ? 16.862 -35.609 -25.507 1.00 79.19 730 ALA A O 1
ATOM 6035 N N . ASN A 1 731 ? 18.166 -35.586 -27.335 1.00 84.31 731 ASN A N 1
ATOM 6036 C CA . ASN A 1 731 ? 19.442 -35.610 -26.613 1.00 84.31 731 ASN A CA 1
ATOM 6037 C C . ASN A 1 731 ? 19.768 -34.267 -25.944 1.00 84.31 731 ASN A C 1
ATOM 6039 O O . ASN A 1 731 ? 20.746 -34.158 -25.209 1.00 84.31 731 ASN A O 1
ATOM 6043 N N . ILE A 1 732 ? 18.949 -33.238 -26.173 1.00 87.00 732 ILE A N 1
ATOM 6044 C CA . ILE A 1 732 ? 19.109 -31.937 -25.526 1.00 87.00 732 ILE A CA 1
ATOM 6045 C C . ILE A 1 732 ? 18.958 -32.031 -23.996 1.00 87.00 732 ILE A C 1
ATOM 6047 O O . ILE A 1 732 ? 19.517 -31.211 -23.271 1.00 87.00 732 ILE A O 1
ATOM 6051 N N . LEU A 1 733 ? 18.243 -33.048 -23.489 1.00 86.00 733 LEU A N 1
ATOM 6052 C CA . LEU A 1 733 ? 18.014 -33.258 -22.053 1.00 86.00 733 LEU A CA 1
ATOM 6053 C C . LEU A 1 733 ? 19.319 -33.452 -21.264 1.00 86.00 733 LEU A C 1
ATOM 6055 O O . LEU A 1 733 ? 19.390 -33.039 -20.106 1.00 86.00 733 LEU A O 1
ATOM 6059 N N . ASP A 1 734 ? 20.362 -33.995 -21.896 1.00 88.25 734 ASP A N 1
ATOM 6060 C CA . ASP A 1 734 ? 21.674 -34.209 -21.272 1.00 88.25 734 ASP A CA 1
ATOM 6061 C C . ASP A 1 734 ? 22.374 -32.889 -20.909 1.00 88.25 734 ASP A C 1
ATOM 6063 O O . ASP A 1 734 ? 23.203 -32.845 -19.998 1.00 88.25 734 ASP A O 1
ATOM 6067 N N . LEU A 1 735 ? 22.008 -31.790 -21.578 1.00 88.25 735 LEU A N 1
ATOM 6068 C CA . LEU A 1 735 ? 22.541 -30.457 -21.303 1.00 88.25 735 LEU A CA 1
ATOM 6069 C C . LEU A 1 735 ? 21.786 -29.728 -20.181 1.00 88.25 735 LEU A C 1
ATOM 6071 O O . LEU A 1 735 ? 22.278 -28.709 -19.700 1.00 88.25 735 LEU A O 1
ATOM 6075 N N . ALA A 1 736 ? 20.633 -30.231 -19.718 1.00 88.00 736 ALA A N 1
ATOM 6076 C CA . ALA A 1 736 ? 19.807 -29.544 -18.721 1.00 88.00 736 ALA A CA 1
ATOM 6077 C C . ALA A 1 736 ? 20.511 -29.322 -17.364 1.00 88.00 736 ALA A C 1
ATOM 6079 O O . ALA A 1 736 ? 20.402 -28.220 -16.822 1.00 88.00 736 ALA A O 1
ATOM 6080 N N . PRO A 1 737 ? 21.266 -30.289 -16.796 1.00 88.25 737 PRO A N 1
ATOM 6081 C CA . PRO A 1 737 ? 22.034 -30.038 -15.580 1.00 88.25 737 PRO A CA 1
ATOM 6082 C C . PRO A 1 737 ? 23.055 -28.916 -15.768 1.00 88.25 737 PRO A C 1
ATOM 6084 O O . PRO A 1 737 ? 23.101 -28.024 -14.930 1.00 88.25 737 PRO A O 1
ATOM 6087 N N . ASN A 1 738 ? 23.806 -28.932 -16.878 1.00 85.44 738 ASN A N 1
ATOM 6088 C CA . ASN A 1 738 ? 24.803 -27.905 -17.184 1.00 85.44 738 ASN A CA 1
ATOM 6089 C C . ASN A 1 738 ? 24.135 -26.529 -17.335 1.00 85.44 738 ASN A C 1
ATOM 6091 O O . ASN A 1 738 ? 24.548 -25.562 -16.707 1.00 85.44 738 ASN A O 1
ATOM 6095 N N . LEU A 1 739 ? 23.019 -26.471 -18.069 1.00 84.50 739 LEU A N 1
ATOM 6096 C CA . LEU A 1 739 ? 22.207 -25.269 -18.238 1.00 84.50 739 LEU A CA 1
ATOM 6097 C C . LEU A 1 739 ? 21.814 -24.646 -16.885 1.00 84.50 739 LEU A C 1
ATOM 6099 O O . LEU A 1 739 ? 22.072 -23.468 -16.661 1.00 84.50 739 LEU A O 1
ATOM 6103 N N . PHE A 1 740 ? 21.235 -25.420 -15.959 1.00 82.50 740 PHE A N 1
ATOM 6104 C CA . PHE A 1 740 ? 20.767 -24.896 -14.665 1.00 82.50 740 PHE A CA 1
ATOM 6105 C C . PHE A 1 740 ? 21.862 -24.726 -13.604 1.00 82.50 740 PHE A C 1
ATOM 6107 O O . PHE A 1 740 ? 21.618 -24.074 -12.592 1.00 82.50 740 PHE A O 1
ATOM 6114 N N . THR A 1 741 ? 23.055 -25.294 -13.801 1.00 79.06 741 THR A N 1
ATOM 6115 C CA . THR A 1 741 ? 24.230 -24.962 -12.979 1.00 79.06 741 THR A CA 1
ATOM 6116 C C . THR A 1 741 ? 24.920 -23.690 -13.448 1.00 79.06 741 THR A C 1
ATOM 6118 O O . THR A 1 741 ? 25.459 -22.955 -12.627 1.00 79.06 741 THR A O 1
ATOM 6121 N N . THR A 1 742 ? 24.905 -23.427 -14.755 1.00 74.00 742 THR A N 1
ATOM 6122 C CA . THR A 1 742 ? 25.513 -22.235 -15.350 1.00 74.00 742 THR A CA 1
ATOM 6123 C C . THR A 1 742 ? 24.607 -21.008 -15.219 1.00 74.00 742 THR A C 1
ATOM 6125 O O . THR A 1 742 ? 25.102 -19.889 -15.118 1.00 74.00 742 THR A O 1
ATOM 6128 N N . LEU A 1 743 ? 23.281 -21.192 -15.188 1.00 70.31 743 LEU A N 1
ATOM 6129 C CA . LEU A 1 743 ? 22.309 -20.100 -15.096 1.00 70.31 743 LEU A CA 1
ATOM 6130 C C . LEU A 1 743 ? 21.809 -19.875 -13.654 1.00 70.31 743 LEU A C 1
ATOM 6132 O O . LEU A 1 743 ? 21.309 -20.814 -13.033 1.00 70.31 743 LEU A O 1
ATOM 6136 N N . PRO A 1 744 ? 21.841 -18.638 -13.116 1.00 68.62 744 PRO A N 1
ATOM 6137 C CA . PRO A 1 744 ? 21.297 -18.353 -11.789 1.00 68.62 744 PRO A CA 1
ATOM 6138 C C . PRO A 1 744 ? 19.769 -18.521 -11.771 1.00 68.62 744 PRO A C 1
ATOM 6140 O O . PRO A 1 744 ? 19.060 -17.833 -12.508 1.00 68.62 744 PRO A O 1
ATOM 6143 N N . LEU A 1 745 ? 19.242 -19.377 -10.887 1.00 72.06 745 LEU A N 1
ATOM 6144 C CA . LEU A 1 745 ? 17.793 -19.617 -10.754 1.00 72.06 745 LEU A CA 1
ATOM 6145 C C . LEU A 1 745 ? 17.009 -18.334 -10.431 1.00 72.06 745 LEU A C 1
ATOM 6147 O O . LEU A 1 745 ? 15.929 -18.112 -10.967 1.00 72.06 745 LEU A O 1
ATOM 6151 N N . GLU A 1 746 ? 17.587 -17.449 -9.620 1.00 67.00 746 GLU A N 1
ATOM 6152 C CA . GLU A 1 746 ? 17.025 -16.132 -9.295 1.00 67.00 746 GLU A CA 1
ATOM 6153 C C . GLU A 1 746 ? 16.816 -15.239 -10.526 1.00 67.00 746 GLU A C 1
ATOM 6155 O O . GLU A 1 746 ? 15.881 -14.442 -10.569 1.00 67.00 746 GLU A O 1
ATOM 6160 N N . LYS A 1 747 ? 17.642 -15.400 -11.566 1.00 66.81 747 LYS A N 1
ATOM 6161 C CA . LYS A 1 747 ? 17.504 -14.650 -12.814 1.00 66.81 747 LYS A CA 1
ATOM 6162 C C . LYS A 1 747 ? 16.398 -15.219 -13.706 1.00 66.81 747 LYS A C 1
ATOM 6164 O O . LYS A 1 747 ? 15.769 -14.452 -14.423 1.00 66.81 747 LYS A O 1
ATOM 6169 N N . LEU A 1 748 ? 16.076 -16.512 -13.599 1.00 66.62 748 LEU A N 1
ATOM 6170 C CA . LEU A 1 748 ? 14.944 -17.123 -14.315 1.00 66.62 748 LEU A CA 1
ATOM 6171 C C . LEU A 1 748 ? 13.588 -16.571 -13.861 1.00 66.62 748 LEU A C 1
ATOM 6173 O O . LEU A 1 748 ? 12.663 -16.485 -14.663 1.00 66.62 748 LEU A O 1
ATOM 6177 N N . ILE A 1 749 ? 13.479 -16.147 -12.598 1.00 63.97 749 ILE A N 1
ATOM 6178 C CA . ILE A 1 749 ? 12.280 -15.468 -12.079 1.00 63.97 749 ILE A CA 1
ATOM 6179 C C . ILE A 1 749 ? 12.037 -14.162 -12.847 1.00 63.97 749 ILE A C 1
ATOM 6181 O O . ILE A 1 749 ? 10.880 -13.823 -13.106 1.00 63.97 749 ILE A O 1
ATOM 6185 N N . LYS A 1 750 ? 13.129 -13.486 -13.249 1.00 56.47 750 LYS A N 1
ATOM 6186 C CA . LYS A 1 750 ? 13.139 -12.157 -13.866 1.00 56.47 750 LYS A CA 1
ATOM 6187 C C . LYS A 1 750 ? 13.090 -12.131 -15.406 1.00 56.47 750 LYS A C 1
ATOM 6189 O O . LYS A 1 750 ? 13.210 -11.067 -16.004 1.00 56.47 750 LYS A O 1
ATOM 6194 N N . VAL A 1 751 ? 12.929 -13.274 -16.080 1.00 55.34 751 VAL A N 1
ATOM 6195 C CA . VAL A 1 751 ? 13.006 -13.358 -17.562 1.00 55.34 751 VAL A CA 1
ATOM 6196 C C . VAL A 1 751 ? 11.914 -12.559 -18.267 1.00 55.34 751 VAL A C 1
ATOM 6198 O O . VAL A 1 751 ? 12.172 -11.996 -19.322 1.00 55.34 751 VAL A O 1
ATOM 6201 N N . ASP A 1 752 ? 10.746 -12.410 -17.655 1.00 49.44 752 ASP A N 1
ATOM 6202 C CA . ASP A 1 752 ? 9.676 -11.580 -18.209 1.00 49.44 752 ASP A CA 1
ATOM 6203 C C . ASP A 1 752 ? 9.736 -10.117 -17.744 1.00 49.44 752 ASP A C 1
ATOM 6205 O O . ASP A 1 752 ? 8.955 -9.296 -18.234 1.00 49.44 752 ASP A O 1
ATOM 6209 N N . THR A 1 753 ? 10.646 -9.784 -16.809 1.00 43.81 753 THR A N 1
ATOM 6210 C CA . THR A 1 753 ? 10.507 -8.564 -16.017 1.00 43.81 753 THR A CA 1
ATOM 6211 C C . THR A 1 753 ? 11.041 -7.302 -16.611 1.00 43.81 753 THR A C 1
ATOM 6213 O O . THR A 1 753 ? 10.634 -6.262 -16.136 1.00 43.81 753 THR A O 1
ATOM 6216 N N . TYR A 1 754 ? 11.982 -7.318 -17.547 1.00 46.81 754 TYR A N 1
ATOM 6217 C CA . TYR A 1 754 ? 12.637 -6.073 -17.958 1.00 46.81 754 TYR A CA 1
ATOM 6218 C C . TYR A 1 754 ? 11.588 -5.048 -18.424 1.00 46.81 754 TYR A C 1
ATOM 6220 O O . TYR A 1 754 ? 10.958 -5.231 -19.471 1.00 46.81 754 TYR A O 1
ATOM 6228 N N . LYS A 1 755 ? 11.369 -4.014 -17.591 1.00 38.88 755 LYS A N 1
ATOM 6229 C CA . LYS A 1 755 ? 10.425 -2.919 -17.830 1.00 38.88 755 LYS A CA 1
ATOM 6230 C C . LYS A 1 755 ? 10.908 -2.318 -19.127 1.00 38.88 755 LYS A C 1
ATOM 6232 O O . LYS A 1 755 ? 12.109 -2.153 -19.347 1.00 38.88 755 LYS A O 1
ATOM 6237 N N . PHE A 1 756 ? 9.950 -2.048 -19.991 1.00 46.28 756 PHE A N 1
ATOM 6238 C CA . PHE A 1 756 ? 10.177 -1.214 -21.143 1.00 46.28 756 PHE A CA 1
ATOM 6239 C C . PHE A 1 756 ? 10.490 0.167 -20.588 1.00 46.28 756 PHE A C 1
ATOM 6241 O O . PHE A 1 756 ? 9.580 0.956 -20.359 1.00 46.28 756 PHE A O 1
ATOM 6248 N N . ASP A 1 757 ? 11.760 0.436 -20.324 1.00 36.50 757 ASP A N 1
ATOM 6249 C CA . ASP A 1 757 ? 12.196 1.810 -20.369 1.00 36.50 757 ASP A CA 1
ATOM 6250 C C . ASP A 1 757 ? 11.979 2.231 -21.814 1.00 36.50 757 ASP A C 1
ATOM 6252 O O . ASP A 1 757 ? 12.558 1.600 -22.695 1.00 36.50 757 ASP A O 1
ATOM 6256 N N . ILE A 1 758 ? 11.025 3.125 -22.081 1.00 37.34 758 ILE A N 1
ATOM 6257 C CA . ILE A 1 758 ? 10.681 3.581 -23.437 1.00 37.34 758 ILE A CA 1
ATOM 6258 C C . ILE A 1 758 ? 11.740 4.587 -23.913 1.00 37.34 758 ILE A C 1
ATOM 6260 O O . ILE A 1 758 ? 11.889 4.779 -25.124 1.00 37.34 758 ILE A O 1
ATOM 6264 N N . SER A 1 759 ? 12.528 5.162 -22.997 1.00 35.72 759 SER A N 1
ATOM 6265 C CA . SER A 1 759 ? 13.557 6.132 -23.351 1.00 35.72 759 SER A CA 1
ATOM 6266 C C . SER A 1 759 ? 14.848 5.510 -23.883 1.00 35.72 759 SER A C 1
ATOM 6268 O O . SER A 1 759 ? 15.403 6.065 -24.829 1.00 35.72 759 SER A O 1
ATOM 6270 N N . ASP A 1 760 ? 15.253 4.312 -23.444 1.00 38.19 760 ASP A N 1
ATOM 6271 C CA . ASP A 1 760 ? 16.443 3.652 -24.000 1.00 38.19 760 ASP A CA 1
ATOM 6272 C C . ASP A 1 760 ? 16.164 2.970 -25.353 1.00 38.19 760 ASP A C 1
ATOM 6274 O O . ASP A 1 760 ? 15.897 1.770 -25.473 1.00 38.19 760 ASP A O 1
ATOM 6278 N N . ASN A 1 761 ? 16.231 3.760 -26.421 1.00 42.81 761 ASN A N 1
ATOM 6279 C CA . ASN A 1 761 ? 16.130 3.281 -27.797 1.00 42.81 761 ASN A CA 1
ATOM 6280 C C . ASN A 1 761 ? 17.420 2.636 -28.326 1.00 42.81 761 ASN A C 1
ATOM 6282 O O . ASN A 1 761 ? 17.571 2.491 -29.546 1.00 42.81 761 ASN A O 1
ATOM 6286 N N . SER A 1 762 ? 18.346 2.217 -27.456 1.00 45.12 762 SER A N 1
ATOM 6287 C CA . SER A 1 762 ? 19.450 1.376 -27.896 1.00 45.12 762 SER A CA 1
ATOM 6288 C C . SER A 1 762 ? 18.906 0.097 -28.553 1.00 45.12 762 SER A C 1
ATOM 6290 O O . SER A 1 762 ? 17.879 -0.452 -28.133 1.00 45.12 762 SER A O 1
ATOM 6292 N N . PRO A 1 763 ? 19.586 -0.436 -29.585 1.00 42.25 763 PRO A N 1
ATOM 6293 C CA . PRO A 1 763 ? 19.223 -1.721 -30.183 1.00 42.25 763 PRO A CA 1
ATOM 6294 C C . PRO A 1 763 ? 19.126 -2.853 -29.145 1.00 42.25 763 PRO A C 1
ATOM 6296 O O . PRO A 1 763 ? 18.340 -3.782 -29.306 1.00 42.25 763 PRO A O 1
ATOM 6299 N N . GLU A 1 764 ? 19.898 -2.751 -28.059 1.00 45.09 764 GLU A N 1
ATOM 6300 C CA . GLU A 1 764 ? 19.967 -3.694 -26.936 1.00 45.09 764 GLU A CA 1
ATOM 6301 C C . GLU A 1 764 ? 18.672 -3.725 -26.147 1.00 45.09 764 GLU A C 1
ATOM 6303 O O . GLU A 1 764 ? 18.089 -4.795 -25.937 1.00 45.09 764 GLU A O 1
ATOM 6308 N N . THR A 1 765 ? 18.197 -2.549 -25.761 1.00 48.12 765 THR A N 1
ATOM 6309 C CA . THR A 1 765 ? 16.968 -2.412 -25.000 1.00 48.12 765 THR A CA 1
ATOM 6310 C C . THR A 1 765 ? 15.775 -2.640 -25.905 1.00 48.12 765 THR A C 1
ATOM 6312 O O . THR A 1 765 ? 14.905 -3.412 -25.538 1.00 48.12 765 THR A O 1
ATOM 6315 N N . TYR A 1 766 ? 15.784 -2.171 -27.153 1.00 46.34 766 TYR A N 1
ATOM 6316 C CA . TYR A 1 766 ? 14.744 -2.486 -28.133 1.00 46.34 766 TYR A CA 1
ATOM 6317 C C . TYR A 1 766 ? 14.588 -3.989 -28.426 1.00 46.34 766 TYR A C 1
ATOM 6319 O O . TYR A 1 766 ? 13.466 -4.492 -28.501 1.00 46.34 766 TYR A O 1
ATOM 6327 N N . ILE A 1 767 ? 15.686 -4.738 -28.544 1.00 48.75 767 ILE A N 1
ATOM 6328 C CA . ILE A 1 767 ? 15.633 -6.190 -28.764 1.00 48.75 767 ILE A CA 1
ATOM 6329 C C . ILE A 1 767 ? 15.294 -6.937 -27.481 1.00 48.75 767 ILE A C 1
ATOM 6331 O O . ILE A 1 767 ? 14.553 -7.911 -27.541 1.00 48.75 767 ILE A O 1
ATOM 6335 N N . THR A 1 768 ? 15.750 -6.473 -26.320 1.00 49.44 768 THR A N 1
ATOM 6336 C CA . THR A 1 768 ? 15.317 -7.013 -25.022 1.00 49.44 768 THR A CA 1
ATOM 6337 C C . THR A 1 768 ? 13.816 -6.785 -24.816 1.00 49.44 768 THR A C 1
ATOM 6339 O O . THR A 1 768 ? 13.097 -7.733 -24.512 1.00 49.44 768 THR A O 1
ATOM 6342 N N . ARG A 1 769 ? 13.312 -5.575 -25.102 1.00 52.31 769 ARG A N 1
ATOM 6343 C CA . ARG A 1 769 ? 11.886 -5.197 -25.151 1.00 52.31 769 ARG A CA 1
ATOM 6344 C C . ARG A 1 769 ? 11.111 -6.171 -26.041 1.00 52.31 769 ARG A C 1
ATOM 6346 O O . ARG A 1 769 ? 10.065 -6.680 -25.658 1.00 52.31 769 ARG A O 1
ATOM 6353 N N . LEU A 1 770 ? 11.642 -6.472 -27.219 1.00 50.03 770 LEU A N 1
ATOM 6354 C CA . LEU A 1 770 ? 11.019 -7.341 -28.208 1.00 50.03 770 LEU A CA 1
ATOM 6355 C C . LEU A 1 770 ? 11.087 -8.843 -27.840 1.00 50.03 770 LEU A C 1
ATOM 6357 O O . LEU A 1 770 ? 10.071 -9.532 -27.941 1.00 50.03 770 LEU A O 1
ATOM 6361 N N . LEU A 1 771 ? 12.231 -9.342 -27.355 1.00 51.53 771 LEU A N 1
ATOM 6362 C CA . LEU A 1 771 ? 12.422 -10.689 -26.796 1.00 51.53 771 LEU A CA 1
ATOM 6363 C C . LEU A 1 771 ? 11.439 -10.924 -25.662 1.00 51.53 771 LEU A C 1
ATOM 6365 O O . LEU A 1 771 ? 10.673 -11.884 -25.722 1.00 51.53 771 LEU A O 1
ATOM 6369 N N . ASN A 1 772 ? 11.389 -10.003 -24.703 1.00 52.12 772 ASN A N 1
ATOM 6370 C CA . ASN A 1 772 ? 10.412 -10.016 -23.626 1.00 52.12 772 ASN A CA 1
ATOM 6371 C C . ASN A 1 772 ? 8.997 -9.946 -24.187 1.00 52.12 772 ASN A C 1
ATOM 6373 O O . ASN A 1 772 ? 8.169 -10.742 -23.789 1.00 52.12 772 ASN A O 1
ATOM 6377 N N . PHE A 1 773 ? 8.705 -9.104 -25.180 1.00 48.59 773 PHE A N 1
ATOM 6378 C CA . PHE A 1 773 ? 7.392 -9.055 -25.833 1.00 48.59 773 PHE A CA 1
ATOM 6379 C C . PHE A 1 773 ? 6.988 -10.393 -26.498 1.00 48.59 773 PHE A C 1
ATOM 6381 O O . PHE A 1 773 ? 5.821 -10.790 -26.449 1.00 48.59 773 PHE A O 1
ATOM 6388 N N . LYS A 1 774 ? 7.914 -11.155 -27.100 1.00 52.53 774 LYS A N 1
ATOM 6389 C CA . LYS A 1 774 ? 7.605 -12.487 -27.671 1.00 52.53 774 LYS A CA 1
ATOM 6390 C C . LYS A 1 774 ? 7.566 -13.594 -26.620 1.00 52.53 774 LYS A C 1
ATOM 6392 O O . LYS A 1 774 ? 6.703 -14.470 -26.728 1.00 52.53 774 LYS A O 1
ATOM 6397 N N . PHE A 1 775 ? 8.424 -13.533 -25.599 1.00 52.19 775 PHE A N 1
ATOM 6398 C CA . PHE A 1 775 ? 8.298 -14.342 -24.385 1.00 52.19 775 PHE A CA 1
ATOM 6399 C C . PHE A 1 775 ? 6.990 -14.022 -23.669 1.00 52.19 775 PHE A C 1
ATOM 6401 O O . PHE A 1 775 ? 6.397 -14.918 -23.121 1.00 52.19 775 PHE A O 1
ATOM 6408 N N . GLN A 1 776 ? 6.445 -12.816 -23.773 1.00 48.09 776 GLN A N 1
ATOM 6409 C CA . GLN A 1 776 ? 5.161 -12.436 -23.190 1.00 48.09 776 GLN A CA 1
ATOM 6410 C C . GLN A 1 776 ? 3.961 -12.852 -24.055 1.00 48.09 776 GLN A C 1
ATOM 6412 O O . GLN A 1 776 ? 2.862 -13.021 -23.536 1.00 48.09 776 GLN A O 1
ATOM 6417 N N . THR A 1 777 ? 4.133 -13.013 -25.373 1.00 42.97 777 THR A N 1
ATOM 6418 C CA . THR A 1 777 ? 3.045 -13.402 -26.298 1.00 42.97 777 THR A CA 1
ATOM 6419 C C . THR A 1 777 ? 2.990 -14.897 -26.603 1.00 42.97 777 THR A C 1
ATOM 6421 O O . THR A 1 777 ? 2.125 -15.328 -27.370 1.00 42.97 777 THR A O 1
ATOM 6424 N N . GLY A 1 778 ? 3.904 -15.704 -26.052 1.00 47.53 778 GLY A N 1
ATOM 6425 C CA . GLY A 1 778 ? 3.876 -17.165 -26.206 1.00 47.53 778 GLY A CA 1
ATOM 6426 C C . GLY A 1 778 ? 4.273 -17.643 -27.584 1.00 47.53 778 GLY A C 1
ATOM 6427 O O . GLY A 1 778 ? 4.358 -18.848 -27.813 1.00 47.53 778 GLY A O 1
ATOM 6428 N N . ARG A 1 779 ? 4.590 -16.708 -28.476 1.00 51.19 779 ARG A N 1
ATOM 6429 C CA . ARG A 1 779 ? 4.987 -16.958 -29.858 1.00 51.19 779 ARG A CA 1
ATOM 6430 C C . ARG A 1 779 ? 6.374 -17.594 -29.963 1.00 51.19 779 ARG A C 1
ATOM 6432 O O . ARG A 1 779 ? 6.695 -18.140 -31.006 1.00 51.19 779 ARG A O 1
ATOM 6439 N N . PHE A 1 780 ? 7.153 -17.581 -28.874 1.00 52.16 780 PHE A N 1
ATOM 6440 C CA . PHE A 1 780 ? 8.451 -18.260 -28.775 1.00 52.16 780 PHE A CA 1
ATOM 6441 C C . PHE A 1 780 ? 8.371 -19.782 -28.904 1.00 52.16 780 PHE A C 1
ATOM 6443 O O . PHE A 1 780 ? 9.390 -20.441 -29.095 1.00 52.16 780 PHE A O 1
ATOM 6450 N N . PHE A 1 781 ? 7.172 -20.352 -28.781 1.00 50.53 781 PHE A N 1
ATOM 6451 C CA . PHE A 1 781 ? 7.035 -21.776 -28.570 1.00 50.53 781 PHE A CA 1
ATOM 6452 C C . PHE A 1 781 ? 6.159 -22.429 -29.635 1.00 50.53 781 PHE A C 1
ATOM 6454 O O . PHE A 1 781 ? 4.948 -22.266 -29.618 1.00 50.53 781 PHE A O 1
ATOM 6461 N N . ILE A 1 782 ? 6.806 -23.197 -30.510 1.00 55.88 782 ILE A N 1
ATOM 6462 C CA . ILE A 1 782 ? 6.505 -24.604 -30.791 1.00 55.88 782 ILE A CA 1
ATOM 6463 C C . ILE A 1 782 ? 5.076 -24.946 -31.228 1.00 55.88 782 ILE A C 1
ATOM 6465 O O . ILE A 1 782 ? 4.071 -24.502 -30.681 1.00 55.88 782 ILE A O 1
ATOM 6469 N N . LYS A 1 783 ? 4.972 -25.901 -32.147 1.00 56.56 783 LYS A N 1
ATOM 6470 C CA . LYS A 1 783 ? 3.769 -26.718 -32.307 1.00 56.56 783 LYS A CA 1
ATOM 6471 C C . LYS A 1 783 ? 3.927 -27.936 -31.379 1.00 56.56 783 LYS A C 1
ATOM 6473 O O . LYS A 1 783 ? 4.483 -28.927 -31.837 1.00 56.56 783 LYS A O 1
ATOM 6478 N N . PRO A 1 784 ? 3.585 -27.857 -30.070 1.00 62.22 784 PRO A N 1
ATOM 6479 C CA . PRO A 1 784 ? 3.929 -28.894 -29.099 1.00 62.22 784 PRO A CA 1
ATOM 6480 C C . PRO A 1 784 ? 3.254 -30.194 -29.506 1.00 62.22 784 PRO A C 1
ATOM 6482 O O . PRO A 1 784 ? 2.029 -30.321 -29.440 1.00 62.22 784 PRO A O 1
ATOM 6485 N N . ASP A 1 785 ? 4.058 -31.143 -29.958 1.00 69.19 785 ASP A N 1
ATOM 6486 C CA . ASP A 1 785 ? 3.629 -32.514 -30.136 1.00 69.19 785 ASP A CA 1
ATOM 6487 C C . ASP A 1 785 ? 3.742 -33.281 -28.808 1.00 69.19 785 ASP A C 1
ATOM 6489 O O . ASP A 1 785 ? 4.174 -32.767 -27.770 1.00 69.19 785 ASP A O 1
ATOM 6493 N N . GLN A 1 786 ? 3.290 -34.533 -28.821 1.00 75.12 786 GLN A N 1
ATOM 6494 C CA . GLN A 1 786 ? 3.350 -35.410 -27.648 1.00 75.12 786 GLN A CA 1
ATOM 6495 C C . GLN A 1 786 ? 4.789 -35.662 -27.180 1.00 75.12 786 GLN A C 1
ATOM 6497 O O . GLN A 1 786 ? 5.024 -35.925 -25.997 1.00 75.12 786 GLN A O 1
ATOM 6502 N N . GLU A 1 787 ? 5.754 -35.572 -28.092 1.00 79.31 787 GLU A N 1
ATOM 6503 C CA . GLU A 1 787 ? 7.151 -35.852 -27.807 1.00 79.31 787 GLU A CA 1
ATOM 6504 C C . GLU A 1 787 ? 7.783 -34.710 -27.008 1.00 79.31 787 GLU A C 1
ATOM 6506 O O . GLU A 1 787 ? 8.391 -34.955 -25.963 1.00 79.31 787 GLU A O 1
ATOM 6511 N N . TYR A 1 788 ? 7.528 -33.461 -27.405 1.00 81.00 788 TYR A N 1
ATOM 6512 C CA . TYR A 1 788 ? 7.934 -32.274 -26.657 1.00 81.00 788 TYR A CA 1
ATOM 6513 C C . TYR A 1 788 ? 7.399 -32.286 -25.215 1.00 81.00 788 TYR A C 1
ATOM 6515 O O . TYR A 1 788 ? 8.152 -32.082 -24.261 1.00 81.00 788 TYR A O 1
ATOM 6523 N N . ILE A 1 789 ? 6.103 -32.575 -25.039 1.00 78.62 789 ILE A N 1
ATOM 6524 C CA . ILE A 1 789 ? 5.449 -32.594 -23.717 1.00 78.62 789 ILE A CA 1
ATOM 6525 C C . ILE A 1 789 ? 6.079 -33.662 -22.814 1.00 78.62 789 ILE A C 1
ATOM 6527 O O . ILE A 1 789 ? 6.337 -33.416 -21.631 1.00 78.62 789 ILE A O 1
ATOM 6531 N N . SER A 1 790 ? 6.365 -34.837 -23.377 1.00 82.31 790 SER A N 1
ATOM 6532 C CA . SER A 1 790 ? 7.010 -35.941 -22.663 1.00 82.31 790 SER A CA 1
ATOM 6533 C C . SER A 1 790 ? 8.421 -35.562 -22.209 1.00 82.31 790 SER A C 1
ATOM 6535 O O . SER A 1 790 ? 8.755 -35.733 -21.035 1.00 82.31 790 SER A O 1
ATOM 6537 N N . ARG A 1 791 ? 9.228 -34.979 -23.106 1.00 85.81 791 ARG A N 1
ATOM 6538 C CA . ARG A 1 791 ? 10.590 -34.511 -22.796 1.00 85.81 791 ARG A CA 1
ATOM 6539 C C . ARG A 1 791 ? 10.581 -33.431 -21.710 1.00 85.81 791 ARG A C 1
ATOM 6541 O O . ARG A 1 791 ? 11.369 -33.507 -20.772 1.00 85.81 791 ARG A O 1
ATOM 6548 N N . PHE A 1 792 ? 9.654 -32.475 -21.778 1.00 84.81 792 PHE A N 1
ATOM 6549 C CA . PHE A 1 792 ? 9.531 -31.422 -20.766 1.00 84.81 792 PHE A CA 1
ATOM 6550 C C . PHE A 1 792 ? 9.092 -31.971 -19.395 1.00 84.81 792 PHE A C 1
ATOM 6552 O O . PHE A 1 792 ? 9.607 -31.556 -18.359 1.00 84.81 792 PHE A O 1
ATOM 6559 N N . THR A 1 793 ? 8.184 -32.952 -19.366 1.00 83.75 793 THR A N 1
ATOM 6560 C CA . THR A 1 793 ? 7.709 -33.570 -18.112 1.00 83.75 793 THR A CA 1
ATOM 6561 C C . THR A 1 793 ? 8.837 -34.288 -17.364 1.00 83.75 793 THR A C 1
ATOM 6563 O O . THR A 1 793 ? 8.921 -34.186 -16.139 1.00 83.75 793 THR A O 1
ATOM 6566 N N . LEU A 1 794 ? 9.756 -34.943 -18.085 1.00 88.12 794 LEU A N 1
ATOM 6567 C CA . LEU A 1 794 ? 10.928 -35.600 -17.491 1.00 88.12 794 LEU A CA 1
ATOM 6568 C C . LEU A 1 794 ? 11.826 -34.629 -16.711 1.00 88.12 794 LEU A C 1
ATOM 6570 O O . LEU A 1 794 ? 12.413 -35.019 -15.699 1.00 88.12 794 LEU A O 1
ATOM 6574 N N . LEU A 1 795 ? 11.898 -33.364 -17.134 1.00 88.06 795 LEU A N 1
ATOM 6575 C CA . LEU A 1 795 ? 12.665 -32.331 -16.441 1.00 88.06 795 LEU A CA 1
ATOM 6576 C C . LEU A 1 795 ? 12.059 -31.972 -15.068 1.00 88.06 795 LEU A C 1
ATOM 6578 O O . LEU A 1 795 ? 12.785 -31.774 -14.094 1.00 88.06 795 LEU A O 1
ATOM 6582 N N . LEU A 1 796 ? 10.728 -31.958 -14.950 1.00 84.88 796 LEU A N 1
ATOM 6583 C CA . LEU A 1 796 ? 10.016 -31.629 -13.703 1.00 84.88 796 LEU A CA 1
ATOM 6584 C C . LEU A 1 796 ? 10.056 -32.753 -12.663 1.00 84.88 796 LEU A C 1
ATOM 6586 O O . LEU A 1 796 ? 9.966 -32.496 -11.463 1.00 84.88 796 LEU A O 1
ATOM 6590 N N . THR A 1 797 ? 10.230 -33.995 -13.110 1.00 85.88 797 THR A N 1
ATOM 6591 C CA . THR A 1 797 ? 10.379 -35.174 -12.243 1.00 85.88 797 THR A CA 1
ATOM 6592 C C . THR A 1 797 ? 11.832 -35.629 -12.098 1.00 85.88 797 THR A C 1
ATOM 6594 O O . THR A 1 797 ? 12.089 -36.730 -11.614 1.00 85.88 797 THR A O 1
ATOM 6597 N N . HIS A 1 798 ? 12.799 -34.814 -12.525 1.00 89.06 798 HIS A N 1
ATOM 6598 C CA . HIS A 1 798 ? 14.207 -35.194 -12.511 1.00 89.06 798 HIS A CA 1
ATOM 6599 C C . HIS A 1 798 ? 14.711 -35.469 -11.084 1.00 89.06 798 HIS A C 1
ATOM 6601 O O . HIS A 1 798 ? 14.362 -34.788 -10.121 1.00 89.06 798 HIS A O 1
ATOM 6607 N N . SER A 1 799 ? 15.625 -36.428 -10.941 1.00 86.62 799 SER A N 1
ATOM 6608 C CA . SER A 1 799 ? 16.292 -36.738 -9.666 1.00 86.62 799 SER A CA 1
ATOM 6609 C C . SER A 1 799 ? 17.043 -35.550 -9.036 1.00 86.62 799 SER A C 1
ATOM 6611 O O . SER A 1 799 ? 17.217 -35.505 -7.818 1.00 86.62 799 SER A O 1
ATOM 6613 N N . ASN A 1 800 ? 17.471 -34.565 -9.833 1.00 87.06 800 ASN A N 1
ATOM 6614 C CA . ASN A 1 800 ? 18.239 -33.415 -9.377 1.00 87.06 800 ASN A CA 1
ATOM 6615 C C . ASN A 1 800 ? 17.280 -32.283 -8.980 1.00 87.06 800 ASN A C 1
ATOM 6617 O O . ASN A 1 800 ? 16.469 -31.832 -9.789 1.00 87.06 800 ASN A O 1
ATOM 6621 N N . LYS A 1 801 ? 17.378 -31.809 -7.729 1.00 85.19 801 LYS A N 1
ATOM 6622 C CA . LYS A 1 801 ? 16.535 -30.721 -7.199 1.00 85.19 801 LYS A CA 1
ATOM 6623 C C . LYS A 1 801 ? 16.687 -29.425 -8.013 1.00 85.19 801 LYS A C 1
ATOM 6625 O O . LYS A 1 801 ? 15.678 -28.777 -8.258 1.00 85.19 801 LYS A O 1
ATOM 6630 N N . LEU A 1 802 ? 17.892 -29.086 -8.485 1.00 83.94 802 LEU A N 1
ATOM 6631 C CA . LEU A 1 802 ? 18.128 -27.880 -9.295 1.00 83.94 802 LEU A CA 1
ATOM 6632 C C . LEU A 1 802 ? 17.446 -27.957 -10.659 1.00 83.94 802 LEU A C 1
ATOM 6634 O O . LEU A 1 802 ? 16.851 -26.975 -11.087 1.00 83.94 802 LEU A O 1
ATOM 6638 N N . VAL A 1 803 ? 17.461 -29.129 -11.304 1.00 87.00 803 VAL A N 1
ATOM 6639 C CA . VAL A 1 803 ? 16.752 -29.330 -12.577 1.00 87.00 803 VAL A CA 1
ATOM 6640 C C . VAL A 1 803 ? 15.247 -29.191 -12.365 1.00 87.00 803 VAL A C 1
ATOM 6642 O O . VAL A 1 803 ? 14.597 -28.503 -13.143 1.00 87.00 803 VAL A O 1
ATOM 6645 N N . ARG A 1 804 ? 14.692 -29.749 -11.279 1.00 87.94 804 ARG A N 1
ATOM 6646 C CA . ARG A 1 804 ? 13.262 -29.595 -10.955 1.00 87.94 804 ARG A CA 1
ATOM 6647 C C . ARG A 1 804 ? 12.868 -28.137 -10.723 1.00 87.94 804 ARG A C 1
ATOM 6649 O O . ARG A 1 804 ? 11.886 -27.686 -11.305 1.00 87.94 804 ARG A O 1
ATOM 6656 N N . ILE A 1 805 ? 13.639 -27.399 -9.917 1.00 83.06 805 ILE A N 1
ATOM 6657 C CA . ILE A 1 805 ? 13.384 -25.974 -9.649 1.00 83.06 805 ILE A CA 1
ATOM 6658 C C . ILE A 1 805 ? 13.537 -25.160 -10.938 1.00 83.06 805 ILE A C 1
ATOM 6660 O O . ILE A 1 805 ? 12.616 -24.446 -11.316 1.00 83.06 805 ILE A O 1
ATOM 6664 N N . GLY A 1 806 ? 14.655 -25.309 -11.653 1.00 83.81 806 GLY A N 1
ATOM 6665 C CA . GLY A 1 806 ? 14.917 -24.588 -12.899 1.00 83.81 806 GLY A CA 1
ATOM 6666 C C . GLY A 1 806 ? 13.864 -24.853 -13.973 1.00 83.81 806 GLY A C 1
ATOM 6667 O O . GLY A 1 806 ? 13.396 -23.925 -14.625 1.00 83.81 806 GLY A O 1
ATOM 6668 N N . SER A 1 807 ? 13.403 -26.095 -14.098 1.00 84.81 807 SER A N 1
ATOM 6669 C CA . SER A 1 807 ? 12.368 -26.470 -15.068 1.00 84.81 807 SER A CA 1
ATOM 6670 C C . SER A 1 807 ? 10.983 -25.970 -14.666 1.00 84.81 807 SER A C 1
ATOM 6672 O O . SER A 1 807 ? 10.207 -25.580 -15.535 1.00 84.81 807 SER A O 1
ATOM 6674 N N . ALA A 1 808 ? 10.676 -25.914 -13.365 1.00 83.00 808 ALA A N 1
ATOM 6675 C CA . ALA A 1 808 ? 9.466 -25.263 -12.866 1.00 83.00 808 ALA A CA 1
ATOM 6676 C C . ALA A 1 808 ? 9.489 -23.747 -13.137 1.00 83.00 808 ALA A C 1
ATOM 6678 O O . ALA A 1 808 ? 8.478 -23.187 -13.558 1.00 83.00 808 ALA A O 1
ATOM 6679 N N . LEU A 1 809 ? 10.646 -23.092 -12.986 1.00 79.19 809 LEU A N 1
ATOM 6680 C CA . LEU A 1 809 ? 10.824 -21.677 -13.333 1.00 79.19 809 LEU A CA 1
ATOM 6681 C C . LEU A 1 809 ? 10.736 -21.434 -14.848 1.00 79.19 809 LEU A C 1
ATOM 6683 O O . LEU A 1 809 ? 10.126 -20.460 -15.266 1.00 79.19 809 LEU A O 1
ATOM 6687 N N . ILE A 1 810 ? 11.246 -22.331 -15.696 1.00 78.31 810 ILE A N 1
ATOM 6688 C CA . ILE A 1 810 ? 11.013 -22.247 -17.148 1.00 78.31 810 ILE A CA 1
ATOM 6689 C C . ILE A 1 810 ? 9.529 -22.460 -17.480 1.00 78.31 810 ILE A C 1
ATOM 6691 O O . ILE A 1 810 ? 8.977 -21.752 -18.321 1.00 78.31 810 ILE A O 1
ATOM 6695 N N . LEU A 1 811 ? 8.851 -23.404 -16.816 1.00 76.88 811 LEU A N 1
ATOM 6696 C CA . LEU A 1 811 ? 7.412 -23.614 -16.996 1.00 76.88 811 LEU A CA 1
ATOM 6697 C C . LEU A 1 811 ? 6.612 -22.357 -16.637 1.00 76.88 811 LEU A C 1
ATOM 6699 O O . LEU A 1 811 ? 5.624 -22.075 -17.312 1.00 76.88 811 LEU A O 1
ATOM 6703 N N . LYS A 1 812 ? 7.046 -21.601 -15.621 1.00 75.19 812 LYS A N 1
ATOM 6704 C CA . LYS A 1 812 ? 6.523 -20.266 -15.301 1.00 75.19 812 LYS A CA 1
ATOM 6705 C C . LYS A 1 812 ? 6.577 -19.355 -16.529 1.00 75.19 812 LYS A C 1
ATOM 6707 O O . LYS A 1 812 ? 5.524 -18.973 -17.024 1.00 75.19 812 LYS A O 1
ATOM 6712 N N . VAL A 1 813 ? 7.774 -19.142 -17.086 1.00 69.88 813 VAL A N 1
ATOM 6713 C CA . VAL A 1 813 ? 8.007 -18.296 -18.273 1.00 69.88 813 VAL A CA 1
ATOM 6714 C C . VAL A 1 813 ? 7.132 -18.747 -19.452 1.00 69.88 813 VAL A C 1
ATOM 6716 O O . VAL A 1 813 ? 6.460 -17.946 -20.098 1.00 69.88 813 VAL A O 1
ATOM 6719 N N . ILE A 1 814 ? 7.035 -20.058 -19.706 1.00 69.62 814 ILE A N 1
ATOM 6720 C CA . ILE A 1 814 ? 6.179 -20.603 -20.776 1.00 69.62 814 ILE A CA 1
ATOM 6721 C C . ILE A 1 814 ? 4.681 -20.381 -20.483 1.00 69.62 814 ILE A C 1
ATOM 6723 O O . ILE A 1 814 ? 3.911 -20.062 -21.397 1.00 69.62 814 ILE A O 1
ATOM 6727 N N . ARG A 1 815 ? 4.222 -20.557 -19.239 1.00 67.75 815 ARG A N 1
ATOM 6728 C CA . ARG A 1 815 ? 2.824 -20.296 -18.854 1.00 67.75 815 ARG A CA 1
ATOM 6729 C C . ARG A 1 815 ? 2.478 -18.829 -19.025 1.00 67.75 815 ARG A C 1
ATOM 6731 O O . ARG A 1 815 ? 1.430 -18.528 -19.589 1.00 67.75 815 ARG A O 1
ATOM 6738 N N . ASP A 1 816 ? 3.362 -17.952 -18.585 1.00 59.34 816 ASP A N 1
ATOM 6739 C CA . ASP A 1 816 ? 3.168 -16.513 -18.638 1.00 59.34 816 ASP A CA 1
ATOM 6740 C C . ASP A 1 816 ? 3.099 -16.014 -20.089 1.00 59.34 816 ASP A C 1
ATOM 6742 O O . ASP A 1 816 ? 2.191 -15.264 -20.451 1.00 59.34 816 ASP A O 1
ATOM 6746 N N . SER A 1 817 ? 3.942 -16.580 -20.956 1.00 54.59 817 SER A N 1
ATOM 6747 C CA . SER A 1 817 ? 3.917 -16.357 -22.402 1.00 54.59 817 SER A CA 1
ATOM 6748 C C . SER A 1 817 ? 2.567 -16.665 -23.055 1.00 54.59 817 SER A C 1
ATOM 6750 O O . SER A 1 817 ? 2.081 -15.959 -23.936 1.00 54.59 817 SER A O 1
ATOM 6752 N N . SER A 1 818 ? 1.906 -17.729 -22.609 1.00 54.16 818 SER A N 1
ATOM 6753 C CA . SER A 1 818 ? 0.714 -18.260 -23.275 1.00 54.16 818 SER A CA 1
ATOM 6754 C C . SER A 1 818 ? -0.562 -17.463 -22.952 1.00 54.16 818 SER A C 1
ATOM 6756 O O . SER A 1 818 ? -1.625 -17.790 -23.472 1.00 54.16 818 SER A O 1
ATOM 6758 N N . ARG A 1 819 ? -0.478 -16.427 -22.103 1.00 51.91 819 ARG A N 1
ATOM 6759 C CA . ARG A 1 819 ? -1.628 -15.645 -21.610 1.00 51.91 819 ARG A CA 1
ATOM 6760 C C . ARG A 1 819 ? -2.081 -14.529 -22.544 1.00 51.91 819 ARG A C 1
ATOM 6762 O O . ARG A 1 819 ? -3.240 -14.135 -22.480 1.00 51.91 819 ARG A O 1
ATOM 6769 N N . ARG A 1 820 ? -1.203 -14.015 -23.411 1.00 48.94 820 ARG A N 1
ATOM 6770 C CA . ARG A 1 820 ? -1.486 -12.818 -24.228 1.00 48.94 820 ARG A CA 1
ATOM 6771 C C . ARG A 1 820 ? -2.024 -13.123 -25.644 1.00 48.94 820 ARG A C 1
ATOM 6773 O O . ARG A 1 820 ? -2.138 -12.207 -26.451 1.00 48.94 820 ARG A O 1
ATOM 6780 N N . LYS A 1 821 ? -2.387 -14.381 -25.962 1.00 41.41 821 LYS A N 1
ATOM 6781 C CA . LYS A 1 821 ? -2.998 -14.803 -27.248 1.00 41.41 821 LYS A CA 1
ATOM 6782 C C . LYS A 1 821 ? -4.007 -15.962 -27.128 1.00 41.41 821 LYS A C 1
ATOM 6784 O O . LYS A 1 821 ? -3.930 -16.788 -26.231 1.00 41.41 821 LYS A O 1
ATOM 6789 N N . ILE A 1 822 ? -4.887 -16.062 -28.134 1.00 39.72 822 ILE A N 1
ATOM 6790 C CA . ILE A 1 822 ? -6.046 -16.971 -28.332 1.00 39.72 822 ILE A CA 1
ATOM 6791 C C . ILE A 1 822 ? -5.718 -18.492 -28.349 1.00 39.72 822 ILE A C 1
ATOM 6793 O O . ILE A 1 822 ? -6.624 -19.329 -28.349 1.00 39.72 822 ILE A O 1
ATOM 6797 N N . ILE A 1 823 ? -4.447 -18.909 -28.312 1.00 44.00 823 ILE A N 1
ATOM 6798 C CA . ILE A 1 823 ? -4.073 -20.331 -28.416 1.00 44.00 823 ILE A CA 1
ATOM 6799 C C . ILE A 1 823 ? -4.122 -21.003 -27.035 1.00 44.00 823 ILE A C 1
ATOM 6801 O O . ILE A 1 823 ? -3.149 -21.004 -26.281 1.00 44.00 823 ILE A O 1
ATOM 6805 N N . LYS A 1 824 ? -5.249 -21.653 -26.711 1.00 48.88 824 LYS A N 1
ATOM 6806 C CA . LYS A 1 824 ? -5.364 -22.554 -25.549 1.00 48.88 824 LYS A CA 1
ATOM 6807 C C . LYS A 1 824 ? -4.370 -23.717 -25.672 1.00 48.88 824 LYS A C 1
ATOM 6809 O O . LYS A 1 824 ? -4.662 -24.738 -26.294 1.00 48.88 824 LYS A O 1
ATOM 6814 N N . ARG A 1 825 ? -3.206 -23.613 -25.028 1.00 60.72 825 ARG A N 1
ATOM 6815 C CA . ARG A 1 825 ? -2.255 -24.727 -24.893 1.00 60.72 825 ARG A CA 1
ATOM 6816 C C . ARG A 1 825 ? -2.726 -25.705 -23.820 1.00 60.72 825 ARG A C 1
ATOM 6818 O O . ARG A 1 825 ? -2.291 -25.651 -22.674 1.00 60.72 825 ARG A O 1
ATOM 6825 N N . LYS A 1 826 ? -3.618 -26.618 -24.213 1.00 60.72 826 LYS A N 1
ATOM 6826 C CA . LYS A 1 826 ? -4.206 -27.652 -23.341 1.00 60.72 826 LYS A CA 1
ATOM 6827 C C . LYS A 1 826 ? -3.161 -28.489 -22.584 1.00 60.72 826 LYS A C 1
ATOM 6829 O O . LYS A 1 826 ? -3.437 -28.931 -21.489 1.00 60.72 826 LYS A O 1
ATOM 6834 N N . TRP A 1 827 ? -1.954 -28.670 -23.112 1.00 67.38 827 TRP A N 1
ATOM 6835 C CA . TRP A 1 827 ? -0.923 -29.473 -22.443 1.00 67.38 827 TRP A CA 1
ATOM 6836 C C . TRP A 1 827 ? -0.325 -28.816 -21.185 1.00 67.38 827 TRP A C 1
ATOM 6838 O O . TRP A 1 827 ? 0.096 -29.520 -20.273 1.00 67.38 827 TRP A O 1
ATOM 6848 N N . LEU A 1 828 ? -0.316 -27.477 -21.091 1.00 67.19 828 LEU A N 1
ATOM 6849 C CA . LEU A 1 828 ? 0.236 -26.761 -19.929 1.00 67.19 828 LEU A CA 1
ATOM 6850 C C . LEU A 1 828 ? -0.585 -26.983 -18.653 1.00 67.19 828 LEU A C 1
ATOM 6852 O O . LEU A 1 828 ? -0.067 -26.800 -17.547 1.00 67.19 828 LEU A O 1
ATOM 6856 N N . SER A 1 829 ? -1.864 -27.348 -18.802 1.00 62.00 829 SER A N 1
ATOM 6857 C CA . SER A 1 829 ? -2.753 -27.605 -17.673 1.00 62.00 829 SER A CA 1
ATOM 6858 C C . SER A 1 829 ? -2.539 -28.938 -16.989 1.00 62.00 829 SER A C 1
ATOM 6860 O O . SER A 1 829 ? -2.990 -29.096 -15.860 1.00 62.00 829 SER A O 1
ATOM 6862 N N . ASP A 1 830 ? -1.894 -29.880 -17.665 1.00 65.19 830 ASP A N 1
ATOM 6863 C CA . ASP A 1 830 ? -1.813 -31.263 -17.198 1.00 65.19 830 ASP A CA 1
ATOM 6864 C C . ASP A 1 830 ? -0.533 -31.496 -16.371 1.00 65.19 830 ASP A C 1
ATOM 6866 O O . ASP A 1 830 ? -0.336 -32.557 -15.781 1.00 65.19 830 ASP A O 1
ATOM 6870 N N . ILE A 1 831 ? 0.323 -30.474 -16.286 1.00 71.81 831 ILE A N 1
ATOM 6871 C CA . ILE A 1 831 ? 1.592 -30.486 -15.566 1.00 71.81 831 ILE A CA 1
ATOM 6872 C C . ILE A 1 831 ? 1.396 -29.958 -14.137 1.00 71.81 831 ILE A C 1
ATOM 6874 O O . ILE A 1 831 ? 1.037 -28.792 -13.945 1.00 71.81 831 ILE A O 1
ATOM 6878 N N . ARG A 1 832 ? 1.689 -30.802 -13.139 1.00 70.88 832 ARG A N 1
ATOM 6879 C CA . ARG A 1 832 ? 1.602 -30.476 -11.705 1.00 70.88 832 ARG A CA 1
ATOM 6880 C C . ARG A 1 832 ? 2.973 -30.210 -11.089 1.00 70.88 832 ARG A C 1
ATOM 6882 O O . ARG A 1 832 ? 3.941 -30.895 -11.413 1.00 70.88 832 ARG A O 1
ATOM 6889 N N . ILE A 1 833 ? 3.024 -29.252 -10.163 1.00 78.38 833 ILE A N 1
ATOM 6890 C CA . ILE A 1 833 ? 4.212 -28.918 -9.366 1.00 78.38 833 ILE A CA 1
ATOM 6891 C C . ILE A 1 833 ? 3.957 -29.268 -7.897 1.00 78.38 833 ILE A C 1
ATOM 6893 O O . ILE A 1 833 ? 2.863 -29.064 -7.374 1.00 78.38 833 ILE A O 1
ATOM 6897 N N . ASP A 1 834 ? 4.974 -29.823 -7.241 1.00 78.25 834 ASP A N 1
ATOM 6898 C CA . ASP A 1 834 ? 4.939 -30.191 -5.826 1.00 78.25 834 ASP A CA 1
ATOM 6899 C C . ASP A 1 834 ? 5.016 -28.941 -4.931 1.00 78.25 834 ASP A C 1
ATOM 6901 O O . ASP A 1 834 ? 6.046 -28.268 -4.868 1.00 78.25 834 ASP A O 1
ATOM 6905 N N . PHE A 1 835 ? 3.927 -28.645 -4.216 1.00 78.56 835 PHE A N 1
ATOM 6906 C CA . PHE A 1 835 ? 3.812 -27.469 -3.347 1.00 78.56 835 PHE A CA 1
ATOM 6907 C C . PHE A 1 835 ? 4.743 -27.507 -2.127 1.00 78.56 835 PHE A C 1
ATOM 6909 O O . PHE A 1 835 ? 5.064 -26.459 -1.561 1.00 78.56 835 PHE A O 1
ATOM 6916 N N . SER A 1 836 ? 5.193 -28.695 -1.703 1.00 80.50 836 SER A N 1
ATOM 6917 C CA . SER A 1 836 ? 6.096 -28.828 -0.554 1.00 80.50 836 SER A CA 1
ATOM 6918 C C . SER A 1 836 ? 7.439 -28.142 -0.815 1.00 80.50 836 SER A C 1
ATOM 6920 O O . SER A 1 836 ? 8.006 -27.537 0.096 1.00 80.50 836 SER A O 1
ATOM 6922 N N . LEU A 1 837 ? 7.875 -28.120 -2.082 1.00 79.81 837 LEU A N 1
ATOM 6923 C CA . LEU A 1 837 ? 9.047 -27.371 -2.527 1.00 79.81 837 LEU A CA 1
ATOM 6924 C C . LEU A 1 837 ? 8.883 -25.869 -2.291 1.00 79.81 837 LEU A C 1
ATOM 6926 O O . LEU A 1 837 ? 9.861 -25.219 -1.958 1.00 79.81 837 LEU A O 1
ATOM 6930 N N . GLY A 1 838 ? 7.675 -25.316 -2.426 1.00 81.50 838 GLY A N 1
ATOM 6931 C CA . GLY A 1 838 ? 7.414 -23.902 -2.153 1.00 81.50 838 GLY A CA 1
ATOM 6932 C C . GLY A 1 838 ? 7.407 -23.572 -0.655 1.00 81.50 838 GLY A C 1
ATOM 6933 O O . GLY A 1 838 ? 8.034 -22.602 -0.227 1.00 81.50 838 GLY A O 1
ATOM 6934 N N . ARG A 1 839 ? 6.776 -24.419 0.175 1.00 80.94 839 ARG A N 1
ATOM 6935 C CA . ARG A 1 839 ? 6.683 -24.210 1.639 1.00 80.94 839 ARG A CA 1
ATOM 6936 C C . ARG A 1 839 ? 8.036 -24.211 2.360 1.00 80.94 839 ARG A C 1
ATOM 6938 O O . ARG A 1 839 ? 8.177 -23.541 3.379 1.00 80.94 839 ARG A O 1
ATOM 6945 N N . GLU A 1 840 ? 9.035 -24.933 1.853 1.00 82.12 840 GLU A N 1
ATOM 6946 C CA . GLU A 1 840 ? 10.400 -24.909 2.411 1.00 82.12 840 GLU A CA 1
ATOM 6947 C C . GLU A 1 840 ? 11.066 -23.526 2.311 1.00 82.12 840 GLU A C 1
ATOM 6949 O O . GLU A 1 840 ? 11.978 -23.222 3.086 1.00 82.12 840 GLU A O 1
ATOM 6954 N N . PHE A 1 841 ? 10.626 -22.708 1.353 1.00 81.81 841 PHE A N 1
ATOM 6955 C CA . PHE A 1 841 ? 11.273 -21.455 0.984 1.00 81.81 841 PHE A CA 1
ATOM 6956 C C . PHE A 1 841 ? 10.583 -20.218 1.575 1.00 81.81 841 PHE A C 1
ATOM 6958 O O . PHE A 1 841 ? 11.281 -19.262 1.889 1.00 81.81 841 PHE A O 1
ATOM 6965 N N . ILE A 1 842 ? 9.266 -20.242 1.832 1.00 79.62 842 ILE A N 1
ATOM 6966 C CA . ILE A 1 842 ? 8.507 -19.065 2.327 1.00 79.62 842 ILE A CA 1
ATOM 6967 C C . ILE A 1 842 ? 8.936 -18.552 3.710 1.00 79.62 842 ILE A C 1
ATOM 6969 O O . ILE A 1 842 ? 8.669 -17.413 4.055 1.00 79.62 842 ILE A O 1
ATOM 6973 N N . ASN A 1 843 ? 9.610 -19.385 4.505 1.00 76.31 843 ASN A N 1
ATOM 6974 C CA . ASN A 1 843 ? 10.056 -19.054 5.862 1.00 76.31 843 ASN A CA 1
ATOM 6975 C C . ASN A 1 843 ? 11.577 -18.835 5.963 1.00 76.31 843 ASN A C 1
ATOM 6977 O O . ASN A 1 843 ? 12.121 -18.835 7.070 1.00 76.31 843 ASN A O 1
ATOM 6981 N N . LYS A 1 844 ? 12.280 -18.738 4.830 1.00 82.69 844 LYS A N 1
ATOM 6982 C CA . LYS A 1 844 ? 13.725 -18.481 4.801 1.00 82.69 844 LYS A CA 1
ATOM 6983 C C . LYS A 1 844 ? 14.014 -17.027 5.145 1.00 82.69 844 LYS A C 1
ATOM 6985 O O . LYS A 1 844 ? 13.209 -16.157 4.853 1.00 82.69 844 LYS A O 1
ATOM 6990 N N . GLU A 1 845 ? 15.174 -16.763 5.737 1.00 77.19 845 GLU A N 1
ATOM 6991 C CA . GLU A 1 845 ? 15.609 -15.396 6.065 1.00 77.19 845 GLU A CA 1
ATOM 6992 C C . GLU A 1 845 ? 15.949 -14.579 4.809 1.00 77.19 845 GLU A C 1
ATOM 6994 O O . GLU A 1 845 ? 15.767 -13.367 4.810 1.00 77.19 845 GLU A O 1
ATOM 6999 N N . ASN A 1 846 ? 16.371 -15.234 3.720 1.00 78.88 846 ASN A N 1
ATOM 7000 C CA . ASN A 1 846 ? 16.720 -14.574 2.464 1.00 78.88 846 ASN A CA 1
ATOM 7001 C C . ASN A 1 846 ? 15.470 -14.300 1.588 1.00 78.88 846 ASN A C 1
ATOM 7003 O O . ASN A 1 846 ? 14.803 -15.258 1.180 1.00 78.88 846 ASN A O 1
ATOM 7007 N N . PRO A 1 847 ? 15.199 -13.037 1.212 1.00 75.12 847 PRO A N 1
ATOM 7008 C CA . PRO A 1 847 ? 14.104 -12.656 0.311 1.00 75.12 847 PRO A CA 1
ATOM 7009 C C . PRO A 1 847 ? 14.112 -13.384 -1.040 1.00 75.12 847 PRO A C 1
ATOM 7011 O O . PRO A 1 847 ? 13.071 -13.799 -1.552 1.00 75.12 847 PRO A O 1
ATOM 7014 N N . LYS A 1 848 ? 15.301 -13.626 -1.616 1.00 77.12 848 LYS A N 1
ATOM 7015 C CA . LYS A 1 848 ? 15.442 -14.343 -2.897 1.00 77.12 848 LYS A CA 1
ATOM 7016 C C . LYS A 1 848 ? 14.948 -15.784 -2.815 1.00 77.12 848 LYS A C 1
ATOM 7018 O O . LYS A 1 848 ? 14.368 -16.298 -3.770 1.00 77.12 848 LYS A O 1
ATOM 7023 N N . ASP A 1 849 ? 15.167 -16.427 -1.671 1.00 79.94 849 ASP A N 1
ATOM 7024 C CA . ASP A 1 849 ? 14.660 -17.770 -1.421 1.00 79.94 849 ASP A CA 1
ATOM 7025 C C . ASP A 1 849 ? 13.135 -17.730 -1.280 1.00 79.94 849 ASP A C 1
ATOM 7027 O O . ASP A 1 849 ? 12.440 -18.515 -1.926 1.00 79.94 849 ASP A O 1
ATOM 7031 N N . ARG A 1 850 ? 12.594 -16.775 -0.515 1.00 82.12 850 ARG A N 1
ATOM 7032 C CA . ARG A 1 850 ? 11.142 -16.613 -0.355 1.00 82.12 850 ARG A CA 1
ATOM 7033 C C . ARG A 1 850 ? 10.436 -16.380 -1.697 1.00 82.12 850 ARG A C 1
ATOM 7035 O O . ARG A 1 850 ? 9.429 -17.035 -1.952 1.00 82.12 850 ARG A O 1
ATOM 7042 N N . LEU A 1 851 ? 11.022 -15.600 -2.610 1.00 79.06 851 LEU A N 1
ATOM 7043 C CA . LEU A 1 851 ? 10.542 -15.418 -3.991 1.00 79.06 851 LEU A CA 1
ATOM 7044 C C . LEU A 1 851 ? 10.423 -16.723 -4.790 1.00 79.06 851 LEU A C 1
ATOM 7046 O O . LEU A 1 851 ? 9.433 -16.938 -5.501 1.00 79.06 851 LEU A O 1
ATOM 7050 N N . ILE A 1 852 ? 11.413 -17.614 -4.673 1.00 79.25 852 ILE A N 1
ATOM 7051 C CA . ILE A 1 852 ? 11.337 -18.957 -5.264 1.00 79.25 852 ILE A CA 1
ATOM 7052 C C . ILE A 1 852 ? 10.161 -19.715 -4.641 1.00 79.25 852 ILE A C 1
ATOM 7054 O O . ILE A 1 852 ? 9.367 -20.317 -5.364 1.00 79.25 852 ILE A O 1
ATOM 7058 N N . GLY A 1 853 ? 10.008 -19.638 -3.317 1.00 82.75 853 GLY A N 1
ATOM 7059 C CA . GLY A 1 853 ? 8.894 -20.239 -2.585 1.00 82.75 853 GLY A CA 1
ATOM 7060 C C . GLY A 1 853 ? 7.525 -19.797 -3.097 1.00 82.75 853 GLY A C 1
ATOM 7061 O O . GLY A 1 853 ? 6.712 -20.644 -3.468 1.00 82.75 853 GLY A O 1
ATOM 7062 N N . ILE A 1 854 ? 7.300 -18.485 -3.192 1.00 79.69 854 ILE A N 1
ATOM 7063 C CA . ILE A 1 854 ? 6.059 -17.879 -3.700 1.00 79.69 854 ILE A CA 1
ATOM 7064 C C . ILE A 1 854 ? 5.787 -18.332 -5.138 1.00 79.69 854 ILE A C 1
ATOM 7066 O O . ILE A 1 854 ? 4.672 -18.750 -5.459 1.00 79.69 854 ILE A O 1
ATOM 7070 N N . THR A 1 855 ? 6.810 -18.321 -6.000 1.00 78.50 855 THR A N 1
ATOM 7071 C CA . THR A 1 855 ? 6.691 -18.758 -7.401 1.00 78.50 855 THR A CA 1
ATOM 7072 C C . THR A 1 855 ? 6.261 -20.223 -7.498 1.00 78.50 855 THR A C 1
ATOM 7074 O O . THR A 1 855 ? 5.366 -20.565 -8.271 1.00 78.50 855 THR A O 1
ATOM 7077 N N . LEU A 1 856 ? 6.877 -21.102 -6.703 1.00 79.81 856 LEU A N 1
ATOM 7078 C CA . LEU A 1 856 ? 6.573 -22.533 -6.701 1.00 79.81 856 LEU A CA 1
ATOM 7079 C C . LEU A 1 856 ? 5.181 -22.829 -6.136 1.00 79.81 856 LEU A C 1
ATOM 7081 O O . LEU A 1 856 ? 4.470 -23.655 -6.707 1.00 79.81 856 LEU A O 1
ATOM 7085 N N . LEU A 1 857 ? 4.770 -22.140 -5.066 1.00 79.06 857 LEU A N 1
ATOM 7086 C CA . LEU A 1 857 ? 3.406 -22.237 -4.538 1.00 79.06 857 LEU A CA 1
ATOM 7087 C C . LEU A 1 857 ? 2.380 -21.794 -5.585 1.00 79.06 857 LEU A C 1
ATOM 7089 O O . LEU A 1 857 ? 1.416 -22.515 -5.828 1.00 79.06 857 LEU A O 1
ATOM 7093 N N . SER A 1 858 ? 2.647 -20.684 -6.277 1.00 77.06 858 SER A N 1
ATOM 7094 C CA . SER A 1 858 ? 1.786 -20.130 -7.334 1.00 77.06 858 SER A CA 1
ATOM 7095 C C . SER A 1 858 ? 1.636 -21.040 -8.550 1.00 77.06 858 SER A C 1
ATOM 7097 O O . SER A 1 858 ? 0.642 -20.968 -9.266 1.00 77.06 858 SER A O 1
ATOM 7099 N N . LEU A 1 859 ? 2.624 -21.894 -8.814 1.00 75.75 859 LEU A N 1
ATOM 7100 C CA . LEU A 1 859 ? 2.568 -22.881 -9.890 1.00 75.75 859 LEU A CA 1
ATOM 7101 C C . LEU A 1 859 ? 1.932 -24.212 -9.471 1.00 75.75 859 LEU A C 1
ATOM 7103 O O . LEU A 1 859 ? 1.628 -25.036 -10.343 1.00 75.75 859 LEU A O 1
ATOM 7107 N N . SER A 1 860 ? 1.794 -24.436 -8.165 1.00 76.69 860 SER A N 1
ATOM 7108 C CA . SER A 1 860 ? 1.200 -25.632 -7.579 1.00 76.69 860 SER A CA 1
ATOM 7109 C C . SER A 1 860 ? -0.310 -25.476 -7.396 1.00 76.69 860 SER A C 1
ATOM 7111 O O . SER A 1 860 ? -0.832 -24.366 -7.392 1.00 76.69 860 SER A O 1
ATOM 7113 N N . ASP A 1 861 ? -1.008 -26.589 -7.176 1.00 70.56 861 ASP A N 1
ATOM 7114 C CA . ASP A 1 861 ? -2.455 -26.601 -6.911 1.00 70.56 861 ASP A CA 1
ATOM 7115 C C . ASP A 1 861 ? -2.800 -26.215 -5.445 1.00 70.56 861 ASP A C 1
ATOM 7117 O O . ASP A 1 861 ? -3.924 -26.403 -4.982 1.00 70.56 861 ASP A O 1
ATOM 7121 N N . TYR A 1 862 ? -1.833 -25.702 -4.670 1.00 66.94 862 TYR A N 1
ATOM 7122 C CA . TYR A 1 862 ? -1.965 -25.402 -3.239 1.00 66.94 862 TYR A CA 1
ATOM 7123 C C . TYR A 1 862 ? -1.494 -23.970 -2.919 1.00 66.94 862 TYR A C 1
ATOM 7125 O O . TYR A 1 862 ? -0.342 -23.647 -3.200 1.00 66.94 862 TYR A O 1
ATOM 7133 N N . PRO A 1 863 ? -2.303 -23.120 -2.254 1.00 63.59 863 PRO A N 1
ATOM 7134 C CA . PRO A 1 863 ? -3.758 -23.212 -2.058 1.00 63.59 863 PRO A CA 1
ATOM 7135 C C . PRO A 1 863 ? -4.573 -22.889 -3.336 1.00 63.59 863 PRO A C 1
ATOM 7137 O O . PRO A 1 863 ? -5.800 -22.821 -3.285 1.00 63.59 863 PRO A O 1
ATOM 7140 N N . ILE A 1 864 ? -3.897 -22.690 -4.474 1.00 69.69 864 ILE A N 1
ATOM 7141 C CA . ILE A 1 864 ? -4.401 -22.021 -5.678 1.00 69.69 864 ILE A CA 1
ATOM 7142 C C . ILE A 1 864 ? -4.665 -23.050 -6.782 1.00 69.69 864 ILE A C 1
ATOM 7144 O O . ILE A 1 864 ? -3.741 -23.477 -7.461 1.00 69.69 864 ILE A O 1
ATOM 7148 N N . GLU A 1 865 ? -5.914 -23.450 -7.008 1.00 66.12 865 GLU A N 1
ATOM 7149 C CA . GLU A 1 865 ? -6.259 -24.358 -8.128 1.00 66.12 865 GLU A CA 1
ATOM 7150 C C . GLU A 1 865 ? -6.716 -23.609 -9.377 1.00 66.12 865 GLU A C 1
ATOM 7152 O O . GLU A 1 865 ? -6.569 -24.065 -10.515 1.00 66.12 865 GLU A O 1
ATOM 7157 N N . GLU A 1 866 ? -7.297 -22.438 -9.161 1.00 70.12 866 GLU A N 1
ATOM 7158 C CA . GLU A 1 866 ? -7.816 -21.620 -10.229 1.00 70.12 866 GLU A CA 1
ATOM 7159 C C . GLU A 1 866 ? -6.670 -20.954 -10.982 1.00 70.12 866 GLU A C 1
ATOM 7161 O O . GLU A 1 866 ? -5.992 -20.043 -10.500 1.00 70.12 866 GLU A O 1
ATOM 7166 N N . LYS A 1 867 ? -6.482 -21.411 -12.220 1.00 69.44 867 LYS A N 1
ATOM 7167 C CA . LYS A 1 867 ? -5.409 -20.946 -13.102 1.00 69.44 867 LYS A CA 1
ATOM 7168 C C . LYS A 1 867 ? -5.378 -19.433 -13.260 1.00 69.44 867 LYS A C 1
ATOM 7170 O O . LYS A 1 867 ? -4.297 -18.892 -13.413 1.00 69.44 867 LYS A O 1
ATOM 7175 N N . GLN A 1 868 ? -6.520 -18.746 -13.208 1.00 69.00 868 GLN A N 1
ATOM 7176 C CA . GLN A 1 868 ? -6.560 -17.286 -13.317 1.00 69.00 868 GLN A CA 1
ATOM 7177 C C . GLN A 1 868 ? -5.740 -16.579 -12.223 1.00 69.00 868 GLN A C 1
ATOM 7179 O O . GLN A 1 868 ? -5.047 -15.611 -12.518 1.00 69.00 868 GLN A O 1
ATOM 7184 N N . TYR A 1 869 ? -5.717 -17.114 -11.002 1.00 69.06 869 TYR A N 1
ATOM 7185 C CA . TYR A 1 869 ? -4.976 -16.534 -9.880 1.00 69.06 869 TYR A CA 1
ATOM 7186 C C . TYR A 1 869 ? -3.518 -16.963 -9.855 1.00 69.06 869 TYR A C 1
ATOM 7188 O O . TYR A 1 869 ? -2.638 -16.135 -9.629 1.00 69.06 869 TYR A O 1
ATOM 7196 N N . GLN A 1 870 ? -3.249 -18.227 -10.210 1.00 70.00 870 GLN A N 1
ATOM 7197 C CA . GLN A 1 870 ? -1.888 -18.648 -10.556 1.00 70.00 870 GLN A CA 1
ATOM 7198 C C . GLN A 1 870 ? -1.319 -17.702 -11.620 1.00 70.00 870 GLN A C 1
ATOM 7200 O O . GLN A 1 870 ? -0.156 -17.316 -11.583 1.00 70.00 870 GLN A O 1
ATOM 7205 N N . HIS A 1 871 ? -2.150 -17.297 -12.582 1.00 67.06 871 HIS A N 1
ATOM 7206 C CA . HIS A 1 871 ? -1.741 -16.396 -13.637 1.00 67.06 871 HIS A CA 1
ATOM 7207 C C . HIS A 1 871 ? -1.466 -14.973 -13.159 1.00 67.06 871 HIS A C 1
ATOM 7209 O O . HIS A 1 871 ? -0.448 -14.391 -13.519 1.00 67.06 871 HIS A O 1
ATOM 7215 N N . LEU A 1 872 ? -2.317 -14.430 -12.308 1.00 68.00 872 LEU A N 1
ATOM 7216 C CA . LEU A 1 872 ? -2.125 -13.096 -11.768 1.00 68.00 872 LEU A CA 1
ATOM 7217 C C . LEU A 1 872 ? -0.800 -12.951 -11.000 1.00 68.00 872 LEU A C 1
ATOM 7219 O O . LEU A 1 872 ? 0.014 -12.096 -11.327 1.00 68.00 872 LEU A O 1
ATOM 7223 N N . ILE A 1 873 ? -0.528 -13.843 -10.049 1.00 68.00 873 ILE A N 1
ATOM 7224 C CA . ILE A 1 873 ? 0.649 -13.731 -9.168 1.00 68.00 873 ILE A CA 1
ATOM 7225 C C . ILE A 1 873 ? 1.940 -13.949 -9.943 1.00 68.00 873 ILE A C 1
ATOM 7227 O O . ILE A 1 873 ? 2.933 -13.244 -9.762 1.00 68.00 873 ILE A O 1
ATOM 7231 N N . LEU A 1 874 ? 1.924 -14.923 -10.856 1.00 68.25 874 LEU A N 1
ATOM 7232 C CA . LEU A 1 874 ? 3.087 -15.205 -11.677 1.00 68.25 874 LEU A CA 1
ATOM 7233 C C . LEU A 1 874 ? 3.440 -14.041 -12.593 1.00 68.25 874 LEU A C 1
ATOM 7235 O O . LEU A 1 874 ? 4.636 -13.817 -12.738 1.00 68.25 874 LEU A O 1
ATOM 7239 N N . ASN A 1 875 ? 2.452 -13.308 -13.135 1.00 62.84 875 ASN A N 1
ATOM 7240 C CA . ASN A 1 875 ? 2.671 -12.084 -13.922 1.00 62.84 875 ASN A CA 1
ATOM 7241 C C . ASN A 1 875 ? 3.375 -10.986 -13.114 1.00 62.84 875 ASN A C 1
ATOM 7243 O O . ASN A 1 875 ? 4.147 -10.218 -13.665 1.00 62.84 875 ASN A O 1
ATOM 7247 N N . ASN A 1 876 ? 3.141 -10.897 -11.814 1.00 60.38 876 ASN A N 1
ATOM 7248 C CA . ASN A 1 876 ? 3.641 -9.780 -11.017 1.00 60.38 876 ASN A CA 1
ATOM 7249 C C . ASN A 1 876 ? 4.980 -10.054 -10.337 1.00 60.38 876 ASN A C 1
ATOM 7251 O O . ASN A 1 876 ? 5.804 -9.153 -10.195 1.00 60.38 876 ASN A O 1
ATOM 7255 N N . LEU A 1 877 ? 5.277 -11.330 -10.077 1.00 64.69 877 LEU A N 1
ATOM 7256 C CA . LEU A 1 877 ? 6.654 -11.808 -9.928 1.00 64.69 877 LEU A CA 1
ATOM 7257 C C . LEU A 1 877 ? 7.513 -11.496 -11.171 1.00 64.69 877 LEU A C 1
ATOM 7259 O O . LEU A 1 877 ? 8.716 -11.751 -11.153 1.00 64.69 877 LEU A O 1
ATOM 7263 N N . GLN A 1 878 ? 6.900 -11.019 -12.264 1.00 56.06 878 GLN A N 1
ATOM 7264 C CA . GLN A 1 878 ? 7.575 -10.461 -13.427 1.00 56.06 878 GLN A CA 1
ATOM 7265 C C . GLN A 1 878 ? 7.749 -8.937 -13.378 1.00 56.06 878 GLN A C 1
ATOM 7267 O O . GLN A 1 878 ? 8.101 -8.373 -14.395 1.00 56.06 878 GLN A O 1
ATOM 7272 N N . ASN A 1 879 ? 7.598 -8.220 -12.268 1.00 56.03 879 ASN A N 1
ATOM 7273 C CA . ASN A 1 879 ? 7.987 -6.803 -12.261 1.00 56.03 879 ASN A CA 1
ATOM 7274 C C . ASN A 1 879 ? 9.500 -6.625 -11.997 1.00 56.03 879 ASN A C 1
ATOM 7276 O O . ASN A 1 879 ? 10.061 -7.289 -11.122 1.00 56.03 879 ASN A O 1
ATOM 7280 N N . PRO A 1 880 ? 10.202 -5.753 -12.746 1.00 49.19 880 PRO A N 1
ATOM 7281 C CA . PRO A 1 880 ? 11.641 -5.541 -12.622 1.00 49.19 880 PRO A CA 1
ATOM 7282 C C . PRO A 1 880 ? 11.867 -4.636 -11.431 1.00 49.19 880 PRO A C 1
ATOM 7284 O O . PRO A 1 880 ? 11.910 -3.417 -11.553 1.00 49.19 880 PRO A O 1
ATOM 7287 N N . LYS A 1 881 ? 11.979 -5.239 -10.259 1.00 55.25 881 LYS A N 1
ATOM 7288 C CA . LYS A 1 881 ? 12.464 -4.513 -9.097 1.00 55.25 881 LYS A CA 1
ATOM 7289 C C . LYS A 1 881 ? 13.964 -4.762 -8.959 1.00 55.25 881 LYS A C 1
ATOM 7291 O O . LYS A 1 881 ? 14.452 -5.883 -9.198 1.00 55.25 881 LYS A O 1
ATOM 7296 N N . THR A 1 882 ? 14.704 -3.692 -8.686 1.00 52.44 882 THR A N 1
ATOM 7297 C CA . THR A 1 882 ? 16.167 -3.665 -8.540 1.00 52.44 882 THR A CA 1
ATOM 7298 C C . THR A 1 882 ? 16.599 -4.584 -7.395 1.00 52.44 882 THR A C 1
ATOM 7300 O O . THR A 1 882 ? 17.603 -5.291 -7.515 1.00 52.44 882 THR A O 1
ATOM 7303 N N . GLU A 1 883 ? 15.751 -4.728 -6.373 1.00 64.06 883 GLU A N 1
ATOM 7304 C CA . GLU A 1 883 ? 16.029 -5.487 -5.155 1.00 64.06 883 GLU A CA 1
ATOM 7305 C C . GLU A 1 883 ? 15.082 -6.680 -4.942 1.00 64.06 883 GLU A C 1
ATOM 7307 O O . GLU A 1 883 ? 13.953 -6.728 -5.431 1.00 64.06 883 GLU A O 1
ATOM 7312 N N . ALA A 1 884 ? 15.577 -7.710 -4.248 1.00 65.19 884 ALA A N 1
ATOM 7313 C CA . ALA A 1 884 ? 14.828 -8.944 -4.004 1.00 65.19 884 ALA A CA 1
ATOM 7314 C C . ALA A 1 884 ? 13.700 -8.767 -2.976 1.00 65.19 884 ALA A C 1
ATOM 7316 O O . ALA A 1 884 ? 12.695 -9.462 -3.067 1.00 65.19 884 ALA A O 1
ATOM 7317 N N . GLU A 1 885 ? 13.865 -7.841 -2.033 1.00 67.25 885 GLU A N 1
ATOM 7318 C CA . GLU A 1 885 ? 12.897 -7.552 -0.969 1.00 67.25 885 GLU A CA 1
ATOM 7319 C C . GLU A 1 885 ? 11.602 -6.962 -1.529 1.00 67.25 885 GLU A C 1
ATOM 7321 O O . GLU A 1 885 ? 10.521 -7.479 -1.268 1.00 67.25 885 GLU A O 1
ATOM 7326 N N . GLU A 1 886 ? 11.698 -5.962 -2.404 1.00 67.94 886 GLU A N 1
ATOM 7327 C CA . GLU A 1 886 ? 10.516 -5.312 -2.984 1.00 67.94 886 GLU A CA 1
ATOM 7328 C C . GLU A 1 886 ? 9.721 -6.227 -3.920 1.00 67.94 886 GLU A C 1
ATOM 7330 O O . GLU A 1 886 ? 8.500 -6.100 -4.065 1.00 67.94 886 GLU A O 1
ATOM 7335 N N . ALA A 1 887 ? 10.430 -7.103 -4.640 1.00 68.31 887 ALA A N 1
ATOM 7336 C CA . ALA A 1 887 ? 9.804 -8.091 -5.508 1.00 68.31 887 ALA A CA 1
ATOM 7337 C C . ALA A 1 887 ? 9.043 -9.127 -4.674 1.00 68.31 887 ALA A C 1
ATOM 7339 O O . ALA A 1 887 ? 8.013 -9.637 -5.112 1.00 68.31 887 ALA A O 1
ATOM 7340 N N . GLU A 1 888 ? 9.560 -9.448 -3.490 1.00 77.12 888 GLU A N 1
ATOM 7341 C CA . GLU A 1 888 ? 8.932 -10.384 -2.574 1.00 77.12 888 GLU A CA 1
ATOM 7342 C C . GLU A 1 888 ? 7.674 -9.795 -1.933 1.00 77.12 888 GLU A C 1
ATOM 7344 O O . GLU A 1 888 ? 6.627 -10.438 -1.960 1.00 77.12 888 GLU A O 1
ATOM 7349 N N . GLU A 1 889 ? 7.765 -8.576 -1.403 1.00 77.56 889 GLU A N 1
ATOM 7350 C CA . GLU A 1 889 ? 6.647 -7.857 -0.787 1.00 77.56 889 GLU A CA 1
ATOM 7351 C C . GLU A 1 889 ? 5.444 -7.744 -1.735 1.00 77.56 889 GLU A C 1
ATOM 7353 O O . GLU A 1 889 ? 4.332 -8.131 -1.383 1.00 77.56 889 GLU A O 1
ATOM 7358 N N . GLU A 1 890 ? 5.674 -7.331 -2.982 1.00 75.25 890 GLU A N 1
ATOM 7359 C CA . GLU A 1 890 ? 4.625 -7.252 -4.008 1.00 75.25 890 GLU A CA 1
ATOM 7360 C C . GLU A 1 890 ? 3.953 -8.599 -4.275 1.00 75.25 890 GLU A C 1
ATOM 7362 O O . GLU A 1 890 ? 2.729 -8.710 -4.380 1.00 75.25 890 GLU A O 1
ATOM 7367 N N . ALA A 1 891 ? 4.776 -9.640 -4.407 1.00 75.62 891 ALA A N 1
ATOM 7368 C CA . ALA A 1 891 ? 4.297 -10.969 -4.724 1.00 75.62 891 ALA A CA 1
ATOM 7369 C C . ALA A 1 891 ? 3.449 -11.537 -3.583 1.00 75.62 891 ALA A C 1
ATOM 7371 O O . ALA A 1 891 ? 2.457 -12.223 -3.837 1.00 75.62 891 ALA A O 1
ATOM 7372 N N . TRP A 1 892 ? 3.813 -11.228 -2.337 1.00 82.19 892 TRP A N 1
ATOM 7373 C CA . TRP A 1 892 ? 3.008 -11.544 -1.167 1.00 82.19 892 TRP A CA 1
ATOM 7374 C C . TRP A 1 892 ? 1.679 -10.808 -1.164 1.00 82.19 892 TRP A C 1
ATOM 7376 O O . TRP A 1 892 ? 0.641 -11.461 -1.045 1.00 82.19 892 TRP A O 1
ATOM 7386 N N . ASN A 1 893 ? 1.710 -9.485 -1.326 1.00 83.19 893 ASN A N 1
ATOM 7387 C CA . ASN A 1 893 ? 0.521 -8.638 -1.292 1.00 83.19 893 ASN A CA 1
ATOM 7388 C C . ASN A 1 893 ? -0.563 -9.184 -2.224 1.00 83.19 893 ASN A C 1
ATOM 7390 O O . ASN A 1 893 ? -1.690 -9.438 -1.809 1.00 83.19 893 ASN A O 1
ATOM 7394 N N . GLN A 1 894 ? -0.196 -9.521 -3.453 1.00 76.44 894 GLN A N 1
ATOM 7395 C CA . GLN A 1 894 ? -1.153 -10.017 -4.436 1.00 76.44 894 GLN A CA 1
ATOM 7396 C C . GLN A 1 894 ? -1.545 -11.477 -4.235 1.00 76.44 894 GLN A C 1
ATOM 7398 O O . GLN A 1 894 ? -2.706 -11.828 -4.436 1.00 76.44 894 GLN A O 1
ATOM 7403 N N . LEU A 1 895 ? -0.603 -12.347 -3.841 1.00 81.19 895 LEU A N 1
ATOM 7404 C CA . LEU A 1 895 ? -0.921 -13.745 -3.535 1.00 81.19 895 LEU A CA 1
ATOM 7405 C C . LEU A 1 895 ? -1.973 -13.833 -2.433 1.00 81.19 895 LEU A C 1
ATOM 7407 O O . LEU A 1 895 ? -2.818 -14.726 -2.444 1.00 81.19 895 LEU A O 1
ATOM 7411 N N . ILE A 1 896 ? -1.917 -12.923 -1.472 1.00 85.81 896 ILE A N 1
ATOM 7412 C CA . ILE A 1 896 ? -2.847 -12.913 -0.356 1.00 85.81 896 ILE A CA 1
ATOM 7413 C C . ILE A 1 896 ? -4.157 -12.219 -0.759 1.00 85.81 896 ILE A C 1
ATOM 7415 O O . ILE A 1 896 ? -5.236 -12.769 -0.523 1.00 85.81 896 ILE A O 1
ATOM 7419 N N . GLN A 1 897 ? -4.076 -11.049 -1.397 1.00 84.94 897 GLN A N 1
ATOM 7420 C CA . GLN A 1 897 ? -5.228 -10.193 -1.687 1.00 84.94 897 GLN A CA 1
ATOM 7421 C C . GLN A 1 897 ? -6.136 -10.743 -2.791 1.00 84.94 897 GLN A C 1
ATOM 7423 O O . GLN A 1 897 ? -7.358 -10.733 -2.656 1.00 84.94 897 GLN A O 1
ATOM 7428 N N . GLU A 1 898 ? -5.560 -11.262 -3.872 1.00 80.69 898 GLU A N 1
ATOM 7429 C CA . GLU A 1 898 ? -6.312 -11.484 -5.108 1.00 80.69 898 GLU A CA 1
ATOM 7430 C C . GLU A 1 898 ? -6.971 -12.863 -5.194 1.00 80.69 898 GLU A C 1
ATOM 7432 O O . GLU A 1 898 ? -7.919 -13.062 -5.954 1.00 80.69 898 GLU A O 1
ATOM 7437 N N . ILE A 1 899 ? -6.483 -13.848 -4.436 1.00 81.12 899 ILE A N 1
ATOM 7438 C CA . ILE A 1 899 ? -6.947 -15.231 -4.579 1.00 81.12 899 ILE A CA 1
ATOM 7439 C C . ILE A 1 899 ? -8.182 -15.476 -3.715 1.00 81.12 899 ILE A C 1
ATOM 7441 O O . ILE A 1 899 ? -8.109 -15.322 -2.493 1.00 81.12 899 ILE A O 1
ATOM 7445 N N . PRO A 1 900 ? -9.309 -15.928 -4.290 1.00 79.69 900 PRO A N 1
ATOM 7446 C CA . PRO A 1 900 ? -10.505 -16.256 -3.553 1.00 79.69 900 PRO A CA 1
ATOM 7447 C C . PRO A 1 900 ? -10.227 -17.444 -2.646 1.00 79.69 900 PRO A C 1
ATOM 7449 O O . PRO A 1 900 ? -9.643 -18.462 -3.027 1.00 79.69 900 PRO A O 1
ATOM 7452 N N . MET A 1 901 ? -10.690 -17.303 -1.415 1.00 82.88 901 MET A N 1
ATOM 7453 C CA . MET A 1 901 ? -10.612 -18.355 -0.423 1.00 82.88 901 MET A CA 1
ATOM 7454 C C . MET A 1 901 ? -11.897 -19.168 -0.508 1.00 82.88 901 MET A C 1
ATOM 7456 O O . MET A 1 901 ? -12.917 -18.772 0.051 1.00 82.88 901 MET A O 1
ATOM 7460 N N . ASP A 1 902 ? -11.863 -20.272 -1.257 1.00 78.75 902 ASP A N 1
ATOM 7461 C CA . ASP A 1 902 ? -12.992 -21.203 -1.319 1.00 78.75 902 ASP A CA 1
ATOM 7462 C C . ASP A 1 902 ? -13.312 -21.736 0.087 1.00 78.75 902 ASP A C 1
ATOM 7464 O O . ASP A 1 902 ? -12.416 -22.122 0.847 1.00 78.75 902 ASP A O 1
ATOM 7468 N N . SER A 1 903 ? -14.605 -21.782 0.400 1.00 78.38 903 SER A N 1
ATOM 7469 C CA . SER A 1 903 ? -15.179 -22.364 1.610 1.00 78.38 903 SER A CA 1
ATOM 7470 C C . SER A 1 903 ? -14.629 -23.750 1.943 1.00 78.38 903 SER A C 1
ATOM 7472 O O . SER A 1 903 ? -14.302 -24.010 3.102 1.00 78.38 903 SER A O 1
ATOM 7474 N N . GLU A 1 904 ? -14.415 -24.610 0.939 1.00 78.62 904 GLU A N 1
ATOM 7475 C CA . GLU A 1 904 ? -13.865 -25.960 1.137 1.00 78.62 904 GLU A CA 1
ATOM 7476 C C . GLU A 1 904 ? -12.408 -25.946 1.642 1.00 78.62 904 GLU A C 1
ATOM 7478 O O . GLU A 1 904 ? -11.917 -26.932 2.195 1.00 78.62 904 GLU A O 1
ATOM 7483 N N . LYS A 1 905 ? -11.713 -24.810 1.497 1.00 76.12 905 LYS A N 1
ATOM 7484 C CA . LYS A 1 905 ? -10.289 -24.621 1.809 1.00 76.12 905 LYS A CA 1
ATOM 7485 C C . LYS A 1 905 ? -10.019 -23.548 2.853 1.00 76.12 905 LYS A C 1
ATOM 7487 O O . LYS A 1 905 ? -8.849 -23.251 3.111 1.00 76.12 905 LYS A O 1
ATOM 7492 N N . HIS A 1 906 ? -11.049 -23.004 3.502 1.00 83.88 906 HIS A N 1
ATOM 7493 C CA . HIS A 1 906 ? -10.892 -21.997 4.556 1.00 83.88 906 HIS A CA 1
ATOM 7494 C C . HIS A 1 906 ? -9.852 -22.411 5.611 1.00 83.88 906 HIS A C 1
ATOM 7496 O O . HIS A 1 906 ? -9.058 -21.583 6.043 1.00 83.88 906 HIS A O 1
ATOM 7502 N N . PHE A 1 907 ? -9.780 -23.697 5.977 1.00 81.50 907 PHE A N 1
ATOM 7503 C CA . PHE A 1 907 ? -8.776 -24.196 6.925 1.00 81.50 907 PHE A CA 1
ATOM 7504 C C . PHE A 1 907 ? -7.328 -24.056 6.420 1.00 81.50 907 PHE A C 1
ATOM 7506 O O . PHE A 1 907 ? -6.438 -23.663 7.178 1.00 81.50 907 PHE A O 1
ATOM 7513 N N . MET A 1 908 ? -7.078 -24.364 5.144 1.00 80.69 908 MET A N 1
ATOM 7514 C CA . MET A 1 908 ? -5.746 -24.263 4.535 1.00 80.69 908 MET A CA 1
ATOM 7515 C C . MET A 1 908 ? -5.311 -22.802 4.421 1.00 80.69 908 MET A C 1
ATOM 7517 O O . MET A 1 908 ? -4.193 -22.471 4.813 1.00 80.69 908 MET A O 1
ATOM 7521 N N . TRP A 1 909 ? -6.213 -21.938 3.949 1.00 84.50 909 TRP A N 1
ATOM 7522 C CA . TRP A 1 909 ? -5.994 -20.494 3.861 1.00 84.50 909 TRP A CA 1
ATOM 7523 C C . TRP A 1 909 ? -5.748 -19.868 5.226 1.00 84.50 909 TRP A C 1
ATOM 7525 O O . TRP A 1 909 ? -4.771 -19.149 5.410 1.00 84.50 909 TRP A O 1
ATOM 7535 N N . ARG A 1 910 ? -6.565 -20.222 6.217 1.00 84.62 910 ARG A N 1
ATOM 7536 C CA . ARG A 1 910 ? -6.379 -19.777 7.594 1.00 84.62 910 ARG A CA 1
ATOM 7537 C C . ARG A 1 910 ? -5.005 -20.174 8.126 1.00 84.62 910 ARG A C 1
ATOM 7539 O O . ARG A 1 910 ? -4.273 -19.319 8.604 1.00 84.62 910 ARG A O 1
ATOM 7546 N N . THR A 1 911 ? -4.626 -21.446 7.991 1.00 83.50 911 THR A N 1
ATOM 7547 C CA . THR A 1 911 ? -3.315 -21.938 8.450 1.00 83.50 911 THR A CA 1
ATOM 7548 C C . THR A 1 911 ? -2.168 -21.171 7.790 1.00 83.50 911 THR A C 1
ATOM 7550 O O . THR A 1 911 ? -1.200 -20.817 8.455 1.00 83.50 911 THR A O 1
ATOM 7553 N N . PHE A 1 912 ? -2.288 -20.892 6.492 1.00 84.94 912 PHE A N 1
ATOM 7554 C CA . PHE A 1 912 ? -1.299 -20.140 5.731 1.00 84.94 912 PHE A CA 1
ATOM 7555 C C . PHE A 1 912 ? -1.158 -18.686 6.209 1.00 84.94 912 PHE A C 1
ATOM 7557 O O . PHE A 1 912 ? -0.044 -18.235 6.454 1.00 84.94 912 PHE A O 1
ATOM 7564 N N . LEU A 1 913 ? -2.268 -17.974 6.427 1.00 88.38 913 LEU A N 1
ATOM 7565 C CA . LEU A 1 913 ? -2.252 -16.597 6.940 1.00 88.38 913 LEU A CA 1
ATOM 7566 C C . LEU A 1 913 ? -1.709 -16.524 8.376 1.00 88.38 913 LEU A C 1
ATOM 7568 O O . LEU A 1 913 ? -0.929 -15.632 8.704 1.00 88.38 913 LEU A O 1
ATOM 7572 N N . GLU A 1 914 ? -2.047 -17.500 9.225 1.00 86.62 914 GLU A N 1
ATOM 7573 C CA . GLU A 1 914 ? -1.493 -17.599 10.580 1.00 86.62 914 GLU A CA 1
ATOM 7574 C C . GLU A 1 914 ? 0.030 -17.847 10.575 1.00 86.62 914 GLU A C 1
ATOM 7576 O O . GLU A 1 914 ? 0.726 -17.375 11.472 1.00 86.62 914 GLU A O 1
ATOM 7581 N N . GLU A 1 915 ? 0.582 -18.567 9.588 1.00 85.19 915 GLU A N 1
ATOM 7582 C CA . GLU A 1 915 ? 2.040 -18.742 9.443 1.00 85.19 915 GLU A CA 1
ATOM 7583 C C . GLU A 1 915 ? 2.759 -17.411 9.171 1.00 85.19 915 GLU A C 1
ATOM 7585 O O . GLU A 1 915 ? 3.868 -17.214 9.677 1.00 85.19 915 GLU A O 1
ATOM 7590 N N . ILE A 1 916 ? 2.116 -16.497 8.436 1.00 88.31 916 ILE A N 1
ATOM 7591 C CA . ILE A 1 916 ? 2.626 -15.149 8.152 1.00 88.31 916 ILE A CA 1
ATOM 7592 C C . ILE A 1 916 ? 2.529 -14.276 9.411 1.00 88.31 916 ILE A C 1
ATOM 7594 O O . ILE A 1 916 ? 3.539 -13.779 9.912 1.00 88.31 916 ILE A O 1
ATOM 7598 N N . LEU A 1 917 ? 1.330 -14.173 9.998 1.00 88.31 917 LEU A N 1
ATOM 7599 C CA . LEU A 1 917 ? 1.051 -13.298 11.145 1.00 88.31 917 LEU A CA 1
ATOM 7600 C C . LEU A 1 917 ? 1.809 -13.686 12.430 1.00 88.31 917 LEU A C 1
ATOM 7602 O O . LEU A 1 917 ? 1.995 -12.845 13.306 1.00 88.31 917 LEU A O 1
ATOM 7606 N N . ARG A 1 918 ? 2.286 -14.934 12.566 1.00 87.69 918 ARG A N 1
ATOM 7607 C CA . ARG A 1 918 ? 3.129 -15.370 13.703 1.00 87.69 918 ARG A CA 1
ATOM 7608 C C . ARG A 1 918 ? 4.555 -14.831 13.671 1.00 87.69 918 ARG A C 1
ATOM 7610 O O . ARG A 1 918 ? 5.253 -14.947 14.678 1.00 87.69 918 ARG A O 1
ATOM 7617 N N . LYS A 1 919 ? 5.020 -14.312 12.533 1.00 87.25 919 LYS A N 1
ATOM 7618 C CA . LYS A 1 919 ? 6.398 -13.838 12.359 1.00 87.25 919 LYS A CA 1
ATOM 7619 C C . LYS A 1 919 ? 6.430 -12.398 11.843 1.00 87.25 919 LYS A C 1
ATOM 7621 O O . LYS A 1 919 ? 7.002 -12.159 10.782 1.00 87.25 919 LYS A O 1
ATOM 7626 N N . PRO A 1 920 ? 5.878 -11.429 12.594 1.00 87.88 920 PRO A N 1
ATOM 7627 C CA . PRO A 1 920 ? 5.855 -10.033 12.165 1.00 87.88 920 PRO A CA 1
ATOM 7628 C C . PRO A 1 920 ? 7.254 -9.485 11.852 1.00 87.88 920 PRO A C 1
ATOM 7630 O O . PRO A 1 920 ? 7.397 -8.713 10.922 1.00 87.88 920 PRO A O 1
ATOM 7633 N N . ALA A 1 921 ? 8.309 -9.959 12.523 1.00 85.81 921 ALA A N 1
ATOM 7634 C CA . ALA A 1 921 ? 9.693 -9.553 12.246 1.00 85.81 921 ALA A CA 1
ATOM 7635 C C . ALA A 1 921 ? 10.263 -10.003 10.880 1.00 85.81 921 ALA A C 1
ATOM 7637 O O . ALA A 1 921 ? 11.352 -9.575 10.522 1.00 85.81 921 ALA A O 1
ATOM 7638 N N . VAL A 1 922 ? 9.596 -10.914 10.157 1.00 84.06 922 VAL A N 1
ATOM 7639 C CA . VAL A 1 922 ? 10.077 -11.455 8.866 1.00 84.06 922 VAL A CA 1
ATOM 7640 C C . VAL A 1 922 ? 9.425 -10.764 7.667 1.00 84.06 922 VAL A C 1
ATOM 7642 O O . VAL A 1 922 ? 10.009 -10.750 6.588 1.00 84.06 922 VAL A O 1
ATOM 7645 N N . TYR A 1 923 ? 8.222 -10.219 7.844 1.00 85.25 923 TYR A N 1
ATOM 7646 C CA . TYR A 1 923 ? 7.412 -9.652 6.768 1.00 85.25 923 TYR A CA 1
ATOM 7647 C C . TYR A 1 923 ? 7.273 -8.137 6.939 1.00 85.25 923 TYR A C 1
ATOM 7649 O O . TYR A 1 923 ? 7.328 -7.631 8.061 1.00 85.25 923 TYR A O 1
ATOM 7657 N N . SER A 1 924 ? 7.075 -7.415 5.834 1.00 84.81 924 SER A N 1
ATOM 7658 C CA . SER A 1 924 ? 6.833 -5.969 5.867 1.00 84.81 924 SER A CA 1
ATOM 7659 C C . SER A 1 924 ? 5.474 -5.629 6.492 1.00 84.81 924 SER A C 1
ATOM 7661 O O . SER A 1 924 ? 4.581 -6.480 6.589 1.00 84.81 924 SER A O 1
ATOM 7663 N N . SER A 1 925 ? 5.293 -4.363 6.885 1.00 84.69 925 SER A N 1
ATOM 7664 C CA . SER A 1 925 ? 4.015 -3.842 7.390 1.00 84.69 925 SER A CA 1
ATOM 7665 C C . SER A 1 925 ? 2.870 -4.074 6.393 1.00 84.69 925 SER A C 1
ATOM 7667 O O . SER A 1 925 ? 1.782 -4.496 6.794 1.00 84.69 925 SER A O 1
ATOM 7669 N N . SER A 1 926 ? 3.140 -3.890 5.095 1.00 86.50 926 SER A N 1
ATOM 7670 C CA . SER A 1 926 ? 2.188 -4.099 3.997 1.00 86.50 926 SER A CA 1
ATOM 7671 C C . SER A 1 926 ? 1.681 -5.544 3.928 1.00 86.50 926 SER A C 1
ATOM 7673 O O . SER A 1 926 ? 0.473 -5.787 4.004 1.00 86.50 926 SER A O 1
ATOM 7675 N N . VAL A 1 927 ? 2.598 -6.522 3.903 1.00 88.69 927 VAL A N 1
ATOM 7676 C CA . VAL A 1 927 ? 2.248 -7.953 3.843 1.00 88.69 927 VAL A CA 1
ATOM 7677 C C . VAL A 1 927 ? 1.430 -8.366 5.065 1.00 88.69 927 VAL A C 1
ATOM 7679 O O . VAL A 1 927 ? 0.453 -9.110 4.950 1.00 88.69 927 VAL A O 1
ATOM 7682 N N . LEU A 1 928 ? 1.803 -7.873 6.248 1.00 91.00 928 LEU A N 1
ATOM 7683 C CA . LEU A 1 928 ? 1.088 -8.165 7.488 1.00 91.00 928 LEU A CA 1
ATOM 7684 C C . LEU A 1 928 ? -0.325 -7.560 7.498 1.00 91.00 928 LEU A C 1
ATOM 7686 O O . LEU A 1 928 ? -1.254 -8.215 7.976 1.00 91.00 928 LEU A O 1
ATOM 7690 N N . SER A 1 929 ? -0.497 -6.341 6.977 1.00 91.25 929 SER A N 1
ATOM 7691 C CA . SER A 1 929 ? -1.801 -5.673 6.851 1.00 91.25 929 SER A CA 1
ATOM 7692 C C . SER A 1 929 ? -2.756 -6.474 5.961 1.00 91.25 929 SER A C 1
ATOM 7694 O O . SER A 1 929 ? -3.849 -6.849 6.395 1.00 91.25 929 SER A O 1
ATOM 7696 N N . ILE A 1 930 ? -2.304 -6.849 4.763 1.00 91.44 930 ILE A N 1
ATOM 7697 C CA . ILE A 1 930 ? -3.100 -7.621 3.800 1.00 91.44 930 ILE A CA 1
ATOM 7698 C C . ILE A 1 930 ? -3.405 -9.031 4.336 1.00 91.44 930 ILE A C 1
ATOM 7700 O O . ILE A 1 930 ? -4.530 -9.526 4.214 1.00 91.44 930 ILE A O 1
ATOM 7704 N N . ALA A 1 931 ? -2.443 -9.678 5.004 1.00 92.12 931 ALA A N 1
ATOM 7705 C CA . ALA A 1 931 ? -2.680 -10.957 5.674 1.00 92.12 931 ALA A CA 1
ATOM 7706 C C . ALA A 1 931 ? -3.767 -10.858 6.754 1.00 92.12 931 ALA A C 1
ATOM 7708 O O . ALA A 1 931 ? -4.609 -11.755 6.858 1.00 92.12 931 ALA A O 1
ATOM 7709 N N . MET A 1 932 ? -3.781 -9.770 7.531 1.00 92.56 932 MET A N 1
ATOM 7710 C CA . MET A 1 932 ? -4.813 -9.516 8.537 1.00 92.56 932 MET A CA 1
ATOM 7711 C C . MET A 1 932 ? -6.189 -9.279 7.899 1.00 92.56 932 MET A C 1
ATOM 7713 O O . MET A 1 932 ? -7.187 -9.809 8.391 1.00 92.56 932 MET A O 1
ATOM 7717 N N . GLU A 1 933 ? -6.253 -8.542 6.788 1.00 91.88 933 GLU A N 1
ATOM 7718 C CA . GLU A 1 933 ? -7.499 -8.288 6.053 1.00 91.88 933 GLU A CA 1
ATOM 7719 C C . GLU A 1 933 ? -8.159 -9.589 5.589 1.00 91.88 933 GLU A C 1
ATOM 7721 O O . GLU A 1 933 ? -9.323 -9.859 5.899 1.00 91.88 933 GLU A O 1
ATOM 7726 N N . ARG A 1 934 ? -7.391 -10.464 4.934 1.00 89.88 934 ARG A N 1
ATOM 7727 C CA . ARG A 1 934 ? -7.901 -11.763 4.474 1.00 89.88 934 ARG A CA 1
ATOM 7728 C C . ARG A 1 934 ? -8.245 -12.690 5.632 1.00 89.88 934 ARG A C 1
ATOM 7730 O O . ARG A 1 934 ? -9.207 -13.454 5.558 1.00 89.88 934 ARG A O 1
ATOM 7737 N N . TYR A 1 935 ? -7.495 -12.616 6.726 1.00 89.69 935 TYR A N 1
ATOM 7738 C CA . TYR A 1 935 ? -7.789 -13.409 7.912 1.00 89.69 935 TYR A CA 1
ATOM 7739 C C . TYR A 1 935 ? -9.138 -13.007 8.537 1.00 89.69 935 TYR A C 1
ATOM 7741 O O . TYR A 1 935 ? -9.934 -13.881 8.884 1.00 89.69 935 TYR A O 1
ATOM 7749 N N . LEU A 1 936 ? -9.449 -11.706 8.594 1.00 86.94 936 LEU A N 1
ATOM 7750 C CA . LEU A 1 936 ? -10.755 -11.192 9.026 1.00 86.94 936 LEU A CA 1
ATOM 7751 C C . LEU A 1 936 ? -11.908 -11.704 8.147 1.00 86.94 936 LEU A C 1
ATOM 7753 O O . LEU A 1 936 ? -12.946 -12.101 8.678 1.00 86.94 936 LEU A O 1
ATOM 7757 N N . GLU A 1 937 ? -11.731 -11.754 6.823 1.00 86.25 937 GLU A N 1
ATOM 7758 C CA . GLU A 1 937 ? -12.752 -12.289 5.910 1.00 86.25 937 GLU A CA 1
ATOM 7759 C C . GLU A 1 937 ? -13.095 -13.761 6.175 1.00 86.25 937 GLU A C 1
ATOM 7761 O O . GLU A 1 937 ? -14.256 -14.156 6.044 1.00 86.25 937 GLU A O 1
ATOM 7766 N N . LEU A 1 938 ? -12.099 -14.581 6.528 1.00 82.00 938 LEU A N 1
ATOM 7767 C CA . LEU A 1 938 ? -12.310 -15.998 6.841 1.00 82.00 938 LEU A CA 1
ATOM 7768 C C . LEU A 1 938 ? -13.078 -16.183 8.145 1.00 82.00 938 LEU A C 1
ATOM 7770 O O . LEU A 1 938 ? -13.930 -17.066 8.228 1.00 82.00 938 LEU A O 1
ATOM 7774 N N . VAL A 1 939 ? -12.778 -15.359 9.149 1.00 73.31 939 VAL A N 1
ATOM 7775 C CA . VAL A 1 939 ? -13.459 -15.401 10.447 1.00 73.31 939 VAL A CA 1
ATOM 7776 C C . VAL A 1 939 ? -14.906 -14.918 10.328 1.00 73.31 939 VAL A C 1
ATOM 7778 O O . VAL A 1 939 ? -15.787 -15.490 10.954 1.00 73.31 939 VAL A O 1
ATOM 7781 N N . GLY A 1 940 ? -15.190 -13.929 9.476 1.00 59.88 940 GLY A N 1
ATOM 7782 C CA . GLY A 1 940 ? -16.559 -13.445 9.252 1.00 59.88 940 GLY A CA 1
ATOM 7783 C C . GLY A 1 940 ? -17.484 -14.411 8.494 1.00 59.88 940 GLY A C 1
ATOM 7784 O O . GLY A 1 940 ? -18.688 -14.168 8.436 1.00 59.88 940 GLY A O 1
ATOM 7785 N N . LYS A 1 941 ? -16.947 -15.480 7.886 1.00 53.53 941 LYS A N 1
ATOM 7786 C CA . LYS A 1 941 ? -17.696 -16.480 7.092 1.00 53.53 941 LYS A CA 1
ATOM 7787 C C . LYS A 1 941 ? -17.838 -17.846 7.775 1.00 53.53 941 LYS A C 1
ATOM 7789 O O . LYS A 1 941 ? -18.500 -18.723 7.219 1.00 53.53 941 LYS A O 1
ATOM 7794 N N . SER A 1 942 ? -17.176 -18.047 8.914 1.00 41.22 942 SER A N 1
ATOM 7795 C CA . SER A 1 942 ? -17.268 -19.248 9.758 1.00 41.22 942 SER A CA 1
ATOM 7796 C C . SER A 1 942 ? -18.305 -19.071 10.850 1.00 41.22 942 SER A C 1
ATOM 7798 O O . SER A 1 942 ? -19.002 -20.064 11.147 1.00 41.22 942 SER A O 1
#

Foldseek 3Di:
DPPDPVLVVLCVLCVVVPHHQDPFPLSSLVSSLVSLVVVVCPPDVPQDPDDPVLLLLLLLQLLQVLLVVCVPPPPDDDDDPVVSWDFLVVSLVSSLVSCCVVDVDDDPVVSSVVSVSCSVSQCPPSSQWHCPDVRIIDGPDNLSSLLSPLVNCLVDDDLLVSLQPCLLDLVVVSNVSSSLSNLLVCCVPVPPCSLCNLVSHQVVQLDADPPQPPNLRVLVSSSLLSLLVNVLSCSQVDPSCLVSNLVSPLSNCCNLLFFAAPVRLVSNLSSLVSHDLCCCVVRVVVSLLVLLVDPSRFLLSCLSSLVSCLVNPLPCPVSVVSLVVLVVVPDLLSVVSSLVSCLPRPDDLLVNLVSCVVPVVRPLPPPVSLLSLLPDPCNLVSLVSHPDDLVRLLSNLLVCLVPLVSNDPPDDDLDLDDDADPDSSVLSVRSSSLSNVLVVQQDADWDWDKADQPVFRDIWIKTFFADDDPCLVPRDPVSLVVLVVNLVDPPHRPSSNLSSVLVNLLNDFPDLVNLVSVVVVCLVVQADDLSSLVSCVSSPVLRHFLLVVLLSVVSNPDPPLNVLSSVQRGNVNVVVLSVLLVVLVVVDSVDDHNVRVLVCVVCLVLVPPVCVRCVVCCVVCVSSPHDSSSSSCSRIDIPPVTDQPQDADDPVNVVVLLVQLVVCLVVVHDSLSRLLVVQQYLYDCPDDPVVLVSLVVSLVSLLVSCLPPPDLVSLLSSVLSLQVSLQPDLCSLVCLVSNLVSDDLLVLLQQLADPQPVSPPDPVSVSSVSSSVQLQQLSSDDPDDPSSLVSLLCQCVDPDPSSNLSSLSVLLSNLNNNPNDDDPPVSSLVRAADLVCLVVQCPDLDLSSNLSSLLRCLRHVPVPVDVVLSNVLSVQSNHDDPDSQVSSQRSLLSNLQPGDQDPVCLVRLLVVLVVVRVCSNRHRSNSRNSSVVSSVVSVSVD